Protein AF-A0A352S832-F1 (afdb_monomer_lite)

Secondary structure (DSSP, 8-state):
-EEEEEEEE-TT-EEEESS-EEEEESB-TT-PBPEEEEEEEEEEEE-SSS----PPP-EEEEEEEEEEEE-TT-EEEESS-EEEEE---EEEEEEEEEEEEHHHHHHHHHHHHHHTTTTPPP----EEE-EEEEE---EEEE-SEEES-TTSEEEEEEEE-TTS-EEEEEE-TT--EEEEEEEHHHHHHHHHHHHHHHHHHHHHTT-TTHHHHHHHHHHHHHHHHHTTT-S--EEEEEEEPPEE-----EEEESSEEEE-TT-EEE-----EEEEEEESSSEEEE--EE--SS----EEETTEE--SHHHHHHHSGGG---BS-EEE-GGGSPPPEEEEEE---GGGG--TTPPPPPEEE-S-EEEEEEEEEEEESSS-EEE-B---TTS---BPPEEEEEEEEEESS-EEEEEEEEEEEETS-HHHHTHHHHHHHHHHHHHHHHHH-S-GGG----GGG-EE--TTSSPPP-S-EEEESS-EEEEEEEEEE-SEEEE---EEEEEE-SS-TTS--HHHHHHHHHHHHHHHHHTT--GGGS--EEEE--B-SSTTSEEPPEEEETTTTEEEEPPEE----EEEEEEEEE-SS--EEEE--B--EEEEEE-SSS-EE---EE--S-B--EEEEEE-HHHHHH-PPPEEEEEEEETTEEEEEEEETTEEEEEEEEEESS-----PPTTEEEE----EEEEEE-------------SS-----------------EEEEEEEE------EEEE-STTTTSPPEE--------

Radius of gyration: 36.62 Å; chains: 1; bounding box: 90×81×111 Å

Foldseek 3Di:
DAEEAEDEQDAQAEAEDQAEAADEAQADPQGAGDADEWAWEAEAEDPDLDDDPDFFEFEFEAHYEYEYYQAANYYYEYLAAYEAEQDPHHYHTHTKYKYDDPNVVVVVVVVVVVCVVPPDDDDDPIRIYYDGYYHYFYEYEFLYEHAYQPVLEFAWEWEAALVQDIDTPDGDPQKDKDKDKDWPLVVLVVLLVLLVLLLVVCVVVVHLLNQLSVVVNVVSVVVNVVVVPDNTDMFIETEIEEGEGALHEYEYEGLAAAAEANGEHGRALAREAYAHYQHQGAYEYAHYDCDPCRIQFYYYNNHTDQDQQSRLVRHHVSPRNYNYYYGGHVPHDHYEYEHEHNYDQCLVVDLPGARHEYEYAAEYDAARGEYEYYYPQAEYEFAFNDDPPSDGQTYAYAYLFYEYEASAEYAGREHAAEHAFGHDLVSLCVVVVVVLVVVVVVVCVPPPPPPVPCPDVPVSWDFDFLVVRDQRDYQGYEHQAEYEAHYQEYAQREEDEHWFFAEEWAQAQDDDPDQHQVNQLVVLLVQQVVCVVVVPDPSSGSQKAWGDTDGPDPRHHYFTWIQGNVVRAIETHADAGYHLYYEAAHQYHYSHHGDYYGDFAWGYYYYHYPDPHHYHYDHYHRDDGHWRKYKYFHCCCCVPVVDATWIWMWTDDPQWIKIFIDGPNHTPDIDTPGGHRDDDDDGDFQKDKDWDWDWDWDKDFDDDDDDDDDDDDDDDDDPDPPDPPPPDDGDTDTRDTDDGPGDRRMDMDGDPVCSVGGDIDDDDDDDPD

Structure (mmCIF, N/CA/C/O backbone):
data_AF-A0A352S832-F1
#
_entry.id   AF-A0A352S832-F1
#
loop_
_atom_site.group_PDB
_atom_site.id
_atom_site.type_symbol
_atom_site.label_atom_id
_atom_site.label_alt_id
_atom_site.label_comp_id
_atom_site.label_asym_id
_atom_site.label_entity_id
_atom_site.label_seq_id
_atom_site.pdbx_PDB_ins_code
_atom_site.Cartn_x
_atom_site.Cartn_y
_atom_site.Cartn_z
_atom_site.occupancy
_atom_site.B_iso_or_equiv
_atom_site.auth_seq_id
_atom_site.auth_comp_id
_atom_site.auth_asym_id
_atom_site.auth_atom_id
_atom_site.pdbx_PDB_model_num
ATOM 1 N N . VAL A 1 1 ? 26.486 -0.106 -50.630 1.00 73.94 1 VAL A N 1
ATOM 2 C CA . VAL A 1 1 ? 25.194 0.361 -50.080 1.00 73.94 1 VAL A CA 1
ATOM 3 C C . VAL A 1 1 ? 25.483 1.437 -49.058 1.00 73.94 1 VAL A C 1
ATOM 5 O O . VAL A 1 1 ? 26.175 1.149 -48.093 1.00 73.94 1 VAL A O 1
ATOM 8 N N . THR A 1 2 ? 25.003 2.652 -49.293 1.00 80.25 2 THR A N 1
ATOM 9 C CA . THR A 1 2 ? 25.136 3.789 -48.374 1.00 80.25 2 THR A CA 1
ATOM 10 C C . THR A 1 2 ? 23.746 4.252 -47.949 1.00 80.25 2 THR A C 1
ATOM 12 O O . THR A 1 2 ? 22.841 4.304 -48.783 1.00 80.25 2 THR A O 1
ATOM 15 N N . GLY A 1 3 ? 23.542 4.565 -46.671 1.00 77.75 3 GLY A N 1
ATOM 16 C CA . GLY A 1 3 ? 22.238 5.023 -46.197 1.00 77.75 3 GLY A CA 1
ATOM 17 C C . GLY A 1 3 ? 22.263 5.634 -44.802 1.00 77.75 3 GLY A C 1
ATOM 18 O O . GLY A 1 3 ? 23.058 5.251 -43.948 1.00 77.75 3 GLY A O 1
ATOM 19 N N . THR A 1 4 ? 21.351 6.570 -44.558 1.00 83.94 4 THR A N 1
ATOM 20 C CA . THR A 1 4 ? 21.125 7.148 -43.231 1.00 83.94 4 THR A CA 1
ATOM 21 C C . THR A 1 4 ? 19.683 6.897 -42.829 1.00 83.94 4 THR A C 1
ATOM 23 O O . THR A 1 4 ? 18.759 7.250 -43.560 1.00 83.94 4 THR A O 1
ATOM 26 N N . LEU A 1 5 ? 19.499 6.287 -41.666 1.00 87.44 5 LEU A N 1
ATOM 27 C CA . LEU A 1 5 ? 18.203 6.067 -41.042 1.00 87.44 5 LEU A CA 1
ATOM 28 C C . LEU A 1 5 ? 18.132 6.972 -39.815 1.00 87.44 5 LEU A C 1
ATOM 30 O O . LEU A 1 5 ? 19.057 6.966 -39.002 1.00 87.44 5 LEU A O 1
ATOM 34 N N . ALA A 1 6 ? 17.070 7.764 -39.679 1.00 91.12 6 ALA A N 1
ATOM 35 C CA . ALA A 1 6 ? 16.978 8.706 -38.573 1.00 91.12 6 ALA A CA 1
ATOM 36 C C . ALA A 1 6 ? 15.562 8.868 -38.020 1.00 91.12 6 ALA A C 1
ATOM 38 O O . ALA A 1 6 ? 14.598 8.966 -38.778 1.00 91.12 6 ALA A O 1
ATOM 39 N N . VAL A 1 7 ? 15.473 8.983 -36.694 1.00 95.19 7 VAL A N 1
ATOM 40 C CA . VAL A 1 7 ? 14.307 9.502 -35.972 1.00 95.19 7 VAL A CA 1
ATOM 41 C C . VAL A 1 7 ? 14.717 10.826 -35.339 1.00 95.19 7 VAL A C 1
ATOM 43 O O . VAL A 1 7 ? 15.569 10.853 -34.454 1.00 95.19 7 VAL A O 1
ATOM 46 N N . ASN A 1 8 ? 14.110 11.921 -35.797 1.00 96.31 8 ASN A N 1
ATOM 47 C CA . ASN A 1 8 ? 14.449 13.275 -35.362 1.00 96.31 8 ASN A CA 1
ATOM 48 C C . ASN A 1 8 ? 13.261 13.919 -34.649 1.00 96.31 8 ASN A C 1
ATOM 50 O O . ASN A 1 8 ? 12.248 14.229 -35.278 1.00 96.31 8 ASN A O 1
ATOM 54 N N . ILE A 1 9 ? 13.403 14.172 -33.350 1.00 97.62 9 ILE A N 1
ATOM 55 C CA . ILE A 1 9 ? 12.445 14.959 -32.575 1.00 97.62 9 ILE A CA 1
ATOM 56 C C . ILE A 1 9 ? 12.944 16.402 -32.547 1.00 97.62 9 ILE A C 1
ATOM 58 O O . ILE A 1 9 ? 13.921 16.729 -31.871 1.00 97.62 9 ILE A O 1
ATOM 62 N N . ALA A 1 10 ? 12.296 17.254 -33.341 1.00 96.44 10 ALA A N 1
ATOM 63 C CA . ALA A 1 10 ? 12.698 18.643 -33.536 1.00 96.44 10 ALA A CA 1
ATOM 64 C C . ALA A 1 10 ? 12.513 19.502 -32.272 1.00 96.44 10 ALA A C 1
ATOM 66 O O . ALA A 1 10 ? 11.683 19.211 -31.410 1.00 96.44 10 ALA A O 1
ATOM 67 N N . GLY A 1 11 ? 13.270 20.599 -32.179 1.00 95.75 11 GLY A N 1
ATOM 68 C CA . GLY A 1 11 ? 13.152 21.544 -31.069 1.00 95.75 11 GLY A CA 1
ATOM 69 C C . GLY A 1 11 ? 11.742 22.133 -30.976 1.00 95.75 11 GLY A C 1
ATOM 70 O O . GLY A 1 11 ? 11.145 22.486 -31.991 1.00 95.75 11 GLY A O 1
ATOM 71 N N . GLY A 1 12 ? 11.198 22.205 -29.759 1.00 92.00 12 GLY A N 1
ATOM 72 C CA . GLY A 1 12 ? 9.819 22.629 -29.501 1.00 92.00 12 GLY A CA 1
ATOM 73 C C . GLY A 1 12 ? 8.766 21.524 -29.660 1.00 92.00 12 GLY A C 1
ATOM 74 O O . GLY A 1 12 ? 7.617 21.739 -29.277 1.00 92.00 12 GLY A O 1
ATOM 75 N N . ALA A 1 13 ? 9.121 20.338 -30.170 1.00 97.31 13 ALA A N 1
ATOM 76 C CA . ALA A 1 13 ? 8.199 19.206 -30.235 1.00 97.31 13 ALA A CA 1
ATOM 77 C C . ALA A 1 13 ? 8.024 18.543 -28.859 1.00 97.31 13 ALA A C 1
ATOM 79 O O . ALA A 1 13 ? 8.984 18.380 -28.104 1.00 97.31 13 ALA A O 1
ATOM 80 N N . THR A 1 14 ? 6.794 18.122 -28.549 1.00 97.12 14 THR A N 1
ATOM 81 C CA . THR A 1 14 ? 6.471 17.348 -27.342 1.00 97.12 14 THR A CA 1
ATOM 82 C C . THR A 1 14 ? 5.827 16.023 -27.728 1.00 97.12 14 THR A C 1
ATOM 84 O O . THR A 1 14 ? 4.775 16.008 -28.362 1.00 97.12 14 THR A O 1
ATOM 87 N N . ILE A 1 15 ? 6.439 14.921 -27.302 1.00 96.50 15 ILE A N 1
ATOM 88 C CA . ILE A 1 15 ? 5.871 13.573 -27.338 1.00 96.50 15 ILE A CA 1
ATOM 89 C C . ILE A 1 15 ? 5.527 13.183 -25.905 1.00 96.50 15 ILE A C 1
ATOM 91 O O . ILE A 1 15 ? 6.378 13.259 -25.015 1.00 96.50 15 ILE A O 1
ATOM 95 N N . ARG A 1 16 ? 4.280 12.765 -25.691 1.00 93.38 16 ARG A N 1
ATOM 96 C CA . ARG A 1 16 ? 3.796 12.222 -24.425 1.00 93.38 16 ARG A CA 1
ATOM 97 C C . ARG A 1 16 ? 3.026 10.930 -24.688 1.00 93.38 16 ARG A C 1
ATOM 99 O O . ARG A 1 16 ? 2.156 10.929 -25.554 1.00 93.38 16 ARG A O 1
ATOM 106 N N . ALA A 1 17 ? 3.309 9.885 -23.917 1.00 88.44 17 ALA A N 1
ATOM 107 C CA . ALA A 1 17 ? 2.519 8.657 -23.898 1.00 88.44 17 ALA A CA 1
ATOM 108 C C . ALA A 1 17 ? 2.184 8.223 -22.462 1.00 88.44 17 ALA A C 1
ATOM 110 O O . ALA A 1 17 ? 3.004 8.380 -21.556 1.00 88.44 17 ALA A O 1
ATOM 111 N N . ASP A 1 18 ? 0.998 7.635 -22.284 1.00 83.12 18 ASP A N 1
ATOM 112 C CA . ASP A 1 18 ? 0.602 6.962 -21.035 1.00 83.12 18 ASP A CA 1
ATOM 113 C C . ASP A 1 18 ? 1.135 5.511 -20.970 1.00 83.12 18 ASP A C 1
ATOM 115 O O . ASP A 1 18 ? 1.202 4.894 -19.910 1.00 83.12 18 ASP A O 1
ATOM 119 N N . GLY A 1 19 ? 1.526 4.956 -22.122 1.00 83.56 19 GLY A N 1
ATOM 120 C CA . GLY A 1 19 ? 2.299 3.718 -22.240 1.00 83.56 19 GLY A CA 1
ATOM 121 C C . GLY A 1 19 ? 3.783 4.011 -22.455 1.00 83.56 19 GLY A C 1
ATOM 122 O O . GLY A 1 19 ? 4.266 5.053 -22.039 1.00 83.56 19 GLY A O 1
ATOM 123 N N . ASN A 1 20 ? 4.491 3.114 -23.142 1.00 86.44 20 ASN A N 1
ATOM 124 C CA . ASN A 1 20 ? 5.902 3.305 -23.490 1.00 86.44 20 ASN A CA 1
ATOM 125 C C . ASN A 1 20 ? 6.071 4.259 -24.684 1.00 86.44 20 ASN A C 1
ATOM 127 O O . ASN A 1 20 ? 5.217 4.309 -25.573 1.00 86.44 20 ASN A O 1
ATOM 131 N N . VAL A 1 21 ? 7.212 4.948 -24.758 1.00 92.06 21 VAL A N 1
ATOM 132 C CA . VAL A 1 21 ? 7.656 5.651 -25.974 1.00 92.06 21 VAL A CA 1
ATOM 133 C C . VAL A 1 21 ? 8.804 4.875 -26.611 1.00 92.06 21 VAL A C 1
ATOM 135 O O . VAL A 1 21 ? 9.839 4.694 -25.980 1.00 92.06 21 VAL A O 1
ATOM 138 N N . ASN A 1 22 ? 8.651 4.473 -27.874 1.00 92.88 22 ASN A N 1
ATOM 139 C CA . ASN A 1 22 ? 9.673 3.745 -28.629 1.00 92.88 22 ASN A CA 1
ATOM 140 C C . ASN A 1 22 ? 10.166 4.596 -29.811 1.00 92.88 22 ASN A C 1
ATOM 142 O O . ASN A 1 22 ? 9.408 4.842 -30.748 1.00 92.88 22 ASN A O 1
ATOM 146 N N . LEU A 1 23 ? 11.426 5.041 -29.776 1.00 94.31 23 LEU A N 1
ATOM 147 C CA . LEU A 1 23 ? 12.110 5.711 -30.887 1.00 94.31 23 LEU A CA 1
ATOM 148 C C . LEU A 1 23 ? 13.180 4.764 -31.434 1.00 94.31 23 LEU A C 1
ATOM 150 O O . LEU A 1 23 ? 14.251 4.619 -30.844 1.00 94.31 23 LEU A O 1
ATOM 154 N N . LEU A 1 24 ? 12.854 4.089 -32.535 1.00 90.50 24 LEU A N 1
ATOM 155 C CA . LEU A 1 24 ? 13.617 2.950 -33.041 1.00 90.50 24 LEU A CA 1
ATOM 156 C C . LEU A 1 24 ? 14.181 3.243 -34.432 1.00 90.50 24 LEU A C 1
ATOM 158 O O . LEU A 1 24 ? 13.486 3.762 -35.308 1.00 90.50 24 LEU A O 1
ATOM 162 N N . VAL A 1 25 ? 15.445 2.888 -34.634 1.00 89.94 25 VAL A N 1
ATOM 163 C CA . VAL A 1 25 ? 16.149 2.925 -35.913 1.00 89.94 25 VAL A CA 1
ATOM 164 C C . VAL A 1 25 ? 16.950 1.640 -36.063 1.00 89.94 25 VAL A C 1
ATOM 166 O O . VAL A 1 25 ? 17.704 1.264 -35.170 1.00 89.94 25 VAL A O 1
ATOM 169 N N . GLY A 1 26 ? 16.823 0.985 -37.217 1.00 82.75 26 GLY A N 1
ATOM 170 C CA . GLY A 1 26 ? 17.513 -0.281 -37.476 1.00 82.75 26 GLY A CA 1
ATOM 171 C C . GLY A 1 26 ? 16.827 -1.507 -36.867 1.00 82.75 26 GLY A C 1
ATOM 172 O O . GLY A 1 26 ? 17.319 -2.615 -37.074 1.00 82.75 26 GLY A O 1
ATOM 173 N N . SER A 1 27 ? 15.691 -1.317 -36.193 1.00 83.00 27 SER A N 1
ATOM 174 C CA . SER A 1 27 ? 14.779 -2.362 -35.729 1.00 83.00 27 SER A CA 1
ATOM 175 C C . SER A 1 27 ? 13.317 -1.922 -35.786 1.00 83.00 27 SER A C 1
ATOM 177 O O . SER A 1 27 ? 13.023 -0.722 -35.817 1.00 83.00 27 SER A O 1
ATOM 179 N N . ASP A 1 28 ? 12.410 -2.896 -35.850 1.00 77.94 28 ASP A N 1
ATOM 180 C CA . ASP A 1 28 ? 10.966 -2.692 -35.735 1.00 77.94 28 ASP A CA 1
ATOM 181 C C . ASP A 1 28 ? 10.464 -2.871 -34.288 1.00 77.94 28 ASP A C 1
ATOM 183 O O . ASP A 1 28 ? 11.233 -3.118 -33.358 1.00 77.94 28 ASP A O 1
ATOM 187 N N . ALA A 1 29 ? 9.153 -2.701 -34.092 1.00 71.50 29 ALA A N 1
ATOM 188 C CA . ALA A 1 29 ? 8.515 -2.810 -32.781 1.00 71.50 29 ALA A CA 1
ATOM 189 C C . ALA A 1 29 ? 8.500 -4.242 -32.214 1.00 71.50 29 ALA A C 1
ATOM 191 O O . ALA A 1 29 ? 8.358 -4.393 -31.003 1.00 71.50 29 ALA A O 1
ATOM 192 N N . ASP A 1 30 ? 8.675 -5.257 -33.065 1.00 72.88 30 ASP A N 1
ATOM 193 C CA . ASP A 1 30 ? 8.745 -6.672 -32.684 1.00 72.88 30 ASP A CA 1
ATOM 194 C C . ASP A 1 30 ? 10.194 -7.103 -32.369 1.00 72.88 30 ASP A C 1
ATOM 196 O O . ASP A 1 30 ? 10.452 -8.247 -31.992 1.00 72.88 30 ASP A O 1
ATOM 200 N N . GLY A 1 31 ? 11.157 -6.182 -32.501 1.00 69.81 31 GLY A N 1
ATOM 201 C CA . GLY A 1 31 ? 12.577 -6.420 -32.253 1.00 69.81 31 GLY A CA 1
ATOM 202 C C . GLY A 1 31 ? 13.324 -7.031 -33.439 1.00 69.81 31 GLY A C 1
ATOM 203 O O . GLY A 1 31 ? 14.501 -7.377 -33.299 1.00 69.81 31 GLY A O 1
ATOM 204 N N . ASN A 1 32 ? 12.696 -7.140 -34.614 1.00 76.06 32 ASN A N 1
ATOM 205 C CA . ASN A 1 32 ? 13.395 -7.580 -35.815 1.00 76.06 32 ASN A CA 1
ATOM 206 C C . ASN A 1 32 ? 14.325 -6.465 -36.279 1.00 76.06 32 ASN A C 1
ATOM 208 O O . ASN A 1 32 ? 13.919 -5.314 -36.439 1.00 76.06 32 ASN A O 1
ATOM 212 N N . THR A 1 33 ? 15.588 -6.803 -36.519 1.00 80.62 33 THR A N 1
ATOM 213 C CA . THR A 1 33 ? 16.589 -5.827 -36.953 1.00 80.62 33 THR A CA 1
ATOM 214 C C . THR A 1 33 ? 16.740 -5.807 -38.473 1.00 80.62 33 THR A C 1
ATOM 216 O O . THR A 1 33 ? 16.489 -6.799 -39.158 1.00 80.62 33 THR A O 1
ATOM 219 N N . ASN A 1 34 ? 17.179 -4.675 -39.021 1.00 76.19 34 ASN A N 1
ATOM 220 C CA . ASN A 1 34 ? 17.408 -4.531 -40.455 1.00 76.19 34 ASN A CA 1
ATOM 221 C C . ASN A 1 34 ? 18.463 -5.523 -40.961 1.00 76.19 34 ASN A C 1
ATOM 223 O O . ASN A 1 34 ? 19.526 -5.666 -40.364 1.00 76.19 34 ASN A O 1
ATOM 227 N N . ALA A 1 35 ? 18.208 -6.148 -42.111 1.00 81.69 35 ALA A N 1
ATOM 228 C CA . ALA A 1 35 ? 19.159 -7.023 -42.788 1.00 81.69 35 ALA A CA 1
ATOM 229 C C . ALA A 1 35 ? 19.593 -6.407 -44.123 1.00 81.69 35 ALA A C 1
ATOM 231 O O . ALA A 1 35 ? 18.769 -6.211 -45.017 1.00 81.69 35 ALA A O 1
ATOM 232 N N . VAL A 1 36 ? 20.886 -6.109 -44.279 1.00 79.31 36 VAL A N 1
ATOM 233 C CA . VAL A 1 36 ? 21.437 -5.551 -45.523 1.00 79.31 36 VAL A CA 1
ATOM 234 C C . VAL A 1 36 ? 22.586 -6.405 -46.024 1.00 79.31 36 VAL A C 1
ATOM 236 O O . VAL A 1 36 ? 23.568 -6.646 -45.322 1.00 79.31 36 VAL A O 1
ATOM 239 N N . ARG A 1 37 ? 22.475 -6.832 -47.281 1.00 84.00 37 ARG A N 1
ATOM 240 C CA . ARG A 1 37 ? 23.484 -7.636 -47.963 1.00 84.00 37 ARG A CA 1
ATOM 241 C C . ARG A 1 37 ? 23.990 -6.907 -49.203 1.00 84.00 37 ARG A C 1
ATOM 243 O O . ARG A 1 37 ? 23.198 -6.522 -50.058 1.00 84.00 37 ARG A O 1
ATOM 250 N N . ALA A 1 38 ? 25.304 -6.752 -49.306 1.00 82.75 38 ALA A N 1
ATOM 251 C CA . ALA A 1 38 ? 25.990 -6.243 -50.484 1.00 82.75 38 ALA A CA 1
ATOM 252 C C . ALA A 1 38 ? 26.961 -7.315 -50.972 1.00 82.75 38 ALA A C 1
ATOM 254 O O . ALA A 1 38 ? 27.855 -7.719 -50.233 1.00 82.75 38 ALA A O 1
ATOM 255 N N . VAL A 1 39 ? 26.773 -7.777 -52.205 1.00 85.56 39 VAL A N 1
ATOM 256 C CA . VAL A 1 39 ? 27.650 -8.769 -52.830 1.00 85.56 39 VAL A CA 1
ATOM 257 C C . VAL A 1 39 ? 28.225 -8.163 -54.099 1.00 85.56 39 VAL A C 1
ATOM 259 O O . VAL A 1 39 ? 27.467 -7.713 -54.958 1.00 85.56 39 VAL A O 1
ATOM 262 N N . ALA A 1 40 ? 29.549 -8.164 -54.209 1.00 86.00 40 ALA A N 1
ATOM 263 C CA . ALA A 1 40 ? 30.275 -7.798 -55.414 1.00 86.00 40 ALA A CA 1
ATOM 264 C C . ALA A 1 40 ? 31.113 -8.997 -55.871 1.00 86.00 40 ALA A C 1
ATOM 266 O O . ALA A 1 40 ? 31.796 -9.648 -55.071 1.00 86.00 40 ALA A O 1
ATOM 267 N N . ARG A 1 41 ? 31.032 -9.306 -57.165 1.00 84.00 41 ARG A N 1
ATOM 268 C CA . ARG A 1 41 ? 31.761 -10.405 -57.798 1.00 84.00 41 ARG A CA 1
ATOM 269 C C . ARG A 1 41 ? 32.399 -9.917 -59.085 1.00 84.00 41 ARG A C 1
ATOM 271 O O . ARG A 1 41 ? 31.715 -9.303 -59.901 1.00 84.00 41 ARG A O 1
ATOM 278 N N . THR A 1 42 ? 33.680 -10.219 -59.250 1.00 79.88 42 THR A N 1
ATOM 279 C CA . THR A 1 42 ? 34.424 -9.941 -60.480 1.00 79.88 42 THR A CA 1
ATOM 280 C C . THR A 1 42 ? 35.204 -11.185 -60.860 1.00 79.88 42 THR A C 1
ATOM 282 O O . THR A 1 42 ? 36.138 -11.560 -60.159 1.00 79.88 42 THR A O 1
ATOM 285 N N . ASP A 1 43 ? 34.850 -11.792 -61.986 1.00 78.00 43 ASP A N 1
ATOM 286 C CA . ASP A 1 43 ? 35.578 -12.932 -62.531 1.00 78.00 43 ASP A CA 1
ATOM 287 C C . ASP A 1 43 ? 36.360 -12.478 -63.768 1.00 78.00 43 ASP A C 1
ATOM 289 O O . ASP A 1 43 ? 35.777 -12.009 -64.751 1.00 78.00 43 ASP A O 1
ATOM 293 N N . LEU A 1 44 ? 37.689 -12.590 -63.722 1.00 70.12 44 LEU A N 1
ATOM 294 C CA . LEU A 1 44 ? 38.575 -12.248 -64.834 1.00 70.12 44 LEU A CA 1
ATOM 295 C C . LEU A 1 44 ? 39.125 -13.533 -65.461 1.00 70.12 44 LEU A C 1
ATOM 297 O O . LEU A 1 44 ? 39.812 -14.309 -64.799 1.00 70.12 44 LEU A O 1
ATOM 301 N N . PHE A 1 45 ? 38.861 -13.736 -66.754 1.00 67.50 45 PHE A N 1
ATOM 302 C CA . PHE A 1 45 ? 39.386 -14.880 -67.501 1.00 67.50 45 PHE A CA 1
ATOM 303 C C . PHE A 1 45 ? 40.237 -14.411 -68.684 1.00 67.50 45 PHE A C 1
ATOM 305 O O . PHE A 1 45 ? 39.714 -13.890 -69.673 1.00 67.50 45 PHE A O 1
ATOM 312 N N . ASN A 1 46 ? 41.553 -14.609 -68.604 1.00 62.44 46 ASN A N 1
ATOM 313 C CA . ASN A 1 46 ? 42.487 -14.229 -69.661 1.00 62.44 46 ASN A CA 1
ATOM 314 C C . ASN A 1 46 ? 42.890 -15.455 -70.493 1.00 62.44 46 ASN A C 1
ATOM 316 O O . ASN A 1 46 ? 43.573 -16.362 -70.015 1.00 62.44 46 ASN A O 1
ATOM 320 N N . LYS A 1 47 ? 42.489 -15.459 -71.772 1.00 58.09 47 LYS A N 1
ATOM 321 C CA . LYS A 1 47 ? 42.815 -16.528 -72.734 1.00 58.09 47 LYS A CA 1
ATOM 322 C C . LYS A 1 47 ? 44.089 -16.303 -73.544 1.00 58.09 47 LYS A C 1
ATOM 324 O O . LYS A 1 47 ? 44.329 -17.026 -74.508 1.00 58.09 47 LYS A O 1
ATOM 329 N N . SER A 1 48 ? 44.882 -15.295 -73.203 1.00 55.69 48 SER A N 1
ATOM 330 C CA . SER A 1 48 ? 46.102 -14.965 -73.936 1.00 55.69 48 SER A CA 1
ATOM 331 C C . SER A 1 48 ? 47.360 -15.475 -73.225 1.00 55.69 48 SER A C 1
ATOM 333 O O . SER A 1 48 ? 47.365 -15.744 -72.028 1.00 55.69 48 SER A O 1
ATOM 335 N N . ILE A 1 49 ? 48.447 -15.596 -73.988 1.00 49.59 49 ILE A N 1
ATOM 336 C CA . ILE A 1 49 ? 49.793 -15.955 -73.501 1.00 49.59 49 ILE A CA 1
ATOM 337 C C . ILE A 1 49 ? 50.497 -14.768 -72.815 1.00 49.59 49 ILE A C 1
ATOM 339 O O . ILE A 1 49 ? 51.610 -14.912 -72.314 1.00 49.59 49 ILE A O 1
ATOM 343 N N . VAL A 1 50 ? 49.869 -13.587 -72.825 1.00 55.06 50 VAL A N 1
ATOM 344 C CA . VAL A 1 50 ? 50.385 -12.357 -72.221 1.00 55.06 50 VAL A CA 1
ATOM 345 C C . VAL A 1 50 ? 49.697 -12.169 -70.861 1.00 55.06 50 VAL A C 1
ATOM 347 O O . VAL A 1 50 ? 48.465 -12.144 -70.818 1.00 55.06 50 VAL A O 1
ATOM 350 N N . PRO A 1 51 ? 50.447 -12.045 -69.749 1.00 55.72 51 PRO A N 1
ATOM 351 C CA . PRO A 1 51 ? 49.856 -11.824 -68.431 1.00 55.72 51 PRO A CA 1
ATOM 352 C C . PRO A 1 51 ? 49.060 -10.517 -68.395 1.00 55.72 51 PRO A C 1
ATOM 354 O O . PRO A 1 51 ? 49.565 -9.474 -68.819 1.00 55.72 51 PRO A O 1
ATOM 357 N N . VAL A 1 52 ? 47.848 -10.549 -67.844 1.00 55.59 52 VAL A N 1
ATOM 358 C CA . VAL A 1 52 ? 47.124 -9.324 -67.486 1.00 55.59 52 VAL A CA 1
ATOM 359 C C . VAL A 1 52 ? 47.628 -8.888 -66.106 1.00 55.59 52 VAL A C 1
ATOM 361 O O . VAL A 1 52 ? 47.378 -9.554 -65.111 1.00 55.59 52 VAL A O 1
ATOM 364 N N . GLN A 1 53 ? 48.377 -7.782 -66.034 1.00 57.50 53 GLN A N 1
ATOM 365 C CA . GLN A 1 53 ? 48.922 -7.227 -64.779 1.00 57.50 53 GLN A CA 1
ATOM 366 C C . GLN A 1 53 ? 47.887 -6.392 -64.003 1.00 57.50 53 GLN A C 1
ATOM 368 O O . GLN A 1 53 ? 48.178 -5.279 -63.566 1.00 57.50 53 GLN A O 1
ATOM 373 N N . THR A 1 54 ? 46.657 -6.882 -63.871 1.00 60.78 54 THR A N 1
ATOM 374 C CA . THR A 1 54 ? 45.631 -6.200 -63.073 1.00 60.78 54 THR A CA 1
ATOM 375 C C . THR A 1 54 ? 44.873 -7.212 -62.236 1.00 60.78 54 THR A C 1
ATOM 377 O O . THR A 1 54 ? 44.221 -8.096 -62.792 1.00 60.78 54 THR A O 1
ATOM 380 N N . ASP A 1 55 ? 44.934 -7.056 -60.918 1.00 68.38 55 ASP A N 1
ATOM 381 C CA . ASP A 1 55 ? 44.200 -7.908 -59.990 1.00 68.38 55 ASP A CA 1
ATOM 382 C C . ASP A 1 55 ? 42.681 -7.692 -60.154 1.00 68.38 55 ASP A C 1
ATOM 384 O O . ASP A 1 55 ? 42.232 -6.553 -60.348 1.00 68.38 55 ASP A O 1
ATOM 388 N N . PRO A 1 56 ? 41.860 -8.756 -60.097 1.00 72.31 56 PRO A N 1
ATOM 389 C CA . PRO A 1 56 ? 40.410 -8.629 -60.157 1.00 72.31 56 PRO A CA 1
ATOM 390 C C . PRO A 1 56 ? 39.912 -7.842 -58.938 1.00 72.31 56 PRO A C 1
ATOM 392 O O . PRO A 1 56 ? 40.073 -8.265 -57.797 1.00 72.31 56 PRO A O 1
ATOM 395 N N . ASN A 1 57 ? 39.282 -6.690 -59.170 1.00 76.81 57 ASN A N 1
ATOM 396 C CA . ASN A 1 57 ? 38.738 -5.863 -58.096 1.00 76.81 57 ASN A CA 1
ATOM 397 C C . ASN A 1 57 ? 37.218 -6.047 -57.987 1.00 76.81 57 ASN A C 1
ATOM 399 O O . ASN A 1 57 ? 36.484 -5.804 -58.947 1.00 76.81 57 ASN A O 1
ATOM 403 N N . ALA A 1 58 ? 36.749 -6.461 -56.813 1.00 83.00 58 ALA A N 1
ATOM 404 C CA . ALA A 1 58 ? 35.339 -6.502 -56.448 1.00 83.00 58 ALA A CA 1
ATOM 405 C C . ALA A 1 58 ? 35.171 -5.878 -55.061 1.00 83.00 58 ALA A C 1
ATOM 407 O O . ALA A 1 58 ? 35.547 -6.483 -54.059 1.00 83.00 58 ALA A O 1
ATOM 408 N N . ASP A 1 59 ? 34.607 -4.674 -55.000 1.00 85.94 59 ASP A N 1
ATOM 409 C CA . ASP A 1 59 ? 34.406 -3.960 -53.740 1.00 85.94 59 ASP A CA 1
ATOM 410 C C . ASP A 1 59 ? 32.940 -4.035 -53.304 1.00 85.94 59 ASP A C 1
ATOM 412 O O . ASP A 1 59 ? 32.041 -3.511 -53.970 1.00 85.94 59 ASP A O 1
ATOM 416 N N . ALA A 1 60 ? 32.697 -4.700 -52.177 1.00 85.56 60 ALA A N 1
ATOM 417 C CA . ALA A 1 60 ? 31.424 -4.647 -51.482 1.00 85.56 60 ALA A CA 1
ATOM 418 C C . ALA A 1 60 ? 31.585 -3.813 -50.211 1.00 85.56 60 ALA A C 1
ATOM 420 O O . ALA A 1 60 ? 32.208 -4.234 -49.236 1.00 85.56 60 ALA A O 1
ATOM 421 N N . ALA A 1 61 ? 30.942 -2.649 -50.198 1.00 83.94 61 ALA A N 1
ATOM 422 C CA . ALA A 1 61 ? 30.893 -1.779 -49.034 1.00 83.94 61 ALA A CA 1
ATOM 423 C C . ALA A 1 61 ? 29.448 -1.571 -48.565 1.00 83.94 61 ALA A C 1
ATOM 425 O O . ALA A 1 61 ? 28.556 -1.276 -49.369 1.00 83.94 61 ALA A O 1
ATOM 426 N N . ILE A 1 62 ? 29.216 -1.691 -47.259 1.00 82.00 62 ILE A N 1
ATOM 427 C CA . ILE A 1 62 ? 27.997 -1.249 -46.577 1.00 82.00 62 ILE A CA 1
ATOM 428 C C . ILE A 1 62 ? 28.385 -0.148 -45.592 1.00 82.00 62 ILE A C 1
ATOM 430 O O . ILE A 1 62 ? 29.209 -0.381 -44.713 1.00 82.00 62 ILE A O 1
ATOM 434 N N . ASP A 1 63 ? 27.767 1.018 -45.739 1.00 84.06 63 ASP A N 1
ATOM 435 C CA . ASP A 1 63 ? 27.869 2.155 -44.824 1.00 84.06 63 ASP A CA 1
ATOM 436 C C . ASP A 1 63 ? 26.454 2.629 -44.490 1.00 84.06 63 ASP A C 1
ATOM 438 O O . ASP A 1 63 ? 25.812 3.345 -45.263 1.00 84.06 63 ASP A O 1
ATOM 442 N N . ILE A 1 64 ? 25.915 2.126 -43.382 1.00 82.62 64 ILE A N 1
ATOM 443 C CA . ILE A 1 64 ? 24.584 2.501 -42.905 1.00 82.62 64 ILE A CA 1
ATOM 444 C C . ILE A 1 64 ? 24.723 3.098 -41.519 1.00 82.62 64 ILE A C 1
ATOM 446 O O . ILE A 1 64 ? 25.314 2.494 -40.627 1.00 82.62 64 ILE A O 1
ATOM 450 N N . GLN A 1 65 ? 24.145 4.281 -41.343 1.00 84.75 65 GLN A N 1
ATOM 451 C CA . GLN A 1 65 ? 24.181 5.015 -40.085 1.00 84.75 65 GLN A CA 1
ATOM 452 C C . GLN A 1 65 ? 22.763 5.190 -39.554 1.00 84.75 65 GLN A C 1
ATOM 454 O O . GLN A 1 65 ? 21.911 5.780 -40.221 1.00 84.75 65 GLN A O 1
ATOM 459 N N . GLY A 1 66 ? 22.511 4.668 -38.357 1.00 89.31 66 GLY A N 1
ATOM 460 C CA . GLY A 1 66 ? 21.273 4.851 -37.613 1.00 89.31 66 GLY A CA 1
ATOM 461 C C . GLY A 1 66 ? 21.409 5.954 -36.569 1.00 89.31 66 GLY A C 1
ATOM 462 O O . GLY A 1 66 ? 22.360 5.952 -35.785 1.00 89.31 66 GLY A O 1
ATOM 463 N N . ARG A 1 67 ? 20.463 6.895 -36.532 1.00 93.31 67 ARG A N 1
ATOM 464 C CA . ARG A 1 67 ? 20.501 8.015 -35.587 1.00 93.31 67 ARG A CA 1
ATOM 465 C C . ARG A 1 67 ? 19.151 8.286 -34.929 1.00 93.31 67 ARG A C 1
ATOM 467 O O . ARG A 1 67 ? 18.154 8.479 -35.614 1.00 93.31 67 ARG A O 1
ATOM 474 N N . VAL A 1 68 ? 19.127 8.368 -33.603 1.00 96.88 68 VAL A N 1
ATOM 475 C CA . VAL A 1 68 ? 17.989 8.923 -32.855 1.00 96.88 68 VAL A CA 1
ATOM 476 C C . VAL A 1 68 ? 18.421 10.256 -32.262 1.00 96.88 68 VAL A C 1
ATOM 478 O O . VAL A 1 68 ? 19.366 10.305 -31.474 1.00 96.88 68 VAL A O 1
ATOM 481 N N . ASP A 1 69 ? 17.741 11.334 -32.641 1.00 97.50 69 ASP A N 1
ATOM 482 C CA . ASP A 1 69 ? 18.034 12.685 -32.172 1.00 97.50 69 ASP A CA 1
ATOM 483 C C . ASP A 1 69 ? 16.850 13.288 -31.424 1.00 97.50 69 ASP A C 1
ATOM 485 O O . ASP A 1 69 ? 15.763 13.465 -31.976 1.00 97.50 69 ASP A O 1
ATOM 489 N N . VAL A 1 70 ? 17.095 13.690 -30.179 1.00 98.12 70 VAL A N 1
ATOM 490 C CA . VAL A 1 70 ? 16.182 14.521 -29.389 1.00 98.12 70 VAL A CA 1
ATOM 491 C C . VAL A 1 70 ? 16.793 15.913 -29.298 1.00 98.12 70 VAL A C 1
ATOM 493 O O . VAL A 1 70 ? 17.717 16.142 -28.517 1.00 98.12 70 VAL A O 1
ATOM 496 N N . ALA A 1 71 ? 16.327 16.839 -30.135 1.00 97.88 71 ALA A N 1
ATOM 497 C CA . ALA A 1 71 ? 16.927 18.165 -30.274 1.00 97.88 71 ALA A CA 1
ATOM 498 C C . ALA A 1 71 ? 16.741 19.045 -29.023 1.00 97.88 71 ALA A C 1
ATOM 500 O O . ALA A 1 71 ? 15.887 18.794 -28.174 1.00 97.88 71 ALA A O 1
ATOM 501 N N . ASN A 1 72 ? 17.522 20.125 -28.920 1.00 97.44 72 ASN A N 1
ATOM 502 C CA . ASN A 1 72 ? 17.360 21.103 -27.843 1.00 97.44 72 ASN A CA 1
ATOM 503 C C . ASN A 1 72 ? 15.935 21.690 -27.841 1.00 97.44 72 ASN A C 1
ATOM 505 O O . ASN A 1 72 ? 15.397 22.041 -28.891 1.00 97.44 72 ASN A O 1
ATOM 509 N N . GLY A 1 73 ? 15.321 21.776 -26.661 1.00 94.62 73 GLY A N 1
ATOM 510 C CA . GLY A 1 73 ? 13.929 22.196 -26.488 1.00 94.62 73 GLY A CA 1
ATOM 511 C C . GLY A 1 73 ? 12.880 21.148 -26.882 1.00 94.62 73 GLY A C 1
ATOM 512 O O . GLY A 1 73 ? 11.692 21.437 -26.770 1.00 94.62 73 GLY A O 1
ATOM 513 N N . ALA A 1 74 ? 13.273 19.956 -27.347 1.00 98.00 74 ALA A N 1
ATOM 514 C CA . ALA A 1 74 ? 12.355 18.831 -27.520 1.00 98.00 74 ALA A CA 1
ATOM 515 C C . ALA A 1 74 ? 12.057 18.150 -26.176 1.00 98.00 74 ALA A C 1
ATOM 517 O O . ALA A 1 74 ? 12.914 18.104 -25.286 1.00 98.00 74 ALA A O 1
ATOM 518 N N . VAL A 1 75 ? 10.855 17.592 -26.040 1.00 97.88 75 VAL A N 1
ATOM 519 C CA . VAL A 1 75 ? 10.403 16.887 -24.834 1.00 97.88 75 VAL A CA 1
ATOM 520 C C . VAL A 1 75 ? 9.833 15.524 -25.215 1.00 97.88 75 VAL A C 1
ATOM 522 O O . VAL A 1 75 ? 8.841 15.446 -25.935 1.00 97.88 75 VAL A O 1
ATOM 525 N N . VAL A 1 76 ? 10.426 14.450 -24.699 1.00 97.88 76 VAL A N 1
ATOM 526 C CA . VAL A 1 76 ? 9.963 13.065 -24.861 1.00 97.88 76 VAL A CA 1
ATOM 527 C C . VAL A 1 76 ? 9.632 12.507 -23.484 1.00 97.88 76 VAL A C 1
ATOM 529 O O . VAL A 1 76 ? 10.497 12.443 -22.611 1.00 97.88 76 VAL A O 1
ATOM 532 N N . ARG A 1 77 ? 8.362 12.161 -23.270 1.00 94.94 77 ARG A N 1
ATOM 533 C CA . ARG A 1 77 ? 7.808 11.854 -21.951 1.00 94.94 77 ARG A CA 1
ATOM 534 C C . ARG A 1 77 ? 6.927 10.610 -21.967 1.00 94.94 77 ARG A C 1
ATOM 536 O O . ARG A 1 77 ? 6.062 10.482 -22.829 1.00 94.94 77 ARG A O 1
ATOM 543 N N . SER A 1 78 ? 7.121 9.736 -20.988 1.00 91.12 78 SER A N 1
ATOM 544 C CA . SER A 1 78 ? 6.386 8.479 -20.834 1.00 91.12 78 SER A CA 1
ATOM 545 C C . SER A 1 78 ? 5.939 8.294 -19.387 1.00 91.12 78 SER A C 1
ATOM 547 O O . SER A 1 78 ? 6.688 8.633 -18.470 1.00 91.12 78 SER A O 1
ATOM 549 N N . VAL A 1 79 ? 4.728 7.777 -19.163 1.00 85.88 79 VAL A N 1
ATOM 550 C CA . VAL A 1 79 ? 4.295 7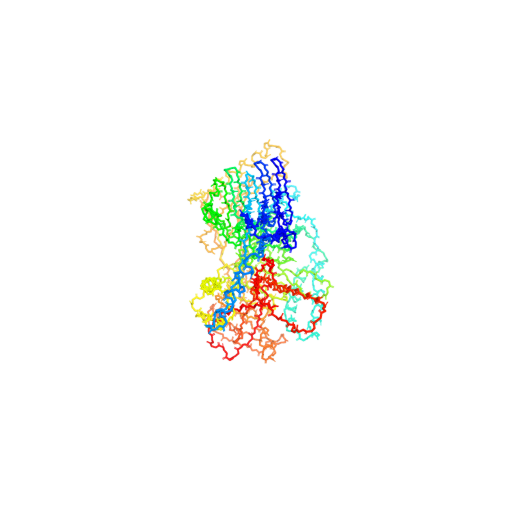.300 -17.832 1.00 85.88 79 VAL A CA 1
ATOM 551 C C . VAL A 1 79 ? 5.028 6.013 -17.447 1.00 85.88 79 VAL A C 1
ATOM 553 O O . VAL A 1 79 ? 5.257 5.782 -16.263 1.00 85.88 79 VAL A O 1
ATOM 556 N N . LYS A 1 80 ? 5.421 5.207 -18.436 1.00 86.38 80 LYS A N 1
ATOM 557 C CA . LYS A 1 80 ? 6.225 3.993 -18.273 1.00 86.38 80 LYS A CA 1
ATOM 558 C C . LYS A 1 80 ? 7.634 4.247 -18.821 1.00 86.38 80 LYS A C 1
ATOM 560 O O . LYS A 1 80 ? 8.263 5.230 -18.427 1.00 86.38 80 LYS A O 1
ATOM 565 N N . ASP A 1 81 ? 8.094 3.433 -19.769 1.00 89.06 81 ASP A N 1
ATOM 566 C CA . ASP A 1 81 ? 9.476 3.450 -20.250 1.00 89.06 81 ASP A CA 1
ATOM 567 C C . ASP A 1 81 ? 9.663 4.336 -21.484 1.00 89.06 81 ASP A C 1
ATOM 569 O O . ASP A 1 81 ? 8.724 4.591 -22.253 1.00 89.06 81 ASP A O 1
ATOM 573 N N . VAL A 1 82 ? 10.902 4.778 -21.702 1.00 93.94 82 VAL A N 1
ATOM 574 C CA . VAL A 1 82 ? 11.360 5.393 -22.951 1.00 93.94 82 VAL A CA 1
ATOM 575 C C . VAL A 1 82 ? 12.491 4.558 -23.544 1.00 93.94 82 VAL A C 1
ATOM 577 O O . VAL A 1 82 ? 13.556 4.419 -22.949 1.00 93.94 82 VAL A O 1
ATOM 580 N N . ASN A 1 83 ? 12.284 4.055 -24.757 1.00 93.62 83 ASN A N 1
ATOM 581 C CA . ASN A 1 83 ? 13.235 3.226 -25.487 1.00 93.62 83 ASN A CA 1
ATOM 582 C C . ASN A 1 83 ? 13.813 4.011 -26.674 1.00 93.62 83 ASN A C 1
ATOM 584 O O . ASN A 1 83 ? 13.072 4.436 -27.562 1.00 93.62 83 ASN A O 1
ATOM 588 N N . LEU A 1 84 ? 15.132 4.215 -26.682 1.00 95.62 84 LEU A N 1
ATOM 589 C CA . LEU A 1 84 ? 15.883 4.944 -27.710 1.00 95.62 84 LEU A CA 1
ATOM 590 C C . LEU A 1 84 ? 16.895 4.003 -28.371 1.00 95.62 84 LEU A C 1
ATOM 592 O O . LEU A 1 84 ? 18.010 3.831 -27.867 1.00 95.62 84 LEU A O 1
ATOM 596 N N . TYR A 1 85 ? 16.514 3.363 -29.475 1.00 92.00 85 TYR A N 1
ATOM 597 C CA . TYR A 1 85 ? 17.330 2.318 -30.099 1.00 92.00 85 TYR A CA 1
ATOM 598 C C . TYR A 1 85 ? 17.826 2.747 -31.480 1.00 92.00 85 TYR A C 1
ATOM 600 O O . TYR A 1 85 ? 17.048 3.102 -32.359 1.00 92.00 85 TYR A O 1
ATOM 608 N N . ALA A 1 86 ? 19.140 2.679 -31.666 1.00 90.56 86 ALA A N 1
ATOM 609 C CA . ALA A 1 86 ? 19.841 2.777 -32.936 1.00 90.56 86 ALA A CA 1
ATOM 610 C C . ALA A 1 86 ? 20.647 1.480 -33.129 1.00 90.56 86 ALA A C 1
ATOM 612 O O . ALA A 1 86 ? 21.823 1.382 -32.766 1.00 90.56 86 ALA A O 1
ATOM 613 N N . GLU A 1 87 ? 19.997 0.446 -33.659 1.00 83.62 87 GLU A N 1
ATOM 614 C CA . GLU A 1 87 ? 20.565 -0.898 -33.783 1.00 83.62 87 GLU A CA 1
ATOM 615 C C . GLU A 1 87 ? 21.226 -1.122 -35.147 1.00 83.62 87 GLU A C 1
ATOM 617 O O . GLU A 1 87 ? 20.814 -0.592 -36.179 1.00 83.62 87 GLU A O 1
ATOM 622 N N . ARG A 1 88 ? 22.337 -1.870 -35.144 1.00 75.69 88 ARG A N 1
ATOM 623 C CA . ARG A 1 88 ? 23.165 -2.102 -36.343 1.00 75.69 88 ARG A CA 1
ATOM 624 C C . ARG A 1 88 ? 22.475 -3.010 -37.357 1.00 75.69 88 ARG A C 1
ATOM 626 O O . ARG A 1 88 ? 22.709 -2.877 -38.556 1.00 75.69 88 ARG A O 1
ATOM 633 N N . GLY A 1 89 ? 21.652 -3.927 -36.860 1.00 72.00 89 GLY A N 1
ATOM 634 C CA . GLY A 1 89 ? 21.088 -5.013 -37.644 1.00 72.00 89 GLY A CA 1
ATOM 635 C C . GLY A 1 89 ? 22.134 -5.969 -38.217 1.00 72.00 89 GLY A C 1
ATOM 636 O O . GLY A 1 89 ? 23.308 -5.950 -37.840 1.00 72.00 89 GLY A O 1
ATOM 637 N N . ASN A 1 90 ? 21.695 -6.847 -39.113 1.00 76.44 90 ASN A N 1
ATOM 638 C CA . ASN A 1 90 ? 22.529 -7.851 -39.759 1.00 76.44 90 ASN A CA 1
ATOM 639 C C . ASN A 1 90 ? 23.101 -7.309 -41.078 1.00 76.44 90 ASN A C 1
ATOM 641 O O . ASN A 1 90 ? 22.377 -7.152 -42.061 1.00 76.44 90 ASN A O 1
ATOM 645 N N . LEU A 1 91 ? 24.406 -7.033 -41.117 1.00 76.44 91 LEU A N 1
ATOM 646 C CA . LEU A 1 91 ? 25.076 -6.482 -42.298 1.00 76.44 91 LEU A CA 1
ATOM 647 C C . LEU A 1 91 ? 26.104 -7.470 -42.851 1.00 76.44 91 LEU A C 1
ATOM 649 O O . LEU A 1 91 ? 27.030 -7.865 -42.141 1.00 76.44 91 LEU A O 1
ATOM 653 N N . LEU A 1 92 ? 25.973 -7.815 -44.132 1.00 78.69 92 LEU A N 1
ATOM 654 C CA . LEU A 1 92 ? 26.890 -8.705 -44.843 1.00 78.69 92 LEU A CA 1
ATOM 655 C C . LEU A 1 92 ? 27.425 -8.019 -46.103 1.00 78.69 92 LEU A C 1
ATOM 657 O O . LEU A 1 92 ? 26.705 -7.892 -47.093 1.00 78.69 92 LEU A O 1
ATOM 661 N N . ALA A 1 93 ? 28.689 -7.602 -46.065 1.00 82.19 93 ALA A N 1
ATOM 662 C CA . ALA A 1 93 ? 29.430 -7.147 -47.236 1.00 82.19 93 ALA A CA 1
ATOM 663 C C . ALA A 1 93 ? 30.357 -8.273 -47.712 1.00 82.19 93 ALA A C 1
ATOM 665 O O . ALA A 1 93 ? 31.106 -8.819 -46.905 1.00 82.19 93 ALA A O 1
ATOM 666 N N . ASP A 1 94 ? 30.273 -8.628 -48.991 1.00 82.69 94 ASP A N 1
ATOM 667 C CA . ASP A 1 94 ? 31.019 -9.734 -49.594 1.00 82.69 94 ASP A CA 1
ATOM 668 C C . ASP A 1 94 ? 31.509 -9.350 -51.000 1.00 82.69 94 ASP A C 1
ATOM 670 O O . ASP A 1 94 ? 30.789 -9.474 -51.993 1.00 82.69 94 ASP A O 1
ATOM 674 N N . GLY A 1 95 ? 32.726 -8.816 -51.065 1.00 83.62 95 GLY A N 1
ATOM 675 C CA . GLY A 1 95 ? 33.436 -8.452 -52.286 1.00 83.62 95 GLY A CA 1
ATOM 676 C C . GLY A 1 95 ? 34.528 -9.471 -52.569 1.00 83.62 95 GLY A C 1
ATOM 677 O O . GLY A 1 95 ? 35.476 -9.586 -51.793 1.00 83.62 95 GLY A O 1
ATOM 678 N N . LYS A 1 96 ? 34.376 -10.221 -53.666 1.00 81.44 96 LYS A N 1
ATOM 679 C CA . LYS A 1 96 ? 35.335 -11.249 -54.092 1.00 81.44 96 LYS A CA 1
ATOM 680 C C . LYS A 1 96 ? 35.609 -11.141 -55.585 1.00 81.44 96 LYS A C 1
ATOM 682 O O . LYS A 1 96 ? 34.691 -11.245 -56.399 1.00 81.44 96 LYS A O 1
ATOM 687 N N . GLY A 1 97 ? 36.868 -10.929 -55.925 1.00 79.81 97 GLY A N 1
ATOM 688 C CA . GLY A 1 97 ? 37.409 -10.976 -57.271 1.00 79.81 97 GLY A CA 1
ATOM 689 C C . GLY A 1 97 ? 38.261 -12.229 -57.440 1.00 79.81 97 GLY A C 1
ATOM 690 O O . GLY A 1 97 ? 39.088 -12.521 -56.578 1.00 79.81 97 GLY A O 1
ATOM 691 N N . VAL A 1 98 ? 38.062 -12.966 -58.530 1.00 75.94 98 VAL A N 1
ATOM 692 C CA . VAL A 1 98 ? 38.850 -14.162 -58.862 1.00 75.94 98 VAL A CA 1
ATOM 693 C C . VAL A 1 98 ? 39.376 -14.037 -60.288 1.00 75.94 98 VAL A C 1
ATOM 695 O O . VAL A 1 98 ? 38.625 -13.750 -61.222 1.00 75.94 98 VAL A O 1
ATOM 698 N N . GLY A 1 99 ? 40.683 -14.225 -60.461 1.00 70.56 99 GLY A N 1
ATOM 699 C CA . GLY A 1 99 ? 41.377 -14.091 -61.738 1.00 70.56 99 GLY A CA 1
ATOM 700 C C . GLY A 1 99 ? 42.056 -15.393 -62.138 1.00 70.56 99 GLY A C 1
ATOM 701 O O . GLY A 1 99 ? 42.788 -15.973 -61.335 1.00 70.56 99 GLY A O 1
ATOM 702 N N . LYS A 1 100 ? 41.831 -15.833 -63.382 1.00 65.62 100 LYS A N 1
ATOM 703 C CA . LYS A 1 100 ? 42.423 -17.049 -63.962 1.00 65.62 100 LYS A CA 1
ATOM 704 C C . LYS A 1 100 ? 43.171 -16.730 -65.265 1.00 65.62 100 LYS A C 1
ATOM 706 O O . LYS A 1 100 ? 42.581 -16.199 -66.210 1.00 65.62 100 LYS A O 1
ATOM 711 N N . ASP A 1 101 ? 44.461 -17.080 -65.315 1.00 60.41 101 ASP A N 1
ATOM 712 C CA . ASP A 1 101 ? 45.357 -16.915 -66.474 1.00 60.41 101 ASP A CA 1
ATOM 713 C C . ASP A 1 101 ? 45.754 -18.279 -67.079 1.00 60.41 101 ASP A C 1
ATOM 715 O O . ASP A 1 101 ? 46.346 -19.122 -66.400 1.00 60.41 101 ASP A O 1
ATOM 719 N N . LEU A 1 102 ? 45.552 -18.464 -68.389 1.00 55.00 102 LEU A N 1
ATOM 720 C CA . LEU A 1 102 ? 45.878 -19.715 -69.104 1.00 55.00 102 LEU A CA 1
ATOM 721 C C . LEU A 1 102 ? 47.384 -20.071 -69.138 1.00 55.00 102 LEU A C 1
ATOM 723 O O . LEU A 1 102 ? 47.745 -21.246 -69.174 1.00 55.00 102 LEU A O 1
ATOM 727 N N . TRP A 1 103 ? 48.297 -19.090 -69.086 1.00 52.28 103 TRP A N 1
ATOM 728 C CA . TRP A 1 103 ? 49.748 -19.359 -69.007 1.00 52.28 103 TRP A CA 1
ATOM 729 C C . TRP A 1 103 ? 50.157 -20.006 -67.670 1.00 52.28 103 TRP A C 1
ATOM 731 O O . TRP A 1 103 ? 51.101 -20.798 -67.620 1.00 52.28 103 TRP A O 1
ATOM 741 N N . ARG A 1 104 ? 49.431 -19.720 -66.582 1.00 53.16 104 ARG A N 1
ATOM 742 C CA . ARG A 1 104 ? 49.683 -20.330 -65.269 1.00 53.16 104 ARG A CA 1
ATOM 743 C C . ARG A 1 104 ? 49.123 -21.749 -65.174 1.00 53.16 104 ARG A C 1
ATOM 745 O O . ARG A 1 104 ? 49.757 -22.565 -64.517 1.00 53.16 104 ARG A O 1
ATOM 752 N N . GLU A 1 105 ? 48.053 -22.087 -65.898 1.00 49.19 105 GLU A N 1
ATOM 753 C CA . GLU A 1 105 ? 47.630 -23.488 -66.096 1.00 49.19 105 GLU A CA 1
ATOM 754 C C . GLU A 1 105 ? 48.708 -24.310 -66.828 1.00 49.19 105 GLU A C 1
ATOM 756 O O . GLU A 1 105 ? 48.982 -25.450 -66.454 1.00 49.19 105 GLU A O 1
ATOM 761 N N . ALA A 1 106 ? 49.404 -23.721 -67.809 1.00 47.91 106 ALA A N 1
ATOM 762 C CA . ALA A 1 106 ? 50.534 -24.380 -68.474 1.00 47.91 106 ALA A CA 1
ATOM 763 C C . ALA A 1 106 ? 51.749 -24.577 -67.538 1.00 47.91 106 ALA A C 1
ATOM 765 O O . ALA A 1 106 ? 52.432 -25.597 -67.623 1.00 47.91 106 ALA A O 1
ATOM 766 N N . ALA A 1 107 ? 51.997 -23.651 -66.603 1.00 49.09 107 ALA A N 1
ATOM 767 C CA . ALA A 1 107 ? 53.008 -23.817 -65.551 1.00 49.09 107 ALA A CA 1
ATOM 768 C C . ALA A 1 107 ? 52.572 -24.822 -64.460 1.00 49.09 107 ALA A C 1
ATOM 770 O O . ALA A 1 107 ? 53.399 -25.584 -63.958 1.00 49.09 107 ALA A O 1
ATOM 771 N N . ALA A 1 108 ? 51.276 -24.886 -64.139 1.00 49.50 108 ALA A N 1
ATOM 772 C CA . ALA A 1 108 ? 50.686 -25.875 -63.241 1.00 49.50 108 ALA A CA 1
ATOM 773 C C . ALA A 1 108 ? 50.770 -27.292 -63.817 1.00 49.50 108 ALA A C 1
ATOM 775 O O . ALA A 1 108 ? 51.009 -28.225 -63.060 1.00 49.50 108 ALA A O 1
ATOM 776 N N . ALA A 1 109 ? 50.687 -27.470 -65.140 1.00 48.50 109 ALA A N 1
ATOM 777 C CA . ALA A 1 109 ? 50.925 -28.761 -65.793 1.00 48.50 109 ALA A CA 1
ATOM 778 C C . ALA A 1 109 ? 52.385 -29.246 -65.650 1.00 48.50 109 ALA A C 1
ATOM 780 O O . ALA A 1 109 ? 52.636 -30.449 -65.602 1.00 48.50 109 ALA A O 1
ATOM 781 N N . VAL A 1 110 ? 53.352 -28.328 -65.517 1.00 48.06 110 VAL A N 1
ATOM 782 C CA . VAL A 1 110 ? 54.763 -28.663 -65.245 1.00 48.06 110 VAL A CA 1
ATOM 783 C C . VAL A 1 110 ? 55.002 -28.897 -63.746 1.00 48.06 110 VAL A C 1
ATOM 785 O O . VAL A 1 110 ? 55.744 -29.805 -63.386 1.00 48.06 110 VAL A O 1
ATOM 788 N N . GLY A 1 111 ? 54.350 -28.138 -62.858 1.00 48.78 111 GLY A N 1
ATOM 789 C CA . GLY A 1 111 ? 54.467 -28.291 -61.399 1.00 48.78 111 GLY A CA 1
ATOM 790 C C . GLY A 1 111 ? 53.717 -29.498 -60.816 1.00 48.78 111 GLY A C 1
ATOM 791 O O . GLY A 1 111 ? 54.228 -30.165 -59.918 1.00 48.78 111 GLY A O 1
ATOM 792 N N . SER A 1 112 ? 52.543 -29.839 -61.351 1.00 46.19 112 SER A N 1
ATOM 793 C CA . SER A 1 112 ? 51.732 -30.985 -60.899 1.00 46.19 112 SER A CA 1
ATOM 794 C C . SER A 1 112 ? 52.338 -32.342 -61.283 1.00 46.19 112 SER A C 1
ATOM 796 O O . SER A 1 112 ? 52.134 -33.319 -60.562 1.00 46.19 112 SER A O 1
ATOM 798 N N . PHE A 1 113 ? 53.189 -32.399 -62.318 1.00 47.09 113 PHE A N 1
ATOM 799 C CA . PHE A 1 113 ? 54.025 -33.576 -62.591 1.00 47.09 113 PHE A CA 1
ATOM 800 C C . PHE A 1 113 ? 55.030 -33.855 -61.455 1.00 47.09 113 PHE A C 1
ATOM 802 O O . PHE A 1 113 ? 55.281 -35.013 -61.131 1.00 47.09 113 PHE A O 1
ATOM 809 N N . PHE A 1 114 ? 55.576 -32.815 -60.809 1.00 43.56 114 PHE A N 1
ATOM 810 C CA . PHE A 1 114 ? 56.527 -32.966 -59.698 1.00 43.56 114 PHE A CA 1
ATOM 811 C C . PHE A 1 114 ? 55.853 -33.045 -58.312 1.00 43.56 114 PHE A C 1
ATOM 813 O O . PHE A 1 114 ? 56.376 -33.731 -57.435 1.00 43.56 114 PHE A O 1
ATOM 820 N N . SER A 1 115 ? 54.691 -32.410 -58.099 1.00 43.47 115 SER A N 1
ATOM 821 C CA . SER A 1 115 ? 53.990 -32.403 -56.795 1.00 43.47 115 SER A CA 1
ATOM 822 C C . SER A 1 115 ? 53.350 -33.752 -56.437 1.00 43.47 115 SER A C 1
ATOM 824 O O . SER A 1 115 ? 53.456 -34.210 -55.296 1.00 43.47 115 SER A O 1
ATOM 826 N N . ASN A 1 116 ? 52.777 -34.455 -57.424 1.00 45.84 116 ASN A N 1
ATOM 827 C CA . ASN A 1 116 ? 52.173 -35.781 -57.223 1.00 45.84 116 ASN A CA 1
ATOM 828 C C . ASN A 1 116 ? 53.198 -36.891 -56.915 1.00 45.84 116 ASN A C 1
ATOM 830 O O . ASN A 1 116 ? 52.811 -37.982 -56.502 1.00 45.84 116 ASN A O 1
ATOM 834 N N . LEU A 1 117 ? 54.500 -36.624 -57.074 1.00 44.22 117 LEU A N 1
ATOM 835 C CA . LEU A 1 117 ? 55.576 -37.560 -56.734 1.00 44.22 117 LEU A CA 1
ATOM 836 C C . LEU A 1 117 ? 56.053 -37.426 -55.271 1.00 44.22 117 LEU A C 1
ATOM 838 O O . LEU A 1 117 ? 56.705 -38.339 -54.768 1.00 44.22 117 LEU A O 1
ATOM 842 N N . PHE A 1 118 ? 55.712 -36.330 -54.572 1.00 43.19 118 PHE A N 1
ATOM 843 C CA . PHE A 1 118 ? 56.197 -36.039 -53.210 1.00 43.19 118 PHE A CA 1
ATOM 844 C C . PHE A 1 118 ? 55.114 -35.625 -52.192 1.00 43.19 118 PHE A C 1
ATOM 846 O O . PHE A 1 118 ? 55.452 -35.202 -51.089 1.00 43.19 118 PHE A O 1
ATOM 853 N N . GLY A 1 119 ? 53.824 -35.794 -52.503 1.00 45.38 119 GLY A N 1
ATOM 854 C CA . GLY A 1 119 ? 52.739 -35.626 -51.522 1.00 45.38 119 GLY A CA 1
ATOM 855 C C . GLY A 1 119 ? 52.422 -34.175 -51.140 1.00 45.38 119 GLY A C 1
ATOM 856 O O . GLY A 1 119 ? 52.031 -33.917 -50.004 1.00 45.38 119 GLY A O 1
ATOM 857 N N . GLY A 1 120 ? 52.593 -33.224 -52.063 1.00 44.97 120 GLY A N 1
ATOM 858 C CA . GLY A 1 120 ? 52.166 -31.834 -51.875 1.00 44.97 120 GLY A CA 1
ATOM 859 C C . GLY A 1 120 ? 50.715 -31.631 -52.316 1.00 44.97 120 GLY A C 1
ATOM 860 O O . GLY A 1 120 ? 50.384 -31.963 -53.453 1.00 44.97 120 GLY A O 1
ATOM 861 N N . GLY A 1 121 ? 49.867 -31.105 -51.425 1.00 41.72 121 GLY A N 1
ATOM 862 C CA . GLY A 1 121 ? 48.467 -30.764 -51.713 1.00 41.72 121 GLY A CA 1
ATOM 863 C C . GLY A 1 121 ? 48.298 -29.692 -52.800 1.00 41.72 121 GLY A C 1
ATOM 864 O O . GLY A 1 121 ? 49.259 -29.012 -53.164 1.00 41.72 121 GLY A O 1
ATOM 865 N N . ASP A 1 122 ? 47.070 -29.570 -53.315 1.00 42.69 122 ASP A N 1
ATOM 866 C CA . ASP A 1 122 ? 46.706 -28.732 -54.464 1.00 42.69 122 ASP A CA 1
ATOM 867 C C . ASP A 1 122 ? 47.219 -27.286 -54.357 1.00 42.69 122 ASP A C 1
ATOM 869 O O . ASP A 1 122 ? 46.952 -26.562 -53.396 1.00 42.69 122 ASP A O 1
ATOM 873 N N . ILE A 1 123 ? 47.948 -26.844 -55.385 1.00 43.16 123 ILE A N 1
ATOM 874 C CA . ILE A 1 123 ? 48.425 -25.465 -55.519 1.00 43.16 123 ILE A CA 1
ATOM 875 C C . ILE A 1 123 ? 47.351 -24.681 -56.277 1.00 43.16 123 ILE A C 1
ATOM 877 O O . ILE A 1 123 ? 47.319 -24.697 -57.508 1.00 43.16 123 ILE A O 1
ATOM 881 N N . SER A 1 124 ? 46.474 -23.982 -55.553 1.00 44.31 124 SER A N 1
ATOM 882 C CA . SER A 1 124 ? 45.623 -22.957 -56.167 1.00 44.31 124 SER A CA 1
ATOM 883 C C . SER A 1 124 ? 46.496 -21.782 -56.628 1.00 44.31 124 SER A C 1
ATOM 885 O O . SER A 1 124 ? 47.292 -21.248 -55.854 1.00 44.31 124 SER A O 1
ATOM 887 N N . LEU A 1 125 ? 46.383 -21.403 -57.905 1.00 52.44 125 LEU A N 1
ATOM 888 C CA . LEU A 1 125 ? 47.096 -20.272 -58.525 1.00 52.44 125 LEU A CA 1
ATOM 889 C C . LEU A 1 125 ? 46.149 -19.105 -58.854 1.00 52.44 125 LEU A C 1
ATOM 891 O O . LEU A 1 125 ? 46.509 -18.238 -59.656 1.00 52.44 125 LEU A O 1
ATOM 895 N N . ASP A 1 126 ? 44.951 -19.105 -58.263 1.00 57.22 126 ASP A N 1
ATOM 896 C CA . ASP A 1 126 ? 43.955 -18.051 -58.440 1.00 57.22 126 ASP A CA 1
ATOM 897 C C . ASP A 1 126 ? 44.498 -16.712 -57.910 1.00 57.22 126 ASP A C 1
ATOM 899 O O . ASP A 1 126 ? 45.073 -16.636 -56.821 1.00 57.22 126 ASP A O 1
ATOM 903 N N . ILE A 1 127 ? 44.319 -15.638 -58.686 1.00 54.59 127 ILE A N 1
ATOM 904 C CA . ILE A 1 127 ? 44.558 -14.278 -58.194 1.00 54.59 127 ILE A CA 1
ATOM 905 C C . ILE A 1 127 ? 43.286 -13.853 -57.469 1.00 54.59 127 ILE A C 1
ATOM 907 O O . ILE A 1 127 ? 42.261 -13.593 -58.104 1.00 54.59 127 ILE A O 1
ATOM 911 N N . GLU A 1 128 ? 43.346 -13.814 -56.142 1.00 61.66 128 GLU A N 1
ATOM 912 C CA . GLU A 1 128 ? 42.261 -13.298 -55.315 1.00 61.66 128 GLU A CA 1
ATOM 913 C C . GLU A 1 128 ? 42.429 -11.790 -55.105 1.00 61.66 128 GLU A C 1
ATOM 915 O O . GLU A 1 128 ? 43.500 -11.309 -54.731 1.00 61.66 128 GLU A O 1
ATOM 920 N N . GLY A 1 129 ? 41.357 -11.041 -55.343 1.00 61.09 129 GLY A N 1
ATOM 921 C CA . GLY A 1 129 ? 41.293 -9.604 -55.096 1.00 61.09 129 GLY A CA 1
ATOM 922 C C . GLY A 1 129 ? 39.905 -9.178 -54.626 1.00 61.09 129 GLY A C 1
ATOM 923 O O . GLY A 1 129 ? 38.991 -9.992 -54.509 1.00 61.09 129 GLY A O 1
ATOM 924 N N . GLY A 1 130 ? 39.731 -7.892 -54.335 1.00 68.44 130 GLY A N 1
ATOM 925 C CA . GLY A 1 130 ? 38.480 -7.339 -53.812 1.00 68.44 130 GLY A CA 1
ATOM 926 C C . GLY A 1 130 ? 38.501 -7.031 -52.315 1.00 68.44 130 GLY A C 1
ATOM 927 O O . GLY A 1 130 ? 39.444 -7.351 -51.593 1.00 68.44 130 GLY A O 1
ATOM 928 N N . SER A 1 131 ? 37.460 -6.339 -51.861 1.00 74.69 131 SER A N 1
ATOM 929 C CA . SER A 1 131 ? 37.333 -5.832 -50.496 1.00 74.69 131 SER A CA 1
ATOM 930 C C . SER A 1 131 ? 35.909 -5.974 -49.982 1.00 74.69 131 SER A C 1
ATOM 932 O O . SER A 1 131 ? 34.933 -5.789 -50.704 1.00 74.69 131 SER A O 1
ATOM 934 N N . SER A 1 132 ? 35.802 -6.285 -48.692 1.00 77.44 132 SER A N 1
ATOM 935 C CA . SER A 1 132 ? 34.536 -6.359 -47.969 1.00 77.44 132 SER A CA 1
ATOM 936 C C . SER A 1 132 ? 34.594 -5.399 -46.789 1.00 77.44 132 SER A C 1
ATOM 938 O O . SER A 1 132 ? 35.346 -5.631 -45.841 1.00 77.44 132 SER A O 1
ATOM 940 N N . LYS A 1 133 ? 33.822 -4.309 -46.834 1.00 76.31 133 LYS A N 1
ATOM 941 C CA . LYS A 1 133 ? 33.783 -3.303 -45.764 1.00 76.31 133 LYS A CA 1
ATOM 942 C C . LYS A 1 133 ? 32.372 -3.153 -45.207 1.00 76.31 133 LYS A C 1
ATOM 944 O O . LYS A 1 133 ? 31.424 -2.897 -45.942 1.00 76.31 133 LYS A O 1
ATOM 949 N N . THR A 1 134 ? 32.243 -3.233 -43.886 1.00 71.06 134 THR A N 1
ATOM 950 C CA . THR A 1 134 ? 31.047 -2.769 -43.169 1.00 71.06 134 THR A CA 1
ATOM 951 C C . THR A 1 134 ? 31.447 -1.645 -42.224 1.00 71.06 134 THR A C 1
ATOM 953 O O . THR A 1 134 ? 32.218 -1.892 -41.295 1.00 71.06 134 THR A O 1
ATOM 956 N N . ASP A 1 135 ? 30.931 -0.444 -42.451 1.00 68.38 135 ASP A N 1
ATOM 957 C CA . ASP A 1 135 ? 31.090 0.717 -41.575 1.00 68.38 135 ASP A CA 1
ATOM 958 C C . ASP A 1 135 ? 29.720 1.078 -40.993 1.00 68.38 135 ASP A C 1
ATOM 960 O O . ASP A 1 135 ? 28.731 1.157 -41.718 1.00 68.38 135 ASP A O 1
ATOM 964 N N . VAL A 1 136 ? 29.630 1.204 -39.673 1.00 67.75 136 VAL A N 1
ATOM 965 C CA . VAL A 1 136 ? 28.375 1.525 -38.976 1.00 67.75 136 VAL A CA 1
ATOM 966 C C . VAL A 1 136 ? 28.726 2.383 -37.791 1.00 67.75 136 VAL A C 1
ATOM 968 O O . VAL A 1 136 ? 29.618 2.020 -37.032 1.00 67.75 136 VAL A O 1
ATOM 971 N N . ALA A 1 137 ? 28.048 3.509 -37.627 1.00 72.25 137 ALA A N 1
ATOM 972 C CA . ALA A 1 137 ? 28.217 4.389 -36.482 1.00 72.25 137 ALA A CA 1
ATOM 973 C C . ALA A 1 137 ? 26.839 4.804 -35.975 1.00 72.25 137 ALA A C 1
ATOM 975 O O . ALA A 1 137 ? 26.356 5.892 -36.293 1.00 72.25 137 ALA A O 1
ATOM 976 N N . ASN A 1 138 ? 26.195 3.923 -35.217 1.00 89.50 138 ASN A N 1
ATOM 977 C CA . ASN A 1 138 ? 24.862 4.191 -34.707 1.00 89.50 138 ASN A CA 1
ATOM 978 C C . ASN A 1 138 ? 24.902 5.078 -33.472 1.00 89.50 138 ASN A C 1
ATOM 980 O O . ASN A 1 138 ? 25.665 4.831 -32.534 1.00 89.50 138 ASN A O 1
ATOM 984 N N . ARG A 1 139 ? 24.065 6.114 -33.465 1.00 93.62 139 ARG A N 1
ATOM 985 C CA . ARG A 1 139 ? 24.129 7.174 -32.459 1.00 93.62 139 ARG A CA 1
ATOM 986 C C . ARG A 1 139 ? 22.766 7.494 -31.872 1.00 93.62 139 ARG A C 1
ATOM 988 O O . ARG A 1 139 ? 21.783 7.631 -32.594 1.00 93.62 139 ARG A O 1
ATOM 995 N N . VAL A 1 140 ? 22.742 7.712 -30.566 1.00 97.31 140 VAL A N 1
ATOM 996 C CA . VAL A 1 140 ? 21.629 8.361 -29.869 1.00 97.31 140 VAL A CA 1
ATOM 997 C C . VAL A 1 140 ? 22.159 9.672 -29.304 1.00 97.31 140 VAL A C 1
ATOM 999 O O . VAL A 1 140 ? 23.122 9.668 -28.537 1.00 97.31 140 VAL A O 1
ATOM 1002 N N . ASN A 1 141 ? 21.565 10.800 -29.696 1.00 97.31 141 ASN A N 1
ATOM 1003 C CA . ASN A 1 141 ? 21.968 12.117 -29.204 1.00 97.31 141 ASN A CA 1
ATOM 1004 C C . ASN A 1 141 ? 20.792 12.813 -28.530 1.00 97.31 141 ASN A C 1
ATOM 1006 O O . ASN A 1 141 ? 19.731 13.016 -29.125 1.00 97.31 141 ASN A O 1
ATOM 1010 N N . ILE A 1 142 ? 21.006 13.213 -27.283 1.00 98.06 142 ILE A N 1
ATOM 1011 C CA . ILE A 1 142 ? 19.988 13.812 -26.430 1.00 98.06 142 ILE A CA 1
ATOM 1012 C C . ILE A 1 142 ? 20.436 15.226 -26.074 1.00 98.06 142 ILE A C 1
ATOM 1014 O O . ILE A 1 142 ? 21.303 15.432 -25.229 1.00 98.06 142 ILE A O 1
ATOM 1018 N N . ALA A 1 143 ? 19.843 16.215 -26.732 1.00 97.62 143 ALA A N 1
ATOM 1019 C CA . ALA A 1 143 ? 20.002 17.633 -26.418 1.00 97.62 143 ALA A CA 1
ATOM 1020 C C . ALA A 1 143 ? 18.755 18.252 -25.764 1.00 97.62 143 ALA A C 1
ATOM 1022 O O . ALA A 1 143 ? 18.855 19.346 -25.208 1.00 97.62 143 ALA A O 1
ATOM 1023 N N . GLY A 1 144 ? 17.607 17.568 -25.832 1.00 96.88 144 GLY A N 1
ATOM 1024 C CA . GLY A 1 144 ? 16.353 17.918 -25.153 1.00 96.88 144 GLY A CA 1
ATOM 1025 C C . GLY A 1 144 ? 16.098 17.110 -23.874 1.00 96.88 144 GLY A C 1
ATOM 1026 O O . GLY A 1 144 ? 17.014 16.523 -23.299 1.00 96.88 144 GLY A O 1
ATOM 1027 N N . ASN A 1 145 ? 14.842 17.079 -23.422 1.00 97.69 145 ASN A N 1
ATOM 1028 C CA . ASN A 1 145 ? 14.425 16.374 -22.207 1.00 97.69 145 ASN A CA 1
ATOM 1029 C C . ASN A 1 145 ? 13.799 15.013 -22.541 1.00 97.69 145 ASN A C 1
ATOM 1031 O O . ASN A 1 145 ? 12.757 14.959 -23.194 1.00 97.69 145 ASN A O 1
ATOM 1035 N N . VAL A 1 146 ? 14.402 13.938 -22.044 1.00 98.06 146 VAL A N 1
ATOM 1036 C CA . VAL A 1 146 ? 13.884 12.569 -22.086 1.00 98.06 146 VAL A CA 1
ATOM 1037 C C . VAL A 1 146 ? 13.540 12.152 -20.664 1.00 98.06 146 VAL A C 1
ATOM 1039 O O . VAL A 1 146 ? 14.412 12.131 -19.795 1.00 98.06 146 VAL A O 1
ATOM 1042 N N . GLN A 1 147 ? 12.274 11.829 -20.416 1.00 95.38 147 GLN A N 1
ATOM 1043 C CA . GLN A 1 147 ? 11.799 11.491 -19.080 1.00 95.38 147 GLN A CA 1
ATOM 1044 C C . GLN A 1 147 ? 10.839 10.296 -19.102 1.00 95.38 147 GLN A C 1
ATOM 1046 O O . GLN A 1 147 ? 9.784 10.347 -19.738 1.00 95.38 147 GLN A O 1
ATOM 1051 N N . ALA A 1 148 ? 11.210 9.253 -18.366 1.00 93.19 148 ALA A N 1
ATOM 1052 C CA . ALA A 1 148 ? 10.357 8.123 -18.015 1.00 93.19 148 ALA A CA 1
ATOM 1053 C C . ALA A 1 148 ? 9.645 8.391 -16.675 1.00 93.19 148 ALA A C 1
ATOM 1055 O O . ALA A 1 148 ? 10.018 9.322 -15.950 1.00 93.19 148 ALA A O 1
ATOM 1056 N N . GLY A 1 149 ? 8.578 7.641 -16.388 1.00 89.50 149 GLY A N 1
ATOM 1057 C CA . GLY A 1 149 ? 7.829 7.766 -15.134 1.00 89.50 149 GLY A CA 1
ATOM 1058 C C . GLY A 1 149 ? 7.291 9.166 -14.843 1.00 89.50 149 GLY A C 1
ATOM 1059 O O . GLY A 1 149 ? 7.385 9.649 -13.719 1.00 89.50 149 GLY A O 1
ATOM 1060 N N . ILE A 1 150 ? 6.724 9.876 -15.825 1.00 89.00 150 ILE A N 1
ATOM 1061 C CA . ILE A 1 150 ? 6.205 11.247 -15.600 1.00 89.00 150 ILE A CA 1
ATOM 1062 C C . ILE A 1 150 ? 5.052 11.318 -14.589 1.00 89.00 150 ILE A C 1
ATOM 1064 O O . ILE A 1 150 ? 4.709 12.402 -14.125 1.00 89.00 150 ILE A O 1
ATOM 1068 N N . GLN A 1 151 ? 4.456 10.170 -14.278 1.00 88.38 151 GLN A N 1
ATOM 1069 C CA . GLN A 1 151 ? 3.423 9.975 -13.269 1.00 88.38 151 GLN A CA 1
ATOM 1070 C C . GLN A 1 151 ? 3.956 9.171 -12.071 1.00 88.38 151 GLN A C 1
ATOM 1072 O O . GLN A 1 151 ? 3.181 8.534 -11.361 1.00 88.38 151 GLN A O 1
ATOM 1077 N N . ASN A 1 152 ? 5.265 9.227 -11.801 1.00 89.81 152 ASN A N 1
ATOM 1078 C CA . ASN A 1 152 ? 5.861 8.563 -10.645 1.00 89.81 152 ASN A CA 1
ATOM 1079 C C . ASN A 1 152 ? 5.291 9.074 -9.317 1.00 89.81 152 ASN A C 1
ATOM 1081 O O . ASN A 1 152 ? 5.309 8.327 -8.354 1.00 89.81 152 ASN A O 1
ATOM 1085 N N . LYS A 1 153 ? 4.755 10.299 -9.242 1.00 93.56 153 LYS A N 1
ATOM 1086 C CA . LYS A 1 153 ? 4.095 10.826 -8.036 1.00 93.56 153 LYS A CA 1
ATOM 1087 C C . LYS A 1 153 ? 2.625 11.122 -8.298 1.00 93.56 153 LYS A C 1
ATOM 1089 O O . LYS A 1 153 ? 2.307 12.007 -9.087 1.00 93.56 153 LYS A O 1
ATOM 1094 N N . GLN A 1 154 ? 1.755 10.399 -7.607 1.00 96.00 154 GLN A N 1
ATOM 1095 C CA . GLN A 1 154 ? 0.310 10.576 -7.606 1.00 96.00 154 GLN A CA 1
ATOM 1096 C C . GLN A 1 154 ? -0.135 11.059 -6.230 1.00 96.00 154 GLN A C 1
ATOM 1098 O O . GLN A 1 154 ? -0.013 10.342 -5.240 1.00 96.00 154 GLN A O 1
ATOM 1103 N N . ILE A 1 155 ? -0.633 12.291 -6.167 1.00 98.12 155 ILE A N 1
ATOM 1104 C CA . ILE A 1 155 ? -1.051 12.940 -4.925 1.00 98.12 155 ILE A CA 1
ATOM 1105 C C . ILE A 1 155 ? -2.510 13.367 -5.046 1.00 98.12 155 ILE A C 1
ATOM 1107 O O . ILE A 1 155 ? -2.879 14.061 -5.996 1.00 98.12 155 ILE A O 1
ATOM 1111 N N . LEU A 1 156 ? -3.327 12.963 -4.077 1.00 98.38 156 LEU A N 1
ATOM 1112 C CA . LEU A 1 156 ? -4.669 13.482 -3.852 1.00 98.38 156 LEU A CA 1
ATOM 1113 C C . LEU A 1 156 ? -4.729 14.035 -2.436 1.00 98.38 156 LEU A C 1
ATOM 1115 O O . LEU A 1 156 ? -4.506 13.297 -1.480 1.00 98.38 156 LEU A O 1
ATOM 1119 N N . ARG A 1 157 ? -5.069 15.315 -2.306 1.00 97.81 157 ARG A N 1
ATOM 1120 C CA . ARG A 1 157 ? -5.332 15.954 -1.022 1.00 97.81 157 ARG A CA 1
ATOM 1121 C C . ARG A 1 157 ? -6.691 16.629 -1.046 1.00 97.81 157 ARG A C 1
ATOM 1123 O O . ARG A 1 157 ? -6.932 17.501 -1.882 1.00 97.81 157 ARG A O 1
ATOM 1130 N N . VAL A 1 158 ? -7.568 16.242 -0.128 1.00 95.75 158 VAL A N 1
ATOM 1131 C CA . VAL A 1 158 ? -8.951 16.733 -0.064 1.00 95.75 158 VAL A CA 1
ATOM 1132 C C . VAL A 1 158 ? -9.354 17.105 1.360 1.00 95.7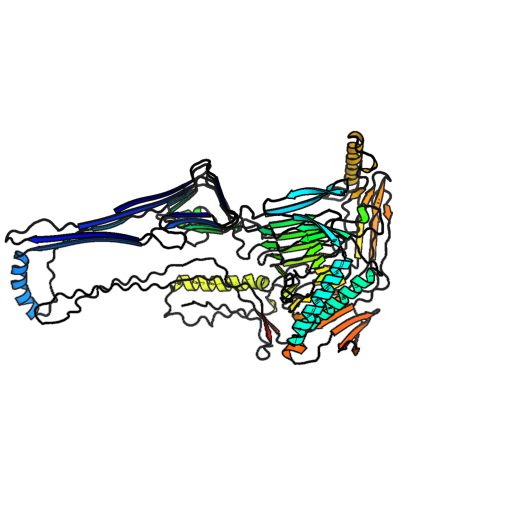5 158 VAL A C 1
ATOM 1134 O O . VAL A 1 158 ? -8.958 16.454 2.323 1.00 95.75 158 VAL A O 1
ATOM 1137 N N . GLU A 1 159 ? -10.166 18.148 1.486 1.00 91.56 159 GLU A N 1
ATOM 1138 C CA . GLU A 1 159 ? -10.723 18.635 2.751 1.00 91.56 159 GLU A CA 1
ATOM 1139 C C . GLU A 1 159 ? -12.176 19.091 2.559 1.00 91.56 159 GLU A C 1
ATOM 1141 O O . GLU A 1 159 ? -12.674 19.132 1.434 1.00 91.56 159 GLU A O 1
ATOM 1146 N N . ASP A 1 160 ? -12.861 19.456 3.640 1.00 86.06 160 ASP A N 1
ATOM 1147 C CA . ASP A 1 160 ? -14.174 20.095 3.546 1.00 86.06 160 ASP A CA 1
ATOM 1148 C C . ASP A 1 160 ? -14.035 21.621 3.483 1.00 86.06 160 ASP A C 1
ATOM 1150 O O . ASP A 1 160 ? -13.259 22.227 4.225 1.00 86.06 160 ASP A O 1
ATOM 1154 N N . ASN A 1 161 ? -14.830 22.256 2.624 1.00 80.19 161 ASN A N 1
ATOM 1155 C CA . ASN A 1 161 ? -15.109 23.685 2.717 1.00 80.19 161 ASN A CA 1
ATOM 1156 C C . ASN A 1 161 ? -15.918 23.989 3.989 1.00 80.19 161 ASN A C 1
ATOM 1158 O O . ASN A 1 161 ? -16.547 23.109 4.578 1.00 80.19 161 ASN A O 1
ATOM 1162 N N . SER A 1 162 ? -15.978 25.267 4.373 1.00 70.19 162 SER A N 1
ATOM 1163 C CA . SER A 1 162 ? -16.822 25.718 5.489 1.00 70.19 162 SER A CA 1
ATOM 1164 C C . SER A 1 162 ? -18.312 25.414 5.282 1.00 70.19 162 SER A C 1
ATOM 1166 O O . SER A 1 162 ? -19.026 25.205 6.256 1.00 70.19 162 SER A O 1
ATOM 1168 N N . ASP A 1 163 ? -18.774 25.332 4.031 1.00 72.00 163 ASP A N 1
ATOM 1169 C CA . ASP A 1 163 ? -20.150 24.964 3.669 1.00 72.00 163 ASP A CA 1
ATOM 1170 C C . ASP A 1 163 ? -20.401 23.438 3.631 1.00 72.00 163 ASP A C 1
ATOM 1172 O O . ASP A 1 163 ? -21.498 22.991 3.286 1.00 72.00 163 ASP A O 1
ATOM 1176 N N . GLY A 1 164 ? -19.393 22.624 3.966 1.00 76.00 164 GLY A N 1
ATOM 1177 C CA . GLY A 1 164 ? -19.456 21.160 3.956 1.00 76.00 164 GLY A CA 1
ATOM 1178 C C . GLY A 1 164 ? -19.341 20.515 2.569 1.00 76.00 164 GLY A C 1
ATOM 1179 O O . GLY A 1 164 ? -19.418 19.283 2.452 1.00 76.00 164 GLY A O 1
ATOM 1180 N N . SER A 1 165 ? -19.156 21.294 1.499 1.00 86.06 165 SER A N 1
ATOM 1181 C CA . SER A 1 165 ? -18.802 20.759 0.179 1.00 86.06 165 SER A CA 1
ATOM 1182 C C . SER A 1 165 ? -17.351 20.265 0.158 1.00 86.06 165 SER A C 1
ATOM 1184 O O . SER A 1 165 ? -16.516 20.704 0.947 1.00 86.06 165 SER A O 1
ATOM 1186 N N . LEU A 1 166 ? -17.045 19.314 -0.725 1.00 91.19 166 LEU A N 1
ATOM 1187 C CA . LEU A 1 166 ? -15.695 18.773 -0.852 1.00 91.19 166 LEU A CA 1
ATOM 1188 C C . LEU A 1 166 ? -14.783 19.769 -1.584 1.00 91.19 166 LEU A C 1
ATOM 1190 O O . LEU A 1 166 ? -15.126 20.261 -2.660 1.00 91.19 166 LEU A O 1
ATOM 1194 N N . LYS A 1 167 ? -13.597 20.018 -1.033 1.00 92.88 167 LYS A N 1
ATOM 1195 C CA . LYS A 1 167 ? -12.545 20.846 -1.624 1.00 92.88 167 LYS A CA 1
ATOM 1196 C C . LYS A 1 167 ? -11.336 19.990 -1.979 1.00 92.88 167 LYS A C 1
ATOM 1198 O O . LYS A 1 167 ? -10.784 19.287 -1.136 1.00 92.88 167 LYS A O 1
ATOM 1203 N N . VAL A 1 168 ? -10.879 20.106 -3.221 1.00 96.00 168 VAL A N 1
ATOM 1204 C CA . VAL A 1 168 ? -9.625 19.498 -3.678 1.00 96.00 168 VAL A CA 1
ATOM 1205 C C . VAL A 1 168 ? -8.493 20.497 -3.466 1.00 96.00 168 VAL A C 1
ATOM 1207 O O . VAL A 1 168 ? -8.511 21.588 -4.034 1.00 96.00 168 VAL A O 1
ATOM 1210 N N . LEU A 1 169 ? -7.527 20.137 -2.623 1.00 93.62 169 LEU A N 1
ATOM 1211 C CA . LEU A 1 169 ? -6.315 20.919 -2.376 1.00 93.62 169 LEU A CA 1
ATOM 1212 C C . LEU A 1 169 ? -5.230 20.611 -3.405 1.00 93.62 169 LEU A C 1
ATOM 1214 O O . LEU A 1 169 ? -4.537 21.516 -3.863 1.00 93.62 169 LEU A O 1
ATOM 1218 N N . GLU A 1 170 ? -5.091 19.337 -3.760 1.00 96.94 170 GLU A N 1
ATOM 1219 C CA . GLU A 1 170 ? -4.107 18.853 -4.721 1.00 96.94 170 GLU A CA 1
ATOM 1220 C C . GLU A 1 170 ? -4.643 17.592 -5.400 1.00 96.94 170 GLU A C 1
ATOM 1222 O O . GLU A 1 170 ? -5.219 16.728 -4.741 1.00 96.94 170 GLU A O 1
ATOM 1227 N N . GLN A 1 171 ? -4.465 17.489 -6.716 1.00 96.50 171 GLN A N 1
ATOM 1228 C CA . GLN A 1 171 ? -4.814 16.299 -7.486 1.00 96.50 171 GLN A CA 1
ATOM 1229 C C . GLN A 1 171 ? -3.836 16.146 -8.648 1.00 96.50 171 GLN A C 1
ATOM 1231 O O . GLN A 1 171 ? -3.720 17.024 -9.504 1.00 96.50 171 GLN A O 1
ATOM 1236 N N . SER A 1 172 ? -3.136 15.017 -8.678 1.00 95.50 172 SER A N 1
ATOM 1237 C CA . SER A 1 172 ? -2.326 14.607 -9.823 1.00 95.50 172 SER A CA 1
ATOM 1238 C C . SER A 1 172 ? -3.192 14.061 -10.960 1.00 95.50 172 SER A C 1
ATOM 1240 O O . SER A 1 172 ? -4.271 13.519 -10.738 1.00 95.50 172 SER A O 1
ATOM 1242 N N . GLU A 1 173 ? -2.692 14.178 -12.191 1.00 89.00 173 GLU A N 1
ATOM 1243 C CA . GLU A 1 173 ? -3.390 13.765 -13.419 1.00 89.00 173 GLU A CA 1
ATOM 1244 C C . GLU A 1 173 ? -3.779 12.276 -13.437 1.00 89.00 173 GLU A C 1
ATOM 1246 O O . GLU A 1 173 ? -4.803 11.924 -14.014 1.00 89.00 173 GLU A O 1
ATOM 1251 N N . GLY A 1 174 ? -2.987 11.406 -12.802 1.00 88.56 174 GLY A N 1
ATOM 1252 C CA . GLY A 1 174 ? -3.234 9.962 -12.745 1.00 88.56 174 GLY A CA 1
ATOM 1253 C C . GLY A 1 174 ? -4.225 9.534 -11.658 1.00 88.56 174 GLY A C 1
ATOM 1254 O O . GLY A 1 174 ? -4.411 8.336 -11.461 1.00 88.56 174 GLY A O 1
ATOM 1255 N N . ILE A 1 175 ? -4.862 10.476 -10.951 1.00 94.75 175 ILE A N 1
ATOM 1256 C CA . ILE A 1 175 ? -5.892 10.176 -9.953 1.00 94.75 175 ILE A CA 1
ATOM 1257 C C . ILE A 1 175 ? -7.255 10.653 -10.438 1.00 94.75 175 ILE A C 1
ATOM 1259 O O . ILE A 1 175 ? -7.462 11.828 -10.745 1.00 94.75 175 ILE A O 1
ATOM 1263 N N . THR A 1 176 ? -8.218 9.739 -10.396 1.00 96.19 176 THR A N 1
ATOM 1264 C CA . THR A 1 176 ? -9.642 10.030 -10.554 1.00 96.19 176 THR A CA 1
ATOM 1265 C C . THR A 1 176 ? -10.394 9.572 -9.306 1.00 96.19 176 THR A C 1
ATOM 1267 O O . THR A 1 176 ? -10.003 8.616 -8.635 1.00 96.19 176 THR A O 1
ATOM 1270 N N . PHE A 1 177 ? -11.430 10.315 -8.927 1.00 97.06 177 PHE A N 1
ATOM 1271 C CA . PHE A 1 177 ? -12.273 9.979 -7.786 1.00 97.06 177 PHE A CA 1
ATOM 1272 C C . PHE A 1 177 ? -13.684 10.534 -7.989 1.00 97.06 177 PHE A C 1
ATOM 1274 O O . PHE A 1 177 ? -13.906 11.441 -8.796 1.00 97.06 177 PHE A O 1
ATOM 1281 N N . ARG A 1 178 ? -14.643 10.011 -7.225 1.00 96.31 178 ARG A N 1
ATOM 1282 C CA . ARG A 1 178 ? -16.035 10.479 -7.198 1.00 96.31 178 ARG A CA 1
ATOM 1283 C C . ARG A 1 178 ? -16.529 10.651 -5.768 1.00 96.31 178 ARG A C 1
ATOM 1285 O O . ARG A 1 178 ? -16.234 9.828 -4.904 1.00 96.31 178 ARG A O 1
ATOM 1292 N N . GLU A 1 179 ? -17.327 11.689 -5.531 1.00 95.94 179 GLU A N 1
ATOM 1293 C CA . GLU A 1 179 ? -18.154 11.773 -4.326 1.00 95.94 179 GLU A CA 1
ATOM 1294 C C . GLU A 1 179 ? -19.426 10.954 -4.568 1.00 95.94 179 GLU A C 1
ATOM 1296 O O . GLU A 1 179 ? -20.174 11.199 -5.514 1.00 95.94 179 GLU A O 1
ATOM 1301 N N . THR A 1 180 ? -19.653 9.950 -3.732 1.00 95.12 180 THR A N 1
ATOM 1302 C CA . THR A 1 180 ? -20.827 9.082 -3.790 1.00 95.12 180 THR A CA 1
ATOM 1303 C C . THR A 1 180 ? -21.465 8.962 -2.411 1.00 95.12 180 THR A C 1
ATOM 1305 O O . THR A 1 180 ? -21.024 9.556 -1.427 1.00 95.12 180 THR A O 1
ATOM 1308 N N . THR A 1 181 ? -22.553 8.213 -2.348 1.00 93.94 181 THR A N 1
ATOM 1309 C CA . THR A 1 181 ? -23.309 7.934 -1.139 1.00 93.94 181 THR A CA 1
ATOM 1310 C C . THR A 1 181 ? -23.388 6.424 -0.936 1.00 93.94 181 THR A C 1
ATOM 1312 O O . THR A 1 181 ? -23.618 5.682 -1.889 1.00 93.94 181 THR A O 1
ATOM 1315 N N . MET A 1 182 ? -23.193 5.969 0.300 1.00 92.69 182 MET A N 1
ATOM 1316 C CA . MET A 1 182 ? -23.268 4.565 0.696 1.00 92.69 182 MET A CA 1
ATOM 1317 C C . MET A 1 182 ? -24.288 4.408 1.821 1.00 92.69 182 MET A C 1
ATOM 1319 O O . MET A 1 182 ? -24.240 5.140 2.806 1.00 92.69 182 MET A O 1
ATOM 1323 N N . ASP A 1 183 ? -25.198 3.447 1.688 1.00 93.50 183 ASP A N 1
ATOM 1324 C CA . ASP A 1 183 ? -26.030 2.990 2.801 1.00 93.50 183 ASP A CA 1
ATOM 1325 C C . ASP A 1 183 ? -25.321 1.833 3.508 1.00 93.50 183 ASP A C 1
ATOM 1327 O O . ASP A 1 183 ? -25.175 0.747 2.944 1.00 93.50 183 ASP A O 1
ATOM 1331 N N . LEU A 1 184 ? -24.856 2.083 4.732 1.00 91.06 184 LEU A N 1
ATOM 1332 C CA . LEU A 1 184 ? -24.095 1.124 5.527 1.00 91.06 184 LEU A CA 1
ATOM 1333 C C . LEU A 1 184 ? -24.917 -0.128 5.851 1.00 91.06 184 LEU A C 1
ATOM 1335 O O . LEU A 1 184 ? -24.391 -1.232 5.762 1.00 91.06 184 LEU A O 1
ATOM 1339 N N . VAL A 1 185 ? -26.207 0.019 6.172 1.00 92.31 185 VAL A N 1
ATOM 1340 C CA . VAL A 1 185 ? -27.067 -1.117 6.546 1.00 92.31 185 VAL A CA 1
ATOM 1341 C C . VAL A 1 185 ? -27.314 -2.009 5.332 1.00 92.31 185 VAL A C 1
ATOM 1343 O O . VAL A 1 185 ? -27.124 -3.225 5.397 1.00 92.31 185 VAL A O 1
ATOM 1346 N N . ALA A 1 186 ? -27.678 -1.404 4.198 1.00 91.75 186 ALA A N 1
ATOM 1347 C CA . ALA A 1 186 ? -27.879 -2.142 2.955 1.00 91.75 186 ALA A CA 1
ATOM 1348 C C . ALA A 1 186 ? -26.582 -2.804 2.460 1.00 91.75 186 ALA A C 1
ATOM 1350 O O . ALA A 1 186 ? -26.617 -3.937 1.973 1.00 91.75 186 ALA A O 1
ATOM 1351 N N . ASN A 1 187 ? -25.437 -2.128 2.608 1.00 90.31 187 ASN A N 1
ATOM 1352 C CA . ASN A 1 187 ? -24.141 -2.680 2.225 1.00 90.31 187 ASN A CA 1
ATOM 1353 C C . ASN A 1 187 ? -23.763 -3.885 3.102 1.00 90.31 187 ASN A C 1
ATOM 1355 O O . ASN A 1 187 ? -23.489 -4.954 2.563 1.00 90.31 187 ASN A O 1
ATOM 1359 N N . LEU A 1 188 ? -23.878 -3.781 4.431 1.00 90.62 188 LEU A N 1
ATOM 1360 C CA . LEU A 1 188 ? -23.640 -4.908 5.344 1.00 90.62 188 LEU A CA 1
ATOM 1361 C C . LEU A 1 188 ? -24.519 -6.117 5.013 1.00 90.62 188 LEU A C 1
ATOM 1363 O O . LEU A 1 188 ? -24.031 -7.246 4.964 1.00 90.62 188 LEU A O 1
ATOM 1367 N N . GLN A 1 189 ? -25.802 -5.899 4.720 1.00 91.12 189 GLN A N 1
ATOM 1368 C CA . GLN A 1 189 ? -26.697 -6.985 4.324 1.00 91.12 189 GLN A CA 1
ATOM 1369 C C . GLN A 1 189 ? -26.276 -7.626 2.990 1.00 91.12 189 GLN A C 1
ATOM 1371 O O . GLN A 1 189 ? -26.352 -8.850 2.836 1.00 91.12 189 GLN A O 1
ATOM 1376 N N . SER A 1 190 ? -25.817 -6.818 2.030 1.00 89.75 190 SER A N 1
ATOM 1377 C CA . SER A 1 190 ? -25.263 -7.293 0.758 1.00 89.75 190 SER A CA 1
ATOM 1378 C C . SER A 1 190 ? -23.986 -8.114 0.965 1.00 89.75 190 SER A C 1
ATOM 1380 O O . SER A 1 190 ? -23.855 -9.193 0.381 1.00 89.75 190 SER A O 1
ATOM 1382 N N . GLU A 1 191 ? -23.085 -7.659 1.841 1.00 88.88 191 GLU A N 1
ATOM 1383 C CA . GLU A 1 191 ? -21.874 -8.388 2.228 1.00 88.88 191 GLU A CA 1
ATOM 1384 C C . GLU A 1 191 ? -22.228 -9.737 2.869 1.00 88.88 191 GLU A C 1
ATOM 1386 O O . GLU A 1 191 ? -21.751 -10.768 2.395 1.00 88.88 191 GLU A O 1
ATOM 1391 N N . ILE A 1 192 ? -23.135 -9.777 3.853 1.00 90.88 192 ILE A N 1
ATOM 1392 C CA . ILE A 1 192 ? -23.598 -11.029 4.485 1.00 90.88 192 ILE A CA 1
ATOM 1393 C C . ILE A 1 192 ? -24.133 -12.010 3.433 1.00 90.88 192 ILE A C 1
ATOM 1395 O O . ILE A 1 192 ? -23.788 -13.194 3.442 1.00 90.88 192 ILE A O 1
ATOM 1399 N N . ASN A 1 193 ? -24.944 -11.529 2.488 1.00 89.88 193 ASN A N 1
ATOM 1400 C CA . ASN A 1 193 ? -25.493 -12.358 1.414 1.00 89.88 193 ASN A CA 1
ATOM 1401 C C . ASN A 1 193 ? -24.408 -12.851 0.439 1.00 89.88 193 ASN A C 1
ATOM 1403 O O . ASN A 1 193 ? -24.512 -13.952 -0.108 1.00 89.88 193 ASN A O 1
ATOM 1407 N N . ALA A 1 194 ? -23.375 -12.047 0.178 1.00 87.25 194 ALA A N 1
ATOM 1408 C CA . ALA A 1 194 ? -22.230 -12.447 -0.635 1.00 87.25 194 ALA A CA 1
ATOM 1409 C C . ALA A 1 194 ? -21.402 -13.533 0.066 1.00 87.25 194 ALA A C 1
ATOM 1411 O O . ALA A 1 194 ? -21.192 -14.596 -0.520 1.00 87.25 194 ALA A O 1
ATOM 1412 N N . TYR A 1 195 ? -21.038 -13.329 1.334 1.00 89.25 195 TYR A N 1
ATOM 1413 C CA . TYR A 1 195 ? -20.304 -14.323 2.119 1.00 89.25 195 TYR A CA 1
ATOM 1414 C C . TYR A 1 195 ? -21.100 -15.611 2.315 1.00 89.25 195 TYR A C 1
ATOM 1416 O O . TYR A 1 195 ? -20.533 -16.690 2.200 1.00 89.25 195 TYR A O 1
ATOM 1424 N N . THR A 1 196 ? -22.419 -15.540 2.507 1.00 91.00 196 THR A N 1
ATOM 1425 C CA . THR A 1 196 ? -23.269 -16.739 2.617 1.00 91.00 196 THR A CA 1
ATOM 1426 C C . THR A 1 196 ? -23.242 -17.579 1.333 1.00 91.00 196 THR A C 1
ATOM 1428 O O . THR A 1 196 ? -23.216 -18.808 1.401 1.00 91.00 196 THR A O 1
ATOM 1431 N N . ARG A 1 197 ? -23.200 -16.941 0.154 1.00 88.50 197 ARG A N 1
ATOM 1432 C CA . ARG A 1 197 ? -23.056 -17.640 -1.137 1.00 88.50 197 ARG A CA 1
ATOM 1433 C C . ARG A 1 197 ? -21.660 -18.237 -1.307 1.00 88.50 197 ARG A C 1
ATOM 1435 O O . ARG A 1 197 ? -21.552 -19.404 -1.675 1.00 88.50 197 ARG A O 1
ATOM 1442 N N . ALA A 1 198 ? -20.612 -17.474 -0.999 1.00 86.81 198 ALA A N 1
ATOM 1443 C CA . ALA A 1 198 ? -19.237 -17.967 -1.052 1.00 86.81 198 ALA A CA 1
ATOM 1444 C C . ALA A 1 198 ? -19.043 -19.165 -0.114 1.00 86.81 198 ALA A C 1
ATOM 1446 O O . ALA A 1 198 ? -18.541 -20.206 -0.528 1.00 86.81 198 ALA A O 1
ATOM 1447 N N . ARG A 1 199 ? -19.558 -19.076 1.118 1.00 90.12 199 ARG A N 1
ATOM 1448 C CA . ARG A 1 199 ? -19.556 -20.165 2.100 1.00 90.12 199 ARG A CA 1
ATOM 1449 C C . ARG A 1 199 ? -20.086 -21.469 1.508 1.00 90.12 199 ARG A C 1
ATOM 1451 O O . ARG A 1 199 ? -19.466 -22.508 1.687 1.00 90.12 199 ARG A O 1
ATOM 1458 N N . GLN A 1 200 ? -21.219 -21.425 0.800 1.00 89.88 200 GLN A N 1
ATOM 1459 C CA . GLN A 1 200 ? -21.814 -22.610 0.172 1.00 89.88 200 GLN A CA 1
ATOM 1460 C C . GLN A 1 200 ? -20.897 -23.223 -0.896 1.00 89.88 200 GLN A C 1
ATOM 1462 O O . GLN A 1 200 ? -20.782 -24.444 -0.960 1.00 89.88 200 GLN A O 1
ATOM 1467 N N . GLN A 1 201 ? -20.226 -22.394 -1.702 1.00 86.56 201 GLN A N 1
ATOM 1468 C CA . GLN A 1 201 ? -19.299 -22.854 -2.741 1.00 86.56 201 GLN A CA 1
ATOM 1469 C C . GLN A 1 201 ? -18.052 -23.521 -2.143 1.00 86.56 201 GLN A C 1
ATOM 1471 O O . GLN A 1 201 ? -17.733 -24.651 -2.509 1.00 86.56 201 GLN A O 1
ATOM 1476 N N . TYR A 1 202 ? -17.387 -22.864 -1.188 1.00 85.69 202 TYR A N 1
ATOM 1477 C CA . TYR A 1 202 ? -16.200 -23.421 -0.528 1.00 85.69 202 TYR A CA 1
ATOM 1478 C C . TYR A 1 202 ? -16.542 -24.662 0.310 1.00 85.69 202 TYR A C 1
ATOM 1480 O O . TYR A 1 202 ? -15.792 -25.637 0.297 1.00 85.69 202 TYR A O 1
ATOM 1488 N N . ALA A 1 203 ? -17.710 -24.689 0.963 1.00 88.38 203 ALA A N 1
ATOM 1489 C CA . ALA A 1 203 ? -18.178 -25.865 1.696 1.00 88.38 203 ALA A CA 1
ATOM 1490 C C . ALA A 1 203 ? -18.449 -27.058 0.769 1.00 88.38 203 ALA A C 1
ATOM 1492 O O . ALA A 1 203 ? -18.085 -28.182 1.105 1.00 88.38 203 ALA A O 1
ATOM 1493 N N . ALA A 1 204 ? -19.037 -26.831 -0.410 1.00 88.12 204 ALA A N 1
ATOM 1494 C CA . ALA A 1 204 ? -19.238 -27.883 -1.408 1.00 88.12 204 ALA A CA 1
ATOM 1495 C C . ALA A 1 204 ? -17.911 -28.448 -1.949 1.00 88.12 204 ALA A C 1
ATOM 1497 O O . ALA A 1 204 ? -17.857 -29.615 -2.331 1.00 88.12 204 ALA A O 1
ATOM 1498 N N . ALA A 1 205 ? -16.846 -27.641 -1.950 1.00 83.88 205 ALA A N 1
ATOM 1499 C CA . ALA A 1 205 ? -15.492 -28.061 -2.303 1.00 83.88 205 ALA A CA 1
ATOM 1500 C C . ALA A 1 205 ? -14.722 -28.726 -1.142 1.00 83.88 205 ALA A C 1
ATOM 1502 O O . ALA A 1 205 ? -13.620 -29.225 -1.361 1.00 83.88 205 ALA A O 1
ATOM 1503 N N . GLY A 1 206 ? -15.271 -28.737 0.080 1.00 81.25 206 GLY A N 1
ATOM 1504 C CA . GLY A 1 206 ? -14.574 -29.223 1.275 1.00 81.25 206 GLY A CA 1
ATOM 1505 C C . GLY A 1 206 ? -13.380 -28.356 1.694 1.00 81.25 206 GLY A C 1
ATOM 1506 O O . GLY A 1 206 ? -12.466 -28.859 2.344 1.00 81.25 206 GLY A O 1
ATOM 1507 N N . ASP A 1 207 ? -13.354 -27.077 1.305 1.00 82.69 207 ASP A N 1
ATOM 1508 C CA . ASP A 1 207 ? -12.232 -26.172 1.575 1.00 82.69 207 ASP A CA 1
ATOM 1509 C C . ASP A 1 207 ? -12.284 -25.630 3.015 1.00 82.69 207 ASP A C 1
ATOM 1511 O O . ASP A 1 207 ? -13.321 -25.169 3.501 1.00 82.69 207 ASP A O 1
ATOM 1515 N N . ALA A 1 208 ? -11.130 -25.621 3.683 1.00 83.12 208 ALA A N 1
ATOM 1516 C CA . ALA A 1 208 ? -10.940 -25.044 5.010 1.00 83.12 208 ALA A CA 1
ATOM 1517 C C . ALA A 1 208 ? -11.238 -23.541 5.088 1.00 83.12 208 ALA A C 1
ATOM 1519 O O . ALA A 1 208 ? -11.509 -23.034 6.177 1.00 83.12 208 ALA A O 1
ATOM 1520 N N . PHE A 1 209 ? -11.220 -22.844 3.947 1.00 85.50 209 PHE A N 1
ATOM 1521 C CA . PHE A 1 209 ? -11.501 -21.412 3.843 1.00 85.50 209 PHE A CA 1
ATOM 1522 C C . PHE A 1 209 ? -12.899 -21.007 4.361 1.00 85.50 209 PHE A C 1
ATOM 1524 O O . PHE A 1 209 ? -13.149 -19.839 4.664 1.00 85.50 209 PHE A O 1
ATOM 1531 N N . VAL A 1 210 ? -13.813 -21.974 4.520 1.00 87.75 210 VAL A N 1
ATOM 1532 C CA . VAL A 1 210 ? -15.127 -21.774 5.157 1.00 87.75 210 VAL A CA 1
ATOM 1533 C C . VAL A 1 210 ? -15.002 -21.171 6.562 1.00 87.75 210 VAL A C 1
ATOM 1535 O O . VAL A 1 210 ? -15.851 -20.369 6.941 1.00 87.75 210 VAL A O 1
ATOM 1538 N N . ALA A 1 211 ? -13.941 -21.484 7.313 1.00 87.50 211 ALA A N 1
ATOM 1539 C CA . ALA A 1 211 ? -13.734 -20.963 8.666 1.00 87.50 211 ALA A CA 1
ATOM 1540 C C . ALA A 1 211 ? -13.617 -19.429 8.700 1.00 87.50 211 ALA A C 1
ATOM 1542 O O . ALA A 1 211 ? -14.241 -18.766 9.528 1.00 87.50 211 ALA A O 1
ATOM 1543 N N . GLN A 1 212 ? -12.846 -18.864 7.770 1.00 90.88 212 GLN A N 1
ATOM 1544 C CA . GLN A 1 212 ? -12.652 -17.426 7.602 1.00 90.88 212 GLN A CA 1
ATOM 1545 C C . GLN A 1 212 ? -13.973 -16.751 7.227 1.00 90.88 212 GLN A C 1
ATOM 1547 O O . GLN A 1 212 ? -14.312 -15.694 7.758 1.00 90.88 212 GLN A O 1
ATOM 1552 N N . ILE A 1 213 ? -14.731 -17.376 6.321 1.00 90.31 213 ILE A N 1
ATOM 1553 C CA . ILE A 1 213 ? -16.033 -16.868 5.884 1.00 90.31 213 ILE A CA 1
ATOM 1554 C C . ILE A 1 213 ? -17.031 -16.857 7.053 1.00 90.31 213 ILE A C 1
ATOM 1556 O O . ILE A 1 213 ? -17.742 -15.869 7.232 1.00 90.31 213 ILE A O 1
ATOM 1560 N N . ASP A 1 214 ? -17.057 -17.903 7.879 1.00 91.12 214 ASP A N 1
ATOM 1561 C CA . ASP A 1 214 ? -17.959 -18.007 9.034 1.00 91.12 214 ASP A CA 1
ATOM 1562 C C . ASP A 1 214 ? -17.640 -16.976 10.125 1.00 91.12 214 ASP A C 1
ATOM 1564 O O . ASP A 1 214 ? -18.559 -16.375 10.699 1.00 91.12 214 ASP A O 1
ATOM 1568 N N . ALA A 1 215 ? -16.352 -16.713 10.366 1.00 90.06 215 ALA A N 1
ATOM 1569 C CA . ALA A 1 215 ? -15.913 -15.644 11.259 1.00 90.06 215 ALA A CA 1
ATOM 1570 C C . ALA A 1 215 ? -16.401 -14.267 10.769 1.00 90.06 215 ALA A C 1
ATOM 1572 O O . ALA A 1 215 ? -16.976 -13.498 11.544 1.00 90.06 215 ALA A O 1
ATOM 1573 N N . GLU A 1 216 ? -16.265 -13.977 9.472 1.00 92.56 216 GLU A N 1
ATOM 1574 C CA . GLU A 1 216 ? -16.704 -12.696 8.904 1.00 92.56 216 GLU A CA 1
ATOM 1575 C C . GLU A 1 216 ? -18.227 -12.539 8.882 1.00 92.56 216 GLU A C 1
ATOM 1577 O O . GLU A 1 216 ? -18.726 -11.465 9.213 1.00 92.56 216 GLU A O 1
ATOM 1582 N N . ILE A 1 217 ? -18.987 -13.591 8.552 1.00 92.56 217 ILE A N 1
ATOM 1583 C CA . ILE A 1 217 ? -20.457 -13.556 8.633 1.00 92.56 217 ILE A CA 1
ATOM 1584 C C . ILE A 1 217 ? -20.890 -13.215 10.061 1.00 92.56 217 ILE A C 1
ATOM 1586 O O . ILE A 1 217 ? -21.739 -12.343 10.249 1.00 92.56 217 ILE A O 1
ATOM 1590 N N . SER A 1 218 ? -20.283 -13.859 11.060 1.00 92.12 218 SER A N 1
ATOM 1591 C CA . SER A 1 218 ? -20.592 -13.614 12.472 1.00 92.12 218 SER A CA 1
ATOM 1592 C C . SER A 1 218 ? -20.294 -12.165 12.869 1.00 92.12 218 SER A C 1
ATOM 1594 O O . SER A 1 218 ? -21.127 -11.509 13.497 1.00 92.12 218 SER A O 1
ATOM 1596 N N . ARG A 1 219 ? -19.139 -11.632 12.450 1.00 93.31 219 ARG A N 1
ATOM 1597 C CA . ARG A 1 219 ? -18.748 -10.236 12.697 1.00 93.31 219 ARG A CA 1
ATOM 1598 C C . ARG A 1 219 ? -19.713 -9.248 12.035 1.00 93.31 219 ARG A C 1
ATOM 1600 O O . ARG A 1 219 ? -20.183 -8.320 12.689 1.00 93.31 219 ARG A O 1
ATOM 1607 N N . LEU A 1 220 ? -20.051 -9.457 10.762 1.00 93.25 220 LEU A N 1
ATOM 1608 C CA . LEU A 1 220 ? -20.991 -8.609 10.021 1.00 93.25 220 LEU A CA 1
ATOM 1609 C C . LEU A 1 220 ? -22.395 -8.628 10.634 1.00 93.25 220 LEU A C 1
ATOM 1611 O O . LEU A 1 220 ? -23.061 -7.597 10.678 1.00 93.25 220 LEU A O 1
ATOM 1615 N N . GLN A 1 221 ? -22.850 -9.779 11.135 1.00 93.94 221 GLN A N 1
ATOM 1616 C CA . GLN A 1 221 ? -24.128 -9.890 11.841 1.00 93.94 221 GLN A CA 1
ATOM 1617 C C . GLN A 1 221 ? -24.128 -9.106 13.159 1.00 93.94 221 GLN A C 1
ATOM 1619 O O . GLN A 1 221 ? -25.124 -8.455 13.472 1.00 93.94 221 GLN A O 1
ATOM 1624 N N . GLN A 1 222 ? -23.023 -9.123 13.912 1.00 91.81 222 GLN A N 1
ATOM 1625 C CA . GLN A 1 222 ? -22.870 -8.300 15.117 1.00 91.81 222 GLN A CA 1
ATOM 1626 C C . GLN A 1 222 ? -22.862 -6.803 14.782 1.00 91.81 222 GLN A C 1
ATOM 1628 O O . GLN A 1 222 ? -23.533 -6.019 15.452 1.00 91.81 222 GLN A O 1
ATOM 1633 N N . GLU A 1 223 ? -22.164 -6.411 13.715 1.00 91.00 223 GLU A N 1
ATOM 1634 C CA . GLU A 1 223 ? -22.144 -5.029 13.227 1.00 91.00 223 GLU A CA 1
ATOM 1635 C C . GLU A 1 223 ? -23.542 -4.565 12.789 1.00 91.00 223 GLU A C 1
ATOM 1637 O O . GLU A 1 223 ? -23.984 -3.477 13.157 1.00 91.00 223 GLU A O 1
ATOM 1642 N N . LEU A 1 224 ? -24.289 -5.417 12.081 1.00 91.31 224 LEU A N 1
ATOM 1643 C CA . LEU A 1 224 ? -25.673 -5.145 11.697 1.00 91.31 224 LEU A CA 1
ATOM 1644 C C . LEU A 1 224 ? -26.591 -5.015 12.923 1.00 91.31 224 LEU A C 1
ATOM 1646 O O . LEU A 1 224 ? -27.424 -4.110 12.982 1.00 91.31 224 LEU A O 1
ATOM 1650 N N . ALA A 1 225 ? -26.426 -5.884 13.924 1.00 90.94 225 ALA A N 1
ATOM 1651 C CA . ALA A 1 225 ? -27.196 -5.828 15.165 1.00 90.94 225 ALA A CA 1
ATOM 1652 C C . ALA A 1 225 ? -26.938 -4.534 15.957 1.00 90.94 225 ALA A C 1
ATOM 1654 O O . ALA A 1 225 ? -27.862 -4.008 16.582 1.00 90.94 225 ALA A O 1
ATOM 1655 N N . ALA A 1 226 ? -25.725 -3.973 15.879 1.00 87.44 226 ALA A N 1
ATOM 1656 C CA . ALA A 1 226 ? -25.377 -2.702 16.516 1.00 87.44 226 ALA A CA 1
ATOM 1657 C C . ALA A 1 226 ? -26.168 -1.502 15.957 1.00 87.44 226 ALA A C 1
ATOM 1659 O O . ALA A 1 226 ? -26.309 -0.491 16.645 1.00 87.44 226 ALA A O 1
ATOM 1660 N N . PHE A 1 227 ? -26.753 -1.614 14.758 1.00 87.06 227 PHE A N 1
ATOM 1661 C CA . PHE A 1 227 ? -27.678 -0.611 14.220 1.00 87.06 227 PHE A CA 1
ATOM 1662 C C . PHE A 1 227 ? -29.084 -0.668 14.835 1.00 87.06 227 PHE A C 1
ATOM 1664 O O . PHE A 1 227 ? -29.921 0.166 14.495 1.00 87.06 227 PHE A O 1
ATOM 1671 N N . GLY A 1 228 ? -29.378 -1.615 15.733 1.00 85.50 228 GLY A N 1
ATOM 1672 C CA . GLY A 1 228 ? -30.611 -1.611 16.530 1.00 85.50 228 GLY A CA 1
ATOM 1673 C C . GLY A 1 228 ? -31.904 -1.681 15.709 1.00 85.50 228 GLY A C 1
ATOM 1674 O O . GLY A 1 228 ? -32.928 -1.151 16.133 1.00 85.50 228 GLY A O 1
ATOM 1675 N N . GLY A 1 229 ? -31.863 -2.294 14.521 1.00 81.75 229 GLY A N 1
ATOM 1676 C CA . GLY A 1 229 ? -33.015 -2.407 13.619 1.00 81.75 229 GLY A CA 1
ATOM 1677 C C . GLY A 1 229 ? -33.259 -1.191 12.717 1.00 81.75 229 GLY A C 1
ATOM 1678 O O . GLY A 1 229 ? -34.285 -1.142 12.037 1.00 81.75 229 GLY A O 1
ATOM 1679 N N . VAL A 1 230 ? -32.339 -0.219 12.675 1.00 88.06 230 VAL A N 1
ATOM 1680 C CA . VAL A 1 230 ? -32.351 0.850 11.663 1.00 88.06 230 VAL A CA 1
ATOM 1681 C C . VAL A 1 230 ? -32.231 0.229 10.268 1.00 88.06 230 VAL A C 1
ATOM 1683 O O . VAL A 1 230 ? -31.348 -0.587 10.026 1.00 88.06 230 VAL A O 1
ATOM 1686 N N . SER A 1 231 ? -33.114 0.617 9.344 1.00 86.12 231 SER A N 1
ATOM 1687 C CA . SER A 1 231 ? -33.194 0.032 7.996 1.00 86.12 231 SER A CA 1
ATOM 1688 C C . SER A 1 231 ? -32.238 0.649 6.971 1.00 86.12 231 SER A C 1
ATOM 1690 O O . SER A 1 231 ? -31.986 0.029 5.944 1.00 86.12 231 SER A O 1
ATOM 1692 N N . SER A 1 232 ? -31.726 1.856 7.229 1.00 90.06 232 SER A N 1
ATOM 1693 C CA . SER A 1 232 ? -30.794 2.575 6.353 1.00 90.06 232 SER A CA 1
ATOM 1694 C C . SER A 1 232 ? -29.967 3.566 7.168 1.00 90.06 232 SER A C 1
ATOM 1696 O O . SER A 1 232 ? -30.521 4.332 7.963 1.00 90.06 232 SER A O 1
ATOM 1698 N N . LYS A 1 233 ? -28.653 3.609 6.932 1.00 90.25 233 LYS A N 1
ATOM 1699 C CA . LYS A 1 233 ? -27.763 4.661 7.448 1.00 90.25 233 LYS A CA 1
ATOM 1700 C C . LYS A 1 233 ? -26.840 5.127 6.337 1.00 90.25 233 LYS A C 1
ATOM 1702 O O . LYS A 1 233 ? -25.898 4.440 5.956 1.00 90.25 233 LYS A O 1
ATOM 1707 N N . THR A 1 234 ? -27.111 6.325 5.847 1.00 91.75 234 THR A N 1
ATOM 1708 C CA . THR A 1 234 ? -26.444 6.882 4.679 1.00 91.75 234 THR A CA 1
ATOM 1709 C C . THR A 1 234 ? -25.227 7.719 5.062 1.00 91.75 234 THR A C 1
ATOM 1711 O O . THR A 1 234 ? -25.330 8.623 5.889 1.00 91.75 234 THR A O 1
ATOM 1714 N N . VAL A 1 235 ? -24.091 7.453 4.422 1.00 91.31 235 VAL A N 1
ATOM 1715 C CA . VAL A 1 235 ? -22.849 8.222 4.556 1.00 91.31 235 VAL A CA 1
ATOM 1716 C C . VAL A 1 235 ? -22.341 8.667 3.190 1.00 91.31 235 VAL A C 1
ATOM 1718 O O . VAL A 1 235 ? -22.594 8.026 2.169 1.00 91.31 235 VAL A O 1
ATOM 1721 N N . LYS A 1 236 ? -21.611 9.780 3.163 1.00 94.25 236 LYS A N 1
ATOM 1722 C CA . LYS A 1 236 ? -20.902 10.241 1.968 1.00 94.25 236 LYS A CA 1
ATOM 1723 C C . LYS A 1 236 ? -19.537 9.571 1.876 1.00 94.25 236 LYS A C 1
ATOM 1725 O O . LYS A 1 236 ? -18.885 9.362 2.899 1.00 94.25 236 LYS A O 1
ATOM 1730 N N . VAL A 1 237 ? -19.102 9.284 0.655 1.00 96.00 237 VAL A N 1
ATOM 1731 C CA . VAL A 1 237 ? -17.863 8.556 0.371 1.00 96.00 237 VAL A CA 1
ATOM 1732 C C . VAL A 1 237 ? -17.084 9.265 -0.730 1.00 96.00 237 VAL A C 1
ATOM 1734 O O . VAL A 1 237 ? -17.648 9.619 -1.763 1.00 96.00 237 VAL A O 1
ATOM 1737 N N . ILE A 1 238 ? -15.783 9.429 -0.531 1.00 97.94 238 ILE A N 1
ATOM 1738 C CA . ILE A 1 238 ? -14.813 9.785 -1.563 1.00 97.94 238 ILE A CA 1
ATOM 1739 C C . ILE A 1 238 ? -14.257 8.466 -2.091 1.00 97.94 238 ILE A C 1
ATOM 1741 O O . ILE A 1 238 ? -13.437 7.831 -1.432 1.00 97.94 238 ILE A O 1
ATOM 1745 N N . ALA A 1 239 ? -14.750 8.024 -3.244 1.00 96.94 239 ALA A N 1
ATOM 1746 C CA . ALA A 1 239 ? -14.304 6.791 -3.879 1.00 96.94 239 ALA A CA 1
ATOM 1747 C C . ALA A 1 239 ? -13.209 7.107 -4.899 1.00 96.94 239 ALA A C 1
ATOM 1749 O O . ALA A 1 239 ? -13.493 7.676 -5.954 1.00 96.94 239 ALA A O 1
ATOM 1750 N N . VAL A 1 240 ? -11.972 6.754 -4.559 1.00 97.69 240 VAL A N 1
ATOM 1751 C CA . VAL A 1 240 ? -10.791 6.881 -5.413 1.00 97.69 240 VAL A CA 1
ATOM 1752 C C . VAL A 1 240 ? -10.703 5.653 -6.317 1.00 97.69 240 VAL A C 1
ATOM 1754 O O . VAL A 1 240 ? -10.727 4.504 -5.854 1.00 97.69 240 VAL A O 1
ATOM 1757 N N . ASP A 1 241 ? -10.637 5.910 -7.618 1.00 95.69 241 ASP A N 1
ATOM 1758 C CA . ASP A 1 241 ? -10.469 4.887 -8.646 1.00 95.69 241 ASP A CA 1
ATOM 1759 C C . ASP A 1 241 ? -9.040 4.311 -8.613 1.00 95.69 241 ASP A C 1
ATOM 1761 O O . ASP A 1 241 ? -8.194 4.810 -7.867 1.00 95.69 241 ASP A O 1
ATOM 1765 N N . PRO A 1 242 ? -8.747 3.225 -9.353 1.00 94.19 242 PRO A N 1
ATOM 1766 C CA . PRO A 1 242 ? -7.413 2.644 -9.362 1.00 94.19 242 PRO A CA 1
ATOM 1767 C C . PRO A 1 242 ? -6.307 3.662 -9.675 1.00 94.19 242 PRO A C 1
ATOM 1769 O O . PRO A 1 242 ? -6.413 4.408 -10.648 1.00 94.19 242 PRO A O 1
ATOM 1772 N N . VAL A 1 243 ? -5.238 3.660 -8.876 1.00 94.25 243 VAL A N 1
ATOM 1773 C CA . VAL A 1 243 ? -4.085 4.560 -9.028 1.00 94.25 243 VAL A CA 1
ATOM 1774 C C . VAL A 1 243 ? -2.833 3.746 -9.323 1.00 94.25 243 VAL A C 1
ATOM 1776 O O . VAL A 1 243 ? -2.524 2.782 -8.621 1.00 94.25 243 VAL A O 1
ATOM 1779 N N . TYR A 1 244 ? -2.096 4.171 -10.345 1.00 90.44 244 TYR A N 1
ATOM 1780 C CA . TYR A 1 244 ? -0.829 3.580 -10.756 1.00 90.44 244 TYR A CA 1
ATOM 1781 C C . TYR A 1 244 ? 0.275 4.637 -10.707 1.00 90.44 244 TYR A C 1
ATOM 1783 O O . TYR A 1 244 ? 0.090 5.752 -11.198 1.00 90.44 244 TYR A O 1
ATOM 1791 N N . ALA A 1 245 ? 1.429 4.282 -10.151 1.00 90.75 245 ALA A N 1
ATOM 1792 C CA . ALA A 1 245 ? 2.632 5.105 -10.196 1.00 90.75 245 ALA A CA 1
ATOM 1793 C C . ALA A 1 245 ? 3.852 4.227 -10.495 1.00 90.75 245 ALA A C 1
ATOM 1795 O O . ALA A 1 245 ? 3.982 3.134 -9.959 1.00 90.75 245 ALA A O 1
ATOM 1796 N N . SER A 1 246 ? 4.761 4.696 -11.347 1.00 86.75 246 SER A N 1
ATOM 1797 C CA . SER A 1 246 ? 5.992 3.977 -11.693 1.00 86.75 246 SER A CA 1
ATOM 1798 C C . SER A 1 246 ? 7.110 4.968 -11.993 1.00 86.75 246 SER A C 1
ATOM 1800 O O . SER A 1 246 ? 6.850 6.049 -12.525 1.00 86.75 246 SER A O 1
ATOM 1802 N N . GLY A 1 247 ? 8.342 4.606 -11.635 1.00 84.75 247 GLY A N 1
ATOM 1803 C CA . GLY A 1 247 ? 9.536 5.379 -11.955 1.00 84.75 247 GLY A CA 1
ATOM 1804 C C . GLY A 1 247 ? 9.910 5.350 -13.437 1.00 84.75 247 GLY A C 1
ATOM 1805 O O . GLY A 1 247 ? 10.446 6.336 -13.940 1.00 84.75 247 GLY A O 1
ATOM 1806 N N . GLY A 1 248 ? 9.553 4.267 -14.141 1.00 86.94 248 GLY A N 1
ATOM 1807 C CA . GLY A 1 248 ? 9.863 4.023 -15.554 1.00 86.94 248 GLY A CA 1
ATOM 1808 C C . GLY A 1 248 ? 11.363 3.982 -15.872 1.00 86.94 248 GLY A C 1
ATOM 1809 O O . GLY A 1 248 ? 12.181 4.610 -15.202 1.00 86.94 248 GLY A O 1
ATOM 1810 N N . ASP A 1 249 ? 11.742 3.275 -16.931 1.00 88.81 249 ASP A N 1
ATOM 1811 C CA . ASP A 1 249 ? 13.141 3.183 -17.355 1.00 88.81 249 ASP A CA 1
ATOM 1812 C C . ASP A 1 249 ? 13.426 3.982 -18.626 1.00 88.81 249 ASP A C 1
ATOM 1814 O O . ASP A 1 249 ? 12.575 4.146 -19.505 1.00 88.81 249 ASP A O 1
ATOM 1818 N N . VAL A 1 250 ? 14.664 4.465 -18.755 1.00 92.62 250 VAL A N 1
ATOM 1819 C CA . VAL A 1 250 ? 15.187 4.951 -20.037 1.00 92.62 250 VAL A CA 1
ATOM 1820 C C . VAL A 1 250 ? 16.193 3.941 -20.565 1.00 92.62 250 VAL A C 1
ATOM 1822 O O . VAL A 1 250 ? 17.298 3.804 -20.040 1.00 92.62 250 VAL A O 1
ATOM 1825 N N . ASN A 1 251 ? 15.829 3.262 -21.647 1.00 91.06 251 ASN A N 1
ATOM 1826 C CA . ASN A 1 251 ? 16.660 2.238 -22.260 1.00 91.06 251 ASN A CA 1
ATOM 1827 C C . ASN A 1 251 ? 17.265 2.754 -23.557 1.00 91.06 251 ASN A C 1
ATOM 1829 O O . ASN A 1 251 ? 16.552 3.176 -24.469 1.00 91.06 251 ASN A O 1
ATOM 1833 N N . VAL A 1 252 ? 18.586 2.672 -23.667 1.00 92.75 252 VAL A N 1
ATOM 1834 C CA . VAL A 1 252 ? 19.329 3.123 -24.840 1.00 92.75 252 VAL A CA 1
ATOM 1835 C C . VAL A 1 252 ? 20.119 1.968 -25.440 1.00 92.75 252 VAL A C 1
ATOM 1837 O O . VAL A 1 252 ? 20.853 1.270 -24.739 1.00 92.75 252 VAL A O 1
ATOM 1840 N N . LYS A 1 253 ? 20.027 1.804 -26.761 1.00 88.50 253 LYS A N 1
ATOM 1841 C CA . LYS A 1 253 ? 20.877 0.888 -27.532 1.00 88.50 253 LYS A CA 1
ATOM 1842 C C . LYS A 1 253 ? 21.533 1.640 -28.682 1.00 88.50 253 LYS A C 1
ATOM 1844 O O . LYS A 1 253 ? 20.820 2.177 -29.522 1.00 88.50 253 LYS A O 1
ATOM 1849 N N . ALA A 1 254 ? 22.860 1.713 -28.707 1.00 89.75 254 ALA A N 1
ATOM 1850 C CA . ALA A 1 254 ? 23.629 2.399 -29.752 1.00 89.75 254 ALA A CA 1
ATOM 1851 C C . ALA A 1 254 ? 25.126 2.064 -29.652 1.00 89.75 254 ALA A C 1
ATOM 1853 O O . ALA A 1 254 ? 25.581 1.552 -28.628 1.00 89.75 254 ALA A O 1
ATOM 1854 N N . ASP A 1 255 ? 25.912 2.434 -30.669 1.00 89.56 255 ASP A N 1
ATOM 1855 C CA . ASP A 1 255 ? 27.380 2.414 -30.565 1.00 89.56 255 ASP A CA 1
ATOM 1856 C C . ASP A 1 255 ? 27.894 3.598 -29.730 1.00 89.56 255 ASP A C 1
ATOM 1858 O O . ASP A 1 255 ? 28.893 3.484 -29.016 1.00 89.56 255 ASP A O 1
ATOM 1862 N N . VAL A 1 256 ? 27.215 4.748 -29.833 1.00 92.38 256 VAL A N 1
ATOM 1863 C CA . VAL A 1 256 ? 27.531 5.965 -29.076 1.00 92.38 256 VAL A CA 1
ATOM 1864 C C . VAL A 1 256 ? 26.252 6.635 -28.571 1.00 92.38 256 VAL A C 1
ATOM 1866 O O . VAL A 1 256 ? 25.343 6.930 -29.350 1.00 92.38 256 VAL A O 1
ATOM 1869 N N . LEU A 1 257 ? 26.216 6.936 -27.274 1.00 95.75 257 LEU A N 1
ATOM 1870 C CA . LEU A 1 257 ? 25.223 7.790 -26.627 1.00 95.75 257 LEU A CA 1
ATOM 1871 C C . LEU A 1 257 ? 25.876 9.118 -26.218 1.00 95.75 257 LEU A C 1
ATOM 1873 O O . LEU A 1 257 ? 26.880 9.130 -25.502 1.00 95.75 257 LEU A O 1
ATOM 1877 N N . THR A 1 258 ? 25.285 10.237 -26.643 1.00 96.75 258 THR A N 1
ATOM 1878 C CA . THR A 1 258 ? 25.670 11.580 -26.187 1.00 96.75 258 THR A CA 1
ATOM 1879 C C . THR A 1 258 ? 24.500 12.304 -25.525 1.00 96.75 258 THR A C 1
ATOM 1881 O O . THR A 1 258 ? 23.362 12.263 -25.995 1.00 96.75 258 THR A O 1
ATOM 1884 N N . VAL A 1 259 ? 24.794 13.003 -24.432 1.00 97.25 259 VAL A N 1
ATOM 1885 C CA . VAL A 1 259 ? 23.875 13.876 -23.703 1.00 97.25 259 VAL A CA 1
ATOM 1886 C C . VAL A 1 259 ? 24.494 15.274 -23.668 1.00 97.25 259 VAL A C 1
ATOM 1888 O O . VAL A 1 259 ? 25.467 15.538 -22.955 1.00 97.25 259 VAL A O 1
ATOM 1891 N N . ALA A 1 260 ? 23.963 16.179 -24.490 1.00 95.75 260 ALA A N 1
ATOM 1892 C CA . ALA A 1 260 ? 24.471 17.546 -24.602 1.00 95.75 260 ALA A CA 1
ATOM 1893 C C . ALA A 1 260 ? 24.256 18.330 -23.296 1.00 95.75 260 ALA A C 1
ATOM 1895 O O . ALA A 1 260 ? 23.461 17.928 -22.457 1.00 95.75 260 ALA A O 1
ATOM 1896 N N . ALA A 1 261 ? 24.902 19.489 -23.140 1.00 95.69 261 ALA A N 1
ATOM 1897 C CA . ALA A 1 261 ? 24.795 20.308 -21.923 1.00 95.69 261 ALA A CA 1
ATOM 1898 C C . ALA A 1 261 ? 23.348 20.693 -21.541 1.00 95.69 261 ALA A C 1
ATOM 1900 O O . ALA A 1 261 ? 23.026 20.803 -20.363 1.00 95.69 261 ALA A O 1
ATOM 1901 N N . THR A 1 262 ? 22.470 20.879 -22.530 1.00 95.12 262 THR A N 1
ATOM 1902 C CA . THR A 1 262 ? 21.030 21.141 -22.340 1.00 95.12 262 THR A CA 1
ATOM 1903 C C . THR A 1 262 ? 20.197 19.863 -22.221 1.00 95.12 262 THR A C 1
ATOM 1905 O O . THR A 1 262 ? 19.022 19.922 -21.865 1.00 95.12 262 THR A O 1
ATOM 1908 N N . GLY A 1 263 ? 20.792 18.716 -22.552 1.00 96.88 263 GLY A N 1
ATOM 1909 C CA . GLY A 1 263 ? 20.156 17.412 -22.544 1.00 96.88 263 GLY A CA 1
ATOM 1910 C C . GLY A 1 263 ? 19.916 16.915 -21.126 1.00 96.88 263 GLY A C 1
ATOM 1911 O O . GLY A 1 263 ? 20.790 16.997 -20.257 1.00 96.88 263 GLY A O 1
ATOM 1912 N N . LYS A 1 264 ? 18.724 16.367 -20.902 1.00 96.75 264 LYS A N 1
ATOM 1913 C CA . LYS A 1 264 ? 18.338 15.753 -19.635 1.00 96.75 264 LYS A CA 1
ATOM 1914 C C . LYS A 1 264 ? 17.768 14.368 -19.893 1.00 96.75 264 LYS A C 1
ATOM 1916 O O . LYS A 1 264 ? 16.852 14.224 -20.697 1.00 96.75 264 LYS A O 1
ATOM 1921 N N . VAL A 1 265 ? 18.294 13.380 -19.181 1.00 96.50 265 VAL A N 1
ATOM 1922 C CA . VAL A 1 265 ? 17.758 12.019 -19.118 1.00 96.50 265 VAL A CA 1
ATOM 1923 C C . VAL A 1 265 ? 17.302 11.772 -17.688 1.00 96.50 265 VAL A C 1
ATOM 1925 O O . VAL A 1 265 ? 18.101 11.879 -16.757 1.00 96.50 265 VAL A O 1
ATOM 1928 N N . ASN A 1 266 ? 16.011 11.511 -17.507 1.00 93.19 266 ASN A N 1
ATOM 1929 C CA . ASN A 1 266 ? 15.390 11.401 -16.195 1.00 93.19 266 ASN A CA 1
ATOM 1930 C C . ASN A 1 266 ? 14.584 10.105 -16.063 1.00 93.19 266 ASN A C 1
ATOM 1932 O O . ASN A 1 266 ? 13.534 9.973 -16.691 1.00 93.19 266 ASN A O 1
ATOM 1936 N N . ALA A 1 267 ? 15.071 9.198 -15.223 1.00 91.44 267 ALA A N 1
ATOM 1937 C CA . ALA A 1 267 ? 14.374 8.002 -14.767 1.00 91.44 267 ALA A CA 1
ATOM 1938 C C . ALA A 1 267 ? 14.351 8.037 -13.222 1.00 91.44 267 ALA A C 1
ATOM 1940 O O . ALA A 1 267 ? 15.327 7.631 -12.584 1.00 91.44 267 ALA A O 1
ATOM 1941 N N . PRO A 1 268 ? 13.317 8.620 -12.592 1.00 85.75 268 PRO A N 1
ATOM 1942 C CA . PRO A 1 268 ? 13.215 8.680 -11.133 1.00 85.75 268 PRO A CA 1
ATOM 1943 C C . PRO A 1 268 ? 12.853 7.310 -10.535 1.00 85.75 268 PRO A C 1
ATOM 1945 O O . PRO A 1 268 ? 12.109 6.562 -11.147 1.00 85.75 268 PRO A O 1
ATOM 1948 N N . GLY A 1 269 ? 13.330 6.988 -9.328 1.00 83.12 269 GLY A N 1
ATOM 1949 C CA . GLY A 1 269 ? 12.972 5.754 -8.599 1.00 83.12 269 GLY A CA 1
ATOM 1950 C C . GLY A 1 269 ? 12.073 5.982 -7.373 1.00 83.12 269 GLY A C 1
ATOM 1951 O O . GLY A 1 269 ? 11.691 5.031 -6.701 1.00 83.12 269 GLY A O 1
ATOM 1952 N N . ASP A 1 270 ? 11.704 7.233 -7.078 1.00 86.12 270 ASP A N 1
ATOM 1953 C CA . ASP A 1 270 ? 10.917 7.629 -5.903 1.00 86.12 270 ASP A CA 1
ATOM 1954 C C . ASP A 1 270 ? 9.411 7.665 -6.191 1.00 86.12 270 ASP A C 1
ATOM 1956 O O . ASP A 1 270 ? 8.742 8.684 -5.974 1.00 86.12 270 ASP A O 1
ATOM 1960 N N . ALA A 1 271 ? 8.876 6.561 -6.719 1.00 91.56 271 ALA A N 1
ATOM 1961 C CA . ALA A 1 271 ? 7.450 6.473 -7.006 1.00 91.56 271 ALA A CA 1
ATOM 1962 C C . ALA A 1 271 ? 6.612 6.636 -5.719 1.00 91.56 271 ALA A C 1
ATOM 1964 O O . ALA A 1 271 ? 6.897 6.034 -4.686 1.00 91.56 271 ALA A O 1
ATOM 1965 N N . LEU A 1 272 ? 5.576 7.467 -5.763 1.00 94.56 272 LEU A N 1
ATOM 1966 C CA . LEU A 1 272 ? 4.753 7.836 -4.618 1.00 94.56 272 LEU A CA 1
ATOM 1967 C C . LEU A 1 272 ? 3.279 7.801 -5.004 1.00 94.56 272 LEU A C 1
ATOM 1969 O O . LEU A 1 272 ? 2.874 8.473 -5.948 1.00 94.56 272 LEU A O 1
ATOM 1973 N N . ILE A 1 273 ? 2.469 7.116 -4.206 1.00 97.81 273 ILE A N 1
ATOM 1974 C CA . ILE A 1 273 ? 1.019 7.318 -4.167 1.00 97.81 273 ILE A CA 1
ATOM 1975 C C . ILE A 1 273 ? 0.685 7.880 -2.787 1.00 97.81 273 ILE A C 1
ATOM 1977 O O . ILE A 1 273 ? 0.933 7.227 -1.779 1.00 97.81 273 ILE A O 1
ATOM 1981 N N . ASN A 1 274 ? 0.146 9.093 -2.724 1.00 98.38 274 ASN A N 1
ATOM 1982 C CA . ASN A 1 274 ? -0.246 9.746 -1.479 1.00 98.38 274 ASN A CA 1
ATOM 1983 C C . ASN A 1 274 ? -1.699 10.213 -1.565 1.00 98.38 274 ASN A C 1
ATOM 1985 O O . ASN A 1 274 ? -2.008 11.164 -2.281 1.00 98.38 274 ASN A O 1
ATOM 1989 N N . ILE A 1 275 ? -2.584 9.547 -0.831 1.00 98.75 275 ILE A N 1
ATOM 1990 C CA . ILE A 1 275 ? -3.998 9.898 -0.723 1.00 98.75 275 ILE A CA 1
ATOM 1991 C C . ILE A 1 275 ? -4.238 10.408 0.693 1.00 98.75 275 ILE A C 1
ATOM 1993 O O . ILE A 1 275 ? -4.153 9.654 1.657 1.00 98.75 275 ILE A O 1
ATOM 1997 N N . ASP A 1 276 ? -4.550 11.690 0.808 1.00 97.62 276 ASP A N 1
ATOM 1998 C CA . ASP A 1 276 ? -4.781 12.387 2.064 1.00 97.62 276 ASP A CA 1
ATOM 1999 C C . ASP A 1 276 ? -6.173 13.020 2.074 1.00 97.62 276 ASP A C 1
ATOM 2001 O O . ASP A 1 276 ? -6.473 13.921 1.288 1.00 97.62 276 ASP A O 1
ATOM 2005 N N . SER A 1 277 ? -7.027 12.562 2.982 1.00 96.00 277 SER A N 1
ATOM 2006 C CA . SER A 1 277 ? -8.341 13.148 3.211 1.00 96.00 277 SER A CA 1
ATOM 2007 C C . SER A 1 277 ? -8.430 13.669 4.631 1.00 96.00 277 SER A C 1
ATOM 2009 O O . SER A 1 277 ? -8.180 12.933 5.575 1.00 96.00 277 SER A O 1
ATOM 2011 N N . SER A 1 278 ? -8.836 14.922 4.796 1.00 91.25 278 SER A N 1
ATOM 2012 C CA . SER A 1 278 ? -9.295 15.472 6.076 1.00 91.25 278 SER A CA 1
ATOM 2013 C C . SER A 1 278 ? -10.782 15.831 6.023 1.00 91.25 278 SER A C 1
ATOM 2015 O O . SER A 1 278 ? -11.222 16.753 6.706 1.00 91.25 278 SER A O 1
ATOM 2017 N N . SER A 1 279 ? -11.542 15.152 5.160 1.00 90.94 279 SER A N 1
ATOM 2018 C CA . SER A 1 279 ? -12.983 15.346 4.974 1.00 90.94 279 SER A CA 1
ATOM 2019 C C . SER A 1 279 ? -13.783 14.448 5.916 1.00 90.94 279 SER A C 1
ATOM 2021 O O . SER A 1 279 ? -13.392 13.312 6.173 1.00 90.94 279 SER A O 1
ATOM 2023 N N . ASN A 1 280 ? -14.958 14.902 6.348 1.00 87.88 280 ASN A N 1
ATOM 2024 C CA . ASN A 1 280 ? -15.930 14.133 7.134 1.00 87.88 280 ASN A CA 1
ATOM 2025 C C . ASN A 1 280 ? -16.577 12.954 6.378 1.00 87.88 280 ASN A C 1
ATOM 2027 O O . ASN A 1 280 ? -17.513 12.323 6.873 1.00 87.88 280 ASN A O 1
ATOM 2031 N N . ARG A 1 281 ? -16.113 12.676 5.160 1.00 93.50 281 ARG A N 1
ATOM 2032 C CA . ARG A 1 281 ? -16.582 11.606 4.283 1.00 93.50 281 ARG A CA 1
ATOM 2033 C C . ARG A 1 281 ? -15.716 10.373 4.456 1.00 93.50 281 ARG A C 1
ATOM 2035 O O . ARG A 1 281 ? -14.507 10.465 4.649 1.00 93.50 281 ARG A O 1
ATOM 2042 N N . TYR A 1 282 ? -16.338 9.214 4.299 1.00 95.88 282 TYR A N 1
ATOM 2043 C CA . TYR A 1 282 ? -15.627 7.946 4.201 1.00 95.88 282 TYR A CA 1
ATOM 2044 C C . TYR A 1 282 ? -14.645 8.012 3.035 1.00 95.88 282 TYR A C 1
ATOM 2046 O O . TYR A 1 282 ? -14.980 8.530 1.969 1.00 95.88 282 TYR A O 1
ATOM 2054 N N . LEU A 1 283 ? -13.437 7.498 3.230 1.00 97.81 283 LEU A N 1
ATOM 2055 C CA . LEU A 1 283 ? -12.460 7.389 2.155 1.00 97.81 283 LEU A CA 1
ATOM 2056 C C . LEU A 1 283 ? -12.491 5.949 1.664 1.00 97.81 283 LEU A C 1
ATOM 2058 O O . LEU A 1 283 ? -12.258 5.036 2.445 1.00 97.81 283 LEU A O 1
ATOM 2062 N N . GLN A 1 284 ? -12.795 5.736 0.390 1.00 96.81 284 GLN A N 1
ATOM 2063 C CA . GLN A 1 284 ? -12.720 4.424 -0.236 1.00 96.81 284 GLN A CA 1
ATOM 2064 C C . GLN A 1 284 ? -11.627 4.450 -1.295 1.00 96.81 284 GLN A C 1
ATOM 2066 O O . GLN A 1 284 ? -11.685 5.255 -2.221 1.00 96.81 284 GLN A O 1
ATOM 2071 N N . VAL A 1 285 ? -10.659 3.547 -1.190 1.00 96.31 285 VAL A N 1
ATOM 2072 C CA . VAL A 1 285 ? -9.619 3.356 -2.203 1.00 96.31 285 VAL A CA 1
ATOM 2073 C C . VAL A 1 285 ? -9.798 2.013 -2.903 1.00 96.31 285 VAL A C 1
ATOM 2075 O O . VAL A 1 285 ? -10.184 1.009 -2.293 1.00 96.31 285 VAL A O 1
ATOM 2078 N N . SER A 1 286 ? -9.568 2.018 -4.213 1.00 91.88 286 SER A N 1
ATOM 2079 C CA . SER A 1 286 ? -9.564 0.821 -5.058 1.00 91.88 286 SER A CA 1
ATOM 2080 C C . SER A 1 286 ? -8.139 0.248 -5.139 1.00 91.88 286 SER A C 1
ATOM 2082 O O . SER A 1 286 ? -7.413 0.280 -4.148 1.00 91.88 286 SER A O 1
ATOM 2084 N N . LYS A 1 287 ? -7.720 -0.277 -6.301 1.00 93.19 287 LYS A N 1
ATOM 2085 C CA . LYS A 1 287 ? -6.349 -0.759 -6.504 1.00 93.19 287 LYS A CA 1
ATOM 2086 C C . LYS A 1 287 ? -5.344 0.399 -6.448 1.00 93.19 287 LYS A C 1
ATOM 2088 O O . LYS A 1 287 ? -5.488 1.352 -7.207 1.00 93.19 287 LYS A O 1
ATOM 2093 N N . LEU A 1 288 ? -4.315 0.296 -5.617 1.00 95.75 288 LEU A N 1
ATOM 2094 C CA . LEU A 1 288 ? -3.160 1.196 -5.599 1.00 95.75 288 LEU A CA 1
ATOM 2095 C C . LEU A 1 288 ? -1.918 0.375 -5.938 1.00 95.75 288 LEU A C 1
ATOM 2097 O O . LEU A 1 288 ? -1.637 -0.612 -5.263 1.00 95.75 288 LEU A O 1
ATOM 2101 N N . GLU A 1 289 ? -1.188 0.749 -6.982 1.00 92.19 289 GLU A N 1
ATOM 2102 C CA . GLU A 1 289 ? -0.094 -0.075 -7.497 1.00 92.19 289 GLU A CA 1
ATOM 2103 C C . GLU A 1 289 ? 1.146 0.754 -7.821 1.00 92.19 289 GLU A C 1
ATOM 2105 O O . GLU A 1 289 ? 1.117 1.654 -8.664 1.00 92.19 289 GLU A O 1
ATOM 2110 N N . ILE A 1 290 ? 2.246 0.382 -7.171 1.00 90.44 290 ILE A N 1
ATOM 2111 C CA . ILE A 1 290 ? 3.604 0.653 -7.624 1.00 90.44 290 ILE A CA 1
ATOM 2112 C C . ILE A 1 290 ? 4.212 -0.704 -8.000 1.00 90.44 290 ILE A C 1
ATOM 2114 O O . ILE A 1 290 ? 4.306 -1.579 -7.133 1.00 90.44 290 ILE A O 1
ATOM 2118 N N . PRO A 1 291 ? 4.574 -0.923 -9.277 1.00 80.44 291 PRO A N 1
ATOM 2119 C CA . PRO A 1 291 ? 5.088 -2.210 -9.731 1.00 80.44 291 PRO A CA 1
ATOM 2120 C C . PRO A 1 291 ? 6.424 -2.551 -9.056 1.00 80.44 291 PRO A C 1
ATOM 2122 O O . PRO A 1 291 ? 7.173 -1.667 -8.640 1.00 80.44 291 PRO A O 1
ATOM 2125 N N . GLU A 1 292 ? 6.720 -3.850 -8.963 1.00 69.25 292 GLU A N 1
ATOM 2126 C CA . GLU A 1 292 ? 7.970 -4.358 -8.379 1.00 69.25 292 GLU A CA 1
ATOM 2127 C C . GLU A 1 292 ? 9.204 -3.882 -9.150 1.00 69.25 292 GLU A C 1
ATOM 2129 O O . GLU A 1 292 ? 10.178 -3.459 -8.529 1.00 69.25 292 GLU A O 1
ATOM 2134 N N . ASP A 1 293 ? 9.137 -3.882 -10.486 1.00 67.31 293 ASP A N 1
ATOM 2135 C CA . ASP A 1 293 ? 10.092 -3.171 -11.334 1.00 67.31 293 ASP A CA 1
ATOM 2136 C C . ASP A 1 293 ? 9.816 -1.665 -11.170 1.00 67.31 293 ASP A C 1
ATOM 2138 O O . ASP A 1 293 ? 9.081 -1.042 -11.940 1.00 67.31 293 ASP A O 1
ATOM 2142 N N . GLN A 1 294 ? 10.365 -1.087 -10.096 1.00 62.97 294 GLN A N 1
ATOM 2143 C CA . GLN A 1 294 ? 10.149 0.304 -9.660 1.00 62.97 294 GLN A CA 1
ATOM 2144 C C . GLN A 1 294 ? 10.503 1.331 -10.742 1.00 62.97 294 GLN A C 1
ATOM 2146 O O . GLN A 1 294 ? 10.109 2.497 -10.648 1.00 62.97 294 GLN A O 1
ATOM 2151 N N . GLY A 1 295 ? 11.231 0.891 -11.768 1.00 75.38 295 GLY A N 1
ATOM 2152 C CA . GLY A 1 295 ? 11.871 1.725 -12.758 1.00 75.38 295 GLY A CA 1
ATOM 2153 C C . GLY A 1 295 ? 12.968 2.576 -12.126 1.00 75.38 295 GLY A C 1
ATOM 2154 O O . GLY A 1 295 ? 13.500 2.281 -11.052 1.00 75.38 295 GLY A O 1
ATOM 2155 N N . GLY A 1 296 ? 13.304 3.674 -12.784 1.00 85.25 296 GLY A N 1
ATOM 2156 C CA . GLY A 1 296 ? 14.370 4.562 -12.353 1.00 85.25 296 GLY A CA 1
ATOM 2157 C C . GLY A 1 296 ? 15.748 4.138 -12.856 1.00 85.25 296 GLY A C 1
ATOM 2158 O O . GLY A 1 296 ? 16.768 4.702 -12.454 1.00 85.25 296 GLY A O 1
ATOM 2159 N N . HIS A 1 297 ? 15.832 3.160 -13.747 1.00 85.81 297 HIS A N 1
ATOM 2160 C CA . HIS A 1 297 ? 17.083 2.783 -14.373 1.00 85.81 297 HIS A CA 1
ATOM 2161 C C . HIS A 1 297 ? 17.292 3.558 -15.668 1.00 85.81 297 HIS A C 1
ATOM 2163 O O . HIS A 1 297 ? 16.380 3.806 -16.459 1.00 85.81 297 HIS A O 1
ATOM 2169 N N . VAL A 1 298 ? 18.551 3.915 -15.905 1.00 88.69 298 VAL A N 1
ATOM 2170 C CA . VAL A 1 298 ? 19.007 4.263 -17.243 1.00 88.69 298 VAL A CA 1
ATOM 2171 C C . VAL A 1 298 ? 19.935 3.154 -17.685 1.00 88.69 298 VAL A C 1
ATOM 2173 O O . VAL A 1 298 ? 20.925 2.861 -17.012 1.00 88.69 298 VAL A O 1
ATOM 2176 N N . THR A 1 299 ? 19.601 2.507 -18.796 1.00 87.12 299 THR A N 1
ATOM 2177 C CA . THR A 1 299 ? 20.417 1.432 -19.354 1.00 87.12 299 THR A CA 1
ATOM 2178 C C . THR A 1 299 ? 21.032 1.863 -20.675 1.00 87.12 299 THR A C 1
ATOM 2180 O O . THR A 1 299 ? 20.395 2.510 -21.505 1.00 87.12 299 THR A O 1
ATOM 2183 N N . PHE A 1 300 ? 22.294 1.498 -20.876 1.00 85.94 300 PHE A N 1
ATOM 2184 C CA . PHE A 1 300 ? 22.986 1.630 -22.146 1.00 85.94 300 PHE A CA 1
ATOM 2185 C C . PHE A 1 300 ? 23.521 0.263 -22.567 1.00 85.94 300 PHE A C 1
ATOM 2187 O O . PHE A 1 300 ? 24.353 -0.328 -21.874 1.00 85.94 300 PHE A O 1
ATOM 2194 N N . ASN A 1 301 ? 23.008 -0.261 -23.683 1.00 78.31 301 ASN A N 1
ATOM 2195 C CA . ASN A 1 301 ? 23.286 -1.610 -24.183 1.00 78.31 301 ASN A CA 1
ATOM 2196 C C . ASN A 1 301 ? 23.069 -2.683 -23.098 1.00 78.31 301 ASN A C 1
ATOM 2198 O O . ASN A 1 301 ? 23.946 -3.503 -22.826 1.00 78.31 301 ASN A O 1
ATOM 2202 N N . ASN A 1 302 ? 21.892 -2.644 -22.461 1.00 76.88 302 ASN A N 1
ATOM 2203 C CA . ASN A 1 302 ? 21.446 -3.538 -21.381 1.00 76.88 302 ASN A CA 1
ATOM 2204 C C . ASN A 1 302 ? 22.263 -3.459 -20.080 1.00 76.88 302 ASN A C 1
ATOM 2206 O O . ASN A 1 302 ? 22.056 -4.259 -19.168 1.00 76.88 302 ASN A O 1
ATOM 2210 N N . ALA A 1 303 ? 23.185 -2.504 -19.964 1.00 71.75 303 ALA A N 1
ATOM 2211 C CA . ALA A 1 303 ? 23.926 -2.267 -18.739 1.00 71.75 303 ALA A CA 1
ATOM 2212 C C . ALA A 1 303 ? 23.449 -0.985 -18.059 1.00 71.75 303 ALA A C 1
ATOM 2214 O O . ALA A 1 303 ? 23.341 0.055 -18.703 1.00 71.75 303 ALA A O 1
ATOM 2215 N N . SER A 1 304 ? 23.200 -1.051 -16.752 1.00 81.31 304 SER A N 1
ATOM 2216 C CA . SER A 1 304 ? 22.842 0.128 -15.961 1.00 81.31 304 SER A CA 1
ATOM 2217 C C . SER A 1 304 ? 23.985 1.150 -15.950 1.00 81.31 304 SER A C 1
ATOM 2219 O O . SER A 1 304 ? 25.159 0.780 -15.828 1.00 81.31 304 SER A O 1
ATOM 2221 N N . VAL A 1 305 ? 23.633 2.425 -16.098 1.00 82.88 305 VAL A N 1
ATOM 2222 C CA . VAL A 1 305 ? 24.537 3.577 -16.034 1.00 82.88 305 VAL A CA 1
ATOM 2223 C C . VAL A 1 305 ? 23.968 4.601 -15.058 1.00 82.88 305 VAL A C 1
ATOM 2225 O O . VAL A 1 305 ? 22.784 4.926 -15.115 1.00 82.88 305 VAL A O 1
ATOM 2228 N N . THR A 1 306 ? 24.796 5.119 -14.152 1.00 86.06 306 THR A N 1
ATOM 2229 C CA . THR A 1 306 ? 24.370 6.121 -13.155 1.00 86.06 306 THR A CA 1
ATOM 2230 C C . THR A 1 306 ? 25.062 7.462 -13.356 1.00 86.06 306 THR A C 1
ATOM 2232 O O . THR A 1 306 ? 24.583 8.483 -12.863 1.00 86.06 306 THR A O 1
ATOM 2235 N N . THR A 1 307 ? 26.146 7.488 -14.136 1.00 90.00 307 THR A N 1
ATOM 2236 C CA . THR A 1 307 ? 26.908 8.695 -14.465 1.00 90.00 307 THR A CA 1
ATOM 2237 C C . THR A 1 307 ? 27.202 8.802 -15.965 1.00 90.00 307 THR A C 1
ATOM 2239 O O . THR A 1 307 ? 27.227 7.812 -16.698 1.00 90.00 307 THR A O 1
ATOM 2242 N N . LEU A 1 308 ? 27.503 10.016 -16.444 1.00 92.62 308 LEU A N 1
ATOM 2243 C CA . LEU A 1 308 ? 27.988 10.220 -17.819 1.00 92.62 308 LEU A CA 1
ATOM 2244 C C . LEU A 1 308 ? 29.366 9.571 -18.066 1.00 92.62 308 LEU A C 1
ATOM 2246 O O . LEU A 1 308 ? 29.717 9.276 -19.211 1.00 92.62 308 LEU A O 1
ATOM 2250 N N . ALA A 1 309 ? 30.150 9.326 -17.011 1.00 88.94 309 ALA A N 1
ATOM 2251 C CA . ALA A 1 309 ? 31.425 8.621 -17.112 1.00 88.94 309 ALA A CA 1
ATOM 2252 C C . ALA A 1 309 ? 31.220 7.143 -17.484 1.00 88.94 309 ALA A C 1
ATOM 2254 O O . ALA A 1 309 ? 31.937 6.639 -18.349 1.00 88.94 309 ALA A O 1
ATOM 2255 N N . ASP A 1 310 ? 30.192 6.490 -16.925 1.00 87.12 310 ASP A N 1
ATOM 2256 C CA . ASP A 1 310 ? 29.830 5.110 -17.280 1.00 87.12 310 ASP A CA 1
ATOM 2257 C C . ASP A 1 310 ? 29.473 4.997 -18.768 1.00 87.12 310 ASP A C 1
ATOM 2259 O O . ASP A 1 310 ? 29.883 4.057 -19.449 1.00 87.12 310 ASP A O 1
ATOM 2263 N N . ILE A 1 311 ? 28.737 5.984 -19.293 1.00 90.25 311 ILE A N 1
ATOM 2264 C CA . ILE A 1 311 ? 28.388 6.057 -20.718 1.00 90.25 311 ILE A CA 1
ATOM 2265 C C . ILE A 1 311 ? 29.651 6.271 -21.559 1.00 90.25 311 ILE A C 1
ATOM 2267 O O . ILE A 1 311 ? 29.865 5.548 -22.526 1.00 90.25 311 ILE A O 1
ATOM 2271 N N . THR A 1 312 ? 30.524 7.205 -21.167 1.00 89.75 312 THR A N 1
ATOM 2272 C CA . THR A 1 312 ? 31.782 7.490 -21.883 1.00 89.75 312 THR A CA 1
ATOM 2273 C C . THR A 1 312 ? 32.673 6.252 -21.968 1.00 89.75 312 THR A C 1
ATOM 2275 O O . THR A 1 312 ? 33.226 5.963 -23.023 1.00 89.75 312 THR A O 1
ATOM 2278 N N . GLN A 1 313 ? 32.780 5.475 -20.887 1.00 85.75 313 GLN A N 1
ATOM 2279 C CA . GLN A 1 313 ? 33.562 4.237 -20.878 1.00 85.75 313 GLN A CA 1
ATOM 2280 C C . GLN A 1 313 ? 32.996 3.176 -21.835 1.00 85.75 313 GLN A C 1
ATOM 2282 O O . GLN A 1 313 ? 33.759 2.387 -22.392 1.00 85.75 313 GLN A O 1
ATOM 2287 N N . ARG A 1 314 ? 31.669 3.145 -22.005 1.00 86.06 314 ARG A N 1
ATOM 2288 C CA . ARG A 1 314 ? 30.948 2.172 -22.840 1.00 86.06 314 ARG A CA 1
ATOM 2289 C C . ARG A 1 314 ? 30.808 2.603 -24.296 1.00 86.06 314 ARG A C 1
ATOM 2291 O O . ARG A 1 314 ? 30.624 1.743 -25.153 1.00 86.06 314 ARG A O 1
ATOM 2298 N N . ASN A 1 315 ? 30.878 3.902 -24.575 1.00 89.56 315 ASN A N 1
ATOM 2299 C CA . ASN A 1 315 ? 30.838 4.430 -25.929 1.00 89.56 315 ASN A CA 1
ATOM 2300 C C . ASN A 1 315 ? 31.979 3.842 -26.759 1.00 89.56 315 ASN A C 1
ATOM 2302 O O . ASN A 1 315 ? 33.119 3.708 -26.299 1.00 89.56 315 ASN A O 1
ATOM 2306 N N . ARG A 1 316 ? 31.691 3.523 -28.021 1.00 84.62 316 ARG A N 1
ATOM 2307 C CA . ARG A 1 316 ? 32.718 3.080 -28.963 1.00 84.62 316 ARG A CA 1
ATOM 2308 C C . ARG A 1 316 ? 33.837 4.121 -29.050 1.00 84.62 316 ARG A C 1
ATOM 2310 O O . ARG A 1 316 ? 33.572 5.306 -29.218 1.00 84.62 316 ARG A O 1
ATOM 2317 N N . GLY A 1 317 ? 35.088 3.673 -28.938 1.00 83.69 317 GLY A N 1
ATOM 2318 C CA . GLY A 1 317 ? 36.253 4.566 -28.945 1.00 83.69 317 GLY A CA 1
ATOM 2319 C C . GLY A 1 317 ? 36.352 5.476 -27.715 1.00 83.69 317 GLY A C 1
ATOM 2320 O O . GLY A 1 317 ? 37.133 6.420 -27.739 1.00 83.69 317 GLY A O 1
ATOM 2321 N N . GLN A 1 318 ? 35.566 5.202 -26.666 1.00 84.88 318 GLN A N 1
ATOM 2322 C CA . GLN A 1 318 ? 35.461 6.012 -25.452 1.00 84.88 318 GLN A CA 1
ATOM 2323 C C . GLN A 1 318 ? 35.105 7.481 -25.737 1.00 84.88 318 GLN A C 1
ATOM 2325 O O . GLN A 1 318 ? 35.577 8.397 -25.062 1.00 84.88 318 GLN A O 1
ATOM 2330 N N . GLU A 1 319 ? 34.284 7.711 -26.769 1.00 90.88 319 GLU A N 1
ATOM 2331 C CA . GLU A 1 319 ? 33.773 9.041 -27.097 1.00 90.88 319 GLU A CA 1
ATOM 2332 C C . GLU A 1 319 ? 33.033 9.651 -25.893 1.00 90.88 319 GLU A C 1
ATOM 2334 O O . GLU A 1 319 ? 32.242 8.982 -25.222 1.00 90.88 319 GLU A O 1
ATOM 2339 N N . SER A 1 320 ? 33.270 10.942 -25.631 1.00 93.62 320 SER A N 1
ATOM 2340 C CA . SER A 1 320 ? 32.651 11.657 -24.509 1.00 93.62 320 SER A CA 1
ATOM 2341 C C . SER A 1 320 ? 31.125 11.611 -24.584 1.00 93.62 320 SER A C 1
ATOM 2343 O O . SER A 1 320 ? 30.532 11.989 -25.595 1.00 93.62 320 SER A O 1
ATOM 2345 N N . ALA A 1 321 ? 30.485 11.217 -23.481 1.00 93.06 321 ALA A N 1
ATOM 2346 C CA . ALA A 1 321 ? 29.032 11.252 -23.339 1.00 93.06 321 ALA A CA 1
ATOM 2347 C C . ALA A 1 321 ? 28.467 12.680 -23.203 1.00 93.06 321 ALA A C 1
ATOM 2349 O O . ALA A 1 321 ? 27.251 12.843 -23.177 1.00 93.06 321 ALA A O 1
ATOM 2350 N N . GLY A 1 322 ? 29.313 13.714 -23.130 1.00 94.38 322 GLY A N 1
ATOM 2351 C CA . GLY A 1 322 ? 28.902 15.112 -22.991 1.00 94.38 322 GLY A CA 1
ATOM 2352 C C . GLY A 1 322 ? 28.828 15.592 -21.538 1.00 94.38 322 GLY A C 1
ATOM 2353 O O . GLY A 1 322 ? 29.537 15.088 -20.669 1.00 94.38 322 GLY A O 1
ATOM 2354 N N . SER A 1 323 ? 28.011 16.617 -21.285 1.00 95.19 323 SER A N 1
ATOM 2355 C CA . SER A 1 323 ? 27.935 17.325 -19.992 1.00 95.19 323 SER A CA 1
ATOM 2356 C C . SER A 1 323 ? 26.498 17.633 -19.555 1.00 95.19 323 SER A C 1
ATOM 2358 O O . SER A 1 323 ? 26.262 18.616 -18.851 1.00 95.19 323 SER A O 1
ATOM 2360 N N . GLY A 1 324 ? 25.528 16.862 -20.049 1.00 94.31 324 GLY A N 1
ATOM 2361 C CA . GLY A 1 324 ? 24.124 16.995 -19.670 1.00 94.31 324 GLY A CA 1
ATOM 2362 C C . GLY A 1 324 ? 23.810 16.461 -18.275 1.00 94.31 324 GLY A C 1
ATOM 2363 O O . GLY A 1 324 ? 24.691 16.210 -17.455 1.00 94.31 324 GLY A O 1
ATOM 2364 N N . THR A 1 325 ? 22.521 16.275 -17.999 1.00 94.62 325 THR A N 1
ATOM 2365 C CA . THR A 1 325 ? 22.045 15.758 -16.708 1.00 94.62 325 THR A CA 1
ATOM 2366 C C . THR A 1 325 ? 21.520 14.335 -16.847 1.00 94.62 325 THR A C 1
ATOM 2368 O O . THR A 1 325 ? 20.686 14.064 -17.712 1.00 94.62 325 THR A O 1
ATOM 2371 N N . LEU A 1 326 ? 21.959 13.458 -15.945 1.00 92.44 326 LEU A N 1
ATOM 2372 C CA . LEU A 1 326 ? 21.464 12.094 -15.796 1.00 92.44 326 LEU A CA 1
ATOM 2373 C C . LEU A 1 326 ? 20.872 11.932 -14.390 1.00 92.44 326 LEU A C 1
ATOM 2375 O O . LEU A 1 326 ? 21.572 12.147 -13.402 1.00 92.44 326 LEU A O 1
ATOM 2379 N N . VAL A 1 327 ? 19.588 11.586 -14.301 1.00 88.25 327 VAL A N 1
ATOM 2380 C CA . VAL A 1 327 ? 18.895 11.281 -13.041 1.00 88.25 327 VAL A CA 1
ATOM 2381 C C . VAL A 1 327 ? 18.459 9.823 -13.078 1.00 88.25 327 VAL A C 1
ATOM 2383 O O . VAL A 1 327 ? 17.777 9.414 -14.017 1.00 88.25 327 VAL A O 1
ATOM 2386 N N . THR A 1 328 ? 18.868 9.066 -12.059 1.00 85.19 328 THR A N 1
ATOM 2387 C CA . THR A 1 328 ? 18.533 7.648 -11.873 1.00 85.19 328 THR A CA 1
ATOM 2388 C C . THR A 1 328 ? 17.955 7.414 -10.479 1.00 85.19 328 THR A C 1
ATOM 2390 O O . THR A 1 328 ? 18.206 8.186 -9.547 1.00 85.19 328 THR A O 1
ATOM 2393 N N . GLY A 1 329 ? 17.225 6.315 -10.323 1.00 73.81 329 GLY A N 1
ATOM 2394 C CA . GLY A 1 329 ? 16.571 5.879 -9.098 1.00 73.81 329 GLY A CA 1
ATOM 2395 C C . GLY A 1 329 ? 17.524 5.599 -7.938 1.00 73.81 329 GLY A C 1
ATOM 2396 O O . GLY A 1 329 ? 17.138 5.781 -6.786 1.00 73.81 329 GLY A O 1
ATOM 2397 N N . THR A 1 330 ? 18.795 5.285 -8.213 1.00 68.00 330 THR A N 1
ATOM 2398 C CA . THR A 1 330 ? 19.841 5.095 -7.189 1.00 68.00 330 THR A CA 1
ATOM 2399 C C . THR A 1 330 ? 20.028 6.329 -6.296 1.00 68.00 330 THR A C 1
ATOM 2401 O O . THR A 1 330 ? 20.441 6.204 -5.147 1.00 68.00 330 THR A O 1
ATOM 2404 N N . ALA A 1 331 ? 19.724 7.526 -6.809 1.00 57.78 331 ALA A N 1
ATOM 2405 C CA . ALA A 1 331 ? 19.813 8.785 -6.068 1.00 57.78 331 ALA A CA 1
ATOM 2406 C C . ALA A 1 331 ? 18.480 9.220 -5.421 1.00 57.78 331 ALA A C 1
ATOM 2408 O O . ALA A 1 331 ? 18.397 10.323 -4.879 1.00 57.78 331 ALA A O 1
ATOM 2409 N N . SER A 1 332 ? 17.432 8.396 -5.503 1.00 67.81 332 SER A N 1
ATOM 2410 C CA . SER A 1 332 ? 16.069 8.738 -5.084 1.00 67.81 332 SER A CA 1
ATOM 2411 C C . SER A 1 332 ? 15.593 7.880 -3.901 1.00 67.81 332 SER A C 1
ATOM 2413 O O . SER A 1 332 ? 16.178 6.842 -3.603 1.00 67.81 332 SER A O 1
ATOM 2415 N N . GLY A 1 333 ? 14.579 8.349 -3.165 1.00 72.62 333 GLY A N 1
ATOM 2416 C CA . GLY A 1 333 ? 14.009 7.603 -2.036 1.00 72.62 333 GLY A CA 1
ATOM 2417 C C . GLY A 1 333 ? 13.305 6.316 -2.479 1.00 72.62 333 GLY A C 1
ATOM 2418 O O . GLY A 1 333 ? 12.949 6.178 -3.644 1.00 72.62 333 GLY A O 1
ATOM 2419 N N . LYS A 1 334 ? 13.078 5.383 -1.544 1.00 82.19 334 LYS A N 1
ATOM 2420 C CA . LYS A 1 334 ? 12.273 4.180 -1.814 1.00 82.19 334 LYS A CA 1
ATOM 2421 C C . LYS A 1 334 ? 10.831 4.553 -2.181 1.00 82.19 334 LYS A C 1
ATOM 2423 O O . LYS A 1 334 ? 10.323 5.539 -1.633 1.00 82.19 334 LYS A O 1
ATOM 2428 N N . PRO A 1 335 ? 10.149 3.756 -3.018 1.00 89.31 335 PRO A N 1
ATOM 2429 C CA . PRO A 1 335 ? 8.764 4.018 -3.340 1.00 89.31 335 PRO A CA 1
ATOM 2430 C C . PRO A 1 335 ? 7.857 3.865 -2.121 1.00 89.31 335 PRO A C 1
ATOM 2432 O O . PRO A 1 335 ? 8.109 3.057 -1.219 1.00 89.31 335 PRO A O 1
ATOM 2435 N N . ALA A 1 336 ? 6.769 4.626 -2.099 1.00 93.94 336 ALA A N 1
ATOM 2436 C CA . ALA A 1 336 ? 5.849 4.648 -0.971 1.00 93.94 336 ALA A CA 1
ATOM 2437 C C . ALA A 1 336 ? 4.389 4.761 -1.413 1.00 93.94 336 ALA A C 1
ATOM 2439 O O . ALA A 1 336 ? 4.052 5.526 -2.316 1.00 93.94 336 ALA A O 1
ATOM 2440 N N . ILE A 1 337 ? 3.514 4.048 -0.710 1.00 97.38 337 ILE A N 1
ATOM 2441 C CA . ILE A 1 337 ? 2.071 4.276 -0.740 1.00 97.38 337 ILE A CA 1
ATOM 2442 C C . ILE A 1 337 ? 1.650 4.761 0.643 1.00 97.38 337 ILE A C 1
ATOM 2444 O O . ILE A 1 337 ? 1.917 4.099 1.643 1.00 97.38 337 ILE A O 1
ATOM 2448 N N . SER A 1 338 ? 0.991 5.913 0.697 1.00 97.88 338 SER A N 1
ATOM 2449 C CA . SER A 1 338 ? 0.406 6.482 1.906 1.00 97.88 338 SER A CA 1
ATOM 2450 C C . SER A 1 338 ? -1.072 6.755 1.670 1.00 97.88 338 SER A C 1
ATOM 2452 O O . SER A 1 338 ? -1.427 7.481 0.742 1.00 97.88 338 SER A O 1
ATOM 2454 N N . VAL A 1 339 ? -1.931 6.199 2.518 1.00 98.62 339 VAL A N 1
ATOM 2455 C CA . VAL A 1 339 ? -3.366 6.497 2.537 1.00 98.62 339 VAL A CA 1
ATOM 2456 C C . VAL A 1 339 ? -3.731 6.962 3.935 1.00 98.62 339 VAL A C 1
ATOM 2458 O O . VAL A 1 339 ? -3.619 6.196 4.889 1.00 98.62 339 VAL A O 1
ATOM 2461 N N . THR A 1 340 ? -4.153 8.215 4.066 1.00 97.50 340 THR A N 1
ATOM 2462 C CA . THR A 1 340 ? -4.452 8.825 5.359 1.00 97.50 340 THR A CA 1
ATOM 2463 C C . THR A 1 340 ? -5.850 9.436 5.366 1.00 97.50 340 THR A C 1
ATOM 2465 O O . THR A 1 340 ? -6.155 10.324 4.573 1.00 97.50 340 THR A O 1
ATOM 2468 N N . GLN A 1 341 ? -6.682 8.992 6.306 1.00 95.25 341 GLN A N 1
ATOM 2469 C CA . GLN A 1 341 ? -7.901 9.671 6.733 1.00 95.25 341 GLN A CA 1
ATOM 2470 C C . GLN A 1 341 ? -7.607 10.423 8.040 1.00 95.25 341 GLN A C 1
ATOM 2472 O O . GLN A 1 341 ? -7.457 9.829 9.109 1.00 95.25 341 GLN A O 1
ATOM 2477 N N . ARG A 1 342 ? -7.477 11.744 7.930 1.00 89.50 342 ARG A N 1
ATOM 2478 C CA . ARG A 1 342 ? -7.101 12.681 8.995 1.00 89.50 342 ARG A CA 1
ATOM 2479 C C . ARG A 1 342 ? -8.291 13.295 9.715 1.00 89.50 342 ARG A C 1
ATOM 2481 O O . ARG A 1 342 ? -8.065 14.005 10.691 1.00 89.50 342 ARG A O 1
ATOM 2488 N N . TYR A 1 343 ? -9.518 13.096 9.234 1.00 85.56 343 TYR A N 1
ATOM 2489 C CA . TYR A 1 343 ? -10.686 13.718 9.841 1.00 85.56 343 TYR A CA 1
ATOM 2490 C C . TYR A 1 343 ? -10.891 13.261 11.282 1.00 85.56 343 TYR A C 1
ATOM 2492 O O . TYR A 1 343 ? -10.730 12.089 11.624 1.00 85.56 343 TYR A O 1
ATOM 2500 N N . GLN A 1 344 ? -11.291 14.228 12.100 1.00 76.31 344 GLN A N 1
ATOM 2501 C CA . GLN A 1 344 ? -11.541 14.071 13.521 1.00 76.31 344 GLN A CA 1
ATOM 2502 C C . GLN A 1 344 ? -12.883 14.697 13.852 1.00 76.31 344 GLN A C 1
ATOM 2504 O O . GLN A 1 344 ? -13.068 15.911 13.702 1.00 76.31 344 GLN A O 1
ATOM 2509 N N . ALA A 1 345 ? -13.835 13.868 14.266 1.00 67.06 345 ALA A N 1
ATOM 2510 C CA . ALA A 1 345 ? -15.227 14.263 14.426 1.00 67.06 345 ALA A CA 1
ATOM 2511 C C . ALA A 1 345 ? -15.433 15.274 15.559 1.00 67.06 345 ALA A C 1
ATOM 2513 O O . ALA A 1 345 ? -16.364 16.081 15.519 1.00 67.06 345 ALA A O 1
ATOM 2514 N N . LEU A 1 346 ? -14.534 15.310 16.538 1.00 54.59 346 LEU A N 1
ATOM 2515 C CA . LEU A 1 346 ? -14.660 16.160 17.722 1.00 54.59 346 LEU A CA 1
ATOM 2516 C C . LEU A 1 346 ? -14.338 17.640 17.468 1.00 54.59 346 LEU A C 1
ATOM 2518 O O . LEU A 1 346 ? -14.769 18.506 18.238 1.00 54.59 346 LEU A O 1
ATOM 2522 N N . ASN A 1 347 ? -13.762 17.962 16.302 1.00 51.91 347 ASN A N 1
ATOM 2523 C CA . ASN A 1 347 ? -13.711 19.333 15.784 1.00 51.91 347 ASN A CA 1
ATOM 2524 C C . ASN A 1 347 ? -15.112 19.967 15.654 1.00 51.91 347 ASN A C 1
ATOM 2526 O O . ASN A 1 347 ? -15.230 21.192 15.671 1.00 51.91 347 ASN A O 1
ATOM 2530 N N . THR A 1 348 ? -16.177 19.158 15.573 1.00 54.03 348 THR A N 1
ATOM 2531 C CA . THR A 1 348 ? -17.567 19.629 15.428 1.00 54.03 348 THR A CA 1
ATOM 2532 C C . THR A 1 348 ? -18.245 19.988 16.754 1.00 54.03 348 THR A C 1
ATOM 2534 O O . THR A 1 348 ? -19.219 20.736 16.762 1.00 54.03 348 THR A O 1
ATOM 2537 N N . GLY A 1 349 ? -17.735 19.494 17.891 1.00 47.91 349 GLY A N 1
ATOM 2538 C CA . GLY A 1 349 ? -18.347 19.699 19.210 1.00 47.91 349 GLY A CA 1
ATOM 2539 C C . GLY A 1 349 ? -19.553 18.831 19.534 1.00 47.91 349 GLY A C 1
ATOM 2540 O O . GLY A 1 349 ? -20.110 19.003 20.617 1.00 47.91 349 GLY A O 1
ATOM 2541 N N . ASP A 1 350 ? -19.919 17.899 18.656 1.00 53.16 350 ASP A N 1
ATOM 2542 C CA . ASP A 1 350 ? -20.890 16.854 18.958 1.00 53.16 350 ASP A CA 1
ATOM 2543 C C . ASP A 1 350 ? -20.170 15.637 19.575 1.00 53.16 350 ASP A C 1
ATOM 2545 O O . ASP A 1 350 ? -19.351 15.000 18.907 1.00 53.16 350 ASP A O 1
ATOM 2549 N N . PRO A 1 351 ? -20.454 15.281 20.842 1.00 48.19 351 PRO A N 1
ATOM 2550 C CA . PRO A 1 351 ? -19.837 14.133 21.502 1.00 48.19 351 PRO A CA 1
ATOM 2551 C C . PRO A 1 351 ? -20.243 12.776 20.899 1.00 48.19 351 PRO A C 1
ATOM 2553 O O . PRO A 1 351 ? -19.646 11.765 21.270 1.00 48.19 351 PRO A O 1
ATOM 2556 N N . ASN A 1 352 ? -21.233 12.739 20.000 1.00 52.72 352 ASN A N 1
ATOM 2557 C CA . ASN A 1 352 ? -21.690 11.540 19.295 1.00 52.72 352 ASN A CA 1
ATOM 2558 C C . ASN A 1 352 ? -21.264 11.501 17.820 1.00 52.72 352 ASN A C 1
ATOM 2560 O O . ASN A 1 352 ? -21.634 10.561 17.110 1.00 52.72 352 ASN A O 1
ATOM 2564 N N . ALA A 1 353 ? -20.517 12.500 17.340 1.00 63.03 353 ALA A N 1
ATOM 2565 C CA . ALA A 1 353 ? -20.060 12.512 15.961 1.00 63.03 353 ALA A CA 1
ATOM 2566 C C . ALA A 1 353 ? -19.099 11.337 15.717 1.00 63.03 353 ALA A C 1
ATOM 2568 O O . ALA A 1 353 ? -18.122 11.141 16.439 1.00 63.03 353 ALA A O 1
ATOM 2569 N N . GLN A 1 354 ? -19.406 10.528 14.702 1.00 70.62 354 GLN A N 1
ATOM 2570 C CA . GLN A 1 354 ? -18.601 9.374 14.320 1.00 70.62 354 GLN A CA 1
ATOM 2571 C C . GLN A 1 354 ? -17.613 9.792 13.230 1.00 70.62 354 GLN A C 1
ATOM 2573 O O . GLN A 1 354 ? -18.022 10.321 12.195 1.00 70.62 354 GLN A O 1
ATOM 2578 N N . SER A 1 355 ? -16.328 9.528 13.452 1.00 84.50 355 SER A N 1
ATOM 2579 C CA . SER A 1 355 ? -15.300 9.740 12.434 1.00 84.50 355 SER A CA 1
ATOM 2580 C C . SER A 1 355 ? -15.481 8.761 11.267 1.00 84.50 355 SER A C 1
ATOM 2582 O O . SER A 1 355 ? -15.884 7.615 11.490 1.00 84.50 355 SER A O 1
ATOM 2584 N N . PRO A 1 356 ? -15.242 9.210 10.023 1.00 92.19 356 PRO A N 1
ATOM 2585 C CA . PRO A 1 356 ? -15.426 8.397 8.835 1.00 92.19 356 PRO A CA 1
ATOM 2586 C C . PRO A 1 356 ? -14.393 7.272 8.786 1.00 92.19 356 PRO A C 1
ATOM 2588 O O . PRO A 1 356 ? -13.238 7.466 9.164 1.00 92.19 356 PRO A O 1
ATOM 2591 N N . ASP A 1 357 ? -14.800 6.116 8.269 1.00 95.00 357 ASP A N 1
ATOM 2592 C CA . ASP A 1 357 ? -13.903 4.971 8.125 1.00 95.00 357 ASP A CA 1
ATOM 2593 C C . ASP A 1 357 ? -13.143 5.025 6.787 1.00 95.00 357 ASP A C 1
ATOM 2595 O O . ASP A 1 357 ? -13.576 5.646 5.805 1.00 95.00 357 ASP A O 1
ATOM 2599 N N . LEU A 1 358 ? -11.998 4.345 6.754 1.00 97.62 358 LEU A N 1
ATOM 2600 C CA . LEU A 1 358 ? -11.184 4.126 5.563 1.00 97.62 358 LEU A CA 1
ATOM 2601 C C . LEU A 1 358 ? -11.447 2.721 5.011 1.00 97.62 358 LEU A C 1
ATOM 2603 O O . LEU A 1 358 ? -11.153 1.725 5.667 1.00 97.62 358 LEU A O 1
ATOM 2607 N N . LEU A 1 359 ? -11.981 2.638 3.794 1.00 96.06 359 LEU A N 1
ATOM 2608 C CA . LEU A 1 359 ? -12.286 1.396 3.094 1.00 96.06 359 LEU A CA 1
ATOM 2609 C C . LEU A 1 359 ? -11.226 1.114 2.028 1.00 96.06 359 LEU A C 1
ATOM 2611 O O . LEU A 1 359 ? -11.017 1.915 1.118 1.00 96.06 359 LEU A O 1
ATOM 2615 N N . ILE A 1 360 ? -10.618 -0.065 2.087 1.00 95.31 360 ILE A N 1
ATOM 2616 C CA . ILE A 1 360 ? -9.732 -0.592 1.048 1.00 95.31 360 ILE A CA 1
ATOM 2617 C C . ILE A 1 360 ? -10.503 -1.675 0.303 1.00 95.31 360 ILE A C 1
ATOM 2619 O O . ILE A 1 360 ? -10.854 -2.699 0.880 1.00 95.31 360 ILE A O 1
ATOM 2623 N N . THR A 1 361 ? -10.809 -1.422 -0.966 1.00 91.00 361 THR A N 1
ATOM 2624 C CA . THR A 1 361 ? -11.685 -2.272 -1.796 1.00 91.00 361 THR A CA 1
ATOM 2625 C C . THR A 1 361 ? -10.975 -2.891 -3.001 1.00 91.00 361 THR A C 1
ATOM 2627 O O . THR A 1 361 ? -11.607 -3.591 -3.792 1.00 91.00 361 THR A O 1
ATOM 2630 N N . GLY A 1 362 ? -9.671 -2.642 -3.140 1.00 88.81 362 GLY A N 1
ATOM 2631 C CA . GLY A 1 362 ? -8.793 -3.320 -4.087 1.00 88.81 362 GLY A CA 1
ATOM 2632 C C . GLY A 1 362 ? -7.378 -3.475 -3.529 1.00 88.81 362 GLY A C 1
ATOM 2633 O O . GLY A 1 362 ? -7.069 -2.984 -2.444 1.00 88.81 362 GLY A O 1
ATOM 2634 N N . ASP A 1 363 ? -6.526 -4.167 -4.283 1.00 89.94 363 ASP A N 1
ATOM 2635 C CA . ASP A 1 363 ? -5.149 -4.457 -3.878 1.00 89.94 363 ASP A CA 1
ATOM 2636 C C . ASP A 1 363 ? -4.311 -3.183 -3.676 1.00 89.94 363 ASP A C 1
ATOM 2638 O O . ASP A 1 363 ? -4.334 -2.279 -4.508 1.00 89.94 363 ASP A O 1
ATOM 2642 N N . VAL A 1 364 ? -3.510 -3.147 -2.614 1.00 93.62 364 VAL A N 1
ATOM 2643 C CA . VAL A 1 364 ? -2.488 -2.127 -2.350 1.00 93.62 364 VAL A CA 1
ATOM 2644 C C . VAL A 1 364 ? -1.119 -2.792 -2.475 1.00 93.62 364 VAL A C 1
ATOM 2646 O O . VAL A 1 364 ? -0.711 -3.563 -1.605 1.00 93.62 364 VAL A O 1
ATOM 2649 N N . LEU A 1 365 ? -0.426 -2.524 -3.580 1.00 91.00 365 LEU A N 1
ATOM 2650 C CA . LEU A 1 365 ? 0.787 -3.226 -3.998 1.00 91.00 365 LEU A CA 1
ATOM 2651 C C . LEU A 1 365 ? 1.961 -2.250 -4.098 1.00 91.00 365 LEU A C 1
ATOM 2653 O O . LEU A 1 365 ? 1.919 -1.305 -4.883 1.00 91.00 365 LEU A O 1
ATOM 2657 N N . ASN A 1 366 ? 3.009 -2.491 -3.316 1.00 90.12 366 ASN A N 1
ATOM 2658 C CA . ASN A 1 366 ? 4.285 -1.779 -3.370 1.00 90.12 366 ASN A CA 1
ATOM 2659 C C . ASN A 1 366 ? 5.413 -2.703 -2.882 1.00 90.12 366 ASN A C 1
ATOM 2661 O O . ASN A 1 366 ? 6.051 -2.444 -1.861 1.00 90.12 366 ASN A O 1
ATOM 2665 N N . LEU A 1 367 ? 5.615 -3.830 -3.572 1.00 81.75 367 LEU A N 1
ATOM 2666 C CA . LEU A 1 367 ? 6.465 -4.939 -3.109 1.00 81.75 367 LEU A CA 1
ATOM 2667 C C . LEU A 1 367 ? 7.902 -4.529 -2.755 1.00 81.75 367 LEU A C 1
ATOM 2669 O O . LEU A 1 367 ? 8.486 -5.109 -1.848 1.00 81.75 367 LEU A O 1
ATOM 2673 N N . GLY A 1 368 ? 8.460 -3.517 -3.422 1.00 79.44 368 GLY A N 1
ATOM 2674 C CA . GLY A 1 368 ? 9.803 -3.018 -3.115 1.00 79.44 368 GLY A CA 1
ATOM 2675 C C . GLY A 1 368 ? 9.838 -1.721 -2.293 1.00 79.44 368 GLY A C 1
ATOM 2676 O O . GLY A 1 368 ? 10.882 -1.067 -2.220 1.00 79.44 368 GLY A O 1
ATOM 2677 N N . GLY A 1 369 ? 8.714 -1.330 -1.690 1.00 86.69 369 GLY A N 1
ATOM 2678 C CA . GLY A 1 369 ? 8.585 -0.093 -0.932 1.00 86.69 369 GLY A CA 1
ATOM 2679 C C . GLY A 1 369 ? 7.657 -0.181 0.275 1.00 86.69 369 GLY A C 1
ATOM 2680 O O . GLY A 1 369 ? 7.182 -1.246 0.672 1.00 86.69 369 GLY A O 1
ATOM 2681 N N . ASN A 1 370 ? 7.420 0.972 0.893 1.00 89.88 370 ASN A N 1
ATOM 2682 C CA . ASN A 1 370 ? 6.651 1.063 2.131 1.00 89.88 370 ASN A CA 1
ATOM 2683 C C . ASN A 1 370 ? 5.165 1.306 1.849 1.00 89.88 370 ASN A C 1
ATOM 2685 O O . ASN A 1 370 ? 4.814 2.063 0.939 1.00 89.88 370 ASN A O 1
ATOM 2689 N N . ILE A 1 371 ? 4.295 0.711 2.662 1.00 94.06 371 ILE A N 1
ATOM 2690 C CA . ILE A 1 371 ? 2.860 0.997 2.689 1.00 94.06 371 ILE A CA 1
ATOM 2691 C C . ILE A 1 371 ? 2.492 1.515 4.077 1.00 94.06 371 ILE A C 1
ATOM 2693 O O . ILE A 1 371 ? 2.680 0.820 5.077 1.00 94.06 371 ILE A O 1
ATOM 2697 N N . THR A 1 372 ? 1.914 2.712 4.120 1.00 96.06 372 THR A N 1
ATOM 2698 C CA . THR A 1 372 ? 1.343 3.314 5.325 1.00 96.06 372 THR A CA 1
ATOM 2699 C C . THR A 1 372 ? -0.140 3.564 5.109 1.00 96.06 372 THR A C 1
ATOM 2701 O O . THR A 1 372 ? -0.537 4.267 4.180 1.00 96.06 372 THR A O 1
ATOM 2704 N N . ILE A 1 373 ? -0.969 3.002 5.979 1.00 97.38 373 ILE A N 1
ATOM 2705 C CA . ILE A 1 373 ? -2.416 3.198 5.980 1.00 97.38 373 ILE A CA 1
ATOM 2706 C C . ILE A 1 373 ? -2.802 3.715 7.358 1.00 97.38 373 ILE A C 1
ATOM 2708 O O . ILE A 1 373 ? -2.515 3.082 8.370 1.00 97.38 373 ILE A O 1
ATOM 2712 N N . GLU A 1 374 ? -3.455 4.865 7.407 1.00 95.56 374 GLU A N 1
ATOM 2713 C CA . GLU A 1 374 ? -3.828 5.501 8.662 1.00 95.56 374 GLU A CA 1
ATOM 2714 C C . GLU A 1 374 ? -5.255 6.036 8.588 1.00 95.56 374 GLU A C 1
ATOM 2716 O O . GLU A 1 374 ? -5.607 6.806 7.697 1.00 95.56 374 GLU A O 1
ATOM 2721 N N . SER A 1 375 ? -6.069 5.659 9.566 1.00 94.31 375 SER A N 1
ATOM 2722 C CA . SER A 1 375 ? -7.307 6.353 9.900 1.00 94.31 375 SER A CA 1
ATOM 2723 C C . SER A 1 375 ? -7.179 6.867 11.324 1.00 94.31 375 SER A C 1
ATOM 2725 O O . SER A 1 375 ? -7.090 6.069 12.255 1.00 94.31 375 SER A O 1
ATOM 2727 N N . LYS A 1 376 ? -7.143 8.191 11.497 1.00 86.62 376 LYS A N 1
ATOM 2728 C CA . LYS A 1 376 ? -6.798 8.832 12.775 1.00 86.62 376 LYS A CA 1
ATOM 2729 C C . LYS A 1 376 ? -7.796 8.501 13.891 1.00 86.62 376 LYS A C 1
ATOM 2731 O O . LYS A 1 376 ? -7.386 8.180 14.998 1.00 86.62 376 LYS A O 1
ATOM 2736 N N . GLU A 1 377 ? -9.095 8.526 13.583 1.00 83.88 377 GLU A N 1
ATOM 2737 C CA . GLU A 1 377 ? -10.179 8.220 14.536 1.00 83.88 377 GLU A CA 1
ATOM 2738 C C . GLU A 1 377 ? -11.177 7.165 14.040 1.00 83.88 377 GLU A C 1
ATOM 2740 O O . GLU A 1 377 ? -11.874 6.555 14.846 1.00 83.88 377 GLU A O 1
ATOM 2745 N N . GLY A 1 378 ? -11.286 6.951 12.728 1.00 89.88 378 GLY A N 1
ATOM 2746 C CA . GLY A 1 378 ? -12.163 5.925 12.159 1.00 89.88 378 GLY A CA 1
ATOM 2747 C C . GLY A 1 378 ? -11.521 4.538 12.147 1.00 89.88 378 GLY A C 1
ATOM 2748 O O . GLY A 1 378 ? -10.336 4.372 12.460 1.00 89.88 378 GLY A O 1
ATOM 2749 N N . SER A 1 379 ? -12.283 3.545 11.709 1.00 94.44 379 SER A N 1
ATOM 2750 C CA . SER A 1 379 ? -11.784 2.198 11.438 1.00 94.44 379 SER A CA 1
ATOM 2751 C C . SER A 1 379 ? -11.055 2.122 10.089 1.00 94.44 379 SER A C 1
ATOM 2753 O O . SER A 1 379 ? -11.295 2.924 9.184 1.00 94.44 379 SER A O 1
ATOM 2755 N N . VAL A 1 380 ? -10.184 1.124 9.934 1.00 97.50 380 VAL A N 1
ATOM 2756 C CA . VAL A 1 380 ? -9.619 0.724 8.636 1.00 97.50 380 VAL A CA 1
ATOM 2757 C C . VAL A 1 380 ? -10.221 -0.626 8.261 1.00 97.50 380 VAL A C 1
ATOM 2759 O O . VAL A 1 380 ? -10.062 -1.613 8.979 1.00 97.50 380 VAL A O 1
ATOM 2762 N N . LEU A 1 381 ? -10.929 -0.657 7.135 1.00 95.19 381 LEU A N 1
ATOM 2763 C CA . LEU A 1 381 ? -11.715 -1.793 6.670 1.00 95.19 381 LEU A CA 1
ATOM 2764 C C . LEU A 1 381 ? -11.174 -2.277 5.321 1.00 95.19 381 LEU A C 1
ATOM 2766 O O . LEU A 1 381 ? -11.427 -1.668 4.282 1.00 95.19 381 LEU A O 1
ATOM 2770 N N . VAL A 1 382 ? -10.447 -3.389 5.323 1.00 93.81 382 VAL A N 1
ATOM 2771 C CA . VAL A 1 382 ? -10.009 -4.082 4.109 1.00 93.81 382 VAL A CA 1
ATOM 2772 C C . VAL A 1 382 ? -11.120 -5.027 3.687 1.00 93.81 382 VAL A C 1
ATOM 2774 O O . VAL A 1 382 ? -11.381 -6.037 4.336 1.00 93.81 382 VAL A O 1
ATOM 2777 N N . LYS A 1 383 ? -11.812 -4.655 2.617 1.00 87.31 383 LYS A N 1
ATOM 2778 C CA . LYS A 1 383 ? -13.003 -5.320 2.098 1.00 87.31 383 LYS A CA 1
ATOM 2779 C C . LYS A 1 383 ? -12.677 -6.074 0.817 1.00 87.31 383 LYS A C 1
ATOM 2781 O O . LYS A 1 383 ? -11.710 -5.778 0.115 1.00 87.31 383 LYS A O 1
ATOM 2786 N N . ASN A 1 384 ? -13.528 -7.033 0.481 1.00 75.94 384 ASN A N 1
ATOM 2787 C CA . ASN A 1 384 ? -13.399 -7.787 -0.757 1.00 75.94 384 ASN A CA 1
ATOM 2788 C C . ASN A 1 384 ? -14.003 -7.004 -1.925 1.00 75.94 384 ASN A C 1
ATOM 2790 O O . ASN A 1 384 ? -15.139 -6.532 -1.840 1.00 75.94 384 ASN A O 1
ATOM 2794 N N . GLY A 1 385 ? -13.263 -6.896 -3.029 1.00 61.47 385 GLY A N 1
ATOM 2795 C CA . GLY A 1 385 ? -13.830 -6.426 -4.288 1.00 61.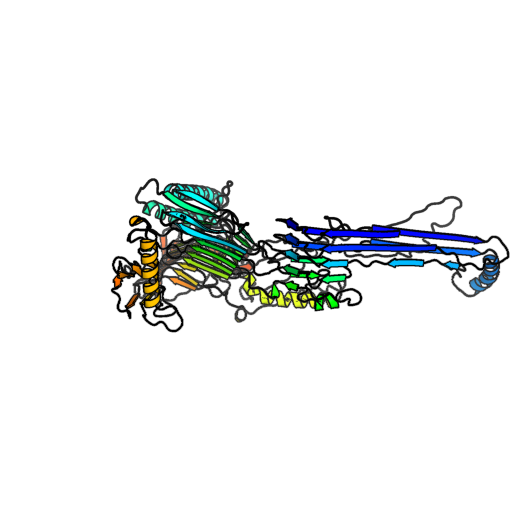47 385 GLY A CA 1
ATOM 2796 C C . GLY A 1 385 ? -14.831 -7.468 -4.785 1.00 61.47 385 GLY A C 1
ATOM 2797 O O . GLY A 1 385 ? -14.482 -8.638 -4.930 1.00 61.47 385 GLY A O 1
ATOM 2798 N N . GLN A 1 386 ? -16.093 -7.094 -5.011 1.00 46.50 386 GLN A N 1
ATOM 2799 C CA . GLN A 1 386 ? -17.080 -8.056 -5.509 1.00 46.50 386 GLN A CA 1
ATOM 2800 C C . GLN A 1 386 ? -16.655 -8.596 -6.883 1.00 46.50 386 GLN A C 1
ATOM 2802 O O . GLN A 1 386 ? -16.736 -7.884 -7.882 1.00 46.50 386 GLN A O 1
ATOM 2807 N N . GLN A 1 387 ? -16.257 -9.870 -6.958 1.00 45.41 387 GLN A N 1
ATOM 2808 C CA . GLN A 1 387 ? -16.205 -10.600 -8.223 1.00 45.41 387 GLN A CA 1
ATOM 2809 C C . GLN A 1 387 ? -17.548 -11.294 -8.463 1.00 45.41 387 GLN A C 1
ATOM 2811 O O . GLN A 1 387 ? -18.049 -12.041 -7.624 1.00 45.41 387 GLN A O 1
ATOM 2816 N N . GLY A 1 388 ? -18.133 -11.074 -9.643 1.00 45.53 388 GLY A N 1
ATOM 2817 C CA . GLY A 1 388 ? -19.451 -11.593 -10.031 1.00 45.53 388 GLY A CA 1
ATOM 2818 C C . GLY A 1 388 ? -19.577 -13.122 -10.137 1.00 45.53 388 GLY A C 1
ATOM 2819 O O . GLY A 1 388 ? -20.623 -13.593 -10.569 1.00 45.53 388 GLY A O 1
ATOM 2820 N N . ASN A 1 389 ? -18.552 -13.896 -9.754 1.00 52.31 389 ASN A N 1
ATOM 2821 C CA . ASN A 1 389 ? -18.499 -15.357 -9.895 1.00 52.31 389 ASN A CA 1
ATOM 2822 C C . ASN A 1 389 ? -18.540 -16.133 -8.556 1.00 52.31 389 ASN A C 1
ATOM 2824 O O . ASN A 1 389 ? -18.415 -17.352 -8.541 1.00 52.31 389 ASN A O 1
ATOM 2828 N N . GLY A 1 390 ? -18.705 -15.455 -7.413 1.00 52.09 390 GLY A N 1
ATOM 2829 C CA . GLY A 1 390 ? -18.767 -16.103 -6.090 1.00 52.09 390 GLY A CA 1
ATOM 2830 C C . GLY A 1 390 ? -17.410 -16.471 -5.466 1.00 52.09 390 GLY A C 1
ATOM 2831 O O . GLY A 1 390 ? -17.356 -16.756 -4.273 1.00 52.09 390 GLY A O 1
ATOM 2832 N N . THR A 1 391 ? -16.313 -16.374 -6.221 1.00 55.84 391 THR A N 1
ATOM 2833 C CA . THR A 1 391 ? -14.942 -16.450 -5.692 1.00 55.84 391 THR A CA 1
ATOM 2834 C C . THR A 1 391 ? -14.591 -15.184 -4.907 1.00 55.84 391 THR A C 1
ATOM 2836 O O . THR A 1 391 ? -14.830 -14.067 -5.374 1.00 55.84 391 THR A O 1
ATOM 2839 N N . MET A 1 392 ? -13.998 -15.354 -3.723 1.00 63.91 392 MET A N 1
ATOM 2840 C CA . MET A 1 392 ? -13.598 -14.244 -2.856 1.00 63.91 392 MET A CA 1
ATOM 2841 C C . MET A 1 392 ? -12.180 -13.784 -3.212 1.00 63.91 392 MET A C 1
ATOM 2843 O O . MET A 1 392 ? -11.208 -14.183 -2.578 1.00 63.91 392 MET A O 1
ATOM 2847 N N . ALA A 1 393 ? -12.049 -12.931 -4.228 1.00 62.41 393 ALA A N 1
ATOM 2848 C CA . ALA A 1 393 ? -10.800 -12.207 -4.460 1.00 62.41 393 ALA A CA 1
ATOM 2849 C C . ALA A 1 393 ? -10.725 -11.036 -3.470 1.00 62.41 393 ALA A C 1
ATOM 2851 O O . ALA A 1 393 ? -11.229 -9.942 -3.736 1.00 62.41 393 ALA A O 1
ATOM 2852 N N . GLY A 1 394 ? -10.189 -11.300 -2.280 1.00 67.25 394 GLY A N 1
ATOM 2853 C CA . GLY A 1 394 ? -10.028 -10.260 -1.276 1.00 67.25 394 GLY A CA 1
ATOM 2854 C C . GLY A 1 394 ? -8.907 -9.289 -1.611 1.00 67.25 394 GLY A C 1
ATOM 2855 O O . GLY A 1 394 ? -7.971 -9.636 -2.329 1.00 67.25 394 GLY A O 1
ATOM 2856 N N . SER A 1 395 ? -9.009 -8.069 -1.086 1.00 84.75 395 SER A N 1
ATOM 2857 C CA . SER A 1 395 ? -7.976 -7.049 -1.279 1.00 84.75 395 SER A CA 1
ATOM 2858 C C . SER A 1 395 ? -6.693 -7.465 -0.562 1.00 84.75 395 SER A C 1
ATOM 2860 O O . SER A 1 395 ? -6.711 -7.791 0.628 1.00 84.75 395 SER A O 1
ATOM 2862 N N . ARG A 1 396 ? -5.572 -7.457 -1.281 1.00 85.00 396 ARG A N 1
ATOM 2863 C CA . ARG A 1 396 ? -4.242 -7.760 -0.741 1.00 85.00 396 ARG A CA 1
ATOM 2864 C C . ARG A 1 396 ? -3.508 -6.472 -0.395 1.00 85.00 396 ARG A C 1
ATOM 2866 O O . ARG A 1 396 ? -3.611 -5.489 -1.118 1.00 85.00 396 ARG A O 1
ATOM 2873 N N . ILE A 1 397 ? -2.730 -6.488 0.682 1.00 89.56 397 ILE A N 1
ATOM 2874 C CA . ILE A 1 397 ? -1.811 -5.399 1.030 1.00 89.56 397 ILE A CA 1
ATOM 2875 C C . ILE A 1 397 ? -0.417 -6.007 1.068 1.00 89.56 397 ILE A C 1
ATOM 2877 O O . ILE A 1 397 ? -0.102 -6.765 1.984 1.00 89.56 397 ILE A O 1
ATOM 2881 N N . LEU A 1 398 ? 0.384 -5.721 0.044 1.00 86.56 398 LEU A N 1
ATOM 2882 C CA . LEU A 1 398 ? 1.689 -6.342 -0.165 1.00 86.56 398 LEU A CA 1
ATOM 2883 C C . LEU A 1 398 ? 2.739 -5.263 -0.393 1.00 86.56 398 LEU A C 1
ATOM 2885 O O . LEU A 1 398 ? 2.737 -4.583 -1.419 1.00 86.56 398 LEU A O 1
ATOM 2889 N N . GLY A 1 399 ? 3.647 -5.120 0.564 1.00 86.94 399 GLY A N 1
ATOM 2890 C CA . GLY A 1 399 ? 4.781 -4.213 0.460 1.00 86.94 399 GLY A CA 1
ATOM 2891 C C . GLY A 1 399 ? 5.995 -4.739 1.204 1.00 86.94 399 GLY A C 1
ATOM 2892 O O . GLY A 1 399 ? 5.874 -5.662 2.013 1.00 86.94 399 GLY A O 1
ATOM 2893 N N . GLN A 1 400 ? 7.156 -4.131 0.957 1.00 83.19 400 GLN A N 1
ATOM 2894 C CA . GLN A 1 400 ? 8.377 -4.436 1.710 1.00 83.19 400 GLN A CA 1
ATOM 2895 C C . GLN A 1 400 ? 8.169 -4.159 3.202 1.00 83.19 400 GLN A C 1
ATOM 2897 O O . GLN A 1 400 ? 8.612 -4.937 4.042 1.00 83.19 400 GLN A O 1
ATOM 2902 N N . THR A 1 401 ? 7.476 -3.065 3.525 1.00 86.50 401 THR A N 1
ATOM 2903 C CA . THR A 1 401 ? 6.994 -2.790 4.882 1.00 86.50 401 THR A CA 1
ATOM 2904 C C . THR A 1 401 ? 5.522 -2.406 4.841 1.00 86.50 401 THR A C 1
ATOM 2906 O O . THR A 1 401 ? 5.071 -1.745 3.901 1.00 86.50 401 THR A O 1
ATOM 2909 N N . VAL A 1 402 ? 4.766 -2.819 5.858 1.00 89.94 402 VAL A N 1
ATOM 2910 C CA . VAL A 1 402 ? 3.346 -2.476 6.009 1.00 89.94 402 VAL A CA 1
ATOM 2911 C C . VAL A 1 402 ? 3.111 -1.934 7.417 1.00 89.94 402 VAL A C 1
ATOM 2913 O O . VAL A 1 402 ? 3.397 -2.605 8.409 1.00 89.94 402 VAL A O 1
ATOM 2916 N N . SER A 1 403 ? 2.590 -0.710 7.495 1.00 92.56 403 SER A N 1
ATOM 2917 C CA . SER A 1 403 ? 2.194 -0.043 8.735 1.00 92.56 403 SER A CA 1
ATOM 2918 C C . SER A 1 403 ? 0.737 0.381 8.635 1.00 92.56 403 SER A C 1
ATOM 2920 O O . SER A 1 403 ? 0.385 1.191 7.777 1.00 92.56 403 SER A O 1
ATOM 2922 N N . ILE A 1 404 ? -0.103 -0.143 9.524 1.00 94.38 404 ILE A N 1
ATOM 2923 C CA . ILE A 1 404 ? -1.530 0.169 9.564 1.00 94.38 404 ILE A CA 1
ATOM 2924 C C . ILE A 1 404 ? -1.895 0.692 10.948 1.00 94.38 404 ILE A C 1
ATOM 2926 O O . ILE A 1 404 ? -1.692 0.002 11.945 1.00 94.38 404 ILE A O 1
ATOM 2930 N N . THR A 1 405 ? -2.484 1.883 10.990 1.00 93.50 405 THR A N 1
ATOM 2931 C CA . THR A 1 405 ? -3.021 2.481 12.213 1.00 93.50 405 THR A CA 1
ATOM 2932 C C . THR A 1 405 ? -4.502 2.789 12.029 1.00 93.50 405 THR A C 1
ATOM 2934 O O . THR A 1 405 ? -4.883 3.489 11.091 1.00 93.50 405 THR A O 1
ATOM 2937 N N . ALA A 1 406 ? -5.343 2.291 12.929 1.00 93.44 406 ALA A N 1
ATOM 2938 C CA . ALA A 1 406 ? -6.767 2.606 12.974 1.00 93.44 406 ALA A CA 1
ATOM 2939 C C . ALA A 1 406 ? -7.118 3.223 14.330 1.00 93.44 406 ALA A C 1
ATOM 2941 O O . ALA A 1 406 ? -6.801 2.647 15.366 1.00 93.44 406 ALA A O 1
ATOM 2942 N N . GLY A 1 407 ? -7.808 4.362 14.340 1.00 87.44 407 GLY A N 1
ATOM 2943 C CA . GLY A 1 407 ? -8.294 4.995 15.568 1.00 87.44 407 GLY A CA 1
ATOM 2944 C C . GLY A 1 407 ? -9.369 4.173 16.280 1.00 87.44 407 GLY A C 1
ATOM 2945 O O . GLY A 1 407 ? -9.517 4.273 17.494 1.00 87.44 407 GLY A O 1
ATOM 2946 N N . ARG A 1 408 ? -10.074 3.313 15.536 1.00 90.12 408 ARG A N 1
ATOM 2947 C CA . ARG A 1 408 ? -11.015 2.321 16.066 1.00 90.12 408 ARG A CA 1
ATOM 2948 C C . ARG A 1 408 ? -10.598 0.906 15.686 1.00 90.12 408 ARG A C 1
ATOM 2950 O O . ARG A 1 408 ? -9.625 0.396 16.225 1.00 90.12 408 ARG A O 1
ATOM 2957 N N . ASP A 1 409 ? -11.339 0.250 14.802 1.00 93.69 409 ASP A N 1
ATOM 2958 C CA . ASP A 1 409 ? -11.164 -1.163 14.501 1.00 93.69 409 ASP A CA 1
ATOM 2959 C C . ASP A 1 409 ? -10.286 -1.332 13.253 1.00 93.69 409 ASP A C 1
ATOM 2961 O O . ASP A 1 409 ? -10.405 -0.568 12.291 1.00 93.69 409 ASP A O 1
ATOM 2965 N N . PHE A 1 410 ? -9.430 -2.353 13.240 1.00 96.31 410 PHE A N 1
ATOM 2966 C CA . PHE A 1 410 ? -8.859 -2.872 11.998 1.00 96.31 410 PHE A CA 1
ATOM 2967 C C . PHE A 1 410 ? -9.586 -4.155 11.622 1.00 96.31 410 PHE A C 1
ATOM 2969 O O . PHE A 1 410 ? -9.605 -5.119 12.391 1.00 96.31 410 PHE A O 1
ATOM 2976 N N . VAL A 1 411 ? -10.179 -4.170 10.434 1.00 95.62 411 VAL A N 1
ATOM 2977 C CA . VAL A 1 411 ? -10.887 -5.338 9.913 1.00 95.62 411 VAL A CA 1
ATOM 2978 C C . VAL A 1 411 ? -10.290 -5.707 8.572 1.00 95.62 411 VAL A C 1
ATOM 2980 O O . VAL A 1 411 ? -10.336 -4.917 7.633 1.00 95.62 411 VAL A O 1
ATOM 2983 N N . MET A 1 412 ? -9.798 -6.934 8.470 1.00 93.00 412 MET A N 1
ATOM 2984 C CA . MET A 1 412 ? -9.476 -7.572 7.210 1.00 93.00 412 MET A CA 1
ATOM 2985 C C . MET A 1 412 ? -10.491 -8.672 6.928 1.00 93.00 412 MET A C 1
ATOM 2987 O O . MET A 1 412 ? -10.510 -9.716 7.586 1.00 93.00 412 MET A O 1
ATOM 2991 N N . SER A 1 413 ? -11.353 -8.411 5.948 1.00 90.62 413 SER A N 1
ATOM 2992 C CA . SER A 1 413 ? -12.297 -9.392 5.435 1.00 90.62 413 SER A CA 1
ATOM 2993 C C . SER A 1 413 ? -11.570 -10.594 4.801 1.00 90.62 413 SER A C 1
ATOM 2995 O O . SER A 1 413 ? -10.441 -10.443 4.332 1.00 90.62 413 SER A O 1
ATOM 2997 N N . PRO A 1 414 ? -12.209 -11.781 4.742 1.00 88.62 414 PRO A N 1
ATOM 2998 C CA . PRO A 1 414 ? -11.603 -13.014 4.244 1.00 88.62 414 PRO A CA 1
ATOM 2999 C C . PRO A 1 414 ? -11.005 -12.869 2.848 1.00 88.62 414 PRO A C 1
ATOM 3001 O O . PRO A 1 414 ? -11.747 -12.743 1.875 1.00 88.62 414 PRO A O 1
ATOM 3004 N N . THR A 1 415 ? -9.680 -12.958 2.738 1.00 84.81 415 THR A N 1
ATOM 3005 C CA . THR A 1 415 ? -8.990 -13.016 1.442 1.00 84.81 415 THR A CA 1
ATOM 3006 C C . THR A 1 415 ? -8.502 -14.425 1.123 1.00 84.81 415 THR A C 1
ATOM 3008 O O . THR A 1 415 ? -7.863 -15.074 1.957 1.00 84.81 415 THR A O 1
ATOM 3011 N N . ASP A 1 416 ? -8.778 -14.903 -0.092 1.00 77.56 416 ASP A N 1
ATOM 3012 C CA . ASP A 1 416 ? -8.254 -16.164 -0.629 1.00 77.56 416 ASP A CA 1
ATOM 3013 C C . ASP A 1 416 ? -6.788 -15.994 -1.086 1.00 77.56 416 ASP A C 1
ATOM 3015 O O . ASP A 1 416 ? -6.436 -16.127 -2.256 1.00 77.56 416 ASP A O 1
ATOM 3019 N N . GLY A 1 417 ? -5.931 -15.582 -0.153 1.00 78.44 417 GLY A N 1
ATOM 3020 C CA . GLY A 1 417 ? -4.544 -15.227 -0.415 1.00 78.44 417 GLY A CA 1
ATOM 3021 C C . GLY A 1 417 ? -3.726 -15.062 0.862 1.00 78.44 417 GLY A C 1
ATOM 3022 O O . GLY A 1 417 ? -4.108 -15.533 1.939 1.00 78.44 417 GLY A O 1
ATOM 3023 N N . TYR A 1 418 ? -2.588 -14.388 0.716 1.00 80.31 418 TYR A N 1
ATOM 3024 C CA . TYR A 1 418 ? -1.631 -14.140 1.790 1.00 80.31 418 TYR A CA 1
ATOM 3025 C C . TYR A 1 418 ? -1.837 -12.766 2.397 1.00 80.31 418 TYR A C 1
ATOM 3027 O O . TYR A 1 418 ? -2.082 -11.783 1.692 1.00 80.31 418 TYR A O 1
ATOM 3035 N N . PHE A 1 419 ? -1.646 -12.700 3.705 1.00 87.12 419 PHE A N 1
ATOM 3036 C CA . PHE A 1 419 ? -1.425 -11.449 4.397 1.00 87.12 419 PHE A CA 1
ATOM 3037 C C . PHE A 1 419 ? -0.200 -11.570 5.292 1.00 87.12 419 PHE A C 1
ATOM 3039 O O . PHE A 1 419 ? -0.074 -12.515 6.076 1.00 87.12 419 PHE A O 1
ATOM 3046 N N . HIS A 1 420 ? 0.703 -10.605 5.161 1.00 86.50 420 HIS A N 1
ATOM 3047 C CA . HIS A 1 420 ? 1.935 -10.552 5.927 1.00 86.50 420 HIS A CA 1
ATOM 3048 C C . HIS A 1 420 ? 1.918 -9.319 6.826 1.00 86.50 420 HIS A C 1
ATOM 3050 O O . HIS A 1 420 ? 1.982 -8.184 6.354 1.00 86.50 420 HIS A O 1
ATOM 3056 N N . VAL A 1 421 ? 1.824 -9.540 8.137 1.00 86.56 421 VAL A N 1
ATOM 3057 C CA . VAL A 1 421 ? 1.939 -8.462 9.123 1.00 86.56 421 VAL A CA 1
ATOM 3058 C C . VAL A 1 421 ? 3.348 -7.881 9.041 1.00 86.56 421 VAL A C 1
ATOM 3060 O O . VAL A 1 421 ? 4.316 -8.630 9.020 1.00 86.56 421 VAL A O 1
ATOM 3063 N N . ALA A 1 422 ? 3.455 -6.553 9.029 1.00 80.69 422 ALA A N 1
ATOM 3064 C CA . ALA A 1 422 ? 4.703 -5.788 8.932 1.00 80.69 422 ALA A CA 1
ATOM 3065 C C . ALA A 1 422 ? 5.444 -5.830 7.579 1.00 80.69 422 ALA A C 1
ATOM 3067 O O . ALA A 1 422 ? 6.325 -4.995 7.382 1.00 80.69 422 ALA A O 1
ATOM 3068 N N . GLY A 1 423 ? 5.057 -6.682 6.622 1.00 83.00 423 GLY A N 1
ATOM 3069 C CA . GLY A 1 423 ? 5.624 -6.702 5.265 1.00 83.00 423 GLY A CA 1
ATOM 3070 C C . GLY A 1 423 ? 5.894 -8.103 4.717 1.00 83.00 423 GLY A C 1
ATOM 3071 O O . GLY A 1 423 ? 5.863 -9.091 5.452 1.00 83.00 423 GLY A O 1
ATOM 3072 N N . ASP A 1 424 ? 6.144 -8.186 3.410 1.00 79.31 424 ASP A N 1
ATOM 3073 C CA . ASP A 1 424 ? 6.387 -9.443 2.699 1.00 79.31 424 ASP A CA 1
ATOM 3074 C C . ASP A 1 424 ? 7.721 -10.094 3.130 1.00 79.31 424 ASP A C 1
ATOM 3076 O O . ASP A 1 424 ? 8.758 -9.421 3.119 1.00 79.31 424 ASP A O 1
ATOM 3080 N N . PRO A 1 425 ? 7.740 -11.400 3.475 1.00 76.25 425 PRO A N 1
ATOM 3081 C CA . PRO A 1 425 ? 8.967 -12.109 3.833 1.00 76.25 425 PRO A CA 1
ATOM 3082 C C . PRO A 1 425 ? 10.046 -12.003 2.768 1.00 76.25 425 PRO A C 1
ATOM 3084 O O . PRO A 1 425 ? 11.212 -11.874 3.100 1.00 76.25 425 PRO A O 1
ATOM 3087 N N . SER A 1 426 ? 9.693 -12.005 1.488 1.00 73.12 426 SER A N 1
ATOM 3088 C CA . SER A 1 426 ? 10.684 -11.932 0.415 1.00 73.12 426 SER A CA 1
ATOM 3089 C C . SER A 1 426 ? 11.604 -10.712 0.533 1.00 73.12 426 SER A C 1
ATOM 3091 O O . SER A 1 426 ? 12.791 -10.822 0.235 1.00 73.12 426 SER A O 1
ATOM 3093 N N . ALA A 1 427 ? 11.111 -9.600 1.084 1.00 70.56 427 ALA A N 1
ATOM 3094 C CA . ALA A 1 427 ? 11.907 -8.400 1.294 1.00 70.56 427 ALA A CA 1
ATOM 3095 C C . ALA A 1 427 ? 12.933 -8.520 2.440 1.00 70.56 427 ALA A C 1
ATOM 3097 O O . ALA A 1 427 ? 13.977 -7.866 2.399 1.00 70.56 427 ALA A O 1
ATOM 3098 N N . THR A 1 428 ? 12.694 -9.361 3.457 1.00 69.56 428 THR A N 1
ATOM 3099 C CA . THR A 1 428 ? 13.718 -9.652 4.485 1.00 69.56 428 THR A CA 1
ATOM 3100 C C . THR A 1 428 ? 14.848 -10.517 3.927 1.00 69.56 428 THR A C 1
ATOM 3102 O O . THR A 1 428 ? 15.971 -10.481 4.435 1.00 69.56 428 THR A O 1
ATOM 3105 N N . TRP A 1 429 ? 14.574 -11.230 2.833 1.00 69.19 429 TRP A N 1
ATOM 3106 C CA . TRP A 1 429 ? 15.517 -12.077 2.111 1.00 69.19 429 TRP A CA 1
ATOM 3107 C C . TRP A 1 429 ? 16.224 -11.372 0.943 1.00 69.19 429 TRP A C 1
ATOM 3109 O O . TRP A 1 429 ? 17.143 -11.958 0.368 1.00 69.19 429 TRP A O 1
ATOM 3119 N N . ASP A 1 430 ? 15.889 -10.113 0.630 1.00 68.44 430 ASP A N 1
ATOM 3120 C CA . ASP A 1 430 ? 16.471 -9.357 -0.494 1.00 68.44 430 ASP A CA 1
ATOM 3121 C C . ASP A 1 430 ? 18.007 -9.324 -0.452 1.00 68.44 430 ASP A C 1
ATOM 3123 O O . ASP A 1 430 ? 18.665 -9.504 -1.474 1.00 68.44 430 ASP A O 1
ATOM 3127 N N . ALA A 1 431 ? 18.605 -9.124 0.728 1.00 66.12 431 ALA A N 1
ATOM 3128 C CA . ALA A 1 431 ? 20.061 -9.065 0.871 1.00 66.12 431 ALA A CA 1
ATOM 3129 C C . ALA A 1 431 ? 20.735 -10.412 0.552 1.00 66.12 431 ALA A C 1
ATOM 3131 O O . ALA A 1 431 ? 21.796 -10.447 -0.076 1.00 66.12 431 ALA A O 1
ATOM 3132 N N . VAL A 1 432 ? 20.102 -11.517 0.959 1.00 66.31 432 VAL A N 1
ATOM 3133 C CA . VAL A 1 432 ? 20.564 -12.879 0.659 1.00 66.31 432 VAL A CA 1
ATOM 3134 C C . VAL A 1 432 ? 20.425 -13.147 -0.841 1.00 66.31 432 VAL A C 1
ATOM 3136 O O . VAL A 1 432 ? 21.383 -13.585 -1.479 1.00 66.31 432 VAL A O 1
ATOM 3139 N N . ALA A 1 433 ? 19.276 -12.797 -1.426 1.00 64.06 433 ALA A N 1
ATOM 3140 C CA . ALA A 1 433 ? 19.020 -12.937 -2.855 1.00 64.06 433 ALA A CA 1
ATOM 3141 C C . ALA A 1 433 ? 20.028 -12.139 -3.706 1.00 64.06 433 ALA A C 1
ATOM 3143 O O . ALA A 1 433 ? 20.664 -12.705 -4.594 1.00 64.06 433 ALA A O 1
ATOM 3144 N N . GLN A 1 434 ? 20.262 -10.860 -3.392 1.00 64.38 434 GLN A N 1
ATOM 3145 C CA . GLN A 1 434 ? 21.216 -10.003 -4.109 1.00 64.38 434 GLN A CA 1
ATOM 3146 C C . GLN A 1 434 ? 22.655 -10.532 -4.034 1.00 64.38 434 GLN A C 1
ATOM 3148 O O . GLN A 1 434 ? 23.387 -10.489 -5.027 1.00 64.38 434 GLN A O 1
ATOM 3153 N N . ALA A 1 435 ? 23.075 -11.051 -2.876 1.00 61.88 435 ALA A N 1
ATOM 3154 C CA . ALA A 1 435 ? 24.401 -11.641 -2.717 1.00 61.88 435 ALA A CA 1
ATOM 3155 C C . ALA A 1 435 ? 24.581 -12.891 -3.598 1.00 61.88 435 ALA A C 1
ATOM 3157 O O . ALA A 1 435 ? 25.628 -13.056 -4.235 1.00 61.88 435 ALA A O 1
ATOM 3158 N N . LEU A 1 436 ? 23.556 -13.745 -3.674 1.00 60.25 436 LEU A N 1
ATOM 3159 C CA . LEU A 1 436 ? 23.546 -14.937 -4.526 1.00 60.25 436 LEU A CA 1
ATOM 3160 C C . LEU A 1 436 ? 23.530 -14.575 -6.016 1.00 60.25 436 LEU A C 1
ATOM 3162 O O . LEU A 1 436 ? 24.332 -15.105 -6.791 1.00 60.25 436 LEU A O 1
ATOM 3166 N N . GLU A 1 437 ? 22.694 -13.618 -6.418 1.00 59.12 437 GLU A N 1
ATOM 3167 C CA . GLU A 1 437 ? 22.651 -13.118 -7.793 1.00 59.12 437 GLU A CA 1
ATOM 3168 C C . GLU A 1 437 ? 23.988 -12.507 -8.227 1.00 59.12 437 GLU A C 1
ATOM 3170 O O . GLU A 1 437 ? 24.447 -12.757 -9.343 1.00 59.12 437 GLU A O 1
ATOM 3175 N N . ALA A 1 438 ? 24.660 -11.744 -7.359 1.00 59.09 438 ALA A N 1
ATOM 3176 C CA . ALA A 1 438 ? 25.969 -11.163 -7.654 1.00 59.09 438 ALA A CA 1
ATOM 3177 C C . ALA A 1 438 ? 27.042 -12.241 -7.886 1.00 59.09 438 ALA A C 1
ATOM 3179 O O . ALA A 1 438 ? 27.825 -12.141 -8.838 1.00 59.09 438 ALA A O 1
ATOM 3180 N N . LYS A 1 439 ? 27.051 -13.301 -7.065 1.00 58.19 439 LYS A N 1
ATOM 3181 C CA . LYS A 1 439 ? 27.935 -14.466 -7.256 1.00 58.19 439 LYS A CA 1
ATOM 3182 C C . LYS A 1 439 ? 27.663 -15.152 -8.591 1.00 58.19 439 LYS A C 1
ATOM 3184 O O . LYS A 1 439 ? 28.604 -15.469 -9.321 1.00 58.19 439 LYS A O 1
ATOM 3189 N N . TYR A 1 440 ? 26.391 -15.322 -8.942 1.00 53.31 440 TYR A N 1
ATOM 3190 C CA . TYR A 1 440 ? 25.994 -15.931 -10.206 1.00 53.31 440 TYR A CA 1
ATOM 3191 C C . TYR A 1 440 ? 26.374 -15.065 -11.418 1.00 53.31 440 TYR A C 1
ATOM 3193 O O . TYR A 1 440 ? 26.957 -15.565 -12.381 1.00 53.31 440 TYR A O 1
ATOM 3201 N N . ARG A 1 441 ? 26.148 -13.745 -11.355 1.00 52.53 441 ARG A N 1
ATOM 3202 C CA . ARG A 1 441 ? 26.589 -12.793 -12.390 1.00 52.53 441 ARG A CA 1
ATOM 3203 C C . ARG A 1 441 ? 28.102 -12.860 -12.596 1.00 52.53 441 ARG A C 1
ATOM 3205 O O . ARG A 1 441 ? 28.549 -12.977 -13.736 1.00 52.53 441 ARG A O 1
ATOM 3212 N N . ALA A 1 442 ? 28.887 -12.865 -11.519 1.00 53.22 442 ALA A N 1
ATOM 3213 C CA . ALA A 1 442 ? 30.341 -13.005 -11.594 1.00 53.22 442 ALA A CA 1
ATOM 3214 C C . ALA A 1 442 ? 30.774 -14.334 -12.242 1.00 53.22 442 ALA A C 1
ATOM 3216 O O . ALA A 1 442 ? 31.733 -14.358 -13.013 1.00 53.22 442 ALA A O 1
ATOM 3217 N N . TYR A 1 443 ? 30.050 -15.425 -11.976 1.00 49.84 443 TYR A N 1
ATOM 3218 C CA . TYR A 1 443 ? 30.290 -16.719 -12.613 1.00 49.84 443 TYR A CA 1
ATOM 3219 C C . TYR A 1 443 ? 29.976 -16.686 -14.119 1.00 49.84 443 TYR A C 1
ATOM 3221 O O . TYR A 1 443 ? 30.816 -17.080 -14.929 1.00 49.84 443 TYR A O 1
ATOM 3229 N N . SER A 1 444 ? 28.820 -16.133 -14.507 1.00 48.09 444 SER A N 1
ATOM 3230 C CA . SER A 1 444 ? 28.390 -16.021 -15.913 1.00 48.09 444 SER A CA 1
ATOM 3231 C C . SER A 1 444 ? 29.343 -15.181 -16.780 1.00 48.09 444 SER A C 1
ATOM 3233 O O . SER A 1 444 ? 29.607 -15.529 -17.930 1.00 48.09 444 SER A O 1
ATOM 3235 N N . LEU A 1 445 ? 29.935 -14.122 -16.213 1.00 45.25 445 LEU A N 1
ATOM 3236 C CA . LEU A 1 445 ? 30.919 -13.266 -16.886 1.00 45.25 445 LEU A CA 1
ATOM 3237 C C . LEU A 1 445 ? 32.279 -13.950 -17.083 1.00 45.25 445 LEU A C 1
ATOM 3239 O O . LEU A 1 445 ? 33.027 -13.579 -17.985 1.00 45.25 445 LEU A O 1
ATOM 3243 N N . ARG A 1 446 ? 32.620 -14.925 -16.231 1.00 43.78 446 ARG A N 1
ATOM 3244 C CA . ARG A 1 446 ? 33.941 -15.568 -16.207 1.00 43.78 446 ARG A CA 1
ATOM 3245 C C . ARG A 1 446 ? 34.050 -16.775 -17.138 1.00 43.78 446 ARG A C 1
ATOM 3247 O O . ARG A 1 446 ? 35.143 -17.036 -17.630 1.00 43.78 446 ARG A O 1
ATOM 3254 N N . TYR A 1 447 ? 32.954 -17.497 -17.365 1.00 42.62 447 TYR A N 1
ATOM 3255 C CA . TYR A 1 447 ? 32.968 -18.759 -18.119 1.00 42.62 447 TYR A CA 1
ATOM 3256 C C . TYR A 1 447 ? 32.224 -18.711 -19.459 1.00 42.62 447 TYR A C 1
ATOM 3258 O O . TYR A 1 447 ? 32.323 -19.659 -20.233 1.00 42.62 447 TYR A O 1
ATOM 3266 N N . GLY A 1 448 ? 31.537 -17.606 -19.775 1.00 47.75 448 GLY A N 1
ATOM 3267 C CA . GLY A 1 448 ? 30.693 -17.523 -20.967 1.00 47.75 448 GLY A CA 1
ATOM 3268 C C . GLY A 1 448 ? 29.498 -18.484 -20.899 1.00 47.75 448 GLY A C 1
ATOM 3269 O O . GLY A 1 448 ? 29.408 -19.349 -20.031 1.00 47.75 448 GLY A O 1
ATOM 3270 N N . THR A 1 449 ? 28.543 -18.328 -21.813 1.00 46.53 449 THR A N 1
ATOM 3271 C CA . THR A 1 449 ? 27.309 -19.132 -21.885 1.00 46.53 449 THR A CA 1
ATOM 3272 C C . THR A 1 449 ? 27.539 -20.548 -22.433 1.00 46.53 449 THR A C 1
ATOM 3274 O O . THR A 1 449 ? 26.681 -21.072 -23.139 1.00 46.53 449 THR A O 1
ATOM 3277 N N . ASP A 1 450 ? 28.689 -21.170 -22.155 1.00 38.72 450 ASP A N 1
ATOM 3278 C CA . ASP A 1 450 ? 28.997 -22.527 -22.606 1.00 38.72 450 ASP A CA 1
ATOM 3279 C C . ASP A 1 450 ? 28.182 -23.557 -21.794 1.00 38.72 450 ASP A C 1
ATOM 3281 O O . ASP A 1 450 ? 28.474 -23.789 -20.614 1.00 38.72 450 ASP A O 1
ATOM 3285 N N . PRO A 1 451 ? 27.161 -24.206 -22.388 1.00 43.28 451 PRO A N 1
ATOM 3286 C CA . PRO A 1 451 ? 26.306 -25.151 -21.676 1.00 43.28 451 PRO A CA 1
ATOM 3287 C C . PRO A 1 451 ? 27.042 -26.444 -21.292 1.00 43.28 451 PRO A C 1
ATOM 3289 O O . PRO A 1 451 ? 26.547 -27.189 -20.449 1.00 43.28 451 PRO A O 1
ATOM 3292 N N . ALA A 1 452 ? 28.201 -26.732 -21.900 1.00 40.97 452 ALA A N 1
ATOM 3293 C CA . ALA A 1 452 ? 28.959 -27.962 -21.665 1.00 40.97 452 ALA A CA 1
ATOM 3294 C C . ALA A 1 452 ? 29.75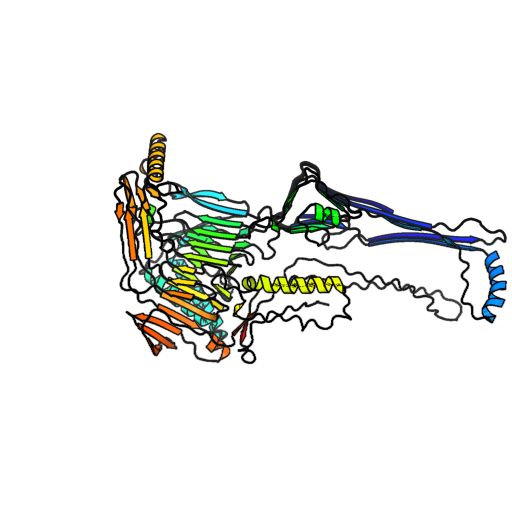6 -27.944 -20.348 1.00 40.97 452 ALA A C 1
ATOM 3296 O O . ALA A 1 452 ? 30.085 -29.005 -19.822 1.00 40.97 452 ALA A O 1
ATOM 3297 N N . ASN A 1 453 ? 30.017 -26.757 -19.787 1.00 43.75 453 ASN A N 1
ATOM 3298 C CA . ASN A 1 453 ? 30.675 -26.572 -18.488 1.00 43.75 453 ASN A CA 1
ATOM 3299 C C . ASN A 1 453 ? 29.701 -26.242 -17.350 1.00 43.75 453 ASN A C 1
ATOM 3301 O O . ASN A 1 453 ? 30.136 -25.947 -16.234 1.00 43.75 453 ASN A O 1
ATOM 3305 N N . TRP A 1 454 ? 28.391 -26.340 -17.597 1.00 43.66 454 TRP A N 1
ATOM 3306 C CA . TRP A 1 454 ? 27.355 -26.201 -16.576 1.00 43.66 454 TRP A CA 1
ATOM 3307 C C . TRP A 1 454 ? 27.329 -27.440 -15.672 1.00 43.66 454 TRP A C 1
ATOM 3309 O O . TRP A 1 454 ? 26.379 -28.223 -15.639 1.00 43.66 454 TRP A O 1
ATOM 3319 N N . SER A 1 455 ? 28.413 -27.634 -14.926 1.00 43.41 455 SER A N 1
ATOM 3320 C CA . SER A 1 455 ? 28.409 -28.480 -13.743 1.00 43.41 455 SER A CA 1
ATOM 3321 C C . SER A 1 455 ? 27.357 -27.882 -12.820 1.00 43.41 455 SER A C 1
ATOM 3323 O O . SER A 1 455 ? 27.510 -26.755 -12.359 1.00 43.41 455 SER A O 1
ATOM 3325 N N . ASN A 1 456 ? 26.248 -28.597 -12.663 1.00 42.19 456 ASN A N 1
ATOM 3326 C CA . ASN A 1 456 ? 25.053 -28.184 -11.944 1.00 42.19 456 ASN A CA 1
ATOM 3327 C C . ASN A 1 456 ? 25.373 -27.287 -10.721 1.00 42.19 456 ASN A C 1
ATOM 3329 O O . ASN A 1 456 ? 26.023 -27.774 -9.791 1.00 42.19 456 ASN A O 1
ATOM 3333 N N . PRO A 1 457 ? 24.929 -26.015 -10.665 1.00 45.22 457 PRO A N 1
ATOM 3334 C CA . PRO A 1 457 ? 25.146 -25.133 -9.523 1.00 45.22 457 PRO A CA 1
ATOM 3335 C C . PRO A 1 457 ? 24.256 -25.512 -8.325 1.00 45.22 457 PRO A C 1
ATOM 3337 O O . PRO A 1 457 ? 23.885 -24.655 -7.534 1.00 45.22 457 PRO A O 1
ATOM 3340 N N . ASN A 1 458 ? 23.984 -26.806 -8.115 1.00 41.75 458 ASN A N 1
ATOM 3341 C CA . ASN A 1 458 ? 23.434 -27.333 -6.863 1.00 41.75 458 ASN A CA 1
ATOM 3342 C C . ASN A 1 458 ? 24.323 -26.996 -5.645 1.00 41.75 458 ASN A C 1
ATOM 3344 O O . ASN A 1 458 ? 23.902 -27.185 -4.511 1.00 41.75 458 ASN A O 1
ATOM 3348 N N . GLY A 1 459 ? 25.551 -26.505 -5.856 1.00 40.16 459 GLY A N 1
ATOM 3349 C CA . GLY A 1 459 ? 26.440 -26.016 -4.800 1.00 40.16 459 GLY A CA 1
ATOM 3350 C C . GLY A 1 459 ? 26.177 -24.581 -4.319 1.00 40.16 459 GLY A C 1
ATOM 3351 O O . GLY A 1 459 ? 26.892 -24.131 -3.430 1.00 40.16 459 GLY A O 1
ATOM 3352 N N . ALA A 1 460 ? 25.206 -23.852 -4.886 1.00 43.97 460 ALA A N 1
ATOM 3353 C CA . ALA A 1 460 ? 24.873 -22.474 -4.495 1.00 43.97 460 ALA A CA 1
ATOM 3354 C C . ALA A 1 460 ? 23.568 -22.368 -3.678 1.00 43.97 460 ALA A C 1
ATOM 3356 O O . ALA A 1 460 ? 22.887 -21.348 -3.726 1.00 43.97 460 ALA A O 1
ATOM 3357 N N . ILE A 1 461 ? 23.210 -23.420 -2.935 1.00 45.50 461 ILE A N 1
ATOM 3358 C CA . ILE A 1 461 ? 22.202 -23.329 -1.873 1.00 45.50 461 ILE A CA 1
ATOM 3359 C C . ILE A 1 461 ? 22.903 -22.712 -0.661 1.00 45.50 461 ILE A C 1
ATOM 3361 O O . ILE A 1 461 ? 23.718 -23.372 -0.015 1.00 45.50 461 ILE A O 1
ATOM 3365 N N . GLU A 1 462 ? 22.624 -21.446 -0.356 1.00 50.34 462 GLU A N 1
ATOM 3366 C CA . GLU A 1 462 ? 23.038 -20.870 0.924 1.00 50.34 462 GLU A CA 1
ATOM 3367 C C . GLU A 1 462 ? 21.956 -21.119 1.972 1.00 50.34 462 GLU A C 1
ATOM 3369 O O . GLU A 1 462 ? 20.833 -20.626 1.881 1.00 50.34 462 GLU A O 1
ATOM 3374 N N . THR A 1 463 ? 22.311 -21.897 2.991 1.00 49.25 463 THR A N 1
ATOM 3375 C CA . THR A 1 463 ? 21.532 -22.025 4.222 1.00 49.25 463 THR A CA 1
ATOM 3376 C C . THR A 1 463 ? 21.744 -20.770 5.064 1.00 49.25 463 THR A C 1
ATOM 3378 O O . THR A 1 463 ? 22.856 -20.542 5.552 1.00 49.25 463 THR A O 1
ATOM 3381 N N . ALA A 1 464 ? 20.700 -19.970 5.273 1.00 46.69 464 ALA A N 1
ATOM 3382 C CA . ALA A 1 464 ? 20.746 -18.895 6.259 1.00 46.69 464 ALA A CA 1
ATOM 3383 C C . ALA A 1 464 ? 20.348 -19.459 7.628 1.00 46.69 464 ALA A C 1
ATOM 3385 O O . ALA A 1 464 ? 19.302 -20.092 7.774 1.00 46.69 464 ALA A O 1
ATOM 3386 N N . THR A 1 465 ? 21.176 -19.251 8.653 1.00 45.81 465 THR A N 1
ATOM 3387 C CA . THR A 1 465 ? 20.809 -19.631 10.019 1.00 45.81 465 THR A CA 1
ATOM 3388 C C . THR A 1 465 ? 19.693 -18.709 10.536 1.00 45.81 465 THR A C 1
ATOM 3390 O O . THR A 1 465 ? 19.776 -17.498 10.346 1.00 45.81 465 THR A O 1
ATOM 3393 N N . PRO A 1 466 ? 18.664 -19.224 11.241 1.00 44.09 466 PRO A N 1
ATOM 3394 C CA . PRO A 1 466 ? 17.506 -18.430 11.680 1.00 44.09 466 PRO A CA 1
ATOM 3395 C C . PRO A 1 466 ? 17.825 -17.145 12.471 1.00 44.09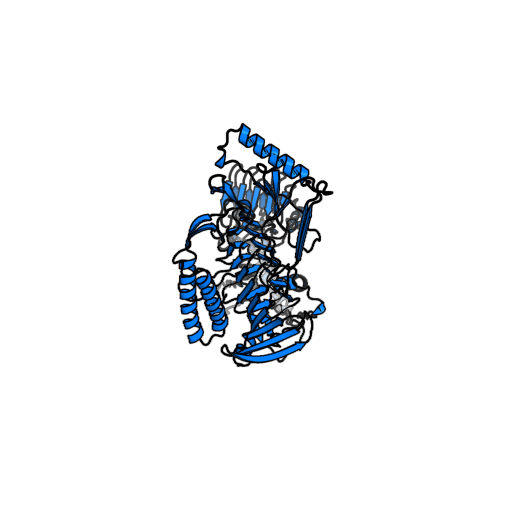 466 PRO A C 1
ATOM 3397 O O . PRO A 1 466 ? 17.008 -16.235 12.510 1.00 44.09 466 PRO A O 1
ATOM 3400 N N . GLY A 1 467 ? 19.009 -17.052 13.092 1.00 45.25 467 GLY A N 1
ATOM 3401 C CA . GLY A 1 467 ? 19.454 -15.881 13.858 1.00 45.25 467 GLY A CA 1
ATOM 3402 C C . GLY A 1 467 ? 20.137 -14.765 13.053 1.00 45.25 467 GLY A C 1
ATOM 3403 O O . GLY A 1 467 ? 20.437 -13.726 13.634 1.00 45.25 467 GLY A O 1
ATOM 3404 N N . SER A 1 468 ? 20.415 -14.956 11.757 1.00 49.84 468 SER A N 1
ATOM 3405 C CA . SER A 1 468 ? 20.981 -13.915 10.878 1.00 49.84 468 SER A CA 1
ATOM 3406 C C . SER A 1 468 ? 19.942 -13.244 9.975 1.00 49.84 468 SER A C 1
ATOM 3408 O O . SER A 1 468 ? 20.277 -12.284 9.281 1.00 49.84 468 SER A O 1
ATOM 3410 N N . ILE A 1 469 ? 18.693 -13.722 9.989 1.00 53.78 469 ILE A N 1
ATOM 3411 C CA . ILE A 1 469 ? 17.599 -13.157 9.196 1.00 53.78 469 ILE A CA 1
ATOM 3412 C C . ILE A 1 469 ? 17.104 -11.885 9.900 1.00 53.78 469 ILE A C 1
ATOM 3414 O O . ILE A 1 469 ? 16.694 -11.958 11.063 1.00 53.78 469 ILE A O 1
ATOM 3418 N N . PRO A 1 470 ? 17.129 -10.715 9.237 1.00 54.38 470 PRO A N 1
ATOM 3419 C CA . PRO A 1 470 ? 16.542 -9.506 9.791 1.00 54.38 470 PRO A CA 1
ATOM 3420 C C . PRO A 1 470 ? 15.054 -9.736 10.071 1.00 54.38 470 PRO A C 1
ATOM 3422 O O . PRO A 1 470 ? 14.309 -10.154 9.183 1.00 54.38 470 PRO A O 1
ATOM 3425 N N . LEU A 1 471 ? 14.617 -9.455 11.300 1.00 59.09 471 LEU A N 1
ATOM 3426 C CA . LEU A 1 471 ? 13.192 -9.405 11.628 1.00 59.09 471 LEU A CA 1
ATOM 3427 C C . LEU A 1 471 ? 12.508 -8.379 10.716 1.00 59.09 471 LEU A C 1
ATOM 3429 O O . LEU A 1 471 ? 13.110 -7.350 10.387 1.00 59.09 471 LEU A O 1
ATOM 3433 N N . ALA A 1 472 ? 11.270 -8.658 10.302 1.00 57.44 472 ALA A N 1
ATOM 3434 C CA . ALA A 1 472 ? 10.512 -7.738 9.466 1.00 57.44 472 ALA A CA 1
ATOM 3435 C C . ALA A 1 472 ? 10.483 -6.342 10.113 1.00 57.44 472 ALA A C 1
ATOM 3437 O O . ALA A 1 472 ? 10.167 -6.186 11.293 1.00 57.44 472 ALA A O 1
ATOM 3438 N N . SER A 1 473 ? 10.867 -5.326 9.340 1.00 55.19 473 SER A N 1
ATOM 3439 C CA . SER A 1 473 ? 10.923 -3.938 9.794 1.00 55.19 473 SER A CA 1
ATOM 3440 C C . SER A 1 473 ? 9.613 -3.252 9.425 1.00 55.19 473 SER A C 1
ATOM 3442 O O . SER A 1 473 ? 9.374 -2.951 8.263 1.00 55.19 473 SER A O 1
ATOM 3444 N N . GLY A 1 474 ? 8.743 -3.029 10.405 1.00 58.38 474 GLY A N 1
ATOM 3445 C CA . GLY A 1 474 ? 7.453 -2.366 10.231 1.00 58.38 474 GLY A CA 1
ATOM 3446 C C . GLY A 1 474 ? 6.714 -2.283 11.564 1.00 58.38 474 GLY A C 1
ATOM 3447 O O . GLY A 1 474 ? 6.908 -3.130 12.432 1.00 58.38 474 GLY A O 1
ATOM 3448 N N . VAL A 1 475 ? 5.872 -1.260 11.747 1.00 65.88 475 VAL A N 1
ATOM 3449 C CA . VAL A 1 475 ? 5.064 -1.101 12.977 1.00 65.88 475 VAL A CA 1
ATOM 3450 C C . VAL A 1 475 ? 3.963 -2.173 13.058 1.00 65.88 475 VAL A C 1
ATOM 3452 O O . VAL A 1 475 ? 3.436 -2.434 14.136 1.00 65.88 475 VAL A O 1
ATOM 3455 N N . GLY A 1 476 ? 3.657 -2.839 11.935 1.00 85.25 476 GLY A N 1
ATOM 3456 C CA . GLY A 1 476 ? 2.624 -3.861 11.846 1.00 85.25 476 GLY A CA 1
ATOM 3457 C C . GLY A 1 476 ? 1.236 -3.229 11.846 1.00 85.25 476 GLY A C 1
ATOM 3458 O O . GLY A 1 476 ? 0.958 -2.358 11.021 1.00 85.25 476 GLY A O 1
ATOM 3459 N N . ILE A 1 477 ? 0.364 -3.679 12.743 1.00 89.38 477 ILE A N 1
ATOM 3460 C CA . ILE A 1 477 ? -1.018 -3.206 12.863 1.00 89.38 477 ILE A CA 1
ATOM 3461 C C . ILE A 1 477 ? -1.255 -2.698 14.278 1.00 89.38 477 ILE A C 1
ATOM 3463 O O . ILE A 1 477 ? -1.055 -3.434 15.243 1.00 89.38 477 ILE A O 1
ATOM 3467 N N . ILE A 1 478 ? -1.761 -1.475 14.402 1.00 89.31 478 ILE A N 1
ATOM 3468 C CA . ILE A 1 478 ? -2.216 -0.902 15.669 1.00 89.31 478 ILE A CA 1
ATOM 3469 C C . ILE A 1 478 ? -3.647 -0.397 15.489 1.00 89.31 478 ILE A C 1
ATOM 3471 O O . ILE A 1 478 ? -3.902 0.501 14.690 1.00 89.31 478 ILE A O 1
ATOM 3475 N N . ALA A 1 479 ? -4.581 -0.962 16.246 1.00 91.56 479 ALA A N 1
ATOM 3476 C CA . ALA A 1 479 ? -5.973 -0.534 16.273 1.00 91.56 479 ALA A CA 1
ATOM 3477 C C . ALA A 1 479 ? -6.339 0.004 17.662 1.00 91.56 479 ALA A C 1
ATOM 3479 O O . ALA A 1 479 ? -6.031 -0.622 18.678 1.00 91.56 479 ALA A O 1
ATOM 3480 N N . GLY A 1 480 ? -7.023 1.147 17.700 1.00 84.75 480 GLY A N 1
ATOM 3481 C CA . GLY A 1 480 ? -7.525 1.781 18.919 1.00 84.75 480 GLY A CA 1
ATOM 3482 C C . GLY A 1 480 ? -8.514 0.919 19.695 1.00 84.75 480 GLY A C 1
ATOM 3483 O O . GLY A 1 480 ? -8.525 0.973 20.920 1.00 84.75 480 GLY A O 1
ATOM 3484 N N . ASN A 1 481 ? -9.271 0.080 18.983 1.00 90.56 481 ASN A N 1
ATOM 3485 C CA . ASN A 1 481 ? -10.277 -0.824 19.523 1.00 90.56 481 ASN A CA 1
ATOM 3486 C C . ASN A 1 481 ? -9.907 -2.288 19.233 1.00 90.56 481 ASN A C 1
ATOM 3488 O O . ASN A 1 481 ? -9.080 -2.866 19.938 1.00 90.56 481 ASN A O 1
ATOM 3492 N N . ASN A 1 482 ? -10.529 -2.911 18.228 1.00 94.75 482 ASN A N 1
ATOM 3493 C CA . ASN A 1 482 ? -10.413 -4.348 17.975 1.00 94.75 482 ASN A CA 1
ATOM 3494 C C . ASN A 1 482 ? -9.670 -4.652 16.671 1.00 94.75 482 ASN A C 1
ATOM 3496 O O . ASN A 1 482 ? -9.639 -3.835 15.748 1.00 94.75 482 ASN A O 1
ATOM 3500 N N . VAL A 1 483 ? -9.115 -5.861 16.580 1.00 97.06 483 VAL A N 1
ATOM 3501 C CA . VAL A 1 483 ? -8.465 -6.365 15.362 1.00 97.06 483 VAL A CA 1
ATOM 3502 C C . VAL A 1 483 ? -9.124 -7.661 14.903 1.00 97.06 483 VAL A C 1
ATOM 3504 O O . VAL A 1 483 ? -9.234 -8.609 15.675 1.00 97.06 483 VAL A O 1
ATOM 3507 N N . PHE A 1 484 ? -9.499 -7.726 13.628 1.00 96.25 484 PHE A N 1
ATOM 3508 C CA . PHE A 1 484 ? -10.015 -8.929 12.976 1.00 96.25 484 PHE A CA 1
ATOM 3509 C C . PHE A 1 484 ? -9.186 -9.214 11.721 1.00 96.25 484 PHE A C 1
ATOM 3511 O O . PHE A 1 484 ? -9.246 -8.433 10.772 1.00 96.25 484 PHE A O 1
ATOM 3518 N N . LEU A 1 485 ? -8.419 -10.309 11.697 1.00 94.75 485 LEU A N 1
ATOM 3519 C CA . LEU A 1 485 ? -7.640 -10.734 10.528 1.00 94.75 485 LEU A CA 1
ATOM 3520 C C . LEU A 1 485 ? -8.182 -12.042 9.967 1.00 94.75 485 LEU A C 1
ATOM 3522 O O . LEU A 1 485 ? -8.119 -13.075 10.632 1.00 94.75 485 LEU A O 1
ATOM 3526 N N . ASN A 1 486 ? -8.645 -12.005 8.719 1.00 91.88 486 ASN A N 1
ATOM 3527 C CA . ASN A 1 486 ? -9.114 -13.187 8.009 1.00 91.88 486 ASN A CA 1
ATOM 3528 C C . ASN A 1 486 ? -8.397 -13.320 6.661 1.00 91.88 486 ASN A C 1
ATOM 3530 O O . ASN A 1 486 ? -8.603 -12.525 5.745 1.00 91.88 486 ASN A O 1
ATOM 3534 N N . ALA A 1 487 ? -7.585 -14.362 6.512 1.00 89.38 487 ALA A N 1
ATOM 3535 C CA . ALA A 1 487 ? -6.943 -14.703 5.244 1.00 89.38 487 ALA A CA 1
ATOM 3536 C C . ALA A 1 487 ? -6.803 -16.220 5.114 1.00 89.38 487 ALA A C 1
ATOM 3538 O O . ALA A 1 487 ? -6.857 -16.946 6.112 1.00 89.38 487 ALA A O 1
ATOM 3539 N N . ARG A 1 488 ? -6.588 -16.728 3.895 1.00 86.25 488 ARG A N 1
ATOM 3540 C CA . ARG A 1 488 ? -6.200 -18.136 3.724 1.00 86.25 488 ARG A CA 1
ATOM 3541 C C . ARG A 1 488 ? -4.919 -18.410 4.503 1.00 86.25 488 ARG A C 1
ATOM 3543 O O . ARG A 1 488 ? -4.866 -19.385 5.249 1.00 86.25 488 ARG A O 1
ATOM 3550 N N . VAL A 1 489 ? -3.936 -17.522 4.371 1.00 87.25 489 VAL A N 1
ATOM 3551 C CA . VAL A 1 489 ? -2.652 -17.613 5.064 1.00 87.25 489 VAL A CA 1
ATOM 3552 C C . VAL A 1 489 ? -2.334 -16.299 5.768 1.00 87.25 489 VAL A C 1
ATOM 3554 O O . VAL A 1 489 ? -2.246 -15.248 5.132 1.00 87.25 489 VAL A O 1
ATOM 3557 N N . LEU A 1 490 ? -2.135 -16.373 7.084 1.00 91.12 490 LEU A N 1
ATOM 3558 C CA . LEU A 1 490 ? -1.731 -15.256 7.931 1.00 91.12 490 LEU A CA 1
ATOM 3559 C C . LEU A 1 490 ? -0.294 -15.470 8.394 1.00 91.12 490 LEU A C 1
ATOM 3561 O O . LEU A 1 490 ? -0.020 -16.347 9.214 1.00 91.12 490 LEU A O 1
ATOM 3565 N N . ASN A 1 491 ? 0.613 -14.637 7.894 1.00 88.12 491 ASN A N 1
ATOM 3566 C CA . ASN A 1 491 ? 1.971 -14.567 8.404 1.00 88.12 491 ASN A CA 1
ATOM 3567 C C . ASN A 1 491 ? 2.092 -13.433 9.423 1.00 88.12 491 ASN A C 1
ATOM 3569 O O . ASN A 1 491 ? 2.023 -12.256 9.058 1.00 88.12 491 ASN A O 1
ATOM 3573 N N . ILE A 1 492 ? 2.278 -13.778 10.692 1.00 89.38 492 ILE A N 1
ATOM 3574 C CA . ILE A 1 492 ? 2.419 -12.805 11.774 1.00 89.38 492 ILE A CA 1
ATOM 3575 C C . ILE A 1 492 ? 3.910 -12.551 12.009 1.00 89.38 492 ILE A C 1
ATOM 3577 O O . ILE A 1 492 ? 4.530 -13.220 12.831 1.00 89.38 492 ILE A O 1
ATOM 3581 N N . ASN A 1 493 ? 4.477 -11.590 11.275 1.00 80.81 493 ASN A N 1
ATOM 3582 C CA . ASN A 1 493 ? 5.905 -11.251 11.339 1.00 80.81 493 ASN A CA 1
ATOM 3583 C C . ASN A 1 493 ? 6.243 -10.010 12.185 1.00 80.81 493 ASN A C 1
ATOM 3585 O O . ASN A 1 493 ? 7.399 -9.604 12.289 1.00 80.81 493 ASN A O 1
ATOM 3589 N N . GLY A 1 494 ? 5.235 -9.358 12.752 1.00 85.94 494 GLY A N 1
ATOM 3590 C CA . GLY A 1 494 ? 5.425 -8.145 13.535 1.00 85.94 494 GLY A CA 1
ATOM 3591 C C . GLY A 1 494 ? 4.306 -7.943 14.537 1.00 85.94 494 GLY A C 1
ATOM 3592 O O . GLY A 1 494 ? 3.538 -8.867 14.819 1.00 85.94 494 GLY A O 1
ATOM 3593 N N . LEU A 1 495 ? 4.226 -6.725 15.067 1.00 89.25 495 LEU A N 1
ATOM 3594 C CA . LEU A 1 495 ? 3.236 -6.362 16.067 1.00 89.25 495 LEU A CA 1
ATOM 3595 C C . LEU A 1 495 ? 1.830 -6.301 15.457 1.00 89.25 495 LEU A C 1
ATOM 3597 O O . LEU A 1 495 ? 1.588 -5.607 14.472 1.00 89.25 495 LEU A O 1
ATOM 3601 N N . VAL A 1 496 ? 0.886 -6.975 16.101 1.00 93.88 496 VAL A N 1
ATOM 3602 C CA . VAL A 1 496 ? -0.546 -6.709 15.967 1.00 93.88 496 VAL A CA 1
ATOM 3603 C C . VAL A 1 496 ? -1.049 -6.281 17.336 1.00 93.88 496 VAL A C 1
ATOM 3605 O O . VAL A 1 496 ? -0.895 -7.022 18.307 1.00 93.88 496 VAL A O 1
ATOM 3608 N N . GLN A 1 497 ? -1.641 -5.095 17.431 1.00 94.00 497 GLN A N 1
ATOM 3609 C CA . GLN A 1 497 ? -2.147 -4.551 18.684 1.00 94.00 497 GLN A CA 1
ATOM 3610 C C . GLN A 1 497 ? -3.618 -4.147 18.572 1.00 94.00 497 GLN A C 1
ATOM 3612 O O . GLN A 1 497 ? -3.988 -3.395 17.673 1.00 94.00 497 GLN A O 1
ATOM 3617 N N . ALA A 1 498 ? -4.430 -4.611 19.525 1.00 95.06 498 ALA A N 1
ATOM 3618 C CA . ALA A 1 498 ? -5.814 -4.188 19.718 1.00 95.06 498 ALA A CA 1
ATOM 3619 C C . ALA A 1 498 ? -5.972 -3.470 21.069 1.00 95.06 498 ALA A C 1
ATOM 3621 O O . ALA A 1 498 ? -5.760 -4.067 22.130 1.00 95.06 498 ALA A O 1
ATOM 3622 N N . GLY A 1 499 ? -6.359 -2.200 21.033 1.00 91.12 499 GLY A N 1
ATOM 3623 C CA . GLY A 1 499 ? -6.493 -1.342 22.203 1.00 91.12 499 GLY A CA 1
ATOM 3624 C C . GLY A 1 499 ? -5.267 -0.454 22.428 1.00 91.12 499 GLY A C 1
ATOM 3625 O O . GLY A 1 499 ? -4.117 -0.862 22.223 1.00 91.12 499 GLY A O 1
ATOM 3626 N N . LEU A 1 500 ? -5.518 0.773 22.886 1.00 88.62 500 LEU A N 1
ATOM 3627 C CA . LEU A 1 500 ? -4.490 1.751 23.248 1.00 88.62 500 LEU A CA 1
ATOM 3628 C C . LEU A 1 500 ? -4.554 2.033 24.759 1.00 88.62 500 LEU A C 1
ATOM 3630 O O . LEU A 1 500 ? -5.500 2.686 25.207 1.00 88.62 500 LEU A O 1
ATOM 3634 N N . PRO A 1 501 ? -3.574 1.546 25.549 1.00 87.31 501 PRO A N 1
ATOM 3635 C CA . PRO A 1 501 ? -3.660 1.590 27.007 1.00 87.31 501 PRO A CA 1
ATOM 3636 C C . PRO A 1 501 ? -3.380 2.973 27.595 1.00 87.31 501 PRO A C 1
ATOM 3638 O O . PRO A 1 501 ? -4.028 3.362 28.565 1.00 87.31 501 PRO A O 1
ATOM 3641 N N . ASP A 1 502 ? -2.440 3.716 27.010 1.00 88.88 502 ASP A N 1
ATOM 3642 C CA . ASP A 1 502 ? -1.954 4.984 27.543 1.00 88.88 502 ASP A CA 1
ATOM 3643 C C . ASP A 1 502 ? -2.257 6.134 26.581 1.00 88.88 502 ASP A C 1
ATOM 3645 O O . ASP A 1 502 ? -1.871 6.121 25.406 1.00 88.88 502 ASP A O 1
ATOM 3649 N N . TRP A 1 503 ? -2.928 7.150 27.113 1.00 88.75 503 TRP A N 1
ATOM 3650 C CA . TRP A 1 503 ? -3.275 8.387 26.428 1.00 88.75 503 TRP A CA 1
ATOM 3651 C C . TRP A 1 503 ? -2.687 9.564 27.190 1.00 88.75 503 TRP A C 1
ATOM 3653 O O . TRP A 1 503 ? -2.862 9.677 28.408 1.00 88.75 503 TRP A O 1
ATOM 3663 N N . SER A 1 504 ? -1.998 10.462 26.492 1.00 89.19 504 SER A N 1
ATOM 3664 C CA . SER A 1 504 ? -1.471 11.664 27.122 1.00 89.19 504 SER A CA 1
ATOM 3665 C C . SER A 1 504 ? -1.446 12.893 26.227 1.00 89.19 504 SER A C 1
ATOM 3667 O O . SER A 1 504 ? -1.353 12.811 25.002 1.00 89.19 504 SER A O 1
ATOM 3669 N N . ILE A 1 505 ? -1.517 14.060 26.863 1.00 87.12 505 ILE A N 1
ATOM 3670 C CA . ILE A 1 505 ? -1.168 15.340 26.250 1.00 87.12 505 ILE A CA 1
ATOM 3671 C C . ILE A 1 505 ? -0.497 16.255 27.272 1.00 87.12 505 ILE A C 1
ATOM 3673 O O . ILE A 1 505 ? -0.952 16.385 28.409 1.00 87.12 505 ILE A O 1
ATOM 3677 N N . VAL A 1 506 ? 0.568 16.915 26.825 1.00 87.06 506 VAL A N 1
ATOM 3678 C CA . VAL A 1 506 ? 1.179 18.078 27.462 1.00 87.06 506 VAL A CA 1
ATOM 3679 C C . VAL A 1 506 ? 0.841 19.303 26.633 1.00 87.06 506 VAL A C 1
ATOM 3681 O O . VAL A 1 506 ? 1.192 19.391 25.448 1.00 87.06 506 VAL A O 1
ATOM 3684 N N . LEU A 1 507 ? 0.171 20.255 27.270 1.00 86.38 507 LEU A N 1
ATOM 3685 C CA . LEU A 1 507 ? -0.057 21.579 26.728 1.00 86.38 507 LEU A CA 1
ATOM 3686 C C . LEU A 1 507 ? 1.032 22.517 27.262 1.00 86.38 507 LEU A C 1
ATOM 3688 O O . LEU A 1 507 ? 0.888 23.062 28.350 1.00 86.38 507 LEU A O 1
ATOM 3692 N N . ASP A 1 508 ? 2.119 22.686 26.508 1.00 80.06 508 ASP A N 1
ATOM 3693 C CA . ASP A 1 508 ? 3.265 23.529 26.884 1.00 80.06 508 ASP A CA 1
ATOM 3694 C C . ASP A 1 508 ? 3.253 24.883 26.143 1.00 80.06 508 ASP A C 1
ATOM 3696 O O . ASP A 1 508 ? 3.083 24.961 24.916 1.00 80.06 508 ASP A O 1
ATOM 3700 N N . ALA A 1 509 ? 3.448 25.966 26.898 1.00 64.50 509 ALA A N 1
ATOM 3701 C CA . ALA A 1 509 ? 3.510 27.335 26.403 1.00 64.50 509 ALA A CA 1
ATOM 3702 C C . ALA A 1 509 ? 4.822 27.685 25.670 1.00 64.50 509 ALA A C 1
ATOM 3704 O O . ALA A 1 509 ? 4.811 28.650 24.901 1.00 64.50 509 ALA A O 1
ATOM 3705 N N . GLU A 1 510 ? 5.917 26.928 25.842 1.00 63.34 510 GLU A N 1
ATOM 3706 C CA . GLU A 1 510 ? 7.267 27.310 25.370 1.00 63.34 510 GLU A CA 1
ATOM 3707 C C . GLU A 1 510 ? 8.088 26.173 24.725 1.00 63.34 510 GLU A C 1
ATOM 3709 O O . GLU A 1 510 ? 9.319 26.199 24.731 1.00 63.34 510 GLU A O 1
ATOM 3714 N N . ARG A 1 511 ? 7.420 25.191 24.106 1.00 66.56 511 ARG A N 1
ATOM 3715 C CA . ARG A 1 511 ? 8.044 24.013 23.469 1.00 66.56 511 ARG A CA 1
ATOM 3716 C C . ARG A 1 511 ? 9.373 24.319 22.743 1.00 66.56 511 ARG A C 1
ATOM 3718 O O . ARG A 1 511 ? 9.385 24.938 21.676 1.00 66.56 511 ARG A O 1
ATOM 3725 N N . ALA A 1 512 ? 10.488 23.803 23.266 1.00 46.78 512 ALA A N 1
ATOM 3726 C CA . ALA A 1 512 ? 11.804 23.925 22.635 1.00 46.78 512 ALA A CA 1
ATOM 3727 C C . ALA A 1 512 ? 11.844 23.168 21.290 1.00 46.78 512 ALA A C 1
ATOM 3729 O O . ALA A 1 512 ? 11.677 21.951 21.245 1.00 46.78 512 ALA A O 1
ATOM 3730 N N . GLY A 1 513 ? 12.064 23.889 20.184 1.00 57.28 513 GLY A N 1
ATOM 3731 C CA . GLY A 1 513 ? 12.214 23.308 18.840 1.00 57.28 513 GLY A CA 1
ATOM 3732 C C . GLY A 1 513 ? 10.923 23.128 18.024 1.00 57.28 513 GLY A C 1
ATOM 3733 O O . GLY A 1 513 ? 10.970 22.481 16.980 1.00 57.28 513 GLY A O 1
ATOM 3734 N N . GLY A 1 514 ? 9.787 23.698 18.450 1.00 66.06 514 GLY A N 1
ATOM 3735 C CA . GLY A 1 514 ? 8.525 23.701 17.689 1.00 66.06 514 GLY A CA 1
ATOM 3736 C C . GLY A 1 514 ? 7.720 24.999 17.850 1.00 66.06 514 GLY A C 1
ATOM 3737 O O . GLY A 1 514 ? 8.102 25.885 18.610 1.00 66.06 514 GLY A O 1
ATOM 3738 N N . THR A 1 515 ? 6.594 25.139 17.139 1.00 71.88 515 THR A N 1
ATOM 3739 C CA . THR A 1 515 ? 5.662 26.262 17.362 1.00 71.88 515 THR A CA 1
ATOM 3740 C C . THR A 1 515 ? 4.937 26.059 18.690 1.00 71.88 515 THR A C 1
ATOM 3742 O O . THR A 1 515 ? 4.199 25.083 18.846 1.00 71.88 515 THR A O 1
ATOM 3745 N N . SER A 1 516 ? 5.130 26.970 19.645 1.00 80.69 516 SER A N 1
ATOM 3746 C CA . SER A 1 516 ? 4.485 26.866 20.954 1.00 80.69 516 SER A CA 1
ATOM 3747 C C . SER A 1 516 ? 2.958 26.928 20.864 1.00 80.69 516 SER A C 1
ATOM 3749 O O . SER A 1 516 ? 2.407 27.509 19.923 1.00 80.69 516 SER A O 1
ATOM 3751 N N . ILE A 1 517 ? 2.252 26.360 21.848 1.00 84.44 517 ILE A N 1
ATOM 3752 C CA . ILE A 1 517 ? 0.781 26.413 21.881 1.00 84.44 517 ILE A CA 1
ATOM 3753 C C . ILE A 1 517 ? 0.290 27.862 21.936 1.00 84.44 517 ILE A C 1
ATOM 3755 O O . ILE A 1 517 ? -0.661 28.212 21.243 1.00 84.44 517 ILE A O 1
ATOM 3759 N N . ALA A 1 518 ? 0.991 28.737 22.662 1.00 84.00 518 ALA A N 1
ATOM 3760 C CA . ALA A 1 518 ? 0.677 30.162 22.694 1.00 84.00 518 ALA A CA 1
ATOM 3761 C C . ALA A 1 518 ? 0.755 30.813 21.299 1.00 84.00 518 ALA A C 1
ATOM 3763 O O . ALA A 1 518 ? -0.121 31.598 20.937 1.00 84.00 518 ALA A O 1
ATOM 3764 N N . ALA A 1 519 ? 1.757 30.458 20.486 1.00 86.31 519 ALA A N 1
ATOM 3765 C CA . ALA A 1 519 ? 1.884 30.958 19.117 1.00 86.31 519 ALA A CA 1
ATOM 3766 C C . ALA A 1 519 ? 0.803 30.388 18.179 1.00 86.31 519 ALA A C 1
ATOM 3768 O O . ALA A 1 519 ? 0.288 31.114 17.327 1.00 86.31 519 ALA A O 1
ATOM 3769 N N . GLN A 1 520 ? 0.420 29.117 18.350 1.00 88.50 520 GLN A N 1
ATOM 3770 C CA . GLN A 1 520 ? -0.688 28.507 17.601 1.00 88.50 520 GLN A CA 1
ATOM 3771 C C . GLN A 1 520 ? -2.024 29.194 17.921 1.00 88.50 520 GLN A C 1
ATOM 3773 O O . GLN A 1 520 ? -2.770 29.539 17.006 1.00 88.50 520 GLN A O 1
ATOM 3778 N N . ILE A 1 521 ? -2.283 29.477 19.199 1.00 88.94 521 ILE A N 1
ATOM 3779 C CA . ILE A 1 521 ? -3.470 30.209 19.658 1.00 88.94 521 ILE A CA 1
ATOM 3780 C C . ILE A 1 521 ? -3.478 31.648 19.126 1.00 88.94 521 ILE A C 1
ATOM 3782 O O . ILE A 1 521 ? -4.496 32.110 18.611 1.00 88.94 521 ILE A O 1
ATOM 3786 N N . ALA A 1 522 ? -2.344 32.353 19.179 1.00 88.88 522 ALA A N 1
ATOM 3787 C CA . ALA A 1 522 ? -2.236 33.705 18.630 1.00 88.88 522 ALA A CA 1
ATOM 3788 C C . ALA A 1 522 ? -2.530 33.735 17.120 1.00 88.88 522 ALA A C 1
ATOM 3790 O O . ALA A 1 522 ? -3.221 34.636 16.639 1.00 88.88 522 ALA A O 1
ATOM 3791 N N . LYS A 1 523 ? -2.057 32.725 16.378 1.00 89.81 523 LYS A N 1
ATOM 3792 C CA . LYS A 1 523 ? -2.380 32.554 14.959 1.00 89.81 523 LYS A CA 1
ATOM 3793 C C . LYS A 1 523 ? -3.872 32.285 14.749 1.00 89.81 523 LYS A C 1
ATOM 3795 O O . LYS A 1 523 ? -4.479 32.956 13.925 1.00 89.81 523 LYS A O 1
ATOM 3800 N N . ALA A 1 524 ? -4.473 31.378 15.519 1.00 87.88 524 ALA A N 1
ATOM 3801 C CA . ALA A 1 524 ? -5.907 31.092 15.451 1.00 87.88 524 ALA A CA 1
ATOM 3802 C C . ALA A 1 524 ? -6.761 32.351 15.684 1.00 87.88 524 ALA A C 1
ATOM 3804 O O . ALA A 1 524 ? -7.688 32.633 14.923 1.00 87.88 524 ALA A O 1
ATOM 3805 N N . ALA A 1 525 ? -6.408 33.156 16.690 1.00 89.00 525 ALA A N 1
ATOM 3806 C CA . ALA A 1 525 ? -7.072 34.425 16.970 1.00 89.00 525 ALA A CA 1
ATOM 3807 C C . ALA A 1 525 ? -6.908 35.437 15.819 1.00 89.00 525 ALA A C 1
ATOM 3809 O O . ALA A 1 525 ? -7.863 36.135 15.466 1.00 89.00 525 ALA A O 1
ATOM 3810 N N . ALA A 1 526 ? -5.722 35.508 15.204 1.00 91.06 526 ALA A N 1
ATOM 3811 C CA . ALA A 1 526 ? -5.470 36.369 14.049 1.00 91.06 526 ALA A CA 1
ATOM 3812 C C . ALA A 1 526 ? -6.266 35.927 12.809 1.00 91.06 526 ALA A C 1
ATOM 3814 O O . ALA A 1 526 ? -6.894 36.769 12.164 1.00 91.06 526 ALA A O 1
ATOM 3815 N N . ASP A 1 527 ? -6.289 34.627 12.509 1.00 87.06 527 ASP A N 1
ATOM 3816 C CA . ASP A 1 527 ? -7.025 34.040 11.384 1.00 87.06 527 ASP A CA 1
ATOM 3817 C C . ASP A 1 527 ? -8.539 34.272 11.537 1.00 87.06 527 ASP A C 1
ATOM 3819 O O . ASP A 1 527 ? -9.214 34.677 10.585 1.00 87.06 527 ASP A O 1
ATOM 3823 N N . TYR A 1 528 ? -9.073 34.097 12.750 1.00 87.62 528 TYR A N 1
ATOM 3824 C CA . TYR A 1 528 ? -10.468 34.405 13.075 1.00 87.62 528 TYR A CA 1
ATOM 3825 C C . TYR A 1 528 ? -10.785 35.896 12.880 1.00 87.62 528 TYR A C 1
ATOM 3827 O O . TYR A 1 528 ? -11.766 36.257 12.223 1.00 87.62 528 TYR A O 1
ATOM 3835 N N . ALA A 1 529 ? -9.920 36.787 13.377 1.00 88.25 529 ALA A N 1
ATOM 3836 C CA . ALA A 1 529 ? -10.083 38.230 13.207 1.00 88.25 529 ALA A CA 1
ATOM 3837 C C . ALA A 1 529 ? -10.010 38.668 11.732 1.00 88.25 529 ALA A C 1
ATOM 3839 O O . ALA A 1 529 ? -10.698 39.613 11.337 1.00 88.25 529 ALA A O 1
ATOM 3840 N N . GLN A 1 530 ? -9.199 38.004 10.904 1.00 87.88 530 GLN A N 1
ATOM 3841 C CA . GLN A 1 530 ? -9.139 38.263 9.463 1.00 87.88 530 GLN A CA 1
ATOM 3842 C C . GLN A 1 530 ? -10.424 37.838 8.746 1.00 87.88 530 GLN A C 1
ATOM 3844 O O . GLN A 1 530 ? -10.930 38.603 7.927 1.00 87.88 530 GLN A O 1
ATOM 3849 N N . GLN A 1 531 ? -10.993 36.679 9.084 1.00 83.31 531 GLN A N 1
ATOM 3850 C CA . GLN A 1 531 ? -12.261 36.210 8.508 1.00 83.31 531 GLN A CA 1
ATOM 3851 C C . GLN A 1 531 ? -13.434 37.132 8.869 1.00 83.31 531 GLN A C 1
ATOM 3853 O O . GLN A 1 531 ? -14.246 37.464 8.004 1.00 83.31 531 GLN A O 1
ATOM 3858 N N . LEU A 1 532 ? -13.473 37.627 10.113 1.00 84.50 532 LEU A N 1
ATOM 3859 C CA . LEU A 1 532 ? -14.436 38.652 10.529 1.00 84.50 532 LEU A CA 1
ATOM 3860 C C . LEU A 1 532 ? -14.286 39.942 9.710 1.00 84.50 532 LEU A C 1
ATOM 3862 O O . LEU A 1 532 ? -15.278 40.485 9.226 1.00 84.50 532 LEU A O 1
ATOM 3866 N N . LYS A 1 533 ? -13.050 40.419 9.504 1.00 87.75 533 LYS A N 1
ATOM 3867 C CA . LYS A 1 533 ? -12.772 41.604 8.670 1.00 87.75 533 LYS A CA 1
ATOM 3868 C C . LYS A 1 533 ? -13.132 41.395 7.199 1.00 87.75 533 LYS A C 1
ATOM 3870 O O . LYS A 1 533 ? -13.510 42.354 6.535 1.00 87.75 533 LYS A O 1
ATOM 3875 N N . ALA A 1 534 ? -13.027 40.166 6.701 1.00 84.31 534 ALA A N 1
ATOM 3876 C CA . ALA A 1 534 ? -13.400 39.791 5.340 1.00 84.31 534 ALA A CA 1
ATOM 3877 C C . ALA A 1 534 ? -14.922 39.635 5.139 1.00 84.31 534 ALA A C 1
ATOM 3879 O O . ALA A 1 534 ? -15.360 39.400 4.016 1.00 84.31 534 ALA A O 1
ATOM 3880 N N . GLY A 1 535 ? -15.734 39.779 6.196 1.00 82.50 535 GLY A N 1
ATOM 3881 C CA . GLY A 1 535 ? -17.194 39.719 6.105 1.00 82.50 535 GLY A CA 1
ATOM 3882 C C . GLY A 1 535 ? -17.757 38.310 5.899 1.00 82.50 535 GLY A C 1
ATOM 3883 O O . GLY A 1 535 ? -18.857 38.171 5.363 1.00 82.50 535 GLY A O 1
ATOM 3884 N N . VAL A 1 536 ? -17.024 37.267 6.306 1.00 77.62 536 VAL A N 1
ATOM 3885 C CA . VAL A 1 536 ? -17.522 35.882 6.295 1.00 77.62 536 VAL A CA 1
ATOM 3886 C C . VAL A 1 536 ? -18.764 35.789 7.191 1.00 77.62 536 VAL A C 1
ATOM 3888 O O . VAL A 1 536 ? -18.804 36.384 8.270 1.00 77.62 536 VAL A O 1
ATOM 3891 N N . LYS A 1 537 ? -19.808 35.077 6.744 1.00 76.44 537 LYS A N 1
ATOM 3892 C CA . LYS A 1 537 ? -21.053 34.957 7.519 1.00 76.44 537 LYS A CA 1
ATOM 3893 C C . LYS A 1 537 ? -20.755 34.297 8.871 1.00 76.44 537 LYS A C 1
ATOM 3895 O O . LYS A 1 537 ? -20.027 33.312 8.882 1.00 76.44 537 LYS A O 1
ATOM 3900 N N . PRO A 1 538 ? -21.356 34.749 9.989 1.00 67.31 538 PRO A N 1
ATOM 3901 C CA . PRO A 1 538 ? -21.016 34.255 11.328 1.00 67.31 538 PRO A CA 1
ATOM 3902 C C . PRO A 1 538 ? -21.086 32.733 11.515 1.00 67.31 538 PRO A C 1
ATOM 3904 O O . PRO A 1 538 ? -20.282 32.186 12.258 1.00 67.31 538 PRO A O 1
ATOM 3907 N N . GLY A 1 539 ? -22.018 32.050 10.840 1.00 66.69 539 GLY A N 1
ATOM 3908 C CA . GLY A 1 539 ? -22.134 30.585 10.889 1.00 66.69 539 GLY A CA 1
ATOM 3909 C C . GLY A 1 539 ? -21.067 29.831 10.089 1.00 66.69 539 GLY A C 1
ATOM 3910 O O . GLY A 1 539 ? -20.879 28.643 10.319 1.00 66.69 539 GLY A O 1
ATOM 3911 N N . ASP A 1 540 ? -20.353 30.524 9.200 1.00 64.69 540 ASP A N 1
ATOM 3912 C CA . ASP A 1 540 ? -19.363 29.949 8.282 1.00 64.69 540 ASP A CA 1
ATOM 3913 C C . ASP A 1 540 ? -17.920 30.239 8.738 1.00 64.69 540 ASP A C 1
ATOM 3915 O O . ASP A 1 540 ? -16.961 29.832 8.078 1.00 64.69 540 ASP A O 1
ATOM 3919 N N . ILE A 1 541 ? -17.741 30.972 9.845 1.00 73.94 541 ILE A N 1
ATOM 3920 C CA . ILE A 1 541 ? -16.416 31.289 10.381 1.00 73.94 541 ILE A CA 1
ATOM 3921 C C . ILE A 1 541 ? -15.890 30.081 11.148 1.00 73.94 541 ILE A C 1
ATOM 3923 O O . ILE A 1 541 ? -16.537 29.581 12.068 1.00 73.94 541 ILE A O 1
ATOM 3927 N N . LYS A 1 542 ? -14.666 29.651 10.832 1.00 76.81 542 LYS A N 1
ATOM 3928 C CA . LYS A 1 542 ? -13.975 28.623 11.613 1.00 76.81 542 LYS A CA 1
ATOM 3929 C C . LYS A 1 542 ? -13.701 29.144 13.026 1.00 76.81 542 LYS A C 1
ATOM 3931 O O . LYS A 1 542 ? -12.895 30.060 13.208 1.00 76.81 542 LYS A O 1
ATOM 3936 N N . THR A 1 543 ? -14.346 28.542 14.020 1.00 81.25 543 THR A N 1
ATOM 3937 C CA . THR A 1 543 ? -14.199 28.908 15.439 1.00 81.25 543 THR A CA 1
ATOM 3938 C C . THR A 1 543 ? -13.215 28.017 16.193 1.00 81.25 543 THR A C 1
ATOM 3940 O O . THR A 1 543 ? -12.676 28.433 17.214 1.00 81.25 543 THR A O 1
ATOM 3943 N N . ARG A 1 544 ? -12.930 26.812 15.691 1.00 80.81 544 ARG A N 1
ATOM 3944 C CA . ARG A 1 544 ? -12.048 25.843 16.355 1.00 80.81 544 ARG A CA 1
ATOM 3945 C C . ARG A 1 544 ? -10.809 25.541 15.532 1.00 80.81 544 ARG A C 1
ATOM 3947 O O . ARG A 1 544 ? -10.899 25.261 14.337 1.00 80.81 544 ARG A O 1
ATOM 3954 N N . TYR A 1 545 ? -9.654 25.602 16.181 1.00 81.44 545 TYR A N 1
ATOM 3955 C CA . TYR A 1 545 ? -8.341 25.441 15.564 1.00 81.44 545 TYR A CA 1
ATOM 3956 C C . TYR A 1 545 ? -7.576 24.335 16.286 1.00 81.44 545 TYR A C 1
ATOM 3958 O O . TYR A 1 545 ? -7.374 24.424 17.491 1.00 81.44 545 TYR A O 1
ATOM 3966 N N . GLU A 1 546 ? -7.152 23.297 15.564 1.00 78.81 546 GLU A N 1
ATOM 3967 C CA . GLU A 1 546 ? -6.361 22.200 16.134 1.00 78.81 546 GLU A CA 1
ATOM 3968 C C . GLU A 1 546 ? -5.049 22.728 16.728 1.00 78.81 546 GLU A C 1
ATOM 3970 O O . GLU A 1 546 ? -4.356 23.552 16.122 1.00 78.81 546 GLU A O 1
ATOM 3975 N N . LEU A 1 547 ? -4.719 22.239 17.920 1.00 80.88 547 LEU A N 1
ATOM 3976 C CA . LEU A 1 547 ? -3.452 22.476 18.588 1.00 80.88 547 LEU A CA 1
ATOM 3977 C C . LEU A 1 547 ? -2.581 21.230 18.459 1.00 80.88 547 LEU A C 1
ATOM 3979 O O . LEU A 1 547 ? -2.977 20.117 18.801 1.00 80.88 547 LEU A O 1
ATOM 3983 N N . SER A 1 548 ? -1.342 21.425 18.026 1.00 75.44 548 SER A N 1
ATOM 3984 C CA . SER A 1 548 ? -0.321 20.382 18.056 1.00 75.44 548 SER A CA 1
ATOM 3985 C C . SER A 1 548 ? 0.224 20.238 19.479 1.00 75.44 548 SER A C 1
ATOM 3987 O O . SER A 1 548 ? 1.168 20.936 19.860 1.00 75.44 548 SER A O 1
ATOM 3989 N N . GLY A 1 549 ? -0.384 19.344 20.263 1.00 67.94 549 GLY A N 1
ATOM 3990 C CA . GLY A 1 549 ? 0.110 18.942 21.582 1.00 67.94 549 GLY A CA 1
ATOM 3991 C C . GLY A 1 549 ? 1.408 18.126 21.519 1.00 67.94 549 GLY A C 1
ATOM 3992 O O . GLY A 1 549 ? 1.880 17.736 20.445 1.00 67.94 549 GLY A O 1
ATOM 3993 N N . VAL A 1 550 ? 2.004 17.864 22.684 1.00 66.31 550 VAL A N 1
ATOM 3994 C CA . VAL A 1 550 ? 3.122 16.914 22.827 1.00 66.31 550 VAL A CA 1
ATOM 3995 C C . VAL A 1 550 ? 2.653 15.732 23.657 1.00 66.31 550 VAL A C 1
ATOM 3997 O O . VAL A 1 550 ? 1.906 15.908 24.613 1.00 66.31 550 VAL A O 1
ATOM 4000 N N . ARG A 1 551 ? 3.102 14.527 23.319 1.00 76.88 551 ARG A N 1
ATOM 4001 C CA . ARG A 1 551 ? 2.936 13.374 24.208 1.00 76.88 551 ARG A CA 1
ATOM 4002 C C . ARG A 1 551 ? 3.800 13.578 25.459 1.00 76.88 551 ARG A C 1
ATOM 4004 O O . ARG A 1 551 ? 4.903 14.113 25.343 1.00 76.88 551 ARG A O 1
ATOM 4011 N N . MET A 1 552 ? 3.336 13.135 26.630 1.00 76.56 552 MET A N 1
ATOM 4012 C CA . MET A 1 552 ? 4.162 13.137 27.851 1.00 76.56 552 MET A CA 1
ATOM 4013 C C . MET A 1 552 ? 5.375 12.222 27.695 1.00 76.56 552 MET A C 1
ATOM 4015 O O . MET A 1 552 ? 6.481 12.560 28.116 1.00 76.56 552 MET A O 1
ATOM 4019 N N . THR A 1 553 ? 5.169 11.073 27.052 1.00 68.12 553 THR A N 1
ATOM 4020 C CA . THR A 1 553 ? 6.229 10.149 26.657 1.00 68.12 553 THR A CA 1
ATOM 4021 C C . THR A 1 553 ? 6.135 9.857 25.161 1.00 68.12 553 THR A C 1
ATOM 4023 O O . THR A 1 553 ? 5.057 9.900 24.573 1.00 68.12 553 THR A O 1
ATOM 4026 N N . GLY A 1 554 ? 7.251 9.519 24.508 1.00 69.56 554 GLY A N 1
ATOM 4027 C CA . GLY A 1 554 ? 7.245 9.181 23.076 1.00 69.56 554 GLY A CA 1
ATOM 4028 C C . GLY A 1 554 ? 6.349 7.986 22.708 1.00 69.56 554 GLY A C 1
ATOM 4029 O O . GLY A 1 554 ? 6.032 7.800 21.535 1.00 69.56 554 GLY A O 1
ATOM 4030 N N . THR A 1 555 ? 5.915 7.201 23.694 1.00 70.25 555 THR A N 1
ATOM 4031 C CA . THR A 1 555 ? 5.160 5.956 23.527 1.00 70.25 555 THR A CA 1
ATOM 4032 C C . THR A 1 555 ? 3.646 6.099 23.698 1.00 70.25 555 THR A C 1
ATOM 4034 O O . THR A 1 555 ? 2.930 5.190 23.293 1.00 70.25 555 THR A O 1
ATOM 4037 N N . ASP A 1 556 ? 3.142 7.212 24.242 1.00 75.94 556 ASP A N 1
ATOM 4038 C CA . ASP A 1 556 ? 1.704 7.376 24.521 1.00 75.94 556 ASP A CA 1
ATOM 4039 C C . ASP A 1 556 ? 0.891 7.714 23.264 1.00 75.94 556 ASP A C 1
ATOM 4041 O O . ASP A 1 556 ? 1.400 8.326 22.324 1.00 75.94 556 ASP A O 1
ATOM 4045 N N . SER A 1 557 ? -0.407 7.416 23.268 1.00 80.56 557 SER A N 1
ATOM 4046 C CA . SER A 1 557 ? -1.338 7.964 22.272 1.00 80.56 557 SER A CA 1
ATOM 4047 C C . SER A 1 557 ? -1.617 9.435 22.585 1.00 80.56 557 SER A C 1
ATOM 4049 O O . SER A 1 557 ? -1.793 9.798 23.746 1.00 80.56 557 SER A O 1
ATOM 4051 N N . LEU A 1 558 ? -1.638 10.305 21.570 1.00 77.88 558 LEU A N 1
ATOM 4052 C CA . LEU A 1 558 ? -1.865 11.735 21.791 1.00 77.88 558 LEU A CA 1
ATOM 4053 C C . LEU A 1 558 ? -3.359 12.001 22.006 1.00 77.88 558 LEU A C 1
ATOM 4055 O O . LEU A 1 558 ? -4.172 11.654 21.155 1.00 77.88 558 LEU A O 1
ATOM 4059 N N . ILE A 1 559 ? -3.708 12.668 23.105 1.00 81.88 559 ILE A N 1
ATOM 4060 C CA . ILE A 1 559 ? -5.041 13.262 23.269 1.00 81.88 559 ILE A CA 1
ATOM 4061 C C . ILE A 1 559 ? -5.080 14.519 22.410 1.00 81.88 559 ILE A C 1
ATOM 4063 O O . ILE A 1 559 ? -4.229 15.391 22.551 1.00 81.88 559 ILE A O 1
ATOM 4067 N N . HIS A 1 560 ? -6.044 14.622 21.510 1.00 80.31 560 HIS A N 1
ATOM 4068 C CA . HIS A 1 560 ? -6.161 15.781 20.638 1.00 80.31 560 HIS A CA 1
ATOM 4069 C C . HIS A 1 560 ? -6.766 16.982 21.374 1.00 80.31 560 HIS A C 1
ATOM 4071 O O . HIS A 1 560 ? -7.542 16.839 22.322 1.00 80.31 560 HIS A O 1
ATOM 4077 N N . ALA A 1 561 ? -6.350 18.178 20.955 1.00 83.38 561 ALA A N 1
ATOM 4078 C CA . ALA A 1 561 ? -6.745 19.442 21.556 1.00 83.38 561 ALA A CA 1
ATOM 4079 C C . ALA A 1 561 ? -7.081 20.460 20.469 1.00 83.38 561 ALA A C 1
ATOM 4081 O O . ALA A 1 561 ? -6.373 20.569 19.467 1.00 83.38 561 ALA A O 1
ATOM 4082 N N . VAL A 1 562 ? -8.118 21.257 20.699 1.00 85.00 562 VAL A N 1
ATOM 4083 C CA . VAL A 1 562 ? -8.509 22.366 19.825 1.00 85.00 562 VAL A CA 1
ATOM 4084 C C . VAL A 1 562 ? -8.645 23.642 20.639 1.00 85.00 562 VAL A C 1
ATOM 4086 O O . VAL A 1 562 ? -9.124 23.617 21.765 1.00 85.00 562 VAL A O 1
ATOM 4089 N N . TYR A 1 563 ? -8.246 24.775 20.079 1.00 88.81 563 TYR A N 1
ATOM 4090 C CA . TYR A 1 563 ? -8.545 26.083 20.642 1.00 88.81 563 TYR A CA 1
ATOM 4091 C C . TYR A 1 563 ? -9.836 26.626 20.036 1.00 88.81 563 TYR A C 1
ATOM 4093 O O . TYR A 1 563 ? -9.929 26.793 18.816 1.00 88.81 563 TYR A O 1
ATOM 4101 N N . ASP A 1 564 ? -10.821 26.902 20.883 1.00 87.94 564 ASP A N 1
ATOM 4102 C CA . ASP A 1 564 ? -12.057 27.574 20.499 1.00 87.94 564 ASP A CA 1
ATOM 4103 C C . ASP A 1 564 ? -11.879 29.086 20.691 1.00 87.94 564 ASP A C 1
ATOM 4105 O O . ASP A 1 564 ? -11.781 29.583 21.812 1.00 87.94 564 ASP A O 1
ATOM 4109 N N . VAL A 1 565 ? -11.812 29.835 19.589 1.00 88.25 565 VAL A N 1
ATOM 4110 C CA . VAL A 1 565 ? -11.568 31.290 19.612 1.00 88.25 565 VAL A CA 1
ATOM 4111 C C . VAL A 1 565 ? -12.754 32.086 20.160 1.00 88.25 565 VAL A C 1
ATOM 4113 O O . VAL A 1 565 ? -12.588 33.259 20.496 1.00 88.25 565 VAL A O 1
ATOM 4116 N N . VAL A 1 566 ? -13.944 31.478 20.239 1.00 87.38 566 VAL A N 1
ATOM 4117 C CA . VAL A 1 566 ? -15.153 32.128 20.756 1.00 87.38 566 VAL A CA 1
ATOM 4118 C C . VAL A 1 566 ? -15.205 32.004 22.273 1.00 87.38 566 VAL A C 1
ATOM 4120 O O . VAL A 1 566 ? -15.395 33.016 22.947 1.00 87.38 566 VAL A O 1
ATOM 4123 N N . SER A 1 567 ? -15.008 30.798 22.818 1.00 88.81 567 SER A N 1
ATOM 4124 C CA . SER A 1 567 ? -14.950 30.603 24.277 1.00 88.81 567 SER A CA 1
ATOM 4125 C C . SER A 1 567 ? -13.582 30.928 24.885 1.00 88.81 567 SER A C 1
ATOM 4127 O O . SER A 1 567 ? -13.488 31.106 26.095 1.00 88.81 567 SER A O 1
ATOM 4129 N N . GLN A 1 568 ? -12.541 31.057 24.056 1.00 91.50 568 GLN A N 1
ATOM 4130 C CA . GLN A 1 568 ? -11.139 31.240 24.453 1.00 91.50 568 GLN A CA 1
ATOM 4131 C C . GLN A 1 568 ? -10.581 30.086 25.300 1.00 91.50 568 GLN A C 1
ATOM 4133 O O . GLN A 1 568 ? -9.669 30.275 26.108 1.00 91.50 568 GLN A O 1
ATOM 4138 N N . GLU A 1 569 ? -11.104 28.879 25.090 1.00 90.75 569 GLU A N 1
ATOM 4139 C CA . GLU A 1 569 ? -10.720 27.668 25.815 1.00 90.75 569 GLU A CA 1
ATOM 4140 C C . GLU A 1 569 ? -9.956 26.699 24.912 1.00 90.75 569 GLU A C 1
ATOM 4142 O O . GLU A 1 569 ? -10.215 26.589 23.711 1.00 90.75 569 GLU A O 1
ATOM 4147 N N . ILE A 1 570 ? -9.056 25.930 25.521 1.00 89.50 570 ILE A N 1
ATOM 4148 C CA . ILE A 1 570 ? -8.526 24.705 24.931 1.00 89.50 570 ILE A CA 1
ATOM 4149 C C . ILE A 1 570 ? -9.506 23.580 25.259 1.00 89.50 570 ILE A C 1
ATOM 4151 O O . ILE A 1 570 ? -9.767 23.294 26.420 1.00 89.50 570 ILE A O 1
ATOM 4155 N N . VAL A 1 571 ? -10.048 22.922 24.251 1.00 86.69 571 VAL A N 1
ATOM 4156 C CA . VAL A 1 571 ? -10.985 21.811 24.391 1.00 86.69 571 VAL A CA 1
ATOM 4157 C C . VAL A 1 571 ? -10.242 20.525 24.059 1.00 86.69 571 VAL A C 1
ATOM 4159 O O . VAL A 1 571 ? -9.667 20.421 22.977 1.00 86.69 571 VAL A O 1
ATOM 4162 N N . LEU A 1 572 ? -10.242 19.563 24.982 1.00 85.44 572 LEU A N 1
ATOM 4163 C CA . LEU A 1 572 ? -9.676 18.235 24.738 1.00 85.44 572 LEU A CA 1
ATOM 4164 C C . LEU A 1 572 ? -10.722 17.269 24.206 1.00 85.44 572 LEU A C 1
ATOM 4166 O O . LEU A 1 572 ? -11.892 17.324 24.592 1.00 85.44 572 LEU A O 1
ATOM 4170 N N . ASP A 1 573 ? -10.275 16.346 23.369 1.00 77.44 573 ASP A N 1
ATOM 4171 C CA . ASP A 1 573 ? -11.129 15.331 22.772 1.00 77.44 573 ASP A CA 1
ATOM 4172 C C . ASP A 1 573 ? -11.669 14.324 23.795 1.00 77.44 573 ASP A C 1
ATOM 4174 O O . ASP A 1 573 ? -11.129 14.139 24.889 1.00 77.44 573 ASP A O 1
ATOM 4178 N N . ASN A 1 574 ? -12.784 13.679 23.436 1.00 76.56 574 ASN A N 1
ATOM 4179 C CA . ASN A 1 574 ? -13.262 12.512 24.155 1.00 76.56 574 ASN A CA 1
ATOM 4180 C C . ASN A 1 574 ? -12.203 11.420 24.045 1.00 76.56 574 ASN A C 1
ATOM 4182 O O . ASN A 1 574 ? -11.857 10.994 22.946 1.00 76.56 574 ASN A O 1
ATOM 4186 N N . VAL A 1 575 ? -11.753 10.919 25.184 1.00 81.12 575 VAL A N 1
ATOM 4187 C CA . VAL A 1 575 ? -10.897 9.743 25.243 1.00 81.12 575 VAL A CA 1
ATOM 4188 C C . VAL A 1 575 ? -11.734 8.635 25.833 1.00 81.12 575 VAL A C 1
ATOM 4190 O O . VAL A 1 575 ? -12.186 8.731 26.973 1.00 81.12 575 VAL A O 1
ATOM 4193 N N . ARG A 1 576 ? -11.962 7.589 25.046 1.00 82.12 576 ARG A N 1
ATOM 4194 C CA . ARG A 1 576 ? -12.566 6.356 25.533 1.00 82.12 576 ARG A CA 1
ATOM 4195 C C . ARG A 1 576 ? -11.597 5.232 25.273 1.00 82.12 576 ARG A C 1
ATOM 4197 O O . ARG A 1 576 ? -11.341 4.871 24.130 1.00 82.12 576 ARG A O 1
ATOM 4204 N N . VAL A 1 577 ? -11.068 4.696 26.354 1.00 86.62 577 VAL A N 1
ATOM 4205 C CA . VAL A 1 577 ? -10.245 3.505 26.320 1.00 86.62 577 VAL A CA 1
ATOM 4206 C C . VAL A 1 577 ? -11.163 2.315 26.048 1.00 86.62 577 VAL A C 1
ATOM 4208 O O . VAL A 1 577 ? -12.014 1.960 26.865 1.00 86.62 577 VAL A O 1
ATOM 4211 N N . GLN A 1 578 ? -11.019 1.733 24.864 1.00 84.69 578 GLN A N 1
ATOM 4212 C CA . GLN A 1 578 ? -11.836 0.634 24.363 1.00 84.69 578 GLN A CA 1
ATOM 4213 C C . GLN A 1 578 ? -10.942 -0.426 23.706 1.00 84.69 578 GLN A C 1
ATOM 4215 O O . GLN A 1 578 ? -9.726 -0.266 23.610 1.00 84.69 578 GLN A O 1
ATOM 4220 N N . GLY A 1 579 ? -11.553 -1.524 23.262 1.00 85.12 579 GLY A N 1
ATOM 4221 C CA . GLY A 1 579 ? -10.855 -2.606 22.578 1.00 85.12 579 GLY A CA 1
ATOM 4222 C C . GLY A 1 579 ? -10.516 -3.771 23.492 1.00 85.12 579 GLY A C 1
ATOM 4223 O O . GLY A 1 579 ? -11.280 -4.102 24.397 1.00 85.12 579 GLY A O 1
ATOM 4224 N N . GLY A 1 580 ? -9.376 -4.405 23.222 1.00 88.50 580 GLY A N 1
ATOM 4225 C CA . GLY A 1 580 ? -8.926 -5.595 23.944 1.00 88.50 580 GLY A CA 1
ATOM 4226 C C . GLY A 1 580 ? -9.418 -6.917 23.355 1.00 88.50 580 GLY A C 1
ATOM 4227 O O . GLY A 1 580 ? -9.173 -7.959 23.953 1.00 88.50 580 GLY A O 1
ATOM 4228 N N . TYR A 1 581 ? -10.060 -6.906 22.183 1.00 95.19 581 TYR A N 1
ATOM 4229 C CA . TYR A 1 581 ? -10.400 -8.122 21.445 1.00 95.19 581 TYR A CA 1
ATOM 4230 C C . TYR A 1 581 ? -9.619 -8.221 20.133 1.00 95.19 581 TYR A C 1
ATOM 4232 O O . TYR A 1 581 ? -9.562 -7.280 19.336 1.00 95.19 581 TYR A O 1
ATOM 4240 N N . MET A 1 582 ? -9.043 -9.397 19.901 1.00 97.56 582 MET A N 1
ATOM 4241 C CA . MET A 1 582 ? -8.370 -9.756 18.663 1.00 97.56 582 MET A CA 1
ATOM 4242 C C . MET A 1 582 ? -8.857 -11.115 18.170 1.00 97.56 582 MET A C 1
ATOM 4244 O O . MET A 1 582 ? -8.904 -12.076 18.938 1.00 97.56 582 MET A O 1
ATOM 4248 N N . GLU A 1 583 ? -9.151 -11.210 16.877 1.00 96.88 583 GLU A N 1
ATOM 4249 C CA . GLU A 1 583 ? -9.515 -12.456 16.210 1.00 96.88 583 GLU A CA 1
ATOM 4250 C C . GLU A 1 583 ? -8.670 -12.680 14.956 1.00 96.88 583 GLU A C 1
ATOM 4252 O O . GLU A 1 583 ? -8.554 -11.809 14.095 1.00 96.88 583 GLU A O 1
ATOM 4257 N N . LEU A 1 584 ? -8.070 -13.864 14.875 1.00 96.38 584 LEU A N 1
ATOM 4258 C CA . LEU A 1 584 ? -7.174 -14.304 13.812 1.00 96.38 584 LEU A CA 1
ATOM 4259 C C . LEU A 1 584 ? -7.730 -15.611 13.242 1.00 96.38 584 LEU A C 1
ATOM 4261 O O . LEU A 1 584 ? -7.813 -16.600 13.971 1.00 96.38 584 LEU A O 1
ATOM 4265 N N . THR A 1 585 ? -8.084 -15.643 11.958 1.00 94.56 585 THR A N 1
ATOM 4266 C CA . THR A 1 585 ? -8.586 -16.857 11.293 1.00 94.56 585 THR A CA 1
ATOM 4267 C C . THR A 1 585 ? -7.826 -17.103 9.996 1.00 94.56 585 THR A C 1
ATOM 4269 O O . THR A 1 585 ? -7.842 -16.272 9.085 1.00 94.56 585 THR A O 1
ATOM 4272 N N . GLY A 1 586 ? -7.151 -18.249 9.902 1.00 92.44 586 GLY A N 1
ATOM 4273 C CA . GLY A 1 586 ? -6.283 -18.563 8.768 1.00 92.44 586 GLY A CA 1
ATOM 4274 C C . GLY A 1 586 ? -5.409 -19.787 8.986 1.00 92.44 586 GLY A C 1
ATOM 4275 O O . GLY A 1 586 ? -5.490 -20.441 10.019 1.00 92.44 586 GLY A O 1
ATOM 4276 N N . GLN A 1 587 ? -4.563 -20.123 8.016 1.00 90.62 587 GLN A N 1
ATOM 4277 C CA . GLN A 1 587 ? -3.347 -20.890 8.297 1.00 90.62 587 GLN A CA 1
ATOM 4278 C C . GLN A 1 587 ? -2.368 -19.929 8.964 1.00 90.62 587 GLN A C 1
ATOM 4280 O O . GLN A 1 587 ? -1.926 -18.970 8.323 1.00 90.62 587 GLN A O 1
ATOM 4285 N N . ILE A 1 588 ? -2.093 -20.128 10.250 1.00 91.50 588 ILE A N 1
ATOM 4286 C CA . ILE A 1 588 ? -1.207 -19.232 10.993 1.00 91.50 588 ILE A CA 1
ATOM 4287 C C . ILE A 1 588 ? 0.233 -19.684 10.778 1.00 91.50 588 ILE A C 1
ATOM 4289 O O . ILE A 1 588 ? 0.566 -20.845 10.996 1.00 91.50 588 ILE A O 1
ATOM 4293 N N . LEU A 1 589 ? 1.099 -18.762 10.374 1.00 86.69 589 LEU A N 1
ATOM 4294 C CA . LEU A 1 589 ? 2.540 -18.977 10.321 1.00 86.69 589 LEU A CA 1
ATOM 4295 C C . LEU A 1 589 ? 3.289 -17.747 10.837 1.00 86.69 589 LEU A C 1
ATOM 4297 O O . LEU A 1 589 ? 2.736 -16.652 10.943 1.00 86.69 589 LEU A O 1
ATOM 4301 N N . ASN A 1 590 ? 4.548 -17.949 11.206 1.00 82.81 590 ASN A N 1
ATOM 4302 C CA . ASN A 1 590 ? 5.427 -16.900 11.705 1.00 82.81 590 ASN A CA 1
ATOM 4303 C C . ASN A 1 590 ? 6.818 -17.141 11.119 1.00 82.81 590 ASN A C 1
ATOM 4305 O O . ASN A 1 590 ? 7.483 -18.110 11.484 1.00 82.81 590 ASN A O 1
ATOM 4309 N N . THR A 1 591 ? 7.235 -16.283 10.190 1.00 70.38 591 THR A N 1
ATOM 4310 C CA . THR A 1 591 ? 8.584 -16.329 9.595 1.00 70.38 591 THR A CA 1
ATOM 4311 C C . THR A 1 591 ? 9.594 -15.438 10.335 1.00 70.38 591 THR A C 1
ATOM 4313 O O . THR A 1 591 ? 10.748 -15.354 9.921 1.00 70.38 591 THR A O 1
ATOM 4316 N N . GLY A 1 592 ? 9.192 -14.812 11.450 1.00 69.00 592 GLY A N 1
ATOM 4317 C CA . GLY A 1 592 ? 10.052 -14.106 12.405 1.00 69.00 592 GLY A CA 1
ATOM 4318 C C . GLY A 1 592 ? 9.327 -12.975 13.147 1.00 69.00 592 GLY A C 1
ATOM 4319 O O . GLY A 1 592 ? 8.539 -12.265 12.549 1.00 69.00 592 GLY A O 1
ATOM 4320 N N . GLY A 1 593 ? 9.620 -12.749 14.434 1.00 73.56 593 GLY A N 1
ATOM 4321 C CA . GLY A 1 593 ? 9.272 -11.499 15.144 1.00 73.56 593 GLY A CA 1
ATOM 4322 C C . GLY A 1 593 ? 7.802 -11.271 15.519 1.00 73.56 593 GLY A C 1
ATOM 4323 O O . GLY A 1 593 ? 7.496 -10.222 16.082 1.00 73.56 593 GLY A O 1
ATOM 4324 N N . GLY A 1 594 ? 6.902 -12.220 15.238 1.00 85.12 594 GLY A N 1
ATOM 4325 C CA . GLY A 1 594 ? 5.471 -12.083 15.530 1.00 85.12 594 GLY A CA 1
ATOM 4326 C C . GLY A 1 594 ? 5.145 -11.782 16.996 1.00 85.12 594 GLY A C 1
ATOM 4327 O O . GLY A 1 594 ? 5.536 -12.532 17.892 1.00 85.12 594 GLY A O 1
ATOM 4328 N N . GLU A 1 595 ? 4.376 -10.716 17.227 1.00 90.81 595 GLU A N 1
ATOM 4329 C CA . GLU A 1 595 ? 3.928 -10.289 18.554 1.00 90.81 595 GLU A CA 1
ATOM 4330 C C . GLU A 1 595 ? 2.452 -9.872 18.509 1.00 90.81 595 GLU A C 1
ATOM 4332 O O . GLU A 1 595 ? 2.046 -9.064 17.675 1.00 90.81 595 GLU A O 1
ATOM 4337 N N . LEU A 1 596 ? 1.642 -10.401 19.427 1.00 94.12 596 LEU A N 1
ATOM 4338 C CA . LEU A 1 596 ? 0.228 -10.051 19.565 1.00 94.12 596 LEU A CA 1
ATOM 4339 C C . LEU A 1 596 ? 0.011 -9.352 20.906 1.00 94.12 596 LEU A C 1
ATOM 4341 O O . LEU A 1 596 ? 0.364 -9.895 21.955 1.00 94.12 596 LEU A O 1
ATOM 4345 N N . ARG A 1 597 ? -0.592 -8.163 20.884 1.00 93.81 597 ARG A N 1
ATOM 4346 C CA . ARG A 1 597 ? -0.932 -7.391 22.083 1.00 93.81 597 ARG A CA 1
ATOM 4347 C C . ARG A 1 597 ? -2.416 -7.066 22.102 1.00 93.81 597 ARG A C 1
ATOM 4349 O O . ARG A 1 597 ? -2.975 -6.582 21.122 1.00 93.81 597 ARG A O 1
ATOM 4356 N N . VAL A 1 598 ? -3.041 -7.283 23.248 1.00 94.38 598 VAL A N 1
ATOM 4357 C CA . VAL A 1 598 ? -4.404 -6.830 23.515 1.00 94.38 598 VAL A CA 1
ATOM 4358 C C . VAL A 1 598 ? -4.419 -6.044 24.807 1.00 94.38 598 VAL A C 1
ATOM 4360 O O . VAL A 1 598 ? -3.708 -6.379 25.756 1.00 94.38 598 VAL A O 1
ATOM 4363 N N . MET A 1 599 ? -5.212 -4.984 24.830 1.00 91.62 599 MET A N 1
ATOM 4364 C CA . MET A 1 599 ? -5.473 -4.246 26.050 1.00 91.62 599 MET A CA 1
ATOM 4365 C C . MET A 1 599 ? -6.262 -5.098 27.048 1.00 91.62 599 MET A C 1
ATOM 4367 O O . MET A 1 599 ? -7.183 -5.816 26.671 1.00 91.62 599 MET A O 1
ATOM 4371 N N . ASP A 1 600 ? -5.922 -4.971 28.327 1.00 90.94 600 ASP A N 1
ATOM 4372 C CA . ASP A 1 600 ? -6.664 -5.568 29.427 1.00 90.94 600 ASP A CA 1
ATOM 4373 C C . ASP A 1 600 ? -6.700 -4.624 30.644 1.00 90.94 600 ASP A C 1
ATOM 4375 O O . ASP A 1 600 ? -5.820 -3.776 30.818 1.00 90.94 600 ASP A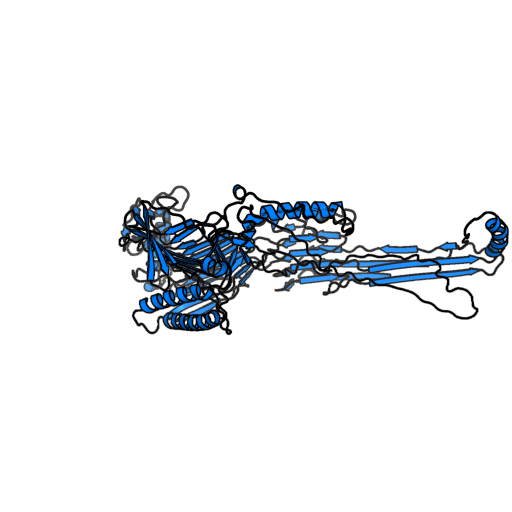 O 1
ATOM 4379 N N . GLY A 1 601 ? -7.720 -4.766 31.489 1.00 89.56 601 GLY A N 1
ATOM 4380 C CA . GLY A 1 601 ? -7.942 -3.943 32.671 1.00 89.56 601 GLY A CA 1
ATOM 4381 C C . GLY A 1 601 ? -8.447 -2.537 32.337 1.00 89.56 601 GLY A C 1
ATOM 4382 O O . GLY A 1 601 ? -9.424 -2.368 31.609 1.00 89.56 601 GLY A O 1
ATOM 4383 N N . TYR A 1 602 ? -7.807 -1.525 32.918 1.00 89.88 602 TYR A N 1
ATOM 4384 C CA . TYR A 1 602 ? -8.147 -0.114 32.730 1.00 89.88 602 TYR A CA 1
ATOM 4385 C C . TYR A 1 602 ? -6.998 0.613 32.044 1.00 89.88 602 TYR A C 1
ATOM 4387 O O . TYR A 1 602 ? -5.828 0.312 32.293 1.00 89.88 602 TYR A O 1
ATOM 4395 N N . GLY A 1 603 ? -7.334 1.593 31.211 1.00 89.88 603 GLY A N 1
ATOM 4396 C CA . GLY A 1 603 ? -6.341 2.471 30.611 1.00 89.88 603 GLY A CA 1
ATOM 4397 C C . GLY A 1 603 ? -5.882 3.574 31.545 1.00 89.88 603 GLY A C 1
ATOM 4398 O O . GLY A 1 603 ? -6.371 3.743 32.666 1.00 89.88 603 GLY A O 1
ATOM 4399 N N . ARG A 1 604 ? -4.947 4.369 31.041 1.00 91.44 604 ARG A N 1
ATOM 4400 C CA . ARG A 1 604 ? -4.410 5.538 31.719 1.00 91.44 604 ARG A CA 1
ATOM 4401 C C . ARG A 1 604 ? -4.555 6.759 30.824 1.00 91.44 604 ARG A C 1
ATOM 4403 O O . ARG A 1 604 ? -4.134 6.754 29.674 1.00 91.44 604 ARG A O 1
ATOM 4410 N N . ILE A 1 605 ? -5.116 7.824 31.387 1.00 92.31 605 ILE A N 1
ATOM 4411 C CA . ILE A 1 605 ? -5.285 9.114 30.718 1.00 92.31 605 ILE A CA 1
ATOM 4412 C C . ILE A 1 605 ? -4.532 10.155 31.545 1.00 92.31 605 ILE A C 1
ATOM 4414 O O . ILE A 1 605 ? -4.856 10.360 32.715 1.00 92.31 605 ILE A O 1
ATOM 4418 N N . ASN A 1 606 ? -3.523 10.801 30.958 1.00 92.12 606 ASN A N 1
ATOM 4419 C CA . ASN A 1 606 ? -2.764 11.868 31.611 1.00 92.12 606 ASN A CA 1
ATOM 4420 C C . ASN A 1 606 ? -2.912 13.184 30.837 1.00 92.12 606 ASN A C 1
ATOM 4422 O O . ASN A 1 606 ? -2.544 13.279 29.668 1.00 92.12 606 ASN A O 1
ATOM 4426 N N . VAL A 1 607 ? -3.412 14.219 31.505 1.00 91.25 607 VAL A N 1
ATOM 4427 C CA . VAL A 1 607 ? -3.535 15.564 30.936 1.00 91.25 607 VAL A CA 1
ATOM 4428 C C . VAL A 1 607 ? -2.681 16.514 31.763 1.00 91.25 607 VAL A C 1
ATOM 4430 O O . VAL A 1 607 ? -2.933 16.684 32.955 1.00 91.25 607 VAL A O 1
ATOM 4433 N N . GLN A 1 608 ? -1.696 17.144 31.127 1.00 90.31 608 GLN A N 1
ATOM 4434 C CA . GLN A 1 608 ? -0.865 18.182 31.730 1.00 90.31 608 GLN A CA 1
ATOM 4435 C C . GLN A 1 608 ? -1.094 19.508 30.999 1.00 90.31 608 GLN A C 1
ATOM 4437 O O . GLN A 1 608 ? -0.914 19.590 29.785 1.00 90.31 608 GLN A O 1
ATOM 4442 N N . ASN A 1 609 ? -1.508 20.542 31.735 1.00 89.94 609 ASN A N 1
ATOM 4443 C CA . ASN A 1 609 ? -1.675 21.894 31.209 1.00 89.94 609 ASN A CA 1
ATOM 4444 C C . ASN A 1 609 ? -0.675 22.845 31.861 1.00 89.94 609 ASN A C 1
ATOM 4446 O O . ASN A 1 609 ? -0.890 23.277 32.990 1.00 89.94 609 ASN A O 1
ATOM 4450 N N . ASP A 1 610 ? 0.364 23.200 31.114 1.00 88.12 610 ASP A N 1
ATOM 4451 C CA . ASP A 1 610 ? 1.383 24.173 31.510 1.00 88.12 610 ASP A CA 1
ATOM 4452 C C . ASP A 1 610 ? 1.133 25.547 30.854 1.00 88.12 610 ASP A C 1
ATOM 4454 O O . ASP A 1 610 ? 2.000 26.421 30.843 1.00 88.12 610 ASP A O 1
ATOM 4458 N N . THR A 1 611 ? -0.057 25.760 30.277 1.00 87.00 611 THR A N 1
ATOM 4459 C CA . THR A 1 611 ? -0.466 27.044 29.693 1.00 87.00 611 THR A CA 1
ATOM 4460 C C . THR A 1 611 ? -1.317 27.874 30.657 1.00 87.00 611 THR A C 1
ATOM 4462 O O . THR A 1 611 ? -1.894 27.364 31.613 1.00 87.00 611 THR A O 1
ATOM 4465 N N . ASN A 1 612 ? -1.478 29.165 30.348 1.00 88.31 612 ASN A N 1
ATOM 4466 C CA . ASN A 1 612 ? -2.387 30.065 31.070 1.00 88.31 612 ASN A CA 1
ATOM 4467 C C . ASN A 1 612 ? -3.837 30.027 30.545 1.00 88.31 612 ASN A C 1
ATOM 4469 O O . ASN A 1 612 ? -4.649 30.863 30.940 1.00 88.31 612 ASN A O 1
ATOM 4473 N N . TYR A 1 613 ? -4.160 29.114 29.625 1.00 89.31 613 TYR A N 1
ATOM 4474 C CA . TYR A 1 613 ? -5.499 28.995 29.054 1.00 89.31 613 TYR A CA 1
ATOM 4475 C C . TYR A 1 613 ? -6.333 27.973 29.823 1.00 89.31 613 TYR A C 1
ATOM 4477 O O . TYR A 1 613 ? -5.832 26.942 30.279 1.00 89.31 613 TYR A O 1
ATOM 4485 N N . THR A 1 614 ? -7.633 28.249 29.925 1.00 92.25 614 THR A N 1
ATOM 4486 C CA . THR A 1 614 ? -8.612 27.301 30.455 1.00 92.25 614 THR A CA 1
ATOM 4487 C C . THR A 1 614 ? -8.671 26.067 29.563 1.00 92.25 614 THR A C 1
ATOM 4489 O O . THR A 1 614 ? -8.810 26.187 28.345 1.00 92.25 614 THR A O 1
ATOM 4492 N N . VAL A 1 615 ? -8.604 24.886 30.180 1.00 90.62 615 VAL A N 1
ATOM 4493 C CA . VAL A 1 615 ? -8.775 23.602 29.496 1.00 90.62 615 VAL A CA 1
ATOM 4494 C C . VAL A 1 615 ? -10.131 23.015 29.857 1.00 90.62 615 VAL A C 1
ATOM 4496 O O . VAL A 1 615 ? -10.401 22.709 31.019 1.00 90.62 615 VAL A O 1
ATOM 4499 N N . ARG A 1 616 ? -10.975 22.828 28.847 1.00 89.31 616 ARG A N 1
ATOM 4500 C CA . ARG A 1 616 ? -12.241 22.113 28.945 1.00 89.31 616 ARG A CA 1
ATOM 4501 C C . ARG A 1 616 ? -12.024 20.655 28.566 1.00 89.31 616 ARG A C 1
ATOM 4503 O O . ARG A 1 616 ? -11.691 20.335 27.426 1.00 89.31 616 ARG A O 1
ATOM 4510 N N . LEU A 1 617 ? -12.241 19.775 29.534 1.00 86.62 617 LEU A N 1
ATOM 4511 C CA . LEU A 1 617 ? -12.234 18.333 29.318 1.00 86.62 617 LEU A CA 1
ATOM 4512 C C . LEU A 1 617 ? -13.604 17.898 28.798 1.00 86.62 617 LEU A C 1
ATOM 4514 O O . LEU A 1 617 ? -14.631 18.311 29.341 1.00 86.62 617 LEU A O 1
ATOM 4518 N N . ASN A 1 618 ? -13.616 17.058 27.766 1.00 82.12 618 ASN A N 1
ATOM 4519 C CA . ASN A 1 618 ? -14.807 16.298 27.406 1.00 82.12 618 ASN A CA 1
ATOM 4520 C C . ASN A 1 618 ? -14.796 14.934 28.137 1.00 82.12 618 ASN A C 1
ATOM 4522 O O . ASN A 1 618 ? -14.245 14.817 29.232 1.00 82.12 618 ASN A O 1
ATOM 4526 N N . THR A 1 619 ? -15.445 13.905 27.588 1.00 82.31 619 THR A N 1
ATOM 4527 C CA . THR A 1 619 ? -15.526 12.582 28.228 1.00 82.31 619 THR A CA 1
ATOM 4528 C C . THR A 1 619 ? -14.141 11.945 28.302 1.00 82.31 619 THR A C 1
ATOM 4530 O O . THR A 1 619 ? -13.540 11.679 27.267 1.00 82.31 619 THR A O 1
ATOM 4533 N N . LEU A 1 620 ? -13.670 11.652 29.513 1.00 86.44 620 LEU A N 1
ATOM 4534 C CA . LEU A 1 620 ? -12.485 10.832 29.756 1.00 86.44 620 LEU A CA 1
ATOM 4535 C C . LEU A 1 620 ? -12.939 9.530 30.422 1.00 86.44 620 LEU A C 1
ATOM 4537 O O . LEU A 1 620 ? -13.385 9.538 31.568 1.00 86.44 620 LEU A O 1
ATOM 4541 N N . ASP A 1 621 ? -12.859 8.431 29.685 1.00 87.00 621 ASP A N 1
ATOM 4542 C CA . ASP A 1 621 ? -13.293 7.101 30.102 1.00 87.00 621 ASP A CA 1
ATOM 4543 C C . ASP A 1 621 ? -12.109 6.132 30.003 1.00 87.00 621 ASP A C 1
ATOM 4545 O O . ASP A 1 621 ? -11.573 5.892 28.919 1.00 87.00 621 ASP A O 1
ATOM 4549 N N . VAL A 1 622 ? -11.690 5.593 31.150 1.00 88.88 622 VAL A N 1
ATOM 4550 C CA . VAL A 1 622 ? -10.574 4.637 31.271 1.00 88.88 622 VAL A CA 1
ATOM 4551 C C . VAL A 1 622 ? -10.980 3.192 30.949 1.00 88.88 622 VAL A C 1
ATOM 4553 O O . VAL A 1 622 ? -10.158 2.283 31.080 1.00 88.88 622 VAL A O 1
ATOM 4556 N N . GLY A 1 623 ? -12.220 2.978 30.505 1.00 84.50 623 GLY A N 1
ATOM 4557 C CA . GLY A 1 623 ? -12.769 1.679 30.143 1.00 84.50 623 GLY A CA 1
ATOM 4558 C C . GLY A 1 623 ? -13.436 0.969 31.322 1.00 84.50 623 GLY A C 1
ATOM 4559 O O . GLY A 1 623 ? -13.356 1.385 32.477 1.00 84.50 623 GLY A O 1
ATOM 4560 N N . SER A 1 624 ? -14.114 -0.139 31.023 1.00 82.38 624 SER A N 1
ATOM 4561 C CA . SER A 1 624 ? -14.859 -0.943 32.001 1.00 82.38 624 SER A CA 1
ATOM 4562 C C . SER A 1 624 ? -14.214 -2.317 32.183 1.00 82.38 624 SER A C 1
ATOM 4564 O O . SER A 1 624 ? -14.729 -3.296 31.656 1.00 82.38 624 SER A O 1
ATOM 4566 N N . ASN A 1 625 ? -13.083 -2.373 32.903 1.00 85.19 625 ASN A N 1
ATOM 4567 C CA . ASN A 1 625 ? -12.314 -3.595 33.196 1.00 85.19 625 ASN A CA 1
ATOM 4568 C C . ASN A 1 625 ? -12.229 -4.561 32.000 1.00 85.19 625 ASN A C 1
ATOM 4570 O O . ASN A 1 625 ? -12.824 -5.638 32.010 1.00 85.19 625 ASN A O 1
ATOM 4574 N N . ILE A 1 626 ? -11.521 -4.138 30.960 1.00 88.38 626 ILE A N 1
ATOM 4575 C CA . ILE A 1 626 ? -11.426 -4.841 29.683 1.00 88.38 626 ILE A CA 1
ATOM 4576 C C . ILE A 1 626 ? -10.813 -6.231 29.895 1.00 88.38 626 ILE A C 1
ATOM 4578 O O . ILE A 1 626 ? -9.712 -6.364 30.426 1.00 88.38 626 ILE A O 1
ATOM 4582 N N . GLU A 1 627 ? -11.503 -7.276 29.449 1.00 89.62 627 GLU A N 1
ATOM 4583 C CA . GLU A 1 627 ? -10.950 -8.629 29.416 1.00 89.62 627 GLU A CA 1
ATOM 4584 C C . GLU A 1 627 ? -10.177 -8.828 28.112 1.00 89.62 627 GLU A C 1
ATOM 4586 O O . GLU A 1 627 ? -10.755 -9.119 27.060 1.00 89.62 627 GLU A O 1
ATOM 4591 N N . GLY A 1 628 ? -8.854 -8.670 28.185 1.00 93.50 628 GLY A N 1
ATOM 4592 C CA . GLY A 1 628 ? -7.975 -8.873 27.038 1.00 93.50 628 GLY A CA 1
ATOM 4593 C C . GLY A 1 628 ? -8.133 -10.284 26.477 1.00 93.50 628 GLY A C 1
ATOM 4594 O O . GLY A 1 628 ? -7.851 -11.266 27.169 1.00 93.50 628 GLY A O 1
ATOM 4595 N N . THR A 1 629 ? -8.592 -10.376 25.231 1.00 95.94 629 THR A N 1
ATOM 4596 C CA . THR A 1 629 ? -8.977 -11.623 24.572 1.00 95.94 629 THR A CA 1
ATOM 4597 C C . THR A 1 629 ? -8.320 -11.741 23.201 1.00 95.94 629 THR A C 1
ATOM 4599 O O . THR A 1 629 ? -8.494 -10.879 22.341 1.00 95.94 629 THR A O 1
ATOM 4602 N N . ILE A 1 630 ? -7.612 -12.848 22.971 1.00 97.56 630 ILE A N 1
ATOM 4603 C CA . ILE A 1 630 ? -7.060 -13.225 21.664 1.00 97.56 630 ILE A CA 1
ATOM 4604 C C . ILE A 1 630 ? -7.683 -14.555 21.253 1.00 97.56 630 ILE A C 1
ATOM 4606 O O . ILE A 1 630 ? -7.485 -15.563 21.927 1.00 97.56 630 ILE A O 1
ATOM 4610 N N . LYS A 1 631 ? -8.405 -14.576 20.135 1.00 96.81 631 LYS A N 1
ATOM 4611 C CA . LYS A 1 631 ? -8.963 -15.784 19.524 1.00 96.81 631 LYS A CA 1
ATOM 4612 C C . LYS A 1 631 ? -8.186 -16.130 18.258 1.00 96.81 631 LYS A C 1
ATOM 4614 O O . LYS A 1 631 ? -8.129 -15.334 17.326 1.00 96.81 631 LYS A O 1
ATOM 4619 N N . ILE A 1 632 ? -7.629 -17.334 18.214 1.00 96.56 632 ILE A N 1
ATOM 4620 C CA . ILE A 1 632 ? -6.870 -17.862 17.078 1.00 96.56 632 ILE A CA 1
ATOM 4621 C C . ILE A 1 632 ? -7.582 -19.097 16.543 1.00 96.56 632 ILE A C 1
ATOM 4623 O O . ILE A 1 632 ? -7.690 -20.104 17.236 1.00 96.56 632 ILE A O 1
ATOM 4627 N N . THR A 1 633 ? -8.048 -19.032 15.305 1.00 94.19 633 THR A N 1
ATOM 4628 C CA . THR A 1 633 ? -8.635 -20.155 14.574 1.00 94.19 633 THR A CA 1
ATOM 4629 C C . THR A 1 633 ? -7.658 -20.577 13.484 1.00 94.19 633 THR A C 1
ATOM 4631 O O . THR A 1 633 ? -7.660 -20.032 12.378 1.00 94.19 633 THR A O 1
ATOM 4634 N N . ASP A 1 634 ? -6.789 -21.529 13.822 1.00 93.19 634 ASP A N 1
ATOM 4635 C CA . ASP A 1 634 ? -5.734 -22.016 12.935 1.00 93.19 634 ASP A CA 1
ATOM 4636 C C . ASP A 1 634 ? -6.203 -23.230 12.129 1.00 93.19 634 ASP A C 1
ATOM 4638 O O . ASP A 1 634 ? -6.454 -24.315 12.657 1.00 93.19 634 ASP A O 1
ATOM 4642 N N . THR A 1 635 ? -6.325 -23.037 10.821 1.00 91.12 635 THR A N 1
ATOM 4643 C CA . THR A 1 635 ? -6.796 -24.060 9.876 1.00 91.12 635 THR A CA 1
ATOM 4644 C C . THR A 1 635 ? -5.712 -25.070 9.486 1.00 91.12 635 THR A C 1
ATOM 4646 O O . THR A 1 635 ? -6.023 -26.079 8.849 1.00 91.12 635 THR A O 1
ATOM 4649 N N . SER A 1 636 ? -4.451 -24.854 9.883 1.00 87.38 636 SER A N 1
ATOM 4650 C CA . SER A 1 636 ? -3.311 -25.680 9.457 1.00 87.38 636 SER A CA 1
ATOM 4651 C C . SER A 1 636 ? -3.441 -27.136 9.908 1.00 87.38 636 SER A C 1
ATOM 4653 O O . SER A 1 636 ? -3.255 -28.047 9.105 1.00 87.38 636 SER A O 1
ATOM 4655 N N . ALA A 1 637 ? -3.816 -27.376 11.168 1.00 82.88 637 ALA A N 1
ATOM 4656 C CA . ALA A 1 637 ? -3.977 -28.734 11.698 1.00 82.88 637 ALA A CA 1
ATOM 4657 C C . ALA A 1 637 ? -5.109 -29.508 10.997 1.00 82.88 637 ALA A C 1
ATOM 4659 O O . ALA A 1 637 ? -5.001 -30.712 10.771 1.00 82.88 637 ALA A O 1
ATOM 4660 N N . MET A 1 638 ? -6.179 -28.820 10.593 1.00 83.62 638 MET A N 1
ATOM 4661 C CA . MET A 1 638 ? -7.250 -29.445 9.816 1.00 83.62 638 MET A CA 1
ATOM 4662 C C . MET A 1 638 ? -6.769 -29.845 8.420 1.00 83.62 638 MET A C 1
ATOM 4664 O O . MET A 1 638 ? -7.050 -30.951 7.965 1.00 83.62 638 MET A O 1
ATOM 4668 N N . LEU A 1 639 ? -6.010 -28.970 7.759 1.00 79.50 639 LEU A N 1
ATOM 4669 C CA . LEU A 1 639 ? -5.522 -29.194 6.399 1.00 79.50 639 LEU A CA 1
ATOM 4670 C C . LEU A 1 639 ? -4.418 -30.252 6.309 1.00 79.50 639 LEU A C 1
ATOM 4672 O O . LEU A 1 639 ? -4.405 -31.032 5.360 1.00 79.50 639 LEU A O 1
ATOM 4676 N N . PHE A 1 640 ? -3.496 -30.281 7.273 1.00 78.25 640 PHE A N 1
ATOM 4677 C CA . PHE A 1 640 ? -2.305 -31.132 7.206 1.00 78.25 640 PHE A CA 1
ATOM 4678 C C . PHE A 1 640 ? -2.354 -32.379 8.096 1.00 78.25 640 PHE A C 1
ATOM 4680 O O . PHE A 1 640 ? -1.644 -33.336 7.796 1.00 78.25 640 PHE A O 1
ATOM 4687 N N . ASP A 1 641 ? -3.167 -32.390 9.159 1.00 82.56 641 ASP A N 1
ATOM 4688 C CA . ASP A 1 641 ? -3.300 -33.526 10.089 1.00 82.56 641 ASP A CA 1
ATOM 4689 C C . ASP A 1 641 ? -4.726 -34.111 10.137 1.00 82.56 641 ASP A C 1
ATOM 4691 O O . ASP A 1 641 ? -4.979 -35.052 10.894 1.00 82.56 641 ASP A O 1
ATOM 4695 N N . GLY A 1 642 ? -5.677 -33.559 9.369 1.00 78.81 642 GLY A N 1
ATOM 4696 C CA . GLY A 1 642 ? -7.076 -34.006 9.350 1.00 78.81 642 GLY A CA 1
ATOM 4697 C C . GLY A 1 642 ? -7.814 -33.811 10.680 1.00 78.81 642 GLY A C 1
ATOM 4698 O O . GLY A 1 642 ? -8.830 -34.463 10.925 1.00 78.81 642 GLY A O 1
ATOM 4699 N N . GLN A 1 643 ? -7.290 -32.960 11.566 1.00 82.88 643 GLN A N 1
ATOM 4700 C CA . GLN A 1 643 ? -7.888 -32.689 12.872 1.00 82.88 643 GLN A CA 1
ATOM 4701 C C . GLN A 1 643 ? -9.153 -31.828 12.735 1.00 82.88 643 GLN A C 1
ATOM 4703 O O . GLN A 1 643 ? -9.246 -31.017 11.813 1.00 82.88 643 GLN A O 1
ATOM 4708 N N . PRO A 1 644 ? -10.131 -31.949 13.650 1.00 82.94 644 PRO A N 1
ATOM 4709 C CA . PRO A 1 644 ? -11.272 -31.043 13.658 1.00 82.94 644 PRO A CA 1
ATOM 4710 C C . PRO A 1 644 ? -10.802 -29.600 13.879 1.00 82.94 644 PRO A C 1
ATOM 4712 O O . PRO A 1 644 ? -9.914 -29.351 14.699 1.00 82.94 644 PRO A O 1
ATOM 4715 N N . LEU A 1 645 ? -11.419 -28.653 13.167 1.00 86.50 645 LEU A N 1
ATOM 4716 C CA . LEU A 1 645 ? -11.142 -27.231 13.339 1.00 86.50 645 LEU A CA 1
ATOM 4717 C C . LEU A 1 645 ? -11.401 -26.813 14.792 1.00 86.50 645 LEU A C 1
ATOM 4719 O O . LEU A 1 645 ? -12.446 -27.121 15.369 1.00 86.50 645 LEU A O 1
ATOM 4723 N N . SER A 1 646 ? -10.459 -26.078 15.373 1.00 89.06 646 SER A N 1
ATOM 4724 C CA . SER A 1 646 ? -10.598 -25.543 16.722 1.00 89.06 646 SER A CA 1
ATOM 4725 C C . SER A 1 646 ? -10.100 -24.111 16.815 1.00 89.06 646 SER A C 1
ATOM 4727 O O . SER A 1 646 ? -9.091 -23.767 16.201 1.00 89.06 646 SER A O 1
ATOM 4729 N N . SER A 1 647 ? -10.765 -23.306 17.640 1.00 93.25 647 SER A N 1
ATOM 4730 C CA . SER A 1 647 ? -10.267 -21.992 18.043 1.00 93.25 647 SER A CA 1
ATOM 4731 C C . SER A 1 647 ? -9.572 -22.094 19.398 1.00 93.25 647 SER A C 1
ATOM 4733 O O . SER A 1 647 ? -10.125 -22.664 20.337 1.00 93.25 647 SER A O 1
ATOM 4735 N N . THR A 1 648 ? -8.389 -21.504 19.519 1.00 96.06 648 THR A N 1
ATOM 4736 C CA . THR A 1 648 ? -7.687 -21.291 20.787 1.00 96.06 648 THR A CA 1
ATOM 4737 C C . THR A 1 648 ? -7.953 -19.864 21.250 1.00 96.06 648 THR A C 1
ATOM 4739 O O . THR A 1 648 ? -7.629 -18.915 20.540 1.00 96.06 648 THR A O 1
ATOM 4742 N N . ILE A 1 649 ? -8.567 -19.702 22.417 1.00 96.94 649 ILE A N 1
ATOM 4743 C CA . ILE A 1 649 ? -8.920 -18.403 22.991 1.00 96.94 649 ILE A CA 1
ATOM 4744 C C . ILE A 1 649 ? -8.072 -18.181 24.235 1.00 96.94 649 ILE A C 1
ATOM 4746 O O . ILE A 1 649 ? -8.215 -18.902 25.218 1.00 96.94 649 ILE A O 1
ATOM 4750 N N . TYR A 1 650 ? -7.221 -17.165 24.205 1.00 97.00 650 TYR A N 1
ATOM 4751 C CA . TYR A 1 650 ? -6.532 -16.656 25.381 1.00 97.00 650 TYR A CA 1
ATOM 4752 C C . TYR A 1 650 ? -7.358 -15.529 25.989 1.00 97.00 650 TYR A C 1
ATOM 4754 O O . TYR A 1 650 ? -7.708 -14.583 25.283 1.00 97.00 650 TYR A O 1
ATOM 4762 N N . ARG A 1 651 ? -7.646 -15.608 27.288 1.00 95.25 651 ARG A N 1
ATOM 4763 C CA . ARG A 1 651 ? -8.280 -14.526 28.053 1.00 95.25 651 ARG A CA 1
ATOM 4764 C C . ARG A 1 651 ? -7.453 -14.195 29.276 1.00 95.25 651 ARG A C 1
ATOM 4766 O O . ARG A 1 651 ? -7.077 -15.100 30.028 1.00 95.25 651 ARG A O 1
ATOM 4773 N N . ARG A 1 652 ? -7.219 -12.904 29.506 1.00 92.06 652 ARG A N 1
ATOM 4774 C CA . ARG A 1 652 ? -6.664 -12.409 30.765 1.00 92.06 652 ARG A CA 1
ATOM 4775 C C . ARG A 1 652 ? -7.790 -11.885 31.648 1.00 92.06 652 ARG A C 1
ATOM 4777 O O . ARG A 1 652 ? -8.406 -10.872 31.335 1.00 92.06 652 ARG A O 1
ATOM 4784 N N . ILE A 1 653 ? -8.028 -12.577 32.758 1.00 82.88 653 ILE A N 1
ATOM 4785 C CA . ILE A 1 653 ? -9.032 -12.209 33.760 1.00 82.88 653 ILE A CA 1
ATOM 4786 C C . ILE A 1 653 ? -8.286 -11.916 35.062 1.00 82.88 653 ILE A C 1
ATOM 4788 O O . ILE A 1 653 ? -7.662 -12.795 35.664 1.00 82.88 653 ILE A O 1
ATOM 4792 N N . GLY A 1 654 ? -8.288 -10.650 35.481 1.00 83.69 654 GLY A N 1
ATOM 4793 C CA . GLY A 1 654 ? -7.455 -10.193 36.593 1.00 83.69 654 GLY A CA 1
ATOM 4794 C C . GLY A 1 654 ? -5.964 -10.385 36.292 1.00 83.69 654 GLY A C 1
ATOM 4795 O O . GLY A 1 654 ? -5.435 -9.793 35.353 1.00 83.69 654 GLY A O 1
ATOM 4796 N N . ASN A 1 655 ? -5.271 -11.205 37.091 1.00 86.81 655 ASN A N 1
ATOM 4797 C CA . ASN A 1 655 ? -3.854 -11.515 36.867 1.00 86.81 655 ASN A CA 1
ATOM 4798 C C . ASN A 1 655 ? -3.609 -12.874 36.194 1.00 86.81 655 ASN A C 1
ATOM 4800 O O . ASN A 1 655 ? -2.454 -13.234 35.987 1.00 86.81 655 ASN A O 1
ATOM 4804 N N . GLN A 1 656 ? -4.661 -13.631 35.873 1.00 91.62 656 GLN A N 1
ATOM 4805 C CA . GLN A 1 656 ? -4.540 -14.985 35.338 1.00 91.62 656 GLN A CA 1
ATOM 4806 C C . GLN A 1 656 ? -4.786 -15.023 33.836 1.00 91.62 656 GLN A C 1
ATOM 4808 O O . GLN A 1 656 ? -5.698 -14.369 33.327 1.00 91.62 656 GLN A O 1
ATOM 4813 N N . ILE A 1 657 ? -3.988 -15.833 33.142 1.00 94.62 657 ILE A N 1
ATOM 4814 C CA . ILE A 1 657 ? -4.194 -16.161 31.735 1.00 94.62 657 ILE A CA 1
ATOM 4815 C C . ILE A 1 657 ? -4.864 -17.531 31.660 1.00 94.62 657 ILE A C 1
ATOM 4817 O O . ILE A 1 657 ? -4.352 -18.528 32.177 1.00 94.62 657 ILE A O 1
ATOM 4821 N N . THR A 1 658 ? -6.003 -17.575 30.983 1.00 95.44 658 THR A N 1
ATOM 4822 C CA . THR A 1 658 ? -6.736 -18.802 30.669 1.00 95.44 658 THR A CA 1
ATOM 4823 C C . THR A 1 658 ? -6.661 -19.068 29.172 1.00 95.44 658 THR A C 1
ATOM 4825 O O . THR A 1 658 ? -6.634 -18.134 28.370 1.00 95.44 658 THR A O 1
ATOM 4828 N N . GLN A 1 659 ? -6.598 -20.343 28.804 1.00 96.25 659 GLN A N 1
ATOM 4829 C CA . GLN A 1 659 ? -6.667 -20.812 27.428 1.00 96.25 659 GLN A CA 1
ATOM 4830 C C . GLN A 1 659 ? -7.866 -21.741 27.284 1.00 96.25 659 GLN A C 1
ATOM 4832 O O . GLN A 1 659 ? -7.920 -22.784 27.932 1.00 96.25 659 GLN A O 1
ATOM 4837 N N . GLU A 1 660 ? -8.795 -21.396 26.406 1.00 96.31 660 GLU A N 1
ATOM 4838 C CA . GLU A 1 660 ? -9.906 -22.256 26.011 1.00 96.31 660 GLU A CA 1
ATOM 4839 C C . GLU A 1 660 ? -9.665 -22.803 24.608 1.00 96.31 660 GLU A C 1
ATOM 4841 O O . GLU A 1 660 ? -9.305 -22.069 23.690 1.00 96.31 660 GLU A O 1
ATOM 4846 N N . THR A 1 661 ? -9.896 -24.096 24.420 1.00 94.62 661 THR A N 1
ATOM 4847 C CA . THR A 1 661 ? -10.001 -24.699 23.093 1.00 94.62 661 THR A CA 1
ATOM 4848 C C . THR A 1 661 ? -11.475 -24.897 22.790 1.00 94.62 661 THR A C 1
ATOM 4850 O O . THR A 1 661 ? -12.157 -25.632 23.501 1.00 94.62 661 THR A O 1
ATOM 4853 N N . VAL A 1 662 ? -11.967 -24.257 21.734 1.00 92.75 662 VAL A N 1
ATOM 4854 C CA . VAL A 1 662 ? -13.356 -24.337 21.275 1.00 92.75 662 VAL A CA 1
ATOM 4855 C C . VAL A 1 662 ? -13.425 -25.196 20.018 1.00 92.75 662 VAL A C 1
ATOM 4857 O O . VAL A 1 662 ? -12.648 -24.986 19.087 1.00 92.75 662 VAL A O 1
ATOM 4860 N N . ARG A 1 663 ? -14.355 -26.154 19.984 1.00 87.19 663 ARG A N 1
ATOM 4861 C CA . ARG A 1 663 ? -14.668 -27.010 18.827 1.00 87.19 663 ARG A CA 1
ATOM 4862 C C . ARG A 1 663 ? -16.172 -26.988 18.597 1.00 87.19 663 ARG A C 1
ATOM 4864 O O . ARG A 1 663 ? -16.927 -27.074 19.561 1.00 87.19 663 ARG A O 1
ATOM 4871 N N . ASP A 1 664 ? -16.598 -26.826 17.348 1.00 79.38 664 ASP A N 1
ATOM 4872 C CA . ASP A 1 664 ? -18.019 -26.791 16.963 1.00 79.38 664 ASP A CA 1
ATOM 4873 C C . ASP A 1 664 ? -18.870 -25.811 17.801 1.00 79.38 664 ASP A C 1
ATOM 4875 O O . ASP A 1 664 ? -20.022 -26.075 18.140 1.00 79.38 664 ASP A O 1
ATOM 4879 N N . GLY A 1 665 ? -18.283 -24.670 18.180 1.00 77.81 665 GLY A N 1
ATOM 4880 C CA . GLY A 1 665 ? -18.944 -23.642 18.992 1.00 77.81 665 GLY A CA 1
ATOM 4881 C C . GLY A 1 665 ? -19.039 -23.945 20.494 1.00 77.81 665 GLY A C 1
ATOM 4882 O O . GLY A 1 665 ? -19.602 -23.136 21.228 1.00 77.81 665 GLY A O 1
ATOM 4883 N N . ALA A 1 666 ? -18.471 -25.056 20.972 1.00 87.19 666 ALA A N 1
ATOM 4884 C CA . ALA A 1 666 ? -18.449 -25.434 22.384 1.00 87.19 666 ALA A CA 1
ATOM 4885 C C . ALA A 1 666 ? -17.023 -25.468 22.955 1.00 87.19 666 ALA A C 1
ATOM 4887 O O . ALA A 1 666 ? -16.071 -25.869 22.283 1.00 87.19 666 ALA A O 1
ATOM 4888 N N . VAL A 1 667 ? -16.870 -25.074 24.224 1.00 91.88 667 VAL A N 1
ATOM 4889 C CA . VAL A 1 667 ? -15.594 -25.189 24.945 1.00 91.88 667 VAL A CA 1
ATOM 4890 C C . VAL A 1 667 ? -15.287 -26.671 25.169 1.00 91.88 667 VAL A C 1
ATOM 4892 O O . VAL A 1 667 ? -16.010 -27.368 25.878 1.00 91.88 667 VAL A O 1
ATOM 4895 N N . PHE A 1 668 ? -14.215 -27.151 24.545 1.00 91.81 668 PHE A N 1
ATOM 4896 C CA . PHE A 1 668 ? -13.734 -28.528 24.633 1.00 91.81 668 PHE A CA 1
ATOM 4897 C C . PHE A 1 668 ? -12.753 -28.718 25.795 1.00 91.81 668 PHE A C 1
ATOM 4899 O O . PHE A 1 668 ? -12.772 -29.747 26.466 1.00 91.81 668 PHE A O 1
ATOM 4906 N N . ALA A 1 669 ? -11.890 -27.730 26.029 1.00 93.81 669 ALA A N 1
ATOM 4907 C CA . ALA A 1 669 ? -10.913 -27.747 27.109 1.00 93.81 669 ALA A CA 1
ATOM 4908 C C . ALA A 1 669 ? -10.643 -26.329 27.616 1.00 93.81 669 ALA A C 1
ATOM 4910 O O . ALA A 1 669 ? -10.673 -25.377 26.838 1.00 93.81 669 ALA A O 1
ATOM 4911 N N . THR A 1 670 ? -10.319 -26.217 28.903 1.00 94.38 670 THR A N 1
ATOM 4912 C CA . THR A 1 670 ? -9.862 -24.978 29.537 1.00 94.38 670 THR A CA 1
ATOM 4913 C C . THR A 1 670 ? -8.604 -25.275 30.343 1.00 94.38 670 THR A C 1
ATOM 4915 O O . THR A 1 670 ? -8.595 -26.188 31.169 1.00 94.38 670 THR A O 1
ATOM 4918 N N . THR A 1 671 ? -7.557 -24.487 30.124 1.00 94.94 671 THR A N 1
ATOM 4919 C CA . THR A 1 671 ? -6.265 -24.602 30.803 1.00 94.94 671 THR A CA 1
ATOM 4920 C C . THR A 1 671 ? -5.913 -23.269 31.451 1.00 94.94 671 THR A C 1
ATOM 4922 O O . THR A 1 671 ? -5.956 -22.227 30.802 1.00 94.94 671 THR A O 1
ATOM 4925 N N . ASN A 1 672 ? -5.512 -23.296 32.721 1.00 92.44 672 ASN A N 1
ATOM 4926 C CA . ASN A 1 672 ? -4.915 -22.134 33.378 1.00 92.44 672 ASN A CA 1
ATOM 4927 C C . ASN A 1 672 ? -3.422 -22.095 33.049 1.00 92.44 672 ASN A C 1
ATOM 4929 O O . ASN A 1 672 ? -2.689 -23.013 33.415 1.00 92.44 672 ASN A O 1
ATOM 4933 N N . LEU A 1 673 ? -2.972 -21.038 32.374 1.00 93.25 673 LEU A N 1
ATOM 4934 C CA . LEU A 1 673 ? -1.571 -20.862 31.973 1.00 93.25 673 LEU A CA 1
ATOM 4935 C C . LEU A 1 673 ? -0.725 -20.150 33.039 1.00 93.25 673 LEU A C 1
ATOM 4937 O O . LEU A 1 673 ? 0.478 -19.982 32.861 1.00 93.25 673 LEU A O 1
ATOM 4941 N N . GLY A 1 674 ? -1.345 -19.773 34.160 1.00 90.31 674 GLY A N 1
ATOM 4942 C CA . GLY A 1 674 ? -0.691 -19.142 35.302 1.00 90.31 674 GLY A CA 1
ATOM 4943 C C . GLY A 1 674 ? -0.955 -17.642 35.393 1.00 90.31 674 GLY A C 1
ATOM 4944 O O . GLY A 1 674 ? -1.851 -17.100 34.743 1.00 90.31 674 GLY A O 1
ATOM 4945 N N . GLU A 1 675 ? -0.184 -16.985 36.257 1.00 91.31 675 GLU A N 1
ATOM 4946 C CA . GLU A 1 675 ? -0.242 -15.540 36.452 1.00 91.31 675 GLU A CA 1
ATOM 4947 C C . GLU A 1 675 ? 0.692 -14.805 35.485 1.00 91.31 675 GLU A C 1
ATOM 4949 O O . GLU A 1 675 ? 1.794 -15.272 35.201 1.00 91.31 675 GLU A O 1
ATOM 4954 N N . GLY A 1 676 ? 0.279 -13.628 35.012 1.00 89.88 676 GLY A N 1
ATOM 4955 C CA . GLY A 1 676 ? 1.121 -12.757 34.195 1.00 89.88 676 GLY A CA 1
ATOM 4956 C C . GLY A 1 676 ? 0.387 -12.082 33.040 1.00 89.88 676 GLY A C 1
ATOM 4957 O O . GLY A 1 676 ? -0.835 -11.931 33.047 1.00 89.88 676 GLY A O 1
ATOM 4958 N N . ARG A 1 677 ? 1.175 -11.627 32.057 1.00 89.62 677 ARG A N 1
ATOM 4959 C CA . ARG A 1 677 ? 0.731 -10.876 30.864 1.00 89.62 677 ARG A CA 1
ATOM 4960 C C . ARG A 1 677 ? 1.230 -11.458 29.542 1.00 89.62 677 ARG A C 1
ATOM 4962 O O . ARG A 1 677 ? 0.957 -10.895 28.490 1.00 89.62 677 ARG A O 1
ATOM 4969 N N . THR A 1 678 ? 1.973 -12.559 29.591 1.00 92.62 678 THR A N 1
ATOM 4970 C CA . THR A 1 678 ? 2.659 -13.110 28.423 1.00 92.62 678 THR A CA 1
ATOM 4971 C C . THR A 1 678 ? 2.418 -14.604 28.341 1.00 92.62 678 THR A C 1
ATOM 4973 O O . THR A 1 678 ? 2.479 -15.311 29.344 1.00 92.62 678 THR A O 1
ATOM 4976 N N . THR A 1 679 ? 2.148 -15.074 27.131 1.00 94.44 679 THR A N 1
ATOM 4977 C CA . THR A 1 679 ? 2.055 -16.487 26.777 1.00 94.44 679 THR A CA 1
ATOM 4978 C C . THR A 1 679 ? 2.461 -16.659 25.312 1.00 94.44 679 THR A C 1
ATOM 4980 O O . THR A 1 679 ? 2.691 -15.665 24.621 1.00 94.44 679 THR A O 1
ATOM 4983 N N . THR A 1 680 ? 2.552 -17.900 24.842 1.00 92.06 680 THR A N 1
ATOM 4984 C CA . THR A 1 680 ? 3.010 -18.228 23.491 1.00 92.06 680 THR A CA 1
ATOM 4985 C C . THR A 1 680 ? 1.981 -19.099 22.784 1.00 92.06 680 THR A C 1
ATOM 4987 O O . THR A 1 680 ? 1.507 -20.088 23.342 1.00 92.06 680 THR A O 1
ATOM 4990 N N . TYR A 1 681 ? 1.682 -18.749 21.535 1.00 92.44 681 TYR A N 1
ATOM 4991 C CA . TYR A 1 681 ? 0.999 -19.624 20.591 1.00 92.44 681 TYR A CA 1
ATOM 4992 C C . TYR A 1 681 ? 2.035 -20.239 19.650 1.00 92.44 681 TYR A C 1
ATOM 4994 O O . TYR A 1 681 ? 2.847 -19.516 19.071 1.00 92.44 681 TYR A O 1
ATOM 5002 N N . THR A 1 682 ? 2.002 -21.558 19.488 1.00 89.75 682 THR A N 1
ATOM 5003 C CA . THR A 1 682 ? 2.897 -22.277 18.576 1.00 89.75 682 THR A CA 1
ATOM 5004 C C . THR A 1 682 ? 2.088 -22.737 17.366 1.00 89.75 682 THR A C 1
ATOM 5006 O O . THR A 1 682 ? 1.210 -23.585 17.540 1.00 89.75 682 THR A O 1
ATOM 5009 N N . PRO A 1 683 ? 2.348 -22.201 16.158 1.00 89.12 683 PRO A N 1
ATOM 5010 C CA . PRO A 1 683 ? 1.739 -22.705 14.931 1.00 89.12 683 PRO A CA 1
ATOM 5011 C C . PRO A 1 683 ? 2.083 -24.174 14.667 1.00 89.12 683 PRO A C 1
ATOM 5013 O O . PRO A 1 683 ? 3.009 -24.724 15.268 1.00 89.12 683 PRO A O 1
ATOM 5016 N N . LEU A 1 684 ? 1.371 -24.803 13.727 1.00 86.50 684 LEU A N 1
ATOM 5017 C CA . LEU A 1 684 ? 1.697 -26.166 13.309 1.00 86.50 684 LEU A CA 1
ATOM 5018 C C . LEU A 1 684 ? 3.154 -26.254 12.824 1.00 86.50 684 LEU A C 1
ATOM 5020 O O . LEU A 1 684 ? 3.625 -25.411 12.061 1.00 86.50 684 LEU A O 1
ATOM 5024 N N . SER A 1 685 ? 3.869 -27.289 13.257 1.00 83.19 685 SER A N 1
ATOM 5025 C CA . SER A 1 685 ? 5.276 -27.452 12.917 1.00 83.19 685 SER A CA 1
ATOM 5026 C C . SER A 1 685 ? 5.495 -27.987 11.493 1.00 83.19 685 SER A C 1
ATOM 5028 O O . SER A 1 685 ? 4.622 -28.623 10.885 1.00 83.19 685 SER A O 1
ATOM 5030 N N . GLY A 1 686 ? 6.672 -27.684 10.934 1.00 75.38 686 GLY A N 1
ATOM 5031 C CA . GLY A 1 686 ? 7.065 -28.072 9.575 1.00 75.38 686 GLY A CA 1
ATOM 5032 C C . GLY A 1 686 ? 6.441 -27.236 8.449 1.00 75.38 686 GLY A C 1
ATOM 5033 O O . GLY A 1 686 ? 6.635 -27.570 7.281 1.00 75.38 686 GLY A O 1
ATOM 5034 N N . LEU A 1 687 ? 5.693 -26.170 8.762 1.00 76.56 687 LEU A N 1
ATOM 5035 C CA . LEU A 1 687 ? 5.161 -25.240 7.759 1.00 76.56 687 LEU A CA 1
ATOM 5036 C C . LEU A 1 687 ? 6.286 -24.413 7.117 1.00 76.56 687 LEU A C 1
ATOM 5038 O O . LEU A 1 687 ? 7.130 -23.845 7.807 1.00 76.56 687 LEU A O 1
ATOM 5042 N N . ARG A 1 688 ? 6.270 -24.309 5.785 1.00 73.94 688 ARG A N 1
ATOM 5043 C CA . ARG A 1 688 ? 7.235 -23.552 4.976 1.00 73.94 688 ARG A CA 1
ATOM 5044 C C . ARG A 1 688 ? 6.504 -22.594 4.051 1.00 73.94 688 ARG A C 1
ATOM 5046 O O . ARG A 1 688 ? 5.618 -23.024 3.317 1.00 73.94 688 ARG A O 1
ATOM 5053 N N . TYR A 1 689 ? 6.906 -21.325 4.070 1.00 75.56 689 TYR A N 1
ATOM 5054 C CA . TYR A 1 689 ? 6.487 -20.318 3.098 1.00 75.56 689 TYR A CA 1
ATOM 5055 C C . TYR A 1 689 ? 7.529 -20.228 1.980 1.00 75.56 689 TYR A C 1
ATOM 5057 O O . TYR A 1 689 ? 8.706 -20.001 2.257 1.00 75.56 689 TYR A O 1
ATOM 5065 N N . GLY A 1 690 ? 7.099 -20.412 0.736 1.00 70.50 690 GLY A N 1
ATOM 5066 C CA . GLY A 1 690 ? 7.919 -20.233 -0.458 1.00 70.50 690 GLY A CA 1
ATOM 5067 C C . GLY A 1 690 ? 7.302 -19.199 -1.389 1.00 70.50 690 GLY A C 1
ATOM 5068 O O . GLY A 1 690 ? 6.093 -18.994 -1.382 1.00 70.50 690 GLY A O 1
ATOM 5069 N N . TRP A 1 691 ? 8.124 -18.554 -2.206 1.00 69.94 691 TRP A N 1
ATOM 5070 C CA . TRP A 1 691 ? 7.687 -17.699 -3.308 1.00 69.94 691 TRP A CA 1
ATOM 5071 C C . TRP A 1 691 ? 8.597 -17.943 -4.507 1.00 69.94 691 TRP A C 1
ATOM 5073 O O . TRP A 1 691 ? 9.685 -18.507 -4.387 1.00 69.94 691 TRP A O 1
ATOM 5083 N N . THR A 1 692 ? 8.157 -17.526 -5.685 1.00 63.72 692 THR A N 1
ATOM 5084 C CA . THR A 1 692 ? 8.990 -17.548 -6.886 1.00 63.72 692 THR A CA 1
ATOM 5085 C C . THR A 1 692 ? 9.009 -16.150 -7.474 1.00 63.72 692 THR A C 1
ATOM 5087 O O . THR A 1 692 ? 7.957 -15.569 -7.722 1.00 63.72 692 THR A O 1
ATOM 5090 N N . SER A 1 693 ? 10.205 -15.609 -7.685 1.00 57.44 693 SER A N 1
ATOM 5091 C CA . SER A 1 693 ? 10.434 -14.396 -8.465 1.00 57.44 693 SER A CA 1
ATOM 5092 C C . SER A 1 693 ? 11.179 -14.767 -9.748 1.00 57.44 693 SER A C 1
ATOM 5094 O O . SER A 1 693 ? 11.997 -15.688 -9.772 1.00 57.44 693 SER A O 1
ATOM 5096 N N . GLY A 1 694 ? 10.870 -14.089 -10.852 1.00 49.59 694 GLY A N 1
ATOM 5097 C CA . GLY A 1 694 ? 11.562 -14.337 -12.111 1.00 49.59 694 GLY A CA 1
ATOM 5098 C C . GLY A 1 694 ? 11.167 -13.365 -13.213 1.00 49.59 694 GLY A C 1
ATOM 5099 O O . GLY A 1 694 ? 9.986 -13.182 -13.511 1.00 49.59 694 GLY A O 1
ATOM 5100 N N . GLN A 1 695 ? 12.172 -12.790 -13.868 1.00 43.12 695 GLN A N 1
ATOM 5101 C CA . GLN A 1 695 ? 12.014 -12.082 -15.135 1.00 43.12 695 GLN A CA 1
ATOM 5102 C C . GLN A 1 695 ? 12.222 -13.087 -16.276 1.00 43.12 695 GLN A C 1
ATOM 5104 O O . GLN A 1 695 ? 13.227 -13.803 -16.298 1.00 43.12 695 GLN A O 1
ATOM 5109 N N . LYS A 1 696 ? 11.290 -13.175 -17.238 1.00 38.62 696 LYS A N 1
ATOM 5110 C CA . LYS A 1 696 ? 11.550 -13.972 -18.445 1.00 38.62 696 LYS A CA 1
ATOM 5111 C C . LYS A 1 696 ? 12.510 -13.182 -19.328 1.00 38.62 696 LYS A C 1
ATOM 5113 O O . LYS A 1 696 ? 12.179 -12.093 -19.784 1.00 38.62 696 LYS A O 1
ATOM 5118 N N . GLN A 1 697 ? 13.670 -13.765 -19.602 1.00 37.38 697 GLN A N 1
ATOM 5119 C CA . GLN A 1 697 ? 14.463 -13.422 -20.776 1.00 37.38 697 GLN A CA 1
ATOM 5120 C C . GLN A 1 697 ? 14.197 -14.510 -21.811 1.00 37.38 697 GLN A C 1
ATOM 5122 O O . GLN A 1 697 ? 14.499 -15.681 -21.573 1.00 37.38 697 GLN A O 1
ATOM 5127 N N . THR A 1 698 ? 13.555 -14.159 -22.926 1.00 35.06 698 THR A N 1
ATOM 5128 C CA . THR A 1 698 ? 13.355 -15.122 -24.012 1.00 35.06 698 THR A CA 1
ATOM 5129 C C . THR A 1 698 ? 14.563 -15.038 -24.935 1.00 35.06 698 THR A C 1
ATOM 5131 O O . THR A 1 698 ? 14.834 -13.999 -25.525 1.00 35.06 698 THR A O 1
ATOM 5134 N N . PHE A 1 699 ? 15.301 -16.130 -25.087 1.00 34.81 699 PHE A N 1
ATOM 5135 C CA . PHE A 1 699 ? 16.289 -16.256 -26.155 1.00 34.81 699 PHE A CA 1
ATOM 5136 C C . PHE A 1 699 ? 15.668 -17.172 -27.207 1.00 34.81 699 PHE A C 1
ATOM 5138 O O . PHE A 1 699 ? 15.460 -18.349 -26.924 1.00 34.81 699 PHE A O 1
ATOM 5145 N N . GLN A 1 700 ? 15.320 -16.666 -28.394 1.00 31.75 700 GLN A N 1
ATOM 5146 C CA . GLN A 1 700 ? 15.041 -17.580 -29.505 1.00 31.75 700 GLN A CA 1
ATOM 5147 C C . GLN A 1 700 ? 16.367 -18.014 -30.120 1.00 31.75 700 GLN A C 1
ATOM 5149 O O . GLN A 1 700 ? 17.225 -17.200 -30.456 1.00 31.75 700 GLN A O 1
ATOM 5154 N N . ARG A 1 701 ? 16.524 -19.329 -30.267 1.00 33.41 701 ARG A N 1
ATOM 5155 C CA . ARG A 1 701 ? 17.588 -19.929 -31.065 1.00 33.41 701 ARG A CA 1
ATOM 5156 C C . ARG A 1 701 ? 17.051 -20.165 -32.469 1.00 33.41 701 ARG A C 1
ATOM 5158 O O . ARG A 1 701 ? 16.401 -21.178 -32.710 1.00 33.41 701 ARG A O 1
ATOM 5165 N N . GLU A 1 702 ? 17.344 -19.272 -33.401 1.00 31.89 702 GLU A N 1
ATOM 5166 C CA . GLU A 1 702 ? 17.076 -19.532 -34.815 1.00 31.89 702 GLU A CA 1
ATOM 5167 C C . GLU A 1 702 ? 18.315 -20.145 -35.474 1.00 31.89 702 GLU A C 1
ATOM 5169 O O . GLU A 1 702 ? 19.370 -19.521 -35.576 1.00 31.89 702 GLU A O 1
ATOM 5174 N N . LEU A 1 703 ? 18.196 -21.409 -35.887 1.00 30.67 703 LEU A N 1
ATOM 5175 C CA . LEU A 1 703 ? 19.159 -22.063 -36.773 1.00 30.67 703 LEU A CA 1
ATOM 5176 C C . LEU A 1 703 ? 18.709 -21.820 -38.210 1.00 30.67 703 LEU A C 1
ATOM 5178 O O . LEU A 1 703 ? 17.835 -22.524 -38.715 1.00 30.67 703 LEU A O 1
ATOM 5182 N N . VAL A 1 704 ? 19.309 -20.836 -38.873 1.00 33.94 704 VAL A N 1
ATOM 5183 C CA . VAL A 1 704 ? 19.099 -20.641 -40.309 1.00 33.94 704 VAL A CA 1
ATOM 5184 C C . VAL A 1 704 ? 20.169 -21.422 -41.066 1.00 33.94 704 VAL A C 1
ATOM 5186 O O . VAL A 1 704 ? 21.325 -21.012 -41.139 1.00 33.94 704 VAL A O 1
ATOM 5189 N N . ASN A 1 705 ? 19.770 -22.562 -41.629 1.00 32.03 705 ASN A N 1
ATOM 5190 C CA . ASN A 1 705 ? 20.621 -23.380 -42.487 1.00 32.03 705 ASN A CA 1
ATOM 5191 C C . ASN A 1 705 ? 20.487 -22.908 -43.937 1.00 32.03 705 ASN A C 1
ATOM 5193 O O . ASN A 1 705 ? 19.416 -23.032 -44.531 1.00 32.03 705 ASN A O 1
ATOM 5197 N N . TYR A 1 706 ? 21.577 -22.437 -44.540 1.00 32.78 706 TYR A N 1
ATOM 5198 C CA . TYR A 1 706 ? 21.651 -22.281 -45.990 1.00 32.78 706 TYR A CA 1
ATOM 5199 C C . TYR A 1 706 ? 22.464 -23.434 -46.565 1.00 32.78 706 TYR A C 1
ATOM 5201 O O . TYR A 1 706 ? 23.683 -23.464 -46.441 1.00 32.78 706 TYR A O 1
ATOM 5209 N N . THR A 1 707 ? 21.792 -24.384 -47.211 1.00 30.88 707 THR A N 1
ATOM 5210 C CA . THR A 1 707 ? 22.461 -25.396 -48.034 1.00 30.88 707 THR A CA 1
ATOM 5211 C C . THR A 1 707 ? 22.204 -25.061 -49.495 1.00 30.88 707 THR A C 1
ATOM 5213 O O . THR A 1 707 ? 21.108 -25.280 -50.009 1.00 30.88 707 THR A O 1
ATOM 5216 N N . THR A 1 708 ? 23.201 -24.530 -50.195 1.00 31.41 708 THR A N 1
ATOM 5217 C CA . THR A 1 708 ? 23.155 -24.465 -51.658 1.00 31.41 708 THR A CA 1
ATOM 5218 C C . THR A 1 708 ? 23.409 -25.859 -52.220 1.00 31.41 708 THR A C 1
ATOM 5220 O O . THR A 1 708 ? 24.538 -26.336 -52.211 1.00 31.41 708 THR A O 1
ATOM 5223 N N . LYS A 1 709 ? 22.361 -26.523 -52.724 1.00 29.28 709 LYS A N 1
ATOM 5224 C CA . LYS A 1 709 ? 22.503 -27.698 -53.596 1.00 29.28 709 LYS A CA 1
ATOM 5225 C C . LYS A 1 709 ? 22.308 -27.263 -55.043 1.00 29.28 709 LYS A C 1
ATOM 5227 O O . LYS A 1 709 ? 21.180 -27.095 -55.496 1.00 29.28 709 LYS A O 1
ATOM 5232 N N . GLY A 1 710 ? 23.412 -27.052 -55.751 1.00 33.09 710 GLY A N 1
ATOM 5233 C CA . GLY A 1 710 ? 23.407 -26.915 -57.202 1.00 33.09 710 GLY A CA 1
ATOM 5234 C C . GLY A 1 710 ? 23.707 -28.265 -57.842 1.00 33.09 710 GLY A C 1
ATOM 5235 O O . GLY A 1 710 ? 24.807 -28.779 -57.680 1.00 33.09 710 GLY A O 1
ATOM 5236 N N . CYS A 1 711 ? 22.746 -28.829 -58.572 1.00 31.86 711 CYS A N 1
ATOM 5237 C CA . CYS A 1 711 ? 22.982 -29.975 -59.447 1.00 31.86 711 CYS A CA 1
ATOM 5238 C C . CYS A 1 711 ? 23.073 -29.457 -60.886 1.00 31.86 711 CYS A C 1
ATOM 5240 O O . CYS A 1 711 ? 22.067 -28.995 -61.421 1.00 31.86 711 CYS A O 1
ATOM 5242 N N . TYR A 1 712 ? 24.240 -29.555 -61.522 1.00 31.78 712 TYR A N 1
ATOM 5243 C CA . TYR A 1 712 ? 24.347 -29.458 -62.979 1.00 31.78 712 TYR A CA 1
ATOM 5244 C C . TYR A 1 712 ? 24.800 -30.809 -63.526 1.00 31.78 712 TYR A C 1
ATOM 5246 O O . TYR A 1 712 ? 25.857 -31.318 -63.168 1.00 31.78 712 TYR A O 1
ATOM 5254 N N . GLY A 1 713 ? 23.946 -31.419 -64.348 1.00 29.86 713 GLY A N 1
ATOM 5255 C CA . GLY A 1 713 ? 24.206 -32.707 -64.977 1.00 29.86 713 GLY A CA 1
ATOM 5256 C C . GLY A 1 713 ? 24.948 -32.565 -66.302 1.00 29.86 713 GLY A C 1
ATOM 5257 O O . GLY A 1 713 ? 24.571 -31.740 -67.128 1.00 29.86 713 GLY A O 1
ATOM 5258 N N . ALA A 1 714 ? 25.964 -33.406 -66.501 1.00 33.03 714 ALA A N 1
ATOM 5259 C CA . ALA A 1 714 ? 26.087 -34.368 -67.605 1.00 33.03 714 ALA A CA 1
ATOM 5260 C C . ALA A 1 714 ? 27.513 -34.951 -67.601 1.00 33.03 714 ALA A C 1
ATOM 5262 O O . ALA A 1 714 ? 28.463 -34.268 -67.964 1.00 33.03 714 ALA A O 1
ATOM 5263 N N . GLY A 1 715 ? 27.645 -36.225 -67.222 1.00 31.50 715 GLY A N 1
ATOM 5264 C CA . GLY A 1 715 ? 28.912 -36.966 -67.215 1.00 31.50 715 GLY A CA 1
ATOM 5265 C C . GLY A 1 715 ? 29.209 -37.510 -65.824 1.00 31.50 715 GLY A C 1
ATOM 5266 O O . GLY A 1 715 ? 29.551 -36.752 -64.928 1.00 31.50 715 GLY A O 1
ATOM 5267 N N . GLY A 1 716 ? 28.984 -38.809 -65.627 1.00 40.72 716 GLY A N 1
ATOM 5268 C CA . GLY A 1 716 ? 29.105 -39.449 -64.324 1.00 40.72 716 GLY A CA 1
ATOM 5269 C C . GLY A 1 716 ? 30.541 -39.482 -63.815 1.00 40.72 716 GLY A C 1
ATOM 5270 O O . GLY A 1 716 ? 31.350 -40.217 -64.366 1.00 40.72 716 GLY A O 1
ATOM 5271 N N . ASP A 1 717 ? 30.803 -38.733 -62.748 1.00 34.66 717 ASP A N 1
ATOM 5272 C CA . ASP A 1 717 ? 31.638 -39.132 -61.616 1.00 34.66 717 ASP A CA 1
ATOM 5273 C C . ASP A 1 717 ? 31.348 -38.192 -60.426 1.00 34.66 717 ASP A C 1
ATOM 5275 O O . ASP A 1 717 ? 31.093 -37.009 -60.632 1.00 34.66 717 ASP A O 1
ATOM 5279 N N . GLY A 1 718 ? 31.318 -38.742 -59.210 1.00 34.34 718 GLY A N 1
ATOM 5280 C CA . GLY A 1 718 ? 31.335 -38.051 -57.909 1.00 34.34 718 GLY A CA 1
ATOM 5281 C C . GLY A 1 718 ? 30.391 -36.863 -57.643 1.00 34.34 718 GLY A C 1
ATOM 5282 O O . GLY A 1 718 ? 30.651 -35.731 -58.039 1.00 34.34 718 GLY A O 1
ATOM 5283 N N . CYS A 1 719 ? 29.389 -37.054 -56.773 1.00 38.97 719 CYS A N 1
ATOM 5284 C CA . CYS A 1 719 ? 28.931 -35.961 -55.906 1.00 38.97 719 CYS A CA 1
ATOM 5285 C C . CYS A 1 719 ? 30.077 -35.603 -54.948 1.00 38.97 719 CYS A C 1
ATOM 5287 O O . CYS A 1 719 ? 30.159 -36.163 -53.856 1.00 38.97 719 CYS A O 1
ATOM 5289 N N . ALA A 1 720 ? 30.985 -34.728 -55.366 1.00 34.69 720 ALA A N 1
ATOM 5290 C CA . ALA A 1 720 ? 32.037 -34.242 -54.494 1.00 34.69 720 ALA A CA 1
ATOM 5291 C C . ALA A 1 720 ? 31.429 -33.254 -53.487 1.00 34.69 720 ALA A C 1
ATOM 5293 O O . ALA A 1 720 ? 30.867 -32.219 -53.852 1.00 34.69 720 ALA A O 1
ATOM 5294 N N . SER A 1 721 ? 31.490 -33.614 -52.206 1.00 38.09 721 SER A N 1
ATOM 5295 C CA . SER A 1 721 ? 31.326 -32.685 -51.093 1.00 38.09 721 SER A CA 1
ATOM 5296 C C . SER A 1 721 ? 32.610 -31.864 -50.970 1.00 38.09 721 SER A C 1
ATOM 5298 O O . SER A 1 721 ? 33.376 -32.066 -50.029 1.00 38.09 721 SER A O 1
ATOM 5300 N N . ASP A 1 722 ? 32.885 -31.003 -51.945 1.00 30.70 722 ASP A N 1
ATOM 5301 C CA . ASP A 1 722 ? 34.102 -30.202 -51.915 1.00 30.70 722 ASP A CA 1
ATOM 5302 C C . ASP A 1 722 ? 33.844 -28.890 -51.170 1.00 30.70 722 ASP A C 1
ATOM 5304 O O . ASP A 1 722 ? 33.147 -27.989 -51.633 1.00 30.70 722 ASP A O 1
ATOM 5308 N N . ASP A 1 723 ? 34.441 -28.884 -49.979 1.00 32.34 723 ASP A N 1
ATOM 5309 C CA . ASP A 1 723 ? 34.707 -27.806 -49.033 1.00 32.34 723 ASP A CA 1
ATOM 5310 C C . ASP A 1 723 ? 33.527 -27.239 -48.210 1.00 32.34 723 ASP A C 1
ATOM 5312 O O . ASP A 1 723 ? 32.856 -26.281 -48.612 1.00 32.34 723 ASP A O 1
ATOM 5316 N N . PRO A 1 724 ? 33.300 -27.763 -46.987 1.00 33.25 724 PRO A N 1
ATOM 5317 C CA . PRO A 1 724 ? 32.546 -27.060 -45.971 1.00 33.25 724 PRO A CA 1
ATOM 5318 C C . PRO A 1 724 ? 33.467 -26.011 -45.337 1.00 33.25 724 PRO A C 1
ATOM 5320 O O . PRO A 1 724 ? 33.941 -26.170 -44.211 1.00 33.25 724 PRO A O 1
ATOM 5323 N N . SER A 1 725 ? 33.630 -24.863 -45.994 1.00 35.06 725 SER A N 1
ATOM 5324 C CA . SER A 1 725 ? 33.764 -23.628 -45.219 1.00 35.06 725 SER A CA 1
ATOM 5325 C C . SER A 1 725 ? 32.389 -23.304 -44.635 1.00 35.06 725 SER A C 1
ATOM 5327 O O . SER A 1 725 ? 31.707 -22.360 -45.032 1.00 35.06 725 SER A O 1
ATOM 5329 N N . ASP A 1 726 ? 31.950 -24.150 -43.698 1.00 34.06 726 ASP A N 1
ATOM 5330 C CA . ASP A 1 726 ? 30.798 -23.889 -42.855 1.00 34.06 726 ASP A CA 1
ATOM 5331 C C . ASP A 1 726 ? 31.092 -22.583 -42.116 1.00 34.06 726 ASP A C 1
ATOM 5333 O O . ASP A 1 726 ? 31.802 -22.540 -41.107 1.00 34.06 726 ASP A O 1
ATOM 5337 N N . SER A 1 727 ? 30.568 -21.471 -42.625 1.00 33.22 727 SER A N 1
ATOM 5338 C CA . SER A 1 727 ? 30.527 -20.239 -41.860 1.00 33.22 727 SER A CA 1
ATOM 5339 C C . SER A 1 727 ? 29.436 -20.406 -40.807 1.00 33.22 727 SER A C 1
ATOM 5341 O O . SER A 1 727 ? 28.299 -19.965 -40.984 1.00 33.22 727 SER A O 1
ATOM 5343 N N . TRP A 1 728 ? 29.772 -21.089 -39.714 1.00 31.34 728 TRP A N 1
ATOM 5344 C CA . TRP A 1 728 ? 28.930 -21.162 -38.531 1.00 31.34 728 TRP A CA 1
ATOM 5345 C C . TRP A 1 728 ? 28.774 -19.745 -37.982 1.00 31.34 728 TRP A C 1
ATOM 5347 O O . TRP A 1 728 ? 29.721 -19.157 -37.459 1.00 31.34 728 TRP A O 1
ATOM 5357 N N . ARG A 1 729 ? 27.578 -19.166 -38.094 1.00 33.53 729 ARG A N 1
ATOM 5358 C CA . ARG A 1 729 ? 27.214 -18.007 -37.279 1.00 33.53 729 ARG A CA 1
ATOM 5359 C C . ARG A 1 729 ? 26.171 -18.428 -36.269 1.00 33.53 729 ARG A C 1
ATOM 5361 O O . ARG A 1 729 ? 24.977 -18.431 -36.537 1.00 33.53 729 ARG A O 1
ATOM 5368 N N . THR A 1 730 ? 26.662 -18.767 -35.088 1.00 32.69 730 THR A N 1
ATOM 5369 C CA . THR A 1 730 ? 25.847 -18.910 -33.889 1.00 32.69 730 THR A CA 1
ATOM 5370 C C . THR A 1 730 ? 25.655 -17.515 -33.307 1.00 32.69 730 THR A C 1
ATOM 5372 O O . THR A 1 730 ? 26.611 -16.896 -32.843 1.00 32.69 730 THR A O 1
ATOM 5375 N N . GLY A 1 731 ? 24.438 -16.984 -33.386 1.00 36.41 731 GLY A N 1
ATOM 5376 C CA . GLY A 1 731 ? 24.083 -15.695 -32.803 1.00 36.41 731 GLY A CA 1
ATOM 5377 C C . GLY A 1 731 ? 23.045 -15.882 -31.710 1.00 36.41 731 GLY A C 1
ATOM 5378 O O . GLY A 1 731 ? 22.011 -16.499 -31.946 1.00 36.41 731 GLY A O 1
ATOM 5379 N N . TRP A 1 732 ? 23.316 -15.343 -30.524 1.00 33.72 732 TRP A N 1
ATOM 5380 C CA . TRP A 1 732 ? 22.300 -15.165 -29.493 1.00 33.72 732 TRP A CA 1
ATOM 5381 C C . TRP A 1 732 ? 21.639 -13.813 -29.722 1.00 33.72 732 TRP A C 1
ATOM 5383 O O . TRP A 1 732 ? 22.333 -12.797 -29.768 1.00 33.72 732 TRP A O 1
ATOM 5393 N N . TYR A 1 733 ? 20.317 -13.784 -29.839 1.00 37.22 733 TYR A N 1
ATOM 5394 C CA . TYR A 1 733 ? 19.566 -12.541 -29.765 1.00 37.22 733 TYR A CA 1
ATOM 5395 C C . TYR A 1 733 ? 18.590 -12.618 -28.592 1.00 37.22 733 TYR A C 1
ATOM 5397 O O . TYR A 1 733 ? 17.931 -13.632 -28.360 1.00 37.22 733 TYR A O 1
ATOM 5405 N N . ALA A 1 734 ? 18.572 -11.553 -27.794 1.00 34.00 734 ALA A N 1
ATOM 5406 C CA . ALA A 1 734 ? 17.613 -11.402 -26.714 1.00 34.00 734 ALA A CA 1
ATOM 5407 C C . ALA A 1 734 ? 16.298 -10.909 -27.323 1.00 34.00 734 ALA A C 1
ATOM 5409 O O . ALA A 1 734 ? 16.254 -9.808 -27.872 1.00 34.00 734 ALA A O 1
ATOM 5410 N N . LEU A 1 735 ? 15.243 -11.714 -27.227 1.00 35.47 735 LEU A N 1
ATOM 5411 C CA . LEU A 1 735 ? 13.879 -11.265 -27.467 1.00 35.47 735 LEU A CA 1
ATOM 5412 C C . LEU A 1 735 ? 13.306 -10.825 -26.127 1.00 35.47 735 LEU A C 1
ATOM 5414 O O . LEU A 1 735 ? 13.118 -11.648 -25.233 1.00 35.47 735 LEU A O 1
ATOM 5418 N N . GLU A 1 736 ? 13.051 -9.525 -26.020 1.00 35.72 736 GLU A N 1
ATOM 5419 C CA . GLU A 1 736 ? 12.373 -8.883 -24.892 1.00 35.72 736 GLU A CA 1
ATOM 5420 C C . GLU A 1 736 ? 13.006 -9.184 -23.520 1.00 35.72 736 GLU A C 1
ATOM 5422 O O . GLU A 1 736 ? 12.744 -10.202 -22.877 1.00 35.72 736 GLU A O 1
ATOM 5427 N N . SER A 1 737 ? 13.806 -8.245 -23.008 1.00 35.28 737 SER A N 1
ATOM 5428 C CA . SER A 1 737 ? 13.995 -8.160 -21.559 1.00 35.28 737 SER A CA 1
ATOM 5429 C C . SER A 1 737 ? 12.836 -7.367 -20.970 1.00 35.28 737 SER A C 1
ATOM 5431 O O . SER A 1 737 ? 12.566 -6.263 -21.439 1.00 35.28 737 SER A O 1
ATOM 5433 N N . GLY A 1 738 ? 12.207 -7.888 -19.920 1.00 37.88 738 GLY A N 1
ATOM 5434 C CA . GLY A 1 738 ? 11.403 -7.049 -19.027 1.00 37.88 738 GLY A CA 1
ATOM 5435 C C . GLY A 1 738 ? 9.916 -7.366 -18.949 1.00 37.88 738 GLY A C 1
ATOM 5436 O O . GLY A 1 738 ? 9.164 -6.547 -18.439 1.00 37.88 738 GLY A O 1
ATOM 5437 N N . LYS A 1 739 ? 9.454 -8.544 -19.392 1.00 34.94 739 LYS A N 1
ATOM 5438 C CA . LYS A 1 739 ? 8.126 -9.007 -18.964 1.00 34.94 739 LYS A CA 1
ATOM 5439 C C . LYS A 1 739 ? 8.269 -9.870 -17.714 1.00 34.94 739 LYS A C 1
ATOM 5441 O O . LYS A 1 739 ? 8.761 -11.000 -17.775 1.00 34.94 739 LYS A O 1
ATOM 5446 N N . GLN A 1 740 ? 7.846 -9.326 -16.578 1.00 36.91 740 GLN A N 1
ATOM 5447 C CA . GLN A 1 740 ? 7.591 -10.088 -15.361 1.00 36.91 740 GLN A CA 1
ATOM 5448 C C . GLN A 1 740 ? 6.477 -11.104 -15.673 1.00 36.91 740 GLN A C 1
ATOM 5450 O O . GLN A 1 740 ? 5.383 -10.724 -16.088 1.00 36.91 740 GLN A O 1
ATOM 5455 N N . ILE A 1 741 ? 6.776 -12.404 -15.589 1.00 37.91 741 ILE A N 1
ATOM 5456 C CA . ILE A 1 741 ? 5.802 -13.480 -15.886 1.00 37.91 741 ILE A CA 1
ATOM 5457 C C . ILE A 1 741 ? 5.319 -14.174 -14.614 1.00 37.91 741 ILE A C 1
ATOM 5459 O O . ILE A 1 741 ? 4.274 -14.819 -14.628 1.00 37.91 741 ILE A O 1
ATOM 5463 N N . TYR A 1 742 ? 6.028 -13.990 -13.505 1.00 39.72 742 TYR A N 1
ATOM 5464 C CA . TYR A 1 742 ? 5.649 -14.552 -12.222 1.00 39.72 742 TYR A CA 1
ATOM 5465 C C . TYR A 1 742 ? 5.301 -13.409 -11.270 1.00 39.72 742 TYR A C 1
ATOM 5467 O O . TYR A 1 742 ? 6.175 -12.650 -10.851 1.00 39.72 742 TYR A O 1
ATOM 5475 N N . ASP A 1 743 ? 4.006 -13.276 -10.977 1.00 45.53 743 ASP A N 1
ATOM 5476 C CA . ASP A 1 743 ? 3.553 -12.656 -9.731 1.00 45.53 743 ASP A CA 1
ATOM 5477 C C . ASP A 1 743 ? 4.178 -13.482 -8.590 1.00 45.53 743 ASP A C 1
ATOM 5479 O O . ASP A 1 743 ? 4.227 -14.714 -8.706 1.00 45.53 743 ASP A O 1
ATOM 5483 N N . ARG A 1 744 ? 4.709 -12.843 -7.535 1.00 51.78 744 ARG A N 1
ATOM 5484 C CA . ARG A 1 744 ? 5.224 -13.523 -6.329 1.00 51.78 744 ARG A CA 1
ATOM 5485 C C . ARG A 1 744 ? 4.040 -14.159 -5.588 1.00 51.78 744 ARG A C 1
ATOM 5487 O O . ARG A 1 744 ? 3.688 -13.773 -4.478 1.00 51.78 744 ARG A O 1
ATOM 5494 N N . THR A 1 745 ? 3.387 -15.141 -6.200 1.00 55.06 745 THR A N 1
ATOM 5495 C CA . THR A 1 745 ? 2.341 -15.922 -5.559 1.00 55.06 745 THR A CA 1
ATOM 5496 C C . THR A 1 745 ? 3.042 -16.859 -4.597 1.00 55.06 745 THR A C 1
ATOM 5498 O O . THR A 1 745 ? 3.603 -17.880 -5.005 1.00 55.06 745 THR A O 1
ATOM 5501 N N . GLY A 1 746 ? 3.073 -16.468 -3.325 1.00 59.09 746 GLY A N 1
ATOM 5502 C CA . GLY A 1 746 ? 3.556 -17.332 -2.264 1.00 59.09 746 GLY A CA 1
ATOM 5503 C C . GLY A 1 746 ? 2.815 -18.673 -2.261 1.00 59.09 746 GLY A C 1
ATOM 5504 O O . GLY A 1 746 ? 1.721 -18.806 -2.819 1.00 59.09 746 GLY A O 1
ATOM 5505 N N . PHE A 1 747 ? 3.405 -19.680 -1.636 1.00 65.56 747 PHE A N 1
ATOM 5506 C CA . PHE A 1 747 ? 2.777 -20.965 -1.354 1.00 65.56 747 PHE A CA 1
ATOM 5507 C C . PHE A 1 747 ? 3.225 -21.484 0.007 1.00 65.56 747 PHE A C 1
ATOM 5509 O O . PHE A 1 747 ? 4.334 -21.202 0.462 1.00 65.56 747 PHE A O 1
ATOM 5516 N N . VAL A 1 748 ? 2.342 -22.239 0.665 1.00 65.12 748 VAL A N 1
ATOM 5517 C CA . VAL A 1 748 ? 2.646 -22.911 1.930 1.00 65.12 748 VAL A CA 1
ATOM 5518 C C . VAL A 1 748 ? 2.659 -24.414 1.711 1.00 65.12 748 VAL A C 1
ATOM 5520 O O . VAL A 1 748 ? 1.710 -24.989 1.180 1.00 65.12 748 VAL A O 1
ATOM 5523 N N . THR A 1 749 ? 3.735 -25.053 2.150 1.00 72.88 749 THR A N 1
ATOM 5524 C CA . THR A 1 749 ? 3.878 -26.514 2.185 1.00 72.88 749 THR A CA 1
ATOM 5525 C C . THR A 1 749 ? 4.218 -26.967 3.592 1.00 72.88 749 THR A C 1
ATOM 5527 O O . THR A 1 749 ? 4.799 -26.201 4.357 1.00 72.88 749 THR A O 1
ATOM 5530 N N . ARG A 1 750 ? 3.928 -28.228 3.918 1.00 73.12 750 ARG A N 1
ATOM 5531 C CA . ARG A 1 750 ? 4.426 -28.861 5.139 1.00 73.12 750 ARG A CA 1
ATOM 5532 C C . ARG A 1 750 ? 5.462 -29.919 4.789 1.00 73.12 750 ARG A C 1
ATOM 5534 O O . ARG A 1 750 ? 5.171 -30.814 3.999 1.00 73.12 750 ARG A O 1
ATOM 5541 N N . ASP A 1 751 ? 6.639 -29.819 5.392 1.00 68.69 751 ASP A N 1
ATOM 5542 C CA . ASP A 1 751 ? 7.726 -30.783 5.230 1.00 68.69 751 ASP A CA 1
ATOM 5543 C C . ASP A 1 751 ? 8.242 -31.228 6.603 1.00 68.69 751 ASP A C 1
ATOM 5545 O O . ASP A 1 751 ? 8.958 -30.498 7.287 1.00 68.69 751 ASP A O 1
ATOM 5549 N N . LEU A 1 752 ? 7.843 -32.436 7.006 1.00 69.94 752 LEU A N 1
ATOM 5550 C CA . LEU A 1 752 ? 8.233 -33.045 8.279 1.00 69.94 752 LEU A CA 1
ATOM 5551 C C . LEU A 1 752 ? 9.634 -33.667 8.236 1.00 69.94 752 LEU A C 1
ATOM 5553 O O . LEU A 1 752 ? 10.266 -33.817 9.276 1.00 69.94 752 LEU A O 1
ATOM 5557 N N . ALA A 1 753 ? 10.129 -34.042 7.051 1.00 54.97 753 ALA A N 1
ATOM 5558 C CA . ALA A 1 753 ? 11.446 -34.668 6.920 1.00 54.97 753 ALA A CA 1
ATOM 5559 C C . ALA A 1 753 ? 12.579 -33.669 7.199 1.00 54.97 753 ALA A C 1
ATOM 5561 O O . ALA A 1 753 ? 13.671 -34.067 7.597 1.00 54.97 753 ALA A O 1
ATOM 5562 N N . HIS A 1 754 ? 12.284 -32.382 7.031 1.00 58.28 754 HIS A N 1
ATOM 5563 C CA . HIS A 1 754 ? 13.215 -31.273 7.181 1.00 58.28 754 HIS A CA 1
ATOM 5564 C C . HIS A 1 754 ? 12.686 -30.224 8.175 1.00 58.28 754 HIS A C 1
ATOM 5566 O O . HIS A 1 754 ? 12.922 -29.025 8.022 1.00 58.28 754 HIS A O 1
ATOM 5572 N N . GLU A 1 755 ? 11.936 -30.652 9.195 1.00 60.25 755 GLU A N 1
ATOM 5573 C CA . GLU A 1 755 ? 11.389 -29.765 10.235 1.00 60.25 755 GLU A CA 1
ATOM 5574 C C . GLU A 1 755 ? 12.499 -29.045 11.026 1.00 60.25 755 GLU A C 1
ATOM 5576 O O . GLU A 1 755 ? 12.313 -27.917 11.478 1.00 60.25 755 GLU A O 1
ATOM 5581 N N . SER A 1 756 ? 13.667 -29.683 11.158 1.00 55.09 756 SER A N 1
ATOM 5582 C CA . SER A 1 756 ? 14.855 -29.131 11.819 1.00 55.09 756 SER A CA 1
ATOM 5583 C C . SER A 1 756 ? 15.761 -28.302 10.910 1.00 55.09 756 SER A C 1
ATOM 5585 O O . SER A 1 756 ? 16.722 -27.702 11.399 1.00 55.09 756 SER A O 1
ATOM 5587 N N . ASP A 1 757 ? 15.522 -28.314 9.599 1.00 52.97 757 ASP A N 1
ATOM 5588 C CA . ASP A 1 757 ? 16.413 -27.655 8.654 1.00 52.97 757 ASP A CA 1
ATOM 5589 C C . ASP A 1 757 ? 16.247 -26.138 8.741 1.00 52.97 757 ASP A C 1
ATOM 5591 O O . ASP A 1 757 ? 15.140 -25.609 8.860 1.00 52.97 757 ASP A O 1
ATOM 5595 N N . ALA A 1 758 ? 17.370 -25.426 8.660 1.00 53.22 758 ALA A N 1
ATOM 5596 C CA . ALA A 1 758 ? 17.363 -23.976 8.546 1.00 53.22 758 ALA A CA 1
ATOM 5597 C C . ALA A 1 758 ? 16.631 -23.531 7.266 1.00 53.22 758 ALA A C 1
ATOM 5599 O O . ALA A 1 758 ? 16.493 -24.297 6.312 1.00 53.22 758 ALA A O 1
ATOM 5600 N N . TYR A 1 759 ? 16.182 -22.276 7.231 1.00 56.62 759 TYR A N 1
ATOM 5601 C CA . TYR A 1 759 ? 15.533 -21.710 6.053 1.00 56.62 759 TYR A CA 1
ATOM 5602 C C . TYR A 1 759 ? 16.444 -21.811 4.814 1.00 56.62 759 TYR A C 1
ATOM 5604 O O . TYR A 1 759 ? 17.625 -21.450 4.854 1.00 56.62 759 TYR A O 1
ATOM 5612 N N . LEU A 1 760 ? 15.875 -22.299 3.712 1.00 52.06 760 LEU A N 1
ATOM 5613 C CA . LEU A 1 760 ? 16.571 -22.526 2.448 1.00 52.06 760 LEU A CA 1
ATOM 5614 C C . LEU A 1 760 ? 16.104 -21.501 1.414 1.00 52.06 760 LEU A C 1
ATOM 5616 O O . LEU A 1 760 ? 14.908 -21.405 1.145 1.00 52.06 760 LEU A O 1
ATOM 5620 N N . TYR A 1 761 ? 17.048 -20.779 0.809 1.00 50.28 761 TYR A N 1
ATOM 5621 C CA . TYR A 1 761 ? 16.806 -20.026 -0.419 1.00 50.28 761 TYR A CA 1
ATOM 5622 C C . TYR A 1 761 ? 17.432 -20.789 -1.588 1.00 50.28 761 TYR A C 1
ATOM 5624 O O . TYR A 1 761 ? 18.641 -21.028 -1.605 1.00 50.28 761 TYR A O 1
ATOM 5632 N N . GLU A 1 762 ? 16.613 -21.183 -2.563 1.00 49.44 762 GLU A N 1
ATOM 5633 C CA . GLU A 1 762 ? 17.068 -21.893 -3.756 1.00 49.44 762 GLU A CA 1
ATOM 5634 C C . GLU A 1 762 ? 16.900 -21.007 -4.993 1.00 49.44 762 GLU A C 1
ATOM 5636 O O . GLU A 1 762 ? 15.798 -20.570 -5.322 1.00 49.44 762 GLU A O 1
ATOM 5641 N N . PHE A 1 763 ? 18.000 -20.752 -5.703 1.00 42.81 763 PHE A N 1
ATOM 5642 C CA . PHE A 1 763 ? 17.977 -20.035 -6.974 1.00 42.81 763 PHE A CA 1
ATOM 5643 C C . PHE A 1 763 ? 18.039 -21.031 -8.137 1.00 42.81 763 PHE A C 1
ATOM 5645 O O . PHE A 1 763 ? 19.101 -21.571 -8.448 1.00 42.81 763 PHE A O 1
ATOM 5652 N N . GLN A 1 764 ? 16.905 -21.265 -8.802 1.00 42.00 764 GLN A N 1
ATOM 5653 C CA . GLN A 1 764 ? 16.839 -22.104 -10.000 1.00 42.00 764 GLN A CA 1
ATOM 5654 C C . GLN A 1 764 ? 16.727 -21.239 -11.261 1.00 42.00 764 GLN A C 1
ATOM 5656 O O . GLN A 1 764 ? 15.715 -20.584 -11.503 1.00 42.00 764 GLN A O 1
ATOM 5661 N N . THR A 1 765 ? 17.747 -21.272 -12.121 1.00 37.97 765 THR A N 1
ATOM 5662 C CA . THR A 1 765 ? 17.649 -20.694 -13.469 1.00 37.97 765 THR A CA 1
ATOM 5663 C C . THR A 1 765 ? 16.973 -21.698 -14.392 1.00 37.97 765 THR A C 1
ATOM 5665 O O . THR A 1 765 ? 17.528 -22.742 -14.730 1.00 37.97 765 THR A O 1
ATOM 5668 N N . ARG A 1 766 ? 15.740 -21.401 -14.812 1.00 32.56 766 ARG A N 1
ATOM 5669 C CA . ARG A 1 766 ? 15.038 -22.223 -15.801 1.00 32.56 766 ARG A CA 1
ATOM 5670 C C . ARG A 1 766 ? 15.269 -21.638 -17.189 1.00 32.56 766 ARG A C 1
ATOM 5672 O O . ARG A 1 766 ? 14.543 -20.750 -17.627 1.00 32.56 766 ARG A O 1
ATOM 5679 N N . THR A 1 767 ? 16.275 -22.142 -17.895 1.00 32.31 767 THR A N 1
ATOM 5680 C CA . THR A 1 767 ? 16.435 -21.858 -19.326 1.00 32.31 767 THR A CA 1
ATOM 5681 C C . THR A 1 767 ? 15.304 -22.569 -20.068 1.00 32.31 767 THR A C 1
ATOM 5683 O O . THR A 1 767 ? 15.332 -23.790 -20.231 1.00 32.31 767 THR A O 1
ATOM 5686 N N . VAL A 1 768 ? 14.268 -21.830 -20.470 1.00 27.53 768 VAL A N 1
ATOM 5687 C CA . VAL A 1 768 ? 13.249 -22.361 -21.385 1.00 27.53 768 VAL A CA 1
ATOM 5688 C C . VAL A 1 768 ? 13.938 -22.530 -22.738 1.00 27.53 768 VAL A C 1
ATOM 5690 O O . VAL A 1 768 ? 14.398 -21.546 -23.313 1.00 27.53 768 VAL A O 1
ATOM 5693 N N . LYS A 1 769 ? 14.107 -23.785 -23.164 1.00 26.67 769 LYS A N 1
ATOM 5694 C CA . LYS A 1 769 ? 14.740 -24.143 -24.439 1.00 26.67 769 LYS A CA 1
ATOM 5695 C C . LYS A 1 769 ? 13.917 -23.713 -25.641 1.00 26.67 769 LYS A C 1
ATOM 5697 O O . LYS A 1 769 ? 12.673 -23.819 -25.556 1.00 26.67 769 LYS A O 1
#

pLDDT: mean 77.8, std 19.12, range [26.67, 98.75]

Sequence (769 aa):
VTGTLAVNIAGGATIRADGNVNLLVGSDADGNTNAVRAVARTDLFNKSIVPVQTDPNADAAIDIQGRVDVANGAVVRSVKDVNLYAERGNLLADGKGVGKDLWREAAAAVGSFFSNLFGGGDISLDIEGGSSKTDVANRVNIAGNVQAGIQNKQILRVEDNSDGSLKVLEQSEGITFRETTMDLVANLQSEINAYTRARQQYAAAGDAFVAQIDAEISRLQQELAAFGGVSSKTVKVIAVDPVYASGGDVNVKADVLTVAATGKVNAPGDALINIDSSSNRYLQVSKLEIPEDQGGHVTFNNASVTTLADITQRNRGQESAGSGTLVTGTASGKPAISVTQRYQALNTGDPNAQSPDLLITGDVLNLGGNITIESKEGSVLVKNGQQGNGTMAGSRILGQTVSITAGRDFVMSPTDGYFHVAGDPSATWDAVAQALEAKYRAYSLRYGTDPANWSNPNGAIETATPGSIPLASGVGIIAGNNVFLNARVLNINGLVQAGLPDWSIVLDAERAGGTSIAAQIAKAAADYAQQLKAGVKPGDIKTRYELSGVRMTGTDSLIHAVYDVVSQEIVLDNVRVQGGYMELTGQILNTGGGELRVMDGYGRINVQNDTNYTVRLNTLDVGSNIEGTIKITDTSAMLFDGQPLSSTIYRRIGNQITQETVRDGAVFATTNLGEGRTTTYTPLSGLRYGWTSGQKQTFQRELVNYTTKGCYGAGGDGCASDDPSDSWRTGWYALESGKQIYDRTGFVTRDLAHESDAYLYEFQTRTVK